Protein AF-A0A8H3VU36-F1 (afdb_monomer)

Sequence (1133 aa):
MWAHSLILAAVPALLTSTVSAATCPMLPPPRTANVGGGGTQIQDLWPNHLSLAILRQSNPGNSPYKAWFDYAQAFKSLDYQGLKSDLKKLMTDSQDWWPADYGNYGPFFIRLSWHAAGTYRVTDGRGGAGTGQQRFAPLNSWPDNGNLDKARRLLWPIKQKYGENISWADLLVLAGNVALESMGFKTFGFAGGRADTWESDQSPYWGGEKKFMDNDVRYGGSKDYAKRDLETPLGATNFGLIYVNPEGSDGIPDPGPSARDIRTTFSRMAMNDEETVALIAGGHSLGKTHGAGSSDLVGPEPEGACLESQGLGWSNRFKSGVGPHATTSGLEVVWTKTPTQWSNPPLYLDYLFRFEWEKTKSPAGAHQWVAKNTSAFIPDPFSKDPGAMRKPTMLTTDIALRTDPAYEKISRAFLSQPAKFEDAFARAWFKLLHRDMGPTTRWLGPELPKEVLIWTDPIPALDHKVIDQADIANLKKQILGTGVSVTKLIAVAWASASTYRNSDKRGGANGARILLAPQKDWKVNNPSELAEVTTALQSVQKNFQSGGRKVSMADLIVLAGAAGLEVAAKTTVPFTPGRMDATAKMTDADSFKWLEPTADGFRNYGASTPRVTLEQKLVDKAHLLSLTAPEMTALIGGMRTLNLNFDKSNVGILTNKPGQLSNDFFVNLLDIKTKWVGTGRGDVFDGVDRASGAKRWTASRVDLIFGSHAELRALAEVYAQAGGEEKLKQDFVAAWTKVMNLDRFDLPRQASQQYAMLEHVHAIFREWVEGRGVKIDGLGVAKLPGKGIGVVATRKLQKAETLISVPASTLITLDSKFVQEPSIKNCSVHGTVATSLTLNHGNSERVYRAWESVWPTAEDLQSMPFTWSAEQQDQLPPAIQALLIHQQGKFDRDWLARDGKIPEASKDLYQYYWLIVNTRCFYWTHFKKAKEAARRGKTLDRDDCMALCPFADYLNHADQGCTFHYDTKGITVVCDRSYAAGEEVVVSYGSHSNDYLLVEYGFILAENKHDNTKLDHLILPMLTRSQTTLLQQHNYLGDYTLDAKGVCYRTQVALRSTCTSAKKMEQFLAGEWDGEKDDAKVNAKRNTILKKFQDEIEAKLAGFEDMEDSATVTTLAQRWEQISAMIEAVLEQ

Structure (mmCIF, N/CA/C/O backbone):
data_AF-A0A8H3VU36-F1
#
_entry.id   AF-A0A8H3VU36-F1
#
loop_
_atom_site.group_PDB
_atom_site.id
_atom_site.type_symbol
_atom_site.label_atom_id
_atom_site.label_alt_id
_atom_site.label_comp_id
_atom_site.label_asym_id
_atom_site.label_entity_id
_atom_site.label_seq_id
_atom_site.pdbx_PDB_ins_code
_atom_site.Cartn_x
_atom_site.Cartn_y
_atom_site.Cartn_z
_atom_site.occupancy
_atom_site.B_iso_or_equiv
_atom_site.auth_seq_id
_atom_site.auth_comp_id
_atom_site.auth_asym_id
_atom_site.auth_atom_id
_atom_site.pdbx_PDB_model_num
ATOM 1 N N . MET A 1 1 ? -10.450 59.858 -19.640 1.00 25.47 1 MET A N 1
ATOM 2 C CA . MET A 1 1 ? -11.817 59.702 -19.101 1.00 25.47 1 MET A CA 1
ATOM 3 C C . MET A 1 1 ? -12.617 58.857 -20.082 1.00 25.47 1 MET A C 1
ATOM 5 O O . MET A 1 1 ? -12.665 59.237 -21.236 1.00 25.47 1 MET A O 1
ATOM 9 N N . TRP A 1 2 ? -13.202 57.760 -19.586 1.00 21.91 2 TRP A N 1
ATOM 10 C CA . TRP A 1 2 ? -14.440 57.103 -20.042 1.00 21.91 2 TRP A CA 1
ATOM 11 C C . TRP A 1 2 ? -14.524 56.407 -21.428 1.00 21.91 2 TRP A C 1
ATOM 13 O O . TRP A 1 2 ? -14.479 57.052 -22.464 1.00 21.91 2 TRP A O 1
ATOM 23 N N . ALA A 1 3 ? -14.845 55.098 -21.348 1.00 23.81 3 ALA A N 1
ATOM 24 C CA . ALA A 1 3 ? -15.915 54.370 -22.065 1.00 23.81 3 ALA A CA 1
ATOM 25 C C . ALA A 1 3 ? -15.641 53.520 -23.345 1.00 23.81 3 ALA A C 1
ATOM 27 O O . ALA A 1 3 ? -15.362 54.046 -24.411 1.00 23.81 3 ALA A O 1
ATOM 28 N N . HIS A 1 4 ? -15.951 52.214 -23.190 1.00 23.95 4 HIS A N 1
ATOM 29 C CA . HIS A 1 4 ? -16.745 51.305 -24.059 1.00 23.95 4 HIS A CA 1
ATOM 30 C C . HIS A 1 4 ? -16.153 50.578 -25.303 1.00 23.95 4 HIS A C 1
ATOM 32 O O . HIS A 1 4 ? -16.045 51.124 -26.389 1.00 23.95 4 HIS A O 1
ATOM 38 N N . SER A 1 5 ? -15.859 49.285 -25.083 1.00 25.48 5 SER A N 1
ATOM 39 C CA . SER A 1 5 ? -16.274 48.012 -25.732 1.00 25.48 5 SER A CA 1
ATOM 40 C C . SER A 1 5 ? -16.947 47.890 -27.131 1.00 25.48 5 SER A C 1
ATOM 42 O O . SER A 1 5 ? -17.853 48.652 -27.449 1.00 25.48 5 SER A O 1
ATOM 44 N N . LEU A 1 6 ? -16.657 46.720 -27.769 1.00 22.86 6 LEU A N 1
ATOM 45 C CA . LEU A 1 6 ? -17.401 45.899 -28.785 1.00 22.86 6 LEU A CA 1
ATOM 46 C C . LEU A 1 6 ? -17.195 46.298 -30.284 1.00 22.86 6 LEU A C 1
ATOM 48 O O . LEU A 1 6 ? -17.145 47.481 -30.567 1.00 22.86 6 LEU A O 1
ATOM 52 N N . ILE A 1 7 ? -17.094 45.448 -31.335 1.00 24.08 7 ILE A N 1
ATOM 53 C CA . ILE A 1 7 ? -17.227 43.987 -31.589 1.00 24.08 7 ILE A CA 1
ATOM 54 C C . ILE A 1 7 ? -16.913 43.681 -33.095 1.00 24.08 7 ILE A C 1
ATOM 56 O O . ILE A 1 7 ? -17.215 44.537 -33.917 1.00 24.08 7 ILE A O 1
ATOM 60 N N . LEU A 1 8 ? -16.409 42.461 -33.414 1.00 22.44 8 LEU A N 1
ATOM 61 C CA . LEU A 1 8 ? -16.479 41.630 -34.671 1.00 22.44 8 LEU A CA 1
ATOM 62 C C . LEU A 1 8 ? -16.044 42.217 -36.057 1.00 22.44 8 LEU A C 1
ATOM 64 O O . LEU A 1 8 ? -16.220 43.394 -36.307 1.00 22.44 8 LEU A O 1
ATOM 68 N N . ALA A 1 9 ? -15.538 41.489 -37.078 1.00 22.92 9 ALA A N 1
ATOM 69 C CA . ALA A 1 9 ? -15.377 40.054 -37.394 1.00 22.92 9 ALA A CA 1
ATOM 70 C C . ALA A 1 9 ? -14.460 39.810 -38.642 1.00 22.92 9 ALA A C 1
ATOM 72 O O . ALA A 1 9 ? -14.334 40.695 -39.480 1.00 22.92 9 ALA A O 1
ATOM 73 N N . ALA A 1 10 ? -13.954 38.559 -38.759 1.00 22.16 10 ALA A N 1
ATOM 74 C CA . ALA A 1 10 ? -13.640 37.715 -39.953 1.00 22.16 10 ALA A CA 1
ATOM 75 C C . ALA A 1 10 ? -12.549 38.157 -40.987 1.00 22.16 10 ALA A C 1
ATOM 77 O O . ALA A 1 10 ? -12.722 39.178 -41.635 1.00 22.16 10 ALA A O 1
ATOM 78 N N . VAL A 1 11 ? -11.357 37.518 -41.134 1.00 26.50 11 VAL A N 1
ATOM 79 C CA . VAL A 1 11 ? -10.952 36.152 -41.648 1.00 26.50 11 VAL A CA 1
ATOM 80 C C . VAL A 1 11 ? -10.975 36.066 -43.203 1.00 26.50 11 VAL A C 1
ATOM 82 O O . VAL A 1 11 ? -11.887 36.669 -43.758 1.00 26.50 11 VAL A O 1
ATOM 85 N N . PRO A 1 12 ? -10.133 35.293 -43.960 1.00 39.78 12 PRO A N 1
ATOM 86 C CA . PRO A 1 12 ? -8.842 34.587 -43.729 1.00 39.78 12 PRO A CA 1
ATOM 87 C C . PRO A 1 12 ? -7.743 34.883 -44.801 1.00 39.78 12 PRO A C 1
ATOM 89 O O . PRO A 1 12 ? -8.022 35.410 -45.873 1.00 39.78 12 PRO A O 1
ATOM 92 N N . ALA A 1 13 ? -6.513 34.390 -44.600 1.00 25.73 13 ALA A N 1
ATOM 93 C CA . ALA A 1 13 ? -5.633 34.010 -45.717 1.00 25.73 13 ALA A CA 1
ATOM 94 C C . ALA A 1 13 ? -4.937 32.670 -45.414 1.00 25.73 13 ALA A C 1
ATOM 96 O O . ALA A 1 13 ? -4.136 32.563 -44.488 1.00 25.73 13 ALA A O 1
ATOM 97 N N . LEU A 1 14 ? -5.318 31.648 -46.185 1.00 28.39 14 LEU A N 1
ATOM 98 C CA . LEU A 1 14 ? -4.683 30.333 -46.284 1.00 28.39 14 LEU A CA 1
ATOM 99 C C . LEU A 1 14 ? -3.356 30.409 -47.066 1.00 28.39 14 LEU A C 1
ATOM 101 O O . LEU A 1 14 ? -3.175 31.325 -47.863 1.00 28.39 14 LEU A O 1
ATOM 105 N N . LEU A 1 15 ? -2.569 29.324 -46.938 1.00 26.67 15 LEU A N 1
ATOM 106 C CA . LEU A 1 15 ? -1.363 28.892 -47.681 1.00 26.67 15 LEU A CA 1
ATOM 107 C C . LEU A 1 15 ? -0.069 29.175 -46.893 1.00 26.67 15 LEU A C 1
ATOM 109 O O . LEU A 1 15 ? 0.253 30.318 -46.619 1.00 26.67 15 LEU A O 1
ATOM 113 N N . THR A 1 16 ? 0.725 28.193 -46.460 1.00 26.06 16 THR A N 1
ATOM 114 C CA . THR A 1 16 ? 1.015 26.875 -47.046 1.00 26.06 16 THR A CA 1
ATOM 115 C C . THR A 1 16 ? 1.228 25.809 -45.970 1.00 26.06 16 THR A C 1
ATOM 117 O O . THR A 1 16 ? 2.098 25.938 -45.112 1.00 26.06 16 THR A O 1
ATOM 120 N N . SER A 1 17 ? 0.468 24.720 -46.067 1.00 30.53 17 SER A N 1
ATOM 121 C CA . SER A 1 17 ? 0.682 23.476 -45.336 1.00 30.53 17 SER A CA 1
ATOM 122 C C . SER A 1 17 ? 1.830 22.682 -45.963 1.00 30.53 17 SER A C 1
ATOM 124 O O . SER A 1 17 ? 1.649 22.000 -46.972 1.00 30.53 17 SER A O 1
ATOM 126 N N . THR A 1 18 ? 3.000 22.717 -45.338 1.00 26.33 18 THR A N 1
ATOM 127 C CA . THR A 1 18 ? 3.868 21.541 -45.290 1.00 26.33 18 THR A CA 1
ATOM 128 C C . THR A 1 18 ? 3.592 20.864 -43.955 1.00 26.33 18 THR A C 1
ATOM 130 O O . THR A 1 18 ? 3.802 21.437 -42.889 1.00 26.33 18 THR A O 1
ATOM 133 N N . VAL A 1 19 ? 3.017 19.663 -44.009 1.00 32.84 19 VAL A N 1
ATOM 134 C CA . VAL A 1 19 ? 2.756 18.837 -42.829 1.00 32.84 19 VAL A CA 1
ATOM 135 C C . VAL A 1 19 ? 4.106 18.457 -42.222 1.00 32.84 19 VAL A C 1
ATOM 137 O O . VAL A 1 19 ? 4.768 17.527 -42.671 1.00 32.84 19 VAL A O 1
ATOM 140 N N . SER A 1 20 ? 4.534 19.220 -41.219 1.00 30.73 20 SER A N 1
ATOM 141 C CA . SER A 1 20 ? 5.589 18.824 -40.294 1.00 30.73 20 SER A CA 1
ATOM 142 C C . SER A 1 20 ? 4.976 17.849 -39.296 1.00 30.73 20 SER A C 1
ATOM 144 O O . SER A 1 20 ? 4.406 18.257 -38.286 1.00 30.73 20 SER A O 1
ATOM 146 N N . ALA A 1 21 ? 5.077 16.551 -39.568 1.00 46.03 21 ALA A N 1
ATOM 147 C CA . ALA A 1 21 ? 4.978 15.572 -38.496 1.00 46.03 21 ALA A CA 1
ATOM 148 C C . ALA A 1 21 ? 6.143 15.813 -37.514 1.00 46.03 21 ALA A C 1
ATOM 150 O O . ALA A 1 21 ? 7.283 15.915 -37.961 1.00 46.03 21 ALA A O 1
ATOM 151 N N . ALA A 1 22 ? 5.839 15.867 -36.208 1.00 46.91 22 ALA A N 1
ATOM 152 C CA . ALA A 1 22 ? 6.757 15.711 -35.059 1.00 46.91 22 ALA A CA 1
ATOM 153 C C . ALA A 1 22 ? 6.947 16.896 -34.082 1.00 46.91 22 ALA A C 1
ATOM 155 O O . ALA A 1 22 ? 8.043 17.088 -33.561 1.00 46.91 22 ALA A O 1
ATOM 156 N N . THR A 1 23 ? 5.876 17.590 -33.695 1.00 44.66 23 THR A N 1
ATOM 157 C CA . THR A 1 23 ? 5.778 18.160 -32.335 1.00 44.66 23 THR A CA 1
ATOM 158 C C . THR A 1 23 ? 4.353 17.984 -31.837 1.00 44.66 23 THR A C 1
ATOM 160 O O . THR A 1 23 ? 3.424 18.392 -32.533 1.00 44.66 23 THR A O 1
ATOM 163 N N . CYS A 1 24 ? 4.180 17.388 -30.654 1.00 53.00 24 CYS A N 1
ATOM 164 C CA . CYS A 1 24 ? 2.889 17.378 -29.969 1.00 53.00 24 CYS A CA 1
ATOM 165 C C . CYS A 1 24 ? 2.316 18.797 -29.949 1.00 53.00 24 CYS A C 1
ATOM 167 O O . CYS A 1 24 ? 3.077 19.716 -29.622 1.00 53.00 24 CYS A O 1
ATOM 169 N N . PRO A 1 25 ? 1.024 19.020 -30.245 1.00 62.66 25 PRO A N 1
ATOM 170 C CA . PRO A 1 25 ? 0.406 20.285 -29.886 1.00 62.66 25 PRO A CA 1
ATOM 171 C C . PRO A 1 25 ? 0.641 20.480 -28.386 1.00 62.66 25 PRO A C 1
ATOM 173 O O . PRO A 1 25 ? 0.240 19.624 -27.598 1.00 62.66 25 PRO A O 1
ATOM 176 N N . MET A 1 26 ? 1.342 21.545 -27.979 1.00 59.84 26 MET A N 1
ATOM 177 C CA . MET A 1 26 ? 1.460 21.850 -26.554 1.00 59.84 26 MET A CA 1
ATOM 178 C C . MET A 1 26 ? 0.050 22.083 -26.025 1.00 59.84 26 MET A C 1
ATOM 180 O O . MET A 1 26 ? -0.571 23.105 -26.324 1.00 59.84 26 MET A O 1
ATOM 184 N N . LEU A 1 27 ? -0.467 21.110 -25.277 1.00 62.34 27 LEU A N 1
ATOM 185 C CA . LEU A 1 27 ? -1.731 21.270 -24.584 1.00 62.34 27 LEU A CA 1
ATOM 186 C C . LEU A 1 27 ? -1.570 22.426 -23.589 1.00 62.34 27 LEU A C 1
ATOM 188 O O . LEU A 1 27 ? -0.526 22.523 -22.931 1.00 62.34 27 LEU A O 1
ATOM 192 N N . PRO A 1 28 ? -2.568 23.319 -23.467 1.00 65.56 28 PRO A N 1
ATOM 193 C CA . PRO A 1 28 ? -2.540 24.320 -22.417 1.00 65.56 28 PRO A CA 1
ATOM 194 C C . PRO A 1 28 ? -2.408 23.591 -21.072 1.00 65.56 28 PRO A C 1
ATOM 196 O O . PRO A 1 28 ? -3.115 22.603 -20.847 1.00 65.56 28 PRO A O 1
ATOM 199 N N . PRO A 1 29 ? -1.501 24.027 -20.180 1.00 73.25 29 PRO A N 1
ATOM 200 C CA . PRO A 1 29 ? -1.308 23.354 -18.906 1.00 73.25 29 PRO A CA 1
ATOM 201 C C . PRO A 1 29 ? -2.649 23.289 -18.158 1.00 73.25 29 PRO A C 1
ATOM 203 O O . PRO A 1 29 ? -3.392 24.273 -18.179 1.00 73.25 29 PRO A O 1
ATOM 206 N N . PRO A 1 30 ? -2.964 22.194 -17.439 1.00 74.44 30 PRO A N 1
ATOM 207 C CA . PRO A 1 30 ? -4.222 22.082 -16.691 1.00 74.44 30 PRO A CA 1
ATOM 208 C C . PRO A 1 30 ? -4.483 23.280 -15.766 1.00 74.44 30 PRO A C 1
ATOM 210 O O . PRO A 1 30 ? -5.617 23.707 -15.576 1.00 74.44 30 PRO A O 1
ATOM 213 N N . ARG A 1 31 ? -3.413 23.913 -15.266 1.00 76.62 31 ARG A N 1
ATOM 214 C CA . ARG A 1 31 ? -3.458 25.147 -14.464 1.00 76.62 31 ARG A CA 1
ATOM 215 C C . ARG A 1 31 ? -4.149 26.330 -15.152 1.00 76.62 31 ARG A C 1
ATOM 217 O O . ARG A 1 31 ? -4.622 27.221 -14.460 1.00 76.62 31 ARG A O 1
ATOM 224 N N . THR A 1 32 ? -4.209 26.359 -16.480 1.00 84.25 32 THR A N 1
ATOM 225 C CA . THR A 1 32 ? -4.903 27.397 -17.259 1.00 84.25 32 THR A CA 1
ATOM 226 C C . THR A 1 32 ? -6.220 26.910 -17.859 1.00 84.25 32 THR A C 1
ATOM 228 O O . THR A 1 32 ? -6.882 27.671 -18.559 1.00 84.25 32 THR A O 1
ATOM 231 N N . ALA A 1 33 ? -6.606 25.654 -17.612 1.00 86.69 33 ALA A N 1
ATOM 232 C CA . ALA A 1 33 ? -7.862 25.105 -18.099 1.00 86.69 33 ALA A CA 1
ATOM 233 C C . ALA A 1 33 ? -9.045 25.684 -17.306 1.00 86.69 33 ALA A C 1
ATOM 235 O O . ALA A 1 33 ? -9.046 25.698 -16.076 1.00 86.69 33 ALA A O 1
ATOM 236 N N . ASN A 1 34 ? -10.069 26.153 -18.016 1.00 90.88 34 ASN A N 1
ATOM 237 C CA . ASN A 1 34 ? -11.277 26.767 -17.462 1.00 90.88 34 ASN A CA 1
ATOM 238 C C . ASN A 1 34 ? -12.401 25.738 -17.227 1.00 90.88 34 ASN A C 1
ATOM 240 O O . ASN A 1 34 ? -13.557 25.982 -17.565 1.00 90.88 34 ASN A O 1
ATOM 244 N N . VAL A 1 35 ? -12.051 24.582 -16.663 1.00 91.38 35 VAL A N 1
ATOM 245 C CA . VAL A 1 35 ? -12.961 23.463 -16.363 1.00 91.38 35 VAL A CA 1
ATOM 246 C C . VAL A 1 35 ? -12.663 22.897 -14.971 1.00 91.38 35 VAL A C 1
ATOM 248 O O . VAL A 1 35 ? -11.626 23.207 -14.381 1.00 91.38 35 VAL A O 1
ATOM 251 N N . GLY A 1 36 ? -13.560 22.065 -14.433 1.00 89.81 36 GLY A N 1
ATOM 252 C CA . GLY A 1 36 ? -13.337 21.384 -13.153 1.00 89.81 36 GLY A CA 1
ATOM 253 C C . GLY A 1 36 ? -12.022 20.594 -13.151 1.00 89.81 36 GLY A C 1
ATOM 254 O O . GLY A 1 36 ? -11.748 19.847 -14.085 1.00 89.81 36 GLY A O 1
ATOM 255 N N . GLY A 1 37 ? -11.194 20.792 -12.121 1.00 86.81 37 GLY A N 1
ATOM 256 C CA . GLY A 1 37 ? -9.844 20.218 -12.020 1.00 86.81 37 GLY A CA 1
ATOM 257 C C . GLY A 1 37 ? -8.717 21.117 -12.553 1.00 86.81 37 GLY A C 1
ATOM 258 O O . GLY A 1 37 ? -7.556 20.881 -12.223 1.00 86.81 37 GLY A O 1
ATOM 259 N N . GLY A 1 38 ? -9.036 22.167 -13.317 1.00 88.94 38 GLY A N 1
ATOM 260 C CA . GLY A 1 38 ? -8.083 23.203 -13.724 1.00 88.94 38 GLY A CA 1
ATOM 261 C C . GLY A 1 38 ? -7.950 24.358 -12.719 1.00 88.94 38 GLY A C 1
ATOM 262 O O . GLY A 1 38 ? -8.631 24.395 -11.694 1.00 88.94 38 GLY A O 1
ATOM 263 N N . GLY A 1 39 ? -7.075 25.323 -13.020 1.00 91.44 39 GLY A N 1
ATOM 264 C CA . GLY A 1 39 ? -6.903 26.555 -12.233 1.00 91.44 39 GLY A CA 1
ATOM 265 C C . GLY A 1 39 ? -5.937 26.468 -11.040 1.00 91.44 39 GLY A C 1
ATOM 266 O O . GLY A 1 39 ? -5.305 25.439 -10.786 1.00 91.44 39 GLY A O 1
ATOM 267 N N . THR A 1 40 ? -5.812 27.590 -10.319 1.00 91.75 40 THR A N 1
ATOM 268 C CA . THR A 1 40 ? -4.995 27.742 -9.100 1.00 91.75 40 THR A CA 1
ATOM 269 C C . THR A 1 40 ? -5.476 26.809 -7.985 1.00 91.75 40 THR A C 1
ATOM 271 O O . THR A 1 40 ? -6.654 26.822 -7.637 1.00 91.75 40 THR A O 1
ATOM 274 N N . GLN A 1 41 ? -4.564 26.045 -7.383 1.00 90.44 41 GLN A N 1
ATOM 275 C CA . GLN A 1 41 ? -4.853 25.090 -6.307 1.00 90.44 41 GLN A CA 1
ATOM 276 C C . GLN A 1 41 ? -4.532 25.665 -4.915 1.00 90.44 41 GLN A C 1
ATOM 278 O O . GLN A 1 41 ? -3.806 26.650 -4.778 1.00 90.44 41 GLN A O 1
ATOM 283 N N . ILE A 1 42 ? -5.015 25.012 -3.847 1.00 91.69 42 ILE A N 1
ATOM 284 C CA . ILE A 1 42 ? -4.770 25.417 -2.441 1.00 91.69 42 ILE A CA 1
ATOM 285 C C . ILE A 1 42 ? -3.271 25.595 -2.157 1.00 91.69 42 ILE A C 1
ATOM 287 O O . ILE A 1 42 ? -2.862 26.577 -1.541 1.00 91.69 42 ILE A O 1
ATOM 291 N N . GLN A 1 43 ? -2.442 24.666 -2.636 1.00 89.62 43 GLN A N 1
ATOM 292 C CA . GLN A 1 43 ? -0.994 24.679 -2.409 1.00 89.62 43 GLN A CA 1
ATOM 293 C C . GLN A 1 43 ? -0.274 25.796 -3.182 1.00 89.62 43 GLN A C 1
ATOM 295 O O . GLN A 1 43 ? 0.818 26.190 -2.783 1.00 89.62 43 GLN A O 1
ATOM 300 N N . ASP A 1 44 ? -0.874 26.337 -4.250 1.00 90.88 44 ASP A N 1
ATOM 301 C CA . ASP A 1 44 ? -0.315 27.491 -4.963 1.00 90.88 44 ASP A CA 1
ATOM 302 C C . ASP A 1 44 ? -0.481 28.779 -4.136 1.00 90.88 44 ASP A C 1
ATOM 304 O O . ASP A 1 44 ? 0.403 29.635 -4.131 1.00 90.88 44 ASP A O 1
ATOM 308 N N . LEU A 1 45 ? -1.596 28.908 -3.406 1.00 94.88 45 LEU A N 1
ATOM 309 C CA . LEU A 1 45 ? -1.874 30.050 -2.526 1.00 94.88 45 LEU A CA 1
ATOM 310 C C . LEU A 1 45 ? -1.174 29.922 -1.169 1.00 94.88 45 LEU A C 1
ATOM 312 O O . LEU A 1 45 ? -0.669 30.906 -0.627 1.00 94.88 45 LEU A O 1
ATOM 316 N N . TRP A 1 46 ? -1.127 28.703 -0.625 1.00 96.12 46 TRP A N 1
ATOM 317 C CA . TRP A 1 46 ? -0.525 28.399 0.671 1.00 96.12 46 TRP A CA 1
ATOM 318 C C . TRP A 1 46 ? 0.445 27.216 0.558 1.00 96.12 46 TRP A C 1
ATOM 320 O O . TRP A 1 46 ? 0.104 26.096 0.938 1.00 96.12 46 TRP A O 1
ATOM 330 N N . PRO A 1 47 ? 1.692 27.447 0.109 1.00 92.19 47 PRO A N 1
ATOM 331 C CA . PRO A 1 47 ? 2.681 26.379 -0.081 1.00 92.19 47 PRO A CA 1
ATOM 332 C C . PRO A 1 47 ? 3.038 25.607 1.196 1.00 92.19 47 PRO A C 1
ATOM 334 O O . PRO A 1 47 ? 3.469 24.461 1.136 1.00 92.19 47 PRO A O 1
ATOM 337 N N . ASN A 1 48 ? 2.841 26.230 2.362 1.00 92.31 48 ASN A N 1
ATOM 338 C CA . ASN A 1 48 ? 3.079 25.622 3.673 1.00 92.31 48 ASN A CA 1
ATOM 339 C C . ASN A 1 48 ? 1.825 24.940 4.260 1.00 92.31 48 ASN A C 1
ATOM 341 O O . ASN A 1 48 ? 1.838 24.544 5.425 1.00 92.31 48 ASN A O 1
ATOM 345 N N . HIS A 1 49 ? 0.727 24.840 3.501 1.00 94.00 49 HIS A N 1
ATOM 346 C CA . HIS A 1 49 ? -0.487 24.148 3.928 1.00 94.00 49 HIS A CA 1
ATOM 347 C C . HIS A 1 49 ? -0.207 22.651 4.129 1.00 94.00 49 HIS A C 1
ATOM 349 O O . HIS A 1 49 ? 0.348 21.988 3.252 1.00 94.00 49 HIS A O 1
ATOM 355 N N . LEU A 1 50 ? -0.610 22.097 5.276 1.00 97.00 50 LEU A N 1
ATOM 356 C CA . LEU A 1 50 ? -0.498 20.662 5.544 1.00 97.00 50 LEU A CA 1
ATOM 357 C C . LEU A 1 50 ? -1.390 19.887 4.564 1.00 97.00 50 LEU A C 1
ATOM 359 O O . LEU A 1 50 ? -2.582 20.147 4.474 1.00 97.00 50 LEU A O 1
ATOM 363 N N . SER A 1 51 ? -0.840 18.932 3.818 1.00 95.88 51 SER A N 1
ATOM 364 C CA . SER A 1 51 ? -1.646 18.099 2.919 1.00 95.88 51 SER A CA 1
ATOM 365 C C . SER A 1 51 ? -2.138 16.846 3.639 1.00 95.88 51 SER A C 1
ATOM 367 O O . SER A 1 51 ? -1.334 16.110 4.207 1.00 95.88 51 SER A O 1
ATOM 369 N N . LEU A 1 52 ? -3.443 16.568 3.564 1.00 97.06 52 LEU A N 1
ATOM 370 C CA . LEU A 1 52 ? -4.036 15.298 4.007 1.00 97.06 52 LEU A CA 1
ATOM 371 C C . LEU A 1 52 ? -4.231 14.299 2.856 1.00 97.06 52 LEU A C 1
ATOM 373 O O . LEU A 1 52 ? -4.830 13.246 3.066 1.00 97.06 52 LEU A O 1
ATOM 377 N N . ALA A 1 53 ? -3.753 14.617 1.645 1.00 95.44 53 ALA A N 1
ATOM 378 C CA . ALA A 1 53 ? -3.995 13.817 0.441 1.00 95.44 53 ALA A CA 1
ATOM 379 C C . ALA A 1 53 ? -3.560 12.354 0.609 1.00 95.44 53 ALA A C 1
ATOM 381 O O . ALA A 1 53 ? -4.308 11.449 0.250 1.00 95.44 53 ALA A O 1
ATOM 382 N N . ILE A 1 54 ? -2.415 12.117 1.258 1.00 96.69 54 ILE A N 1
ATOM 383 C CA . ILE A 1 54 ? -1.896 10.761 1.484 1.00 96.69 54 ILE A CA 1
ATOM 384 C C . ILE A 1 54 ? -2.815 9.910 2.379 1.00 96.69 54 ILE A C 1
ATOM 386 O O . ILE A 1 54 ? -2.820 8.694 2.264 1.00 96.69 54 ILE A O 1
ATOM 390 N N . LEU A 1 55 ? -3.653 10.521 3.227 1.00 96.69 55 LEU A N 1
ATOM 391 C CA . LEU A 1 55 ? -4.614 9.808 4.088 1.00 96.69 55 LEU A CA 1
ATOM 392 C C . LEU A 1 55 ? -5.946 9.497 3.384 1.00 96.69 55 LEU A C 1
ATOM 394 O O . LEU A 1 55 ? -6.879 9.001 4.018 1.00 96.69 55 LEU A O 1
ATOM 398 N N . ARG A 1 56 ? -6.059 9.846 2.098 1.00 92.25 56 ARG A N 1
ATOM 399 C CA . ARG A 1 56 ? -7.227 9.596 1.238 1.00 92.25 56 ARG A CA 1
ATOM 400 C C . ARG A 1 56 ? -6.919 8.604 0.118 1.00 92.25 56 ARG A C 1
ATOM 402 O O . ARG A 1 56 ? -7.815 8.276 -0.655 1.00 92.25 56 ARG A O 1
ATOM 409 N N . GLN A 1 57 ? -5.669 8.154 0.036 1.00 86.50 57 GLN A N 1
ATOM 410 C CA . GLN A 1 57 ? -5.222 7.197 -0.962 1.00 86.50 57 GLN A CA 1
ATOM 411 C C . GLN A 1 57 ? -5.700 5.782 -0.648 1.00 86.50 57 GLN A C 1
ATOM 413 O O . GLN A 1 57 ? -6.023 5.459 0.495 1.00 86.50 57 GLN A O 1
ATOM 418 N N . SER A 1 58 ? -5.712 4.924 -1.669 1.00 71.31 58 SER A N 1
ATOM 419 C CA . SER A 1 58 ? -6.144 3.521 -1.560 1.00 71.31 58 SER A CA 1
ATOM 420 C C . SER A 1 58 ? -7.564 3.360 -0.998 1.00 71.31 58 SER A C 1
ATOM 422 O O . SER A 1 58 ? -7.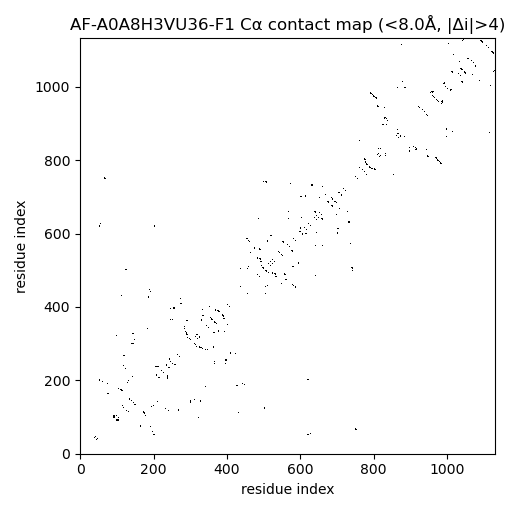879 2.363 -0.345 1.00 71.31 58 SER A O 1
ATOM 424 N N . ASN A 1 59 ? -8.432 4.346 -1.249 1.00 70.25 59 ASN A N 1
ATOM 425 C CA . ASN A 1 59 ? -9.855 4.246 -0.954 1.00 70.25 59 ASN A CA 1
ATOM 426 C C . ASN A 1 59 ? -10.449 3.080 -1.770 1.00 70.25 59 ASN A C 1
ATOM 428 O O . ASN A 1 59 ? -10.224 3.041 -2.982 1.00 70.25 59 ASN A O 1
ATOM 432 N N . PRO A 1 60 ? -11.217 2.152 -1.164 1.00 64.25 60 PRO A N 1
ATOM 433 C CA . PRO A 1 60 ? -11.892 1.085 -1.903 1.00 64.25 60 PRO A CA 1
ATOM 434 C C . PRO A 1 60 ? -12.717 1.582 -3.100 1.00 64.25 60 PRO A C 1
ATOM 436 O O . PRO A 1 60 ? -12.815 0.868 -4.091 1.00 64.25 60 PRO A O 1
ATOM 439 N N . GLY A 1 61 ? -13.251 2.810 -3.045 1.00 65.62 61 GLY A N 1
ATOM 440 C CA . GLY A 1 61 ? -13.970 3.437 -4.162 1.00 65.62 61 GLY A CA 1
ATOM 441 C C . GLY A 1 61 ? -13.108 3.782 -5.386 1.00 65.62 61 GLY A C 1
ATOM 442 O O . GLY A 1 61 ? -13.655 3.955 -6.467 1.00 65.62 61 GLY A O 1
ATOM 443 N N . ASN A 1 62 ? -11.779 3.837 -5.248 1.00 73.81 62 ASN A N 1
ATOM 444 C CA . ASN A 1 62 ? -10.847 4.070 -6.361 1.00 73.81 62 ASN A CA 1
ATOM 445 C C . ASN A 1 62 ? -10.415 2.755 -7.044 1.00 73.81 62 ASN A C 1
ATOM 447 O O . ASN A 1 62 ? -9.635 2.779 -7.994 1.00 73.81 62 ASN A O 1
ATOM 451 N N . SER A 1 63 ? -10.871 1.599 -6.547 1.00 81.00 63 SER A N 1
ATOM 452 C CA . SER A 1 63 ? -10.586 0.288 -7.132 1.00 81.00 63 SER A CA 1
ATOM 453 C C . SER A 1 63 ? -11.676 -0.110 -8.135 1.00 81.00 63 SER A C 1
ATOM 455 O O . SER A 1 63 ? -12.855 -0.050 -7.790 1.00 81.00 63 SER A O 1
ATOM 457 N N . PRO A 1 64 ? -11.321 -0.605 -9.337 1.00 80.62 64 PRO A N 1
ATOM 458 C CA . PRO A 1 64 ? -12.283 -1.195 -10.266 1.00 80.62 64 PRO A CA 1
ATOM 459 C C . PRO A 1 64 ? -12.801 -2.554 -9.772 1.00 80.62 64 PRO A C 1
ATOM 461 O O . PRO A 1 64 ? -13.868 -3.001 -10.185 1.00 80.62 64 PRO A O 1
ATOM 464 N N . TYR A 1 65 ? -12.069 -3.222 -8.873 1.00 72.69 65 TYR A N 1
ATOM 465 C CA . TYR A 1 65 ? -12.562 -4.420 -8.204 1.00 72.69 65 TYR A CA 1
ATOM 466 C C . TYR A 1 65 ? -13.458 -4.046 -7.031 1.00 72.69 65 TYR A C 1
ATOM 468 O O . TYR A 1 65 ? -13.136 -3.147 -6.250 1.00 72.69 65 TYR A O 1
ATOM 47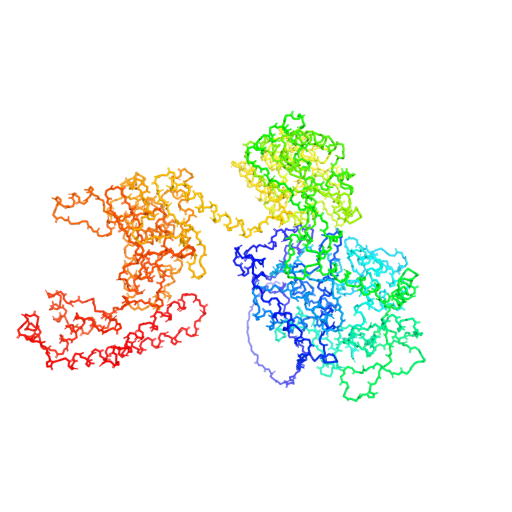6 N N . LYS A 1 66 ? -14.550 -4.798 -6.874 1.00 62.34 66 LYS A N 1
ATOM 477 C CA . LYS A 1 66 ? -15.457 -4.673 -5.732 1.00 62.34 66 LYS A CA 1
ATOM 478 C C . LYS A 1 66 ? -14.700 -4.910 -4.422 1.00 62.34 66 LYS A C 1
ATOM 480 O O . LYS A 1 66 ? -13.748 -5.685 -4.371 1.00 62.34 66 LYS A O 1
ATOM 485 N N . ALA A 1 67 ? -15.184 -4.307 -3.339 1.00 56.66 67 ALA A N 1
ATOM 486 C CA . ALA A 1 67 ? -14.505 -4.316 -2.041 1.00 56.66 67 ALA A CA 1
ATOM 487 C C . ALA A 1 67 ? -14.275 -5.729 -1.445 1.00 56.66 67 ALA A C 1
ATOM 489 O O . ALA A 1 67 ? -13.401 -5.929 -0.607 1.00 56.66 67 ALA A O 1
ATOM 490 N N . TRP A 1 68 ? -15.012 -6.732 -1.931 1.00 58.09 68 TRP A N 1
ATOM 491 C CA . TRP A 1 68 ? -14.885 -8.135 -1.536 1.00 58.09 68 TRP A CA 1
ATOM 492 C C . TRP A 1 68 ? -13.823 -8.937 -2.318 1.00 58.09 68 TRP A C 1
ATOM 494 O O . TRP A 1 68 ? -13.627 -10.114 -2.020 1.00 58.09 68 TRP A O 1
ATOM 504 N N . PHE A 1 69 ? -13.155 -8.359 -3.320 1.00 72.56 69 PHE A N 1
ATOM 505 C CA . PHE A 1 69 ? -12.113 -9.049 -4.088 1.00 72.56 69 PHE A CA 1
ATOM 506 C C . PHE A 1 69 ? -10.896 -9.396 -3.209 1.00 72.56 69 PHE A C 1
ATOM 508 O O . PHE A 1 69 ? -10.296 -8.520 -2.585 1.00 72.56 69 PHE A O 1
ATOM 515 N N . ASP A 1 70 ? -10.495 -10.674 -3.193 1.00 77.69 70 ASP A N 1
ATOM 516 C CA . ASP A 1 70 ? -9.278 -11.141 -2.517 1.00 77.69 70 ASP A CA 1
ATOM 517 C C . ASP A 1 70 ? -8.257 -11.669 -3.527 1.00 77.69 70 ASP A C 1
ATOM 519 O O . ASP A 1 70 ? -8.312 -12.818 -3.977 1.00 77.69 70 ASP A O 1
ATOM 523 N N . TYR A 1 71 ? -7.252 -10.840 -3.806 1.00 88.44 71 TYR A N 1
ATOM 524 C CA . TYR A 1 71 ? -6.153 -11.199 -4.694 1.00 88.44 71 TYR A CA 1
ATOM 525 C C . TYR A 1 71 ? -5.418 -12.485 -4.276 1.00 88.44 71 TYR A C 1
ATOM 527 O O . TYR A 1 71 ? -4.926 -13.214 -5.132 1.00 88.44 71 TYR A O 1
ATOM 535 N N . ALA A 1 72 ? -5.340 -12.807 -2.977 1.00 88.38 72 ALA A N 1
ATOM 536 C CA . ALA A 1 72 ? -4.668 -14.035 -2.554 1.00 88.38 72 ALA A CA 1
ATOM 537 C C . ALA A 1 72 ? -5.406 -15.294 -3.021 1.00 88.38 72 ALA A C 1
ATOM 539 O O . ALA A 1 72 ? -4.760 -16.303 -3.292 1.00 88.38 72 ALA A O 1
ATOM 540 N N . GLN A 1 73 ? -6.738 -15.246 -3.111 1.00 84.94 73 GLN A N 1
ATOM 541 C CA . GLN A 1 73 ? -7.536 -16.354 -3.636 1.00 84.94 73 GLN A CA 1
ATOM 542 C C . GLN A 1 73 ? -7.467 -16.409 -5.160 1.00 84.94 73 GLN A C 1
ATOM 544 O O . GLN A 1 73 ? -7.220 -17.483 -5.705 1.00 84.94 73 GLN A O 1
ATOM 549 N N . ALA A 1 74 ? -7.575 -15.257 -5.832 1.00 83.12 74 ALA A N 1
ATOM 550 C CA . ALA A 1 74 ? -7.411 -15.164 -7.283 1.00 83.12 74 ALA A CA 1
ATOM 551 C C . ALA A 1 74 ? -6.057 -15.756 -7.727 1.00 83.12 74 ALA A C 1
ATOM 553 O O . ALA A 1 74 ? -6.008 -16.666 -8.555 1.00 83.12 74 ALA A O 1
ATOM 554 N N . PHE A 1 75 ? -4.960 -15.358 -7.072 1.00 95.38 75 PHE A N 1
ATOM 555 C CA . PHE A 1 75 ? -3.620 -15.879 -7.356 1.00 95.38 75 PHE A CA 1
ATOM 556 C C . PHE A 1 75 ? -3.478 -17.386 -7.105 1.00 95.38 75 PHE A C 1
ATOM 558 O O . PHE A 1 75 ? -2.767 -18.066 -7.837 1.00 95.38 75 PHE A O 1
ATOM 565 N N . LYS A 1 76 ? -4.154 -17.954 -6.098 1.00 89.81 76 LYS A N 1
ATOM 566 C CA . LYS A 1 76 ? -4.123 -19.411 -5.858 1.00 89.81 76 LYS A CA 1
ATOM 567 C C . LYS A 1 76 ? -4.795 -20.214 -6.974 1.00 89.81 76 LYS A C 1
ATOM 569 O O . LYS A 1 76 ? -4.459 -21.381 -7.140 1.00 89.81 76 LYS A O 1
ATOM 574 N N . SER A 1 77 ? -5.726 -19.607 -7.711 1.00 89.69 77 SER A N 1
ATOM 575 C CA . SER A 1 77 ? -6.402 -20.231 -8.857 1.00 89.69 77 SER A CA 1
ATOM 576 C C . SER A 1 77 ? -5.630 -20.101 -10.178 1.00 89.69 77 SER A C 1
ATOM 578 O O . SER A 1 77 ? -6.018 -20.690 -11.184 1.00 89.69 77 SER A O 1
ATOM 580 N N . LEU A 1 78 ? -4.533 -19.337 -10.182 1.00 96.25 78 LEU A N 1
ATOM 581 C CA . LEU A 1 78 ? -3.702 -19.092 -11.353 1.00 96.25 78 LEU A CA 1
ATOM 582 C C . LEU A 1 78 ? -3.032 -20.381 -11.852 1.00 96.25 78 LEU A C 1
ATOM 584 O O . LEU A 1 78 ? -2.355 -21.074 -11.088 1.00 96.25 78 LEU A O 1
ATOM 588 N N . ASP A 1 79 ? -3.095 -20.631 -13.164 1.00 97.50 79 ASP A N 1
ATOM 589 C CA . ASP A 1 79 ? -2.185 -21.571 -13.828 1.00 97.50 79 ASP A CA 1
ATOM 590 C C . ASP A 1 79 ? -0.767 -20.977 -13.880 1.00 97.50 79 ASP A C 1
ATOM 592 O O . ASP A 1 79 ? -0.330 -20.370 -14.861 1.00 97.50 79 ASP A O 1
ATOM 596 N N . TYR A 1 80 ? -0.047 -21.120 -12.767 1.00 98.38 80 TYR A N 1
ATOM 597 C CA . TYR A 1 80 ? 1.283 -20.547 -12.585 1.00 98.38 80 TYR A CA 1
ATOM 598 C C . TYR A 1 80 ? 2.312 -21.126 -13.570 1.00 98.38 80 TYR A C 1
ATOM 600 O O . TYR A 1 80 ? 3.202 -20.411 -14.034 1.00 98.38 80 TYR A O 1
ATOM 608 N N . GLN A 1 81 ? 2.198 -22.413 -13.920 1.00 98.25 81 GLN A N 1
ATOM 609 C CA . GLN A 1 81 ? 3.125 -23.047 -14.863 1.00 98.25 81 GLN A CA 1
ATOM 610 C C . GLN A 1 81 ? 2.829 -22.629 -16.305 1.00 98.25 81 GLN A C 1
ATOM 612 O O . GLN A 1 81 ? 3.770 -22.327 -17.045 1.00 98.25 81 GLN A O 1
ATOM 617 N N . GLY A 1 82 ? 1.550 -22.520 -16.684 1.00 98.56 82 GLY A N 1
ATOM 618 C CA . GLY A 1 82 ? 1.139 -21.907 -17.946 1.00 98.56 82 GLY A CA 1
ATOM 619 C C . GLY A 1 82 ? 1.672 -20.481 -18.082 1.00 98.56 82 GLY A C 1
ATOM 620 O O . GLY A 1 82 ? 2.312 -20.158 -19.085 1.00 98.56 82 GLY A O 1
ATOM 621 N N . LEU A 1 83 ? 1.533 -19.662 -17.032 1.00 98.75 83 LEU A N 1
ATOM 622 C CA . LEU A 1 83 ? 2.057 -18.294 -17.000 1.00 98.75 83 LEU A CA 1
ATOM 623 C C . LEU A 1 83 ? 3.576 -18.251 -17.225 1.00 98.75 83 LEU A C 1
ATOM 625 O O . LEU A 1 83 ? 4.052 -17.503 -18.081 1.00 98.75 83 LEU A O 1
ATOM 629 N N . LYS A 1 84 ? 4.354 -19.068 -16.499 1.00 98.75 84 LYS A N 1
ATOM 630 C CA . LYS A 1 84 ? 5.813 -19.146 -16.702 1.00 98.75 84 LYS A CA 1
ATOM 631 C C . LYS A 1 84 ? 6.168 -19.633 -18.106 1.00 98.75 84 LYS A C 1
ATOM 633 O O . LYS A 1 84 ? 7.137 -19.141 -18.683 1.00 98.75 84 LYS A O 1
ATOM 638 N N . SER A 1 85 ? 5.409 -20.574 -18.670 1.00 98.81 85 SER A N 1
ATOM 639 C CA . SER A 1 85 ? 5.626 -21.035 -20.043 1.00 98.81 85 SER A CA 1
ATOM 640 C C . SER A 1 85 ? 5.390 -19.924 -21.062 1.00 98.81 85 SER A C 1
ATOM 642 O O . SER A 1 85 ? 6.165 -19.817 -22.012 1.00 98.81 85 SER A O 1
ATOM 644 N N . ASP A 1 86 ? 4.346 -19.117 -20.895 1.00 98.88 86 ASP A N 1
ATOM 645 C CA . ASP A 1 86 ? 4.056 -18.009 -21.806 1.00 98.88 86 ASP A CA 1
ATOM 646 C C . ASP A 1 86 ? 5.100 -16.899 -21.687 1.00 98.88 86 ASP A C 1
ATOM 648 O O . ASP A 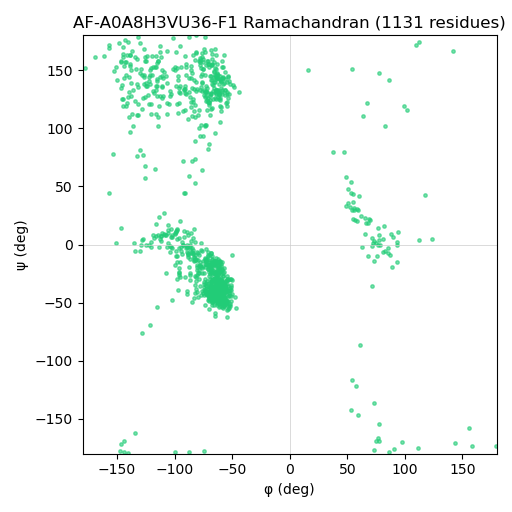1 86 ? 5.566 -16.391 -22.703 1.00 98.88 86 ASP A O 1
ATOM 652 N N . LEU A 1 87 ? 5.554 -16.591 -20.466 1.00 98.88 87 LEU A N 1
ATOM 653 C CA . LEU A 1 87 ? 6.670 -15.669 -20.250 1.00 98.88 87 LEU A CA 1
ATOM 654 C C . LEU A 1 87 ? 7.943 -16.153 -20.954 1.00 98.88 87 LEU A C 1
ATOM 656 O O . LEU A 1 87 ? 8.586 -15.361 -21.633 1.00 98.88 87 LEU A O 1
ATOM 660 N N . LYS A 1 88 ? 8.289 -17.446 -20.855 1.00 98.75 88 LYS A N 1
ATOM 661 C CA . LYS A 1 88 ? 9.452 -18.023 -21.558 1.00 98.75 88 LYS A CA 1
ATOM 662 C C . LYS A 1 88 ? 9.335 -17.906 -23.076 1.00 98.75 88 LYS A C 1
ATOM 664 O O . LYS A 1 88 ? 10.334 -17.610 -23.719 1.00 98.75 88 LYS A O 1
ATOM 669 N N . LYS A 1 89 ? 8.142 -18.118 -23.642 1.00 98.81 89 LYS A N 1
ATOM 670 C CA . LYS A 1 89 ? 7.899 -17.931 -25.083 1.00 98.81 89 LYS A CA 1
ATOM 671 C C . LYS A 1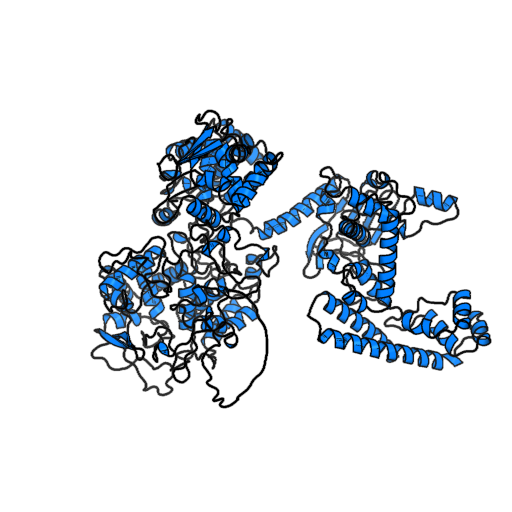 89 ? 8.072 -16.469 -25.485 1.00 98.81 89 LYS A C 1
ATOM 673 O O . LYS A 1 89 ? 8.785 -16.195 -26.444 1.00 98.81 89 LYS A O 1
ATOM 678 N N . LEU A 1 90 ? 7.489 -15.549 -24.710 1.00 98.75 90 LEU A N 1
ATOM 679 C CA . LEU A 1 90 ? 7.601 -14.110 -24.948 1.00 98.75 90 LEU A CA 1
ATOM 680 C C . LEU A 1 90 ? 9.061 -13.646 -24.977 1.00 98.75 90 LEU A C 1
ATOM 682 O O . LEU A 1 90 ? 9.378 -12.748 -25.748 1.00 98.75 90 LEU A O 1
ATOM 686 N N . MET A 1 91 ? 9.959 -14.264 -24.196 1.00 98.31 91 MET A N 1
ATOM 687 C CA . MET A 1 91 ? 11.384 -13.904 -24.206 1.00 98.31 91 MET A CA 1
ATOM 688 C C . MET A 1 91 ? 11.972 -13.896 -25.617 1.00 98.31 91 MET A C 1
ATOM 690 O O . MET A 1 91 ? 12.772 -13.021 -25.908 1.00 98.31 91 MET A O 1
ATOM 694 N N . THR A 1 92 ? 11.570 -14.816 -26.495 1.00 98.56 92 THR A N 1
ATOM 695 C CA . THR A 1 92 ? 12.118 -14.946 -27.857 1.00 98.56 92 THR A CA 1
ATOM 696 C C . THR A 1 92 ? 11.124 -14.585 -28.962 1.00 98.56 92 THR A C 1
ATOM 698 O O . THR A 1 92 ? 11.417 -14.784 -30.139 1.00 98.56 92 THR A O 1
ATOM 701 N N . ASP A 1 93 ? 9.948 -14.065 -28.609 1.00 98.50 93 ASP A N 1
ATOM 702 C CA . ASP A 1 93 ? 8.904 -13.662 -29.555 1.00 98.50 93 ASP A CA 1
ATOM 703 C C . ASP A 1 93 ? 9.047 -12.175 -29.916 1.00 98.50 93 ASP A C 1
ATOM 705 O O . ASP A 1 93 ? 8.307 -11.309 -29.439 1.00 98.50 93 ASP A O 1
ATOM 709 N N . SER A 1 94 ? 10.088 -11.864 -30.695 1.00 98.44 94 SER A N 1
ATOM 710 C CA . SER A 1 94 ? 10.447 -10.488 -31.050 1.00 98.44 94 SER A CA 1
ATOM 711 C C . SER A 1 94 ? 9.329 -9.785 -31.822 1.00 98.44 94 SER A C 1
ATOM 713 O O . SER A 1 94 ? 8.881 -10.260 -32.859 1.00 98.44 94 SER A O 1
ATOM 715 N N . GLN A 1 95 ? 8.957 -8.596 -31.359 1.00 98.56 95 GLN A N 1
ATOM 716 C CA . GLN A 1 95 ? 7.944 -7.741 -31.964 1.00 98.56 95 GLN A CA 1
ATOM 717 C C . GLN A 1 95 ? 8.586 -6.649 -32.825 1.00 98.56 95 GLN A C 1
ATOM 719 O O . GLN A 1 95 ? 9.518 -5.977 -32.383 1.00 98.56 95 GLN A O 1
ATOM 724 N N . ASP A 1 96 ? 8.045 -6.402 -34.017 1.00 97.44 96 ASP A N 1
ATOM 725 C CA . ASP A 1 96 ? 8.612 -5.433 -34.971 1.00 97.44 96 ASP A CA 1
ATOM 726 C C . ASP A 1 96 ? 8.641 -3.993 -34.439 1.00 97.44 96 ASP A C 1
ATOM 728 O O . ASP A 1 96 ? 9.559 -3.226 -34.736 1.00 97.44 96 ASP A O 1
ATOM 732 N N . TRP A 1 97 ? 7.656 -3.621 -33.617 1.00 97.81 97 TRP A N 1
ATOM 733 C CA . TRP A 1 97 ? 7.562 -2.283 -33.029 1.00 97.81 97 TRP A CA 1
ATOM 734 C C . TRP A 1 97 ? 8.597 -2.037 -31.920 1.00 97.81 97 TRP A C 1
ATOM 736 O O . TRP A 1 97 ? 8.860 -0.886 -31.572 1.00 97.81 97 TRP A O 1
ATOM 746 N N . TRP A 1 98 ? 9.207 -3.093 -31.371 1.00 98.56 98 TRP A N 1
ATOM 747 C CA . TRP A 1 98 ? 10.330 -2.988 -30.441 1.00 98.56 98 TRP A CA 1
ATOM 748 C C . TRP A 1 98 ? 11.208 -4.245 -30.494 1.00 98.56 98 TRP A C 1
ATOM 750 O O . TRP A 1 98 ? 11.097 -5.086 -29.607 1.00 98.56 98 TRP A O 1
ATOM 760 N N . PRO A 1 99 ? 12.072 -4.413 -31.510 1.00 98.44 99 PRO A N 1
ATOM 761 C CA . PRO A 1 99 ? 12.783 -5.672 -31.741 1.00 98.44 99 PRO A CA 1
ATOM 762 C C . PRO A 1 99 ? 13.679 -6.099 -30.570 1.00 98.44 99 PRO A C 1
ATOM 764 O O . PRO A 1 99 ? 14.333 -5.262 -29.945 1.00 98.44 99 PRO A O 1
ATOM 767 N N . ALA A 1 100 ? 13.731 -7.402 -30.290 1.00 98.56 100 ALA A N 1
ATOM 768 C CA . ALA A 1 100 ? 14.538 -7.956 -29.206 1.00 98.56 100 ALA A CA 1
ATOM 769 C C . ALA A 1 100 ? 16.037 -7.960 -29.553 1.00 98.56 100 ALA A C 1
ATOM 771 O O . ALA A 1 100 ? 16.440 -8.508 -30.582 1.00 98.56 100 ALA A O 1
ATOM 772 N N . ASP A 1 101 ? 16.878 -7.414 -28.668 1.00 98.06 101 ASP A N 1
ATOM 773 C CA . ASP A 1 101 ? 18.334 -7.544 -28.788 1.00 98.06 101 ASP A CA 1
ATOM 774 C C . ASP A 1 101 ? 18.728 -9.025 -28.778 1.00 98.06 101 ASP A C 1
ATOM 776 O O . ASP A 1 101 ? 18.277 -9.781 -27.916 1.00 98.06 101 ASP A O 1
ATOM 780 N N . TYR A 1 102 ? 19.570 -9.450 -29.725 1.00 96.81 102 TYR A N 1
ATOM 781 C CA . TYR A 1 102 ? 19.993 -10.853 -29.856 1.00 96.81 102 TYR A CA 1
ATOM 782 C C . TYR A 1 102 ? 18.815 -11.848 -29.970 1.00 96.81 102 TYR A C 1
ATOM 784 O O . TYR A 1 102 ? 18.965 -13.02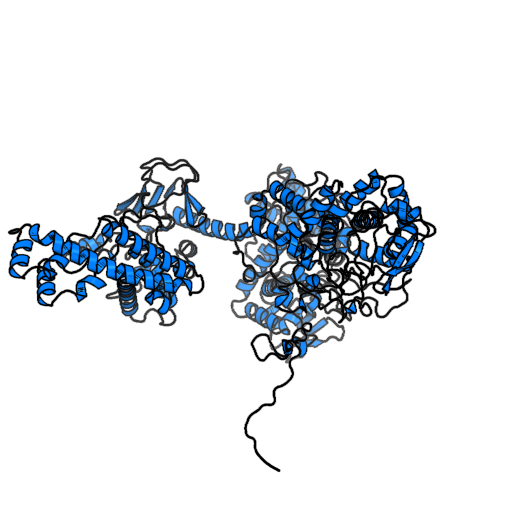9 -29.656 1.00 96.81 102 TYR A O 1
ATOM 792 N N . GLY A 1 103 ? 17.629 -11.377 -30.382 1.00 97.50 103 GLY A N 1
ATOM 793 C CA . GLY A 1 103 ? 16.409 -12.181 -30.432 1.00 97.50 103 GLY A CA 1
ATOM 794 C C . GLY A 1 103 ? 15.857 -12.585 -29.059 1.00 97.50 103 GLY A C 1
ATOM 795 O O . GLY A 1 103 ? 15.092 -13.545 -28.992 1.00 97.50 103 GLY A O 1
ATOM 796 N N . ASN A 1 104 ? 16.245 -11.910 -27.966 1.00 98.62 104 ASN A N 1
ATOM 797 C CA . ASN A 1 104 ? 15.790 -12.251 -26.618 1.00 98.62 104 ASN A CA 1
ATOM 798 C C . ASN A 1 104 ? 15.535 -11.015 -25.719 1.00 98.62 104 ASN A C 1
ATOM 800 O O . ASN A 1 104 ? 16.451 -10.260 -25.399 1.00 98.62 104 ASN A O 1
ATOM 804 N N . TYR A 1 105 ? 14.301 -10.830 -25.240 1.00 98.88 105 TYR A N 1
ATOM 805 C CA . TYR A 1 105 ? 13.908 -9.774 -24.294 1.00 98.88 105 TYR A CA 1
ATOM 806 C C . TYR A 1 105 ? 14.305 -10.044 -22.839 1.00 98.88 105 TYR A C 1
ATOM 808 O O . TYR A 1 105 ? 14.103 -9.183 -21.983 1.00 98.88 105 TYR A O 1
ATOM 816 N N . GLY A 1 106 ? 14.866 -11.209 -22.524 1.00 98.81 106 GLY A N 1
ATOM 817 C CA . GLY A 1 106 ? 15.226 -11.611 -21.167 1.00 98.81 106 GLY A CA 1
ATOM 818 C C . GLY A 1 106 ? 15.975 -10.526 -20.383 1.00 98.81 106 GLY A C 1
ATOM 819 O O . GLY A 1 106 ? 15.487 -10.104 -19.332 1.00 98.81 106 GLY A O 1
ATOM 820 N N . PRO A 1 107 ? 17.096 -9.979 -20.889 1.00 98.81 107 PRO A N 1
ATOM 821 C CA . PRO A 1 107 ? 17.814 -8.917 -20.187 1.00 98.81 107 PRO A CA 1
ATOM 822 C C . PRO A 1 107 ? 16.988 -7.633 -19.999 1.00 98.81 107 PRO A C 1
ATOM 824 O O . PRO A 1 107 ? 17.118 -6.945 -18.985 1.00 98.81 107 PRO A O 1
ATOM 827 N N . PHE A 1 108 ? 16.081 -7.331 -20.933 1.00 98.81 108 PHE A N 1
ATOM 828 C CA . PHE A 1 108 ? 15.175 -6.188 -20.832 1.00 98.81 108 PHE A CA 1
ATOM 829 C C . PHE A 1 108 ? 14.152 -6.369 -19.701 1.00 98.81 108 PHE A C 1
ATOM 831 O O . PHE A 1 108 ? 13.894 -5.428 -18.947 1.00 98.81 108 PHE A O 1
ATOM 838 N N . PHE A 1 109 ? 13.636 -7.587 -19.510 1.00 98.94 109 PHE A N 1
ATOM 839 C CA . PHE A 1 109 ? 12.760 -7.916 -18.383 1.00 98.94 109 PHE A CA 1
ATOM 840 C C . PHE A 1 109 ? 13.499 -8.020 -17.044 1.00 98.94 109 PHE A C 1
ATOM 842 O O . PHE A 1 109 ? 12.926 -7.666 -16.016 1.00 98.94 109 PHE A O 1
ATOM 849 N N . ILE A 1 110 ? 14.778 -8.412 -17.029 1.00 98.94 110 ILE A N 1
ATOM 850 C CA . ILE A 1 110 ? 15.613 -8.315 -15.818 1.00 98.94 110 ILE A CA 1
ATOM 851 C C . ILE A 1 110 ? 15.727 -6.854 -15.384 1.00 98.94 110 ILE A C 1
ATOM 853 O O . ILE A 1 110 ? 15.469 -6.547 -14.219 1.00 98.94 110 ILE A O 1
ATOM 857 N N . ARG A 1 111 ? 16.028 -5.936 -16.316 1.00 98.94 111 ARG A N 1
ATOM 858 C CA . ARG A 1 111 ? 16.033 -4.495 -16.027 1.00 98.94 111 ARG A CA 1
ATOM 859 C C . ARG A 1 111 ? 14.662 -4.018 -15.542 1.00 98.94 111 ARG A C 1
ATOM 861 O O . ARG A 1 111 ? 14.598 -3.289 -14.558 1.00 98.94 111 ARG A O 1
ATOM 868 N N . LEU A 1 112 ? 13.568 -4.445 -16.177 1.00 98.94 112 LEU A N 1
ATOM 869 C CA . LEU A 1 112 ? 12.211 -4.094 -15.744 1.00 98.94 112 LEU A CA 1
ATOM 870 C C . LEU A 1 112 ? 11.974 -4.441 -14.267 1.00 98.94 112 LEU A C 1
ATOM 872 O O . LEU A 1 112 ? 11.562 -3.572 -13.494 1.00 98.94 112 LEU A O 1
ATOM 876 N N . SER A 1 113 ? 12.255 -5.688 -13.880 1.00 98.94 113 SER A N 1
ATOM 877 C CA . SER A 1 113 ? 12.065 -6.176 -12.512 1.00 98.94 113 SER A CA 1
ATOM 878 C C . SER A 1 113 ? 13.028 -5.519 -11.522 1.00 98.94 113 SER A C 1
ATOM 880 O O . SER A 1 113 ? 12.603 -5.135 -10.432 1.00 98.94 113 SER A O 1
ATOM 882 N N . TRP A 1 114 ? 14.294 -5.322 -11.919 1.00 98.88 114 TRP A N 1
ATOM 883 C CA . TRP A 1 114 ? 15.292 -4.581 -11.142 1.00 98.88 114 TRP A CA 1
ATOM 884 C C . TRP A 1 114 ? 14.800 -3.171 -10.819 1.00 98.88 114 TRP A C 1
ATOM 886 O O . TRP A 1 114 ? 14.777 -2.790 -9.656 1.00 98.88 114 TRP A O 1
ATOM 896 N N . HIS A 1 115 ? 14.328 -2.418 -11.816 1.00 98.88 115 HIS A N 1
ATOM 897 C CA . HIS A 1 115 ? 13.847 -1.047 -11.627 1.00 98.88 115 HIS A CA 1
ATOM 898 C C . HIS A 1 115 ? 12.528 -0.989 -10.853 1.00 98.88 115 HIS A C 1
ATOM 900 O O . HIS A 1 115 ? 12.300 -0.043 -10.101 1.00 98.88 115 HIS A O 1
ATOM 906 N N . ALA A 1 116 ? 11.647 -1.982 -11.018 1.00 98.69 116 ALA A N 1
ATOM 907 C CA . ALA A 1 116 ? 10.398 -2.049 -10.265 1.00 98.69 116 ALA A CA 1
ATOM 908 C C . ALA A 1 116 ? 10.679 -2.214 -8.764 1.00 98.69 116 ALA A C 1
ATOM 910 O O . ALA A 1 116 ? 10.128 -1.481 -7.950 1.00 98.69 116 ALA A O 1
ATOM 911 N N . ALA A 1 117 ? 11.584 -3.123 -8.397 1.00 98.81 117 ALA A N 1
ATOM 912 C CA . ALA A 1 117 ? 11.961 -3.363 -7.006 1.00 98.81 117 ALA A CA 1
ATOM 913 C C . ALA A 1 117 ? 12.983 -2.348 -6.459 1.00 98.81 117 ALA A C 1
ATOM 915 O O . ALA A 1 117 ? 13.058 -2.105 -5.252 1.00 98.81 117 ALA A O 1
ATOM 916 N N . GLY A 1 118 ? 13.781 -1.754 -7.342 1.00 98.62 118 GLY A N 1
ATOM 917 C CA . GLY A 1 118 ? 14.962 -0.951 -7.044 1.00 98.62 118 GLY A CA 1
ATOM 918 C C . GLY A 1 118 ? 14.685 0.427 -6.458 1.00 98.62 118 GLY A C 1
ATOM 919 O O . GLY A 1 118 ? 15.625 1.108 -6.103 1.00 98.62 118 GLY A O 1
ATOM 920 N N . THR A 1 119 ? 13.432 0.862 -6.326 1.00 98.69 119 THR A N 1
ATOM 921 C CA . THR A 1 119 ? 13.108 2.179 -5.741 1.00 98.69 119 THR A CA 1
ATOM 922 C C . THR A 1 119 ? 12.951 2.152 -4.215 1.00 98.69 119 THR A C 1
ATOM 924 O O . THR A 1 119 ? 12.789 3.205 -3.598 1.00 98.69 119 THR A O 1
ATOM 927 N N . TYR A 1 120 ? 12.970 0.961 -3.605 1.00 98.75 120 TYR A N 1
ATOM 928 C CA . TYR A 1 120 ? 12.752 0.753 -2.168 1.00 98.75 120 TYR A CA 1
ATOM 929 C C . TYR A 1 120 ? 13.806 1.435 -1.291 1.00 98.75 120 TYR A C 1
ATOM 931 O O . TYR A 1 120 ? 14.989 1.427 -1.617 1.00 98.75 120 TYR A O 1
ATOM 939 N N . ARG A 1 121 ? 13.413 1.926 -0.112 1.00 98.38 121 ARG A N 1
ATOM 940 C CA . ARG A 1 121 ? 14.340 2.529 0.856 1.00 98.38 121 ARG A CA 1
ATOM 941 C C . ARG A 1 121 ? 14.053 2.048 2.269 1.00 98.38 121 ARG A C 1
ATOM 943 O O . ARG A 1 121 ? 12.919 2.103 2.729 1.00 98.38 121 ARG A O 1
ATOM 950 N N . VAL A 1 122 ? 15.086 1.651 3.008 1.00 97.56 122 VAL A N 1
ATOM 951 C CA . VAL A 1 122 ? 14.933 1.136 4.384 1.00 97.56 122 VAL A CA 1
ATOM 952 C C . VAL A 1 122 ? 14.445 2.187 5.370 1.00 97.56 122 VAL A C 1
ATOM 954 O O . VAL A 1 122 ? 13.751 1.846 6.326 1.00 97.56 122 VAL A O 1
ATOM 957 N N . THR A 1 123 ? 14.788 3.449 5.123 1.00 95.19 123 THR A N 1
ATOM 958 C CA . THR A 1 123 ? 14.531 4.609 5.984 1.00 95.19 123 THR A CA 1
ATOM 959 C C . THR A 1 123 ? 13.050 4.784 6.303 1.00 95.19 123 THR A C 1
ATOM 961 O O . THR A 1 123 ? 12.707 5.059 7.446 1.00 95.19 123 THR A O 1
ATOM 964 N N . ASP A 1 124 ? 12.168 4.567 5.329 1.00 96.94 124 ASP A N 1
ATOM 965 C CA . ASP A 1 124 ? 10.715 4.675 5.499 1.00 96.94 124 ASP A CA 1
ATOM 966 C C . ASP A 1 124 ? 9.917 3.524 4.858 1.00 96.94 124 ASP A C 1
ATOM 968 O O . ASP A 1 124 ? 8.686 3.495 4.925 1.00 96.94 124 ASP A O 1
ATOM 972 N N . GLY A 1 125 ? 10.607 2.555 4.255 1.00 97.94 125 GLY A N 1
ATOM 973 C CA . GLY A 1 125 ? 10.022 1.365 3.639 1.00 97.94 125 GLY A CA 1
ATOM 974 C C . GLY A 1 125 ? 9.299 1.634 2.319 1.00 97.94 125 GLY A C 1
ATOM 975 O O . GLY A 1 125 ? 8.680 0.722 1.786 1.00 97.94 125 GLY A O 1
ATOM 976 N N . ARG A 1 126 ? 9.316 2.875 1.809 1.00 98.62 126 ARG A N 1
ATOM 977 C CA . ARG A 1 126 ? 8.619 3.263 0.570 1.00 98.62 126 ARG A CA 1
ATOM 978 C C . ARG A 1 126 ? 9.416 2.909 -0.676 1.00 98.62 126 ARG A C 1
ATOM 980 O O . ARG A 1 126 ? 10.622 2.679 -0.604 1.00 98.62 126 ARG A O 1
ATOM 987 N N . GLY A 1 127 ? 8.730 2.939 -1.818 1.00 97.94 127 GLY A N 1
ATOM 988 C CA . GLY A 1 127 ? 9.231 2.400 -3.079 1.00 97.94 127 GLY A CA 1
ATOM 989 C C . GLY A 1 127 ? 9.146 0.874 -3.097 1.00 97.94 127 GLY A C 1
ATOM 990 O O . GLY A 1 127 ? 8.497 0.271 -2.248 1.00 97.94 127 GLY A O 1
ATOM 991 N N . GLY A 1 128 ? 9.818 0.256 -4.061 1.00 98.31 128 GLY A N 1
ATOM 992 C CA . GLY A 1 128 ? 9.762 -1.185 -4.280 1.00 98.31 128 GLY A CA 1
ATOM 993 C C . GLY A 1 128 ? 8.656 -1.610 -5.246 1.00 98.31 128 GLY A C 1
ATOM 994 O O . GLY A 1 128 ? 7.968 -0.789 -5.858 1.00 98.31 128 GLY A O 1
ATOM 995 N N . ALA A 1 129 ? 8.519 -2.924 -5.410 1.00 98.00 129 ALA A N 1
ATOM 996 C CA . ALA A 1 129 ? 7.623 -3.541 -6.383 1.00 98.00 129 ALA A CA 1
ATOM 997 C C . ALA A 1 129 ? 6.242 -3.894 -5.805 1.00 98.00 129 ALA A C 1
ATOM 999 O O . ALA A 1 129 ? 5.344 -4.271 -6.558 1.00 98.00 129 ALA A O 1
ATOM 1000 N N . GLY A 1 130 ? 6.053 -3.771 -4.489 1.00 97.00 130 GLY A N 1
ATOM 1001 C CA . GLY A 1 130 ? 4.928 -4.303 -3.717 1.00 97.00 130 GLY A CA 1
ATOM 1002 C C . GLY A 1 130 ? 3.537 -3.820 -4.129 1.00 97.00 130 GLY A C 1
ATOM 1003 O O . GLY A 1 130 ? 2.548 -4.434 -3.733 1.00 97.00 130 GLY A O 1
ATOM 1004 N N . THR A 1 131 ? 3.462 -2.749 -4.920 1.00 95.81 131 THR A N 1
ATOM 1005 C CA . THR A 1 131 ? 2.225 -2.084 -5.359 1.00 95.81 131 THR A CA 1
ATOM 1006 C C . THR A 1 131 ? 2.147 -1.860 -6.875 1.00 95.81 131 THR A C 1
ATOM 1008 O O . THR A 1 131 ? 1.156 -1.312 -7.359 1.00 95.81 131 THR A O 1
ATOM 1011 N N . GLY A 1 132 ? 3.171 -2.257 -7.645 1.00 97.88 132 GLY A N 1
ATOM 1012 C CA . GLY A 1 132 ? 3.191 -2.096 -9.107 1.00 97.88 132 GLY A CA 1
ATOM 1013 C C . GLY A 1 132 ? 3.327 -0.646 -9.601 1.00 97.88 132 GLY A C 1
ATOM 1014 O O . GLY A 1 132 ? 2.990 -0.356 -10.749 1.00 97.88 132 GLY A O 1
ATOM 1015 N N . GLN A 1 133 ? 3.835 0.265 -8.761 1.00 98.50 133 GLN A N 1
ATOM 1016 C CA . GLN A 1 133 ? 3.864 1.717 -9.009 1.00 98.50 133 GLN A CA 1
ATOM 1017 C C . GLN A 1 133 ? 4.698 2.163 -10.217 1.00 98.50 133 GLN A C 1
ATOM 1019 O O . GLN A 1 133 ? 4.501 3.266 -10.711 1.00 98.50 133 GLN A O 1
ATOM 1024 N N . GLN A 1 134 ? 5.563 1.311 -10.777 1.00 98.75 134 GLN A N 1
ATOM 1025 C CA . GLN A 1 134 ? 6.280 1.625 -12.023 1.00 98.75 134 GLN A CA 1
ATOM 1026 C C . GLN A 1 134 ? 5.334 1.872 -13.222 1.00 98.75 134 GLN A C 1
ATOM 1028 O O . GLN A 1 134 ? 5.756 2.397 -14.251 1.00 98.75 134 GLN A O 1
ATOM 1033 N N . ARG A 1 135 ? 4.051 1.496 -13.109 1.00 98.62 135 ARG A N 1
ATOM 1034 C CA . ARG A 1 135 ? 3.011 1.798 -14.104 1.00 98.62 135 ARG A CA 1
ATOM 1035 C C . ARG A 1 135 ? 2.505 3.240 -14.053 1.00 98.62 135 ARG A C 1
ATOM 1037 O O . ARG A 1 135 ? 1.937 3.691 -15.041 1.00 98.62 135 ARG A O 1
ATOM 1044 N N . PHE A 1 136 ? 2.717 3.943 -12.945 1.00 98.69 136 PHE A N 1
ATOM 1045 C CA . PHE A 1 136 ? 2.148 5.261 -12.690 1.00 98.69 136 PHE A CA 1
ATOM 1046 C C . PHE A 1 136 ? 3.225 6.340 -12.578 1.00 98.69 136 PHE A C 1
ATOM 1048 O O . PHE A 1 136 ? 4.406 6.056 -12.353 1.00 98.69 136 PHE A O 1
ATOM 1055 N N . ALA A 1 137 ? 2.808 7.595 -12.721 1.00 98.00 137 ALA A N 1
ATOM 1056 C CA . ALA A 1 137 ? 3.664 8.742 -12.473 1.00 98.00 137 ALA A CA 1
ATOM 1057 C C . ALA A 1 137 ? 4.101 8.795 -10.991 1.00 98.00 137 ALA A C 1
ATOM 1059 O O . ALA A 1 137 ? 3.332 8.401 -10.113 1.00 98.00 137 ALA A O 1
ATOM 1060 N N . PRO A 1 138 ? 5.309 9.295 -10.680 1.00 98.00 138 PRO A N 1
ATOM 1061 C CA . PRO A 1 138 ? 6.324 9.743 -11.634 1.00 98.00 138 PRO A CA 1
ATOM 1062 C C . PRO A 1 138 ? 7.190 8.594 -12.182 1.00 98.00 138 PRO A C 1
ATOM 1064 O O . PRO A 1 138 ? 7.960 8.806 -13.116 1.00 98.00 138 PRO A O 1
ATOM 1067 N N . LEU A 1 139 ? 7.101 7.384 -11.613 1.00 98.69 139 LEU A N 1
ATOM 1068 C CA . LEU A 1 139 ? 8.027 6.287 -11.913 1.00 98.69 139 LEU A CA 1
ATOM 1069 C C . LEU A 1 139 ? 7.941 5.816 -13.366 1.00 98.69 139 LEU A C 1
ATOM 1071 O O . LEU A 1 139 ? 8.971 5.487 -13.951 1.00 98.69 139 LEU A O 1
ATOM 1075 N N . ASN A 1 140 ? 6.757 5.813 -13.976 1.00 98.62 140 ASN A N 1
ATOM 1076 C CA . ASN A 1 140 ? 6.586 5.431 -15.379 1.00 98.62 140 ASN A CA 1
ATOM 1077 C C . ASN A 1 140 ? 7.365 6.323 -16.364 1.00 98.62 140 ASN A C 1
ATOM 1079 O O . ASN A 1 140 ? 7.537 5.907 -17.507 1.00 98.62 140 ASN A O 1
ATOM 1083 N N . SER A 1 141 ? 7.845 7.483 -15.901 1.00 98.56 141 SER A N 1
ATOM 1084 C CA . SER A 1 141 ? 8.433 8.565 -16.692 1.00 98.56 141 SER A CA 1
ATOM 1085 C C . SER A 1 141 ? 9.798 9.039 -16.188 1.00 98.56 141 SER A C 1
ATOM 1087 O O . SER A 1 141 ? 10.377 9.973 -16.735 1.00 98.56 141 SER A O 1
ATOM 1089 N N . TRP A 1 142 ? 10.355 8.391 -15.163 1.00 98.62 142 TRP A N 1
ATOM 1090 C CA . TRP A 1 142 ? 11.730 8.652 -14.740 1.00 98.62 142 TRP A CA 1
ATOM 1091 C C . TRP A 1 142 ? 12.724 8.373 -15.880 1.00 98.62 142 TRP A C 1
ATOM 1093 O O . TRP A 1 142 ? 12.572 7.348 -16.552 1.00 98.62 142 TRP A O 1
ATOM 1103 N N . PRO A 1 143 ? 13.777 9.200 -16.066 1.00 98.06 143 PRO A N 1
ATOM 1104 C CA . PRO A 1 143 ? 14.791 8.963 -17.096 1.00 98.06 143 PRO A CA 1
ATOM 1105 C C . PRO A 1 143 ? 15.414 7.568 -17.019 1.00 98.06 143 PRO A C 1
ATOM 1107 O O . PRO A 1 143 ? 15.585 6.903 -18.038 1.00 98.06 143 PRO A O 1
ATOM 1110 N N . ASP A 1 144 ? 15.676 7.074 -15.807 1.00 98.19 144 ASP A N 1
ATOM 1111 C CA . ASP A 1 144 ? 16.269 5.748 -15.611 1.00 98.19 144 ASP A CA 1
ATOM 1112 C C . ASP A 1 144 ? 15.299 4.610 -15.962 1.00 98.19 144 ASP A C 1
ATOM 1114 O O . ASP A 1 144 ? 15.718 3.490 -16.224 1.00 98.19 144 ASP A O 1
ATOM 1118 N N . ASN A 1 145 ? 13.994 4.888 -16.047 1.00 98.69 145 ASN A N 1
ATOM 1119 C CA . ASN A 1 145 ? 12.979 3.958 -16.544 1.00 98.69 145 ASN A CA 1
ATOM 1120 C C . ASN A 1 145 ? 12.726 4.096 -18.050 1.00 98.69 145 ASN A C 1
ATOM 1122 O O . ASN A 1 145 ? 11.792 3.476 -18.563 1.00 98.69 145 ASN A O 1
ATOM 1126 N N . GLY A 1 146 ? 13.586 4.831 -18.767 1.00 97.81 146 GLY A N 1
ATOM 1127 C CA . GLY A 1 146 ? 13.535 4.985 -20.216 1.00 97.81 146 GLY A CA 1
ATOM 1128 C C . GLY A 1 146 ? 13.291 3.656 -20.928 1.00 97.81 146 GLY A C 1
ATOM 1129 O O . GLY A 1 146 ? 13.927 2.637 -20.629 1.00 97.81 146 GLY A O 1
ATOM 1130 N N . ASN A 1 147 ? 12.331 3.662 -21.844 1.00 98.62 147 ASN A N 1
ATOM 1131 C CA . ASN A 1 147 ? 11.858 2.517 -22.620 1.00 98.62 147 ASN A CA 1
ATOM 1132 C C . ASN A 1 147 ? 11.212 1.358 -21.828 1.00 98.62 147 ASN A C 1
ATOM 1134 O O . ASN A 1 147 ? 10.704 0.430 -22.451 1.00 98.62 147 ASN A O 1
ATOM 1138 N N . LEU A 1 148 ? 11.134 1.379 -20.489 1.00 98.88 148 LEU A N 1
ATOM 1139 C CA . LEU A 1 148 ? 10.438 0.318 -19.734 1.00 98.88 148 LEU A CA 1
ATOM 1140 C C . LEU A 1 148 ? 8.912 0.344 -19.918 1.00 98.88 148 LEU A C 1
ATOM 1142 O O . LEU A 1 148 ? 8.246 -0.650 -19.639 1.00 98.88 148 LEU A O 1
ATOM 1146 N N . ASP A 1 149 ? 8.351 1.428 -20.449 1.00 98.81 149 ASP A N 1
ATOM 1147 C CA . ASP A 1 149 ? 6.996 1.463 -21.009 1.00 98.81 149 ASP A CA 1
ATOM 1148 C C . ASP A 1 149 ? 6.795 0.395 -22.102 1.00 98.81 149 ASP A C 1
ATOM 1150 O O . ASP A 1 149 ? 5.769 -0.288 -22.098 1.00 98.81 149 ASP A O 1
ATOM 1154 N N . LYS A 1 150 ? 7.802 0.151 -22.956 1.00 98.81 150 LYS A N 1
ATOM 1155 C CA . LYS A 1 150 ? 7.759 -0.902 -23.989 1.00 98.81 150 LYS A CA 1
ATOM 1156 C C . LYS A 1 150 ? 7.827 -2.284 -23.349 1.00 98.81 150 LYS A C 1
ATOM 1158 O O . LYS A 1 150 ? 7.046 -3.155 -23.718 1.00 98.81 150 LYS A O 1
ATOM 1163 N N . ALA A 1 151 ? 8.682 -2.478 -22.341 1.00 98.88 151 ALA A N 1
ATOM 1164 C CA . ALA A 1 151 ? 8.748 -3.739 -21.596 1.00 98.88 151 ALA A CA 1
ATOM 1165 C C . ALA A 1 151 ? 7.393 -4.086 -20.954 1.00 98.88 151 ALA A C 1
ATOM 1167 O O . ALA A 1 151 ? 6.892 -5.198 -21.102 1.00 98.88 151 ALA A O 1
ATOM 1168 N N . ARG A 1 152 ? 6.740 -3.116 -20.300 1.00 98.88 152 ARG A N 1
ATOM 1169 C CA . ARG A 1 152 ? 5.395 -3.320 -19.741 1.00 98.88 152 ARG A CA 1
ATOM 1170 C C . ARG A 1 152 ? 4.363 -3.614 -20.829 1.00 98.88 152 ARG A C 1
ATOM 1172 O O . ARG A 1 152 ? 3.520 -4.484 -20.637 1.00 98.88 152 ARG A O 1
ATOM 1179 N N . ARG A 1 153 ? 4.445 -2.943 -21.982 1.00 98.88 153 ARG A N 1
ATOM 1180 C CA . ARG A 1 153 ? 3.550 -3.193 -23.121 1.00 98.88 153 ARG A CA 1
ATOM 1181 C C . ARG A 1 153 ? 3.718 -4.598 -23.710 1.00 98.88 153 ARG A C 1
ATOM 1183 O O . ARG A 1 153 ? 2.708 -5.213 -24.027 1.00 98.88 153 ARG A O 1
ATOM 1190 N N . LEU A 1 154 ? 4.939 -5.136 -23.779 1.00 98.94 154 LEU A N 1
ATOM 1191 C CA . LEU A 1 154 ? 5.194 -6.524 -24.200 1.00 98.94 154 LEU A CA 1
ATOM 1192 C C . LEU A 1 154 ? 4.527 -7.553 -23.269 1.00 98.94 154 LEU A C 1
ATOM 1194 O O . LEU A 1 154 ? 4.111 -8.612 -23.724 1.00 98.94 154 LEU A O 1
ATOM 1198 N N . LEU A 1 155 ? 4.378 -7.239 -21.977 1.00 98.94 155 LEU A N 1
ATOM 1199 C CA . LEU A 1 155 ? 3.707 -8.106 -20.997 1.00 98.94 155 LEU A CA 1
ATOM 1200 C C . LEU A 1 155 ? 2.175 -8.007 -21.027 1.00 98.94 155 LEU A C 1
ATOM 1202 O O . LEU A 1 155 ? 1.506 -8.837 -20.407 1.00 98.94 155 LEU A O 1
ATOM 1206 N N . TRP A 1 156 ? 1.597 -7.017 -21.717 1.00 98.88 156 TRP A N 1
ATOM 1207 C CA . TRP A 1 156 ? 0.147 -6.807 -21.723 1.00 98.88 156 TRP A CA 1
ATOM 1208 C C . TRP A 1 156 ? -0.649 -8.029 -22.209 1.00 98.88 156 TRP A C 1
ATOM 1210 O O . TRP A 1 156 ? -1.570 -8.408 -21.489 1.00 98.88 156 TRP A O 1
ATOM 1220 N N . PRO A 1 157 ? -0.300 -8.714 -23.318 1.00 98.81 157 PRO A N 1
ATOM 1221 C CA . PRO A 1 157 ? -1.030 -9.911 -23.748 1.00 98.81 157 PRO A CA 1
ATOM 1222 C C . PRO A 1 157 ? -1.056 -11.020 -22.684 1.00 98.81 157 PRO A C 1
ATOM 1224 O O . PRO A 1 157 ? -2.056 -11.719 -22.529 1.00 98.81 157 PRO A O 1
ATOM 1227 N N . ILE A 1 158 ? 0.013 -11.145 -21.888 1.00 98.88 158 ILE A N 1
ATOM 1228 C CA . ILE A 1 158 ? 0.064 -12.084 -20.760 1.00 98.88 158 ILE A CA 1
ATOM 1229 C C . ILE A 1 158 ? -0.868 -11.613 -19.639 1.00 98.88 158 ILE A C 1
ATOM 1231 O O . ILE A 1 158 ? -1.694 -12.388 -19.161 1.00 98.88 158 ILE A O 1
ATOM 1235 N N . LYS A 1 159 ? -0.804 -10.336 -19.241 1.00 98.81 159 LYS A N 1
ATOM 1236 C CA . LYS A 1 159 ? -1.724 -9.785 -18.232 1.00 98.81 159 LYS A CA 1
ATOM 1237 C C . LYS A 1 159 ? -3.191 -9.928 -18.653 1.00 98.81 159 LYS A C 1
ATOM 1239 O O . LYS A 1 159 ? -4.031 -10.229 -17.809 1.00 98.81 159 LYS A O 1
ATOM 1244 N N . GLN A 1 160 ? -3.481 -9.711 -19.933 1.00 98.62 160 GLN A N 1
ATOM 1245 C CA . GLN A 1 160 ? -4.807 -9.846 -20.524 1.00 98.62 160 GLN A CA 1
ATOM 1246 C C . GLN A 1 160 ? -5.296 -11.296 -20.442 1.00 98.62 160 GLN A C 1
ATOM 1248 O O . GLN A 1 160 ? -6.411 -11.531 -19.990 1.00 98.62 160 GLN A O 1
ATOM 1253 N N . LYS A 1 161 ? -4.446 -12.269 -20.798 1.00 98.50 161 LYS A N 1
ATOM 1254 C CA . LYS A 1 161 ? -4.773 -13.702 -20.748 1.00 98.50 161 LYS A CA 1
ATOM 1255 C C . LYS A 1 161 ? -5.102 -14.201 -19.338 1.00 98.50 161 LYS A C 1
ATOM 1257 O O . LYS A 1 161 ? -6.030 -14.985 -19.176 1.00 98.50 161 LYS A O 1
ATOM 1262 N N . TYR A 1 162 ? -4.335 -13.781 -18.333 1.00 97.56 162 TYR A N 1
ATOM 1263 C CA . TYR A 1 162 ? -4.464 -14.297 -16.961 1.00 97.56 162 TYR A CA 1
ATOM 1264 C C . TYR A 1 162 ? -5.329 -13.421 -16.040 1.00 97.56 162 TYR A C 1
ATOM 1266 O O . TYR A 1 162 ? -5.576 -13.801 -14.896 1.00 97.56 162 TYR A O 1
ATOM 1274 N N . GLY A 1 163 ? -5.816 -12.273 -16.525 1.00 95.94 163 GLY A N 1
ATOM 1275 C CA . GLY A 1 163 ? -6.817 -11.455 -15.840 1.00 95.94 163 GLY A CA 1
ATOM 1276 C C . GLY A 1 163 ? -6.436 -11.090 -14.403 1.00 95.94 163 GLY A C 1
ATOM 1277 O O . GLY A 1 163 ? -5.278 -10.804 -14.096 1.00 95.94 163 GLY A O 1
ATOM 1278 N N . GLU A 1 164 ? -7.416 -11.080 -13.506 1.00 91.94 164 GLU A N 1
ATOM 1279 C CA . GLU A 1 164 ? -7.255 -10.733 -12.086 1.00 91.94 164 GLU A CA 1
ATOM 1280 C C . GLU A 1 164 ? -6.431 -11.741 -11.263 1.00 91.94 164 GLU A C 1
ATOM 1282 O O . GLU A 1 164 ? -5.968 -11.406 -10.170 1.00 91.94 164 GLU A O 1
ATOM 1287 N N . ASN A 1 165 ? -6.174 -12.938 -11.804 1.00 94.69 165 ASN A N 1
ATOM 1288 C CA . ASN A 1 165 ? -5.406 -13.992 -11.132 1.00 94.69 165 ASN A CA 1
ATOM 1289 C C . ASN A 1 165 ? -3.900 -13.694 -11.070 1.00 94.69 165 ASN A C 1
ATOM 1291 O O . ASN A 1 165 ? -3.173 -14.342 -10.321 1.00 94.69 165 ASN A O 1
ATOM 1295 N N . ILE A 1 166 ? -3.420 -12.703 -11.823 1.00 98.56 166 ILE A N 1
ATOM 1296 C CA . ILE A 1 166 ? -2.067 -12.159 -11.698 1.00 98.56 166 ILE A CA 1
ATOM 1297 C C . ILE A 1 166 ? -2.126 -10.630 -11.715 1.00 98.56 166 ILE A C 1
ATOM 1299 O O . ILE A 1 166 ? -2.646 -10.010 -12.647 1.00 98.56 166 ILE A O 1
ATOM 1303 N N . SER A 1 167 ? -1.591 -9.999 -10.674 1.00 98.81 167 SER A N 1
ATOM 1304 C CA . SER A 1 167 ? -1.439 -8.548 -10.622 1.00 98.81 167 SER A CA 1
ATOM 1305 C C . SER A 1 167 ? -0.279 -8.098 -11.505 1.00 98.81 167 SER A C 1
ATOM 1307 O O . SER A 1 167 ? 0.667 -8.847 -11.761 1.00 98.81 167 SER A O 1
ATOM 1309 N N . TRP A 1 168 ? -0.298 -6.840 -11.937 1.00 98.88 168 TRP A N 1
ATOM 1310 C CA . TRP A 1 168 ? 0.890 -6.233 -12.525 1.00 98.88 168 TRP A CA 1
ATOM 1311 C C . TRP A 1 168 ? 2.051 -6.205 -11.536 1.00 98.88 168 TRP A C 1
ATOM 1313 O O . TRP A 1 168 ? 3.176 -6.478 -11.936 1.00 98.88 168 TRP A O 1
ATOM 1323 N N . ALA A 1 169 ? 1.799 -5.907 -10.259 1.00 98.75 169 ALA A N 1
ATOM 1324 C CA . ALA A 1 169 ? 2.842 -5.893 -9.237 1.00 98.75 169 ALA A CA 1
ATOM 1325 C C . ALA A 1 169 ? 3.644 -7.210 -9.184 1.00 98.75 169 ALA A C 1
ATOM 1327 O O . ALA A 1 169 ? 4.872 -7.165 -9.157 1.00 98.75 169 ALA A O 1
ATOM 1328 N N . ASP A 1 170 ? 2.981 -8.371 -9.242 1.00 98.94 170 ASP A N 1
ATOM 1329 C CA . ASP A 1 170 ? 3.661 -9.669 -9.314 1.00 98.94 170 ASP A CA 1
ATOM 1330 C C . ASP A 1 170 ? 4.241 -9.948 -10.711 1.00 98.94 170 ASP A C 1
ATOM 1332 O O . ASP A 1 170 ? 5.380 -10.405 -10.818 1.00 98.94 170 ASP A O 1
ATOM 1336 N N . LEU A 1 171 ? 3.511 -9.638 -11.791 1.00 98.94 171 LEU A N 1
ATOM 1337 C CA . LEU A 1 171 ? 3.958 -9.900 -13.166 1.00 98.94 171 LEU A CA 1
ATOM 1338 C C . LEU A 1 171 ? 5.250 -9.150 -13.525 1.00 98.94 171 LEU A C 1
ATOM 1340 O O . LEU A 1 171 ? 6.136 -9.722 -14.161 1.00 98.94 171 LEU A O 1
ATOM 1344 N N . LEU A 1 172 ? 5.382 -7.890 -13.090 1.00 98.88 172 LEU A N 1
ATOM 1345 C CA . LEU A 1 172 ? 6.557 -7.054 -13.353 1.00 98.88 172 LEU A CA 1
ATOM 1346 C C . LEU A 1 172 ? 7.844 -7.666 -12.797 1.00 98.88 172 LEU A C 1
ATOM 1348 O O . LEU A 1 172 ? 8.897 -7.504 -13.408 1.00 98.88 172 LEU A O 1
ATOM 1352 N N . VAL A 1 173 ? 7.779 -8.351 -11.652 1.00 98.81 173 VAL A N 1
ATOM 1353 C CA . VAL A 1 173 ? 8.950 -8.977 -11.014 1.00 98.81 173 VAL A CA 1
ATOM 1354 C C . VAL A 1 173 ? 9.113 -10.451 -11.376 1.00 98.81 173 VAL A C 1
ATOM 1356 O O . VAL A 1 173 ? 10.241 -10.940 -11.446 1.00 98.81 173 VAL A O 1
ATOM 1359 N N . LEU A 1 174 ? 8.019 -11.154 -11.683 1.00 98.94 174 LEU A N 1
ATOM 1360 C CA . LEU A 1 174 ? 8.077 -12.523 -12.194 1.00 98.94 174 LEU A CA 1
ATOM 1361 C C . LEU A 1 174 ? 8.754 -12.575 -13.568 1.00 98.94 174 LEU A C 1
ATOM 1363 O O . LEU A 1 174 ? 9.532 -13.493 -13.820 1.00 98.94 174 LEU A O 1
ATOM 1367 N N . ALA A 1 175 ? 8.511 -11.586 -14.435 1.00 98.94 175 ALA A N 1
ATOM 1368 C CA . ALA A 1 175 ? 9.099 -11.533 -15.773 1.00 98.94 175 ALA A CA 1
ATOM 1369 C C . ALA A 1 175 ? 10.638 -11.601 -15.748 1.00 98.94 175 ALA A C 1
ATOM 1371 O O . ALA A 1 175 ? 11.221 -12.422 -16.453 1.00 98.94 175 ALA A O 1
ATOM 1372 N N . GLY A 1 176 ? 11.302 -10.812 -14.897 1.00 98.81 176 GLY A N 1
ATOM 1373 C CA . GLY A 1 176 ? 12.758 -10.856 -14.736 1.00 98.81 176 GLY A CA 1
ATOM 1374 C C . GLY A 1 176 ? 13.256 -12.145 -14.082 1.00 98.81 176 GLY A C 1
ATOM 1375 O O . GLY A 1 176 ? 14.315 -12.648 -14.452 1.00 98.81 176 GLY A O 1
ATOM 1376 N N . ASN A 1 177 ? 12.482 -12.734 -13.162 1.00 98.88 177 ASN A N 1
ATOM 1377 C CA . ASN A 1 177 ? 12.828 -14.031 -12.575 1.00 98.88 177 ASN A CA 1
ATOM 1378 C C . ASN A 1 177 ? 12.806 -15.152 -13.631 1.00 98.88 177 ASN A C 1
ATOM 1380 O O . ASN A 1 177 ? 13.757 -15.921 -13.747 1.00 98.88 177 ASN A O 1
ATOM 1384 N N . VAL A 1 178 ? 11.757 -15.200 -14.457 1.00 98.94 178 VAL A N 1
ATOM 1385 C CA . VAL A 1 178 ? 11.640 -16.153 -15.573 1.00 98.94 178 VAL A CA 1
ATOM 1386 C C . VAL A 1 178 ? 12.694 -15.892 -16.649 1.00 98.94 178 VAL A C 1
ATOM 1388 O O . VAL A 1 178 ? 13.218 -16.843 -17.230 1.00 98.94 178 VAL A O 1
ATOM 1391 N N . ALA A 1 179 ? 13.041 -14.628 -16.900 1.00 98.88 179 ALA A N 1
ATOM 1392 C CA . ALA A 1 179 ? 14.104 -14.267 -17.828 1.00 98.88 179 ALA A CA 1
ATOM 1393 C C . ALA A 1 179 ? 15.454 -14.871 -17.408 1.00 98.88 179 ALA A C 1
ATOM 1395 O O . ALA A 1 179 ? 16.100 -15.527 -18.226 1.00 98.88 179 ALA A O 1
ATOM 1396 N N . LEU A 1 180 ? 15.843 -14.729 -16.134 1.00 98.88 180 LEU A N 1
ATOM 1397 C CA . LEU A 1 180 ? 17.051 -15.358 -15.587 1.00 98.88 180 LEU A CA 1
ATOM 1398 C C . LEU A 1 180 ? 17.044 -16.882 -15.778 1.00 98.88 180 LEU A C 1
ATOM 1400 O O . LEU A 1 180 ? 18.010 -17.439 -16.303 1.00 98.88 180 LEU A O 1
ATOM 1404 N N . GLU A 1 181 ? 15.937 -17.544 -15.430 1.00 98.75 181 GLU A N 1
ATOM 1405 C CA . GLU A 1 181 ? 15.776 -18.992 -15.623 1.00 98.75 181 GLU A CA 1
ATOM 1406 C C . GLU A 1 181 ? 15.918 -19.409 -17.090 1.00 98.75 181 GLU A C 1
ATOM 1408 O O . GLU A 1 181 ? 16.593 -20.392 -17.397 1.00 98.75 181 GLU A O 1
ATOM 1413 N N . SER A 1 182 ? 15.298 -18.662 -18.009 1.00 98.62 182 SER A N 1
ATOM 1414 C CA . SER A 1 182 ? 15.329 -18.961 -19.446 1.00 98.62 182 SER A CA 1
ATOM 1415 C C . SER A 1 182 ? 16.727 -18.840 -20.058 1.00 98.62 182 SER A C 1
ATOM 1417 O O . SER A 1 182 ? 17.021 -19.507 -21.045 1.00 98.62 182 SER A O 1
ATOM 1419 N N . MET A 1 183 ? 17.598 -18.034 -19.446 1.00 98.69 183 MET A N 1
ATOM 1420 C CA . MET A 1 183 ? 18.975 -17.802 -19.885 1.00 98.69 183 MET A CA 1
ATOM 1421 C C . MET A 1 183 ? 19.998 -18.647 -19.111 1.00 98.69 183 MET A C 1
ATOM 1423 O O . MET A 1 183 ? 21.200 -18.431 -19.244 1.00 98.69 183 MET A O 1
ATOM 1427 N N . GLY A 1 184 ? 19.547 -19.631 -18.326 1.00 98.06 184 GLY A N 1
ATOM 1428 C CA . GLY A 1 184 ? 20.415 -20.620 -17.682 1.00 98.06 184 GLY A CA 1
ATOM 1429 C C . GLY A 1 184 ? 20.854 -20.287 -16.254 1.00 98.06 184 GLY A C 1
ATOM 1430 O O . GLY A 1 184 ? 21.714 -20.987 -15.724 1.00 98.06 184 GLY A O 1
ATOM 1431 N N . PHE A 1 185 ? 20.271 -19.271 -15.608 1.00 98.62 185 PHE A N 1
ATOM 1432 C CA . PHE A 1 185 ? 20.515 -18.989 -14.192 1.00 98.62 185 PHE A CA 1
ATOM 1433 C C . PHE A 1 185 ? 19.431 -19.599 -13.297 1.00 98.62 185 PHE A C 1
ATOM 1435 O O . PHE A 1 185 ? 18.237 -19.402 -13.515 1.00 98.62 185 PHE A O 1
ATOM 1442 N N . LYS A 1 186 ? 19.826 -20.306 -12.236 1.00 98.19 186 LYS A N 1
ATOM 1443 C CA . LYS A 1 186 ? 18.879 -20.875 -11.271 1.00 98.19 186 LYS A CA 1
ATOM 1444 C C . LYS A 1 186 ? 18.577 -19.871 -10.157 1.00 98.19 186 LYS A C 1
ATOM 1446 O O . LYS A 1 186 ? 19.400 -19.650 -9.275 1.00 98.19 186 LYS A O 1
ATOM 1451 N N . THR A 1 187 ? 17.372 -19.308 -10.163 1.00 98.62 187 THR A N 1
ATOM 1452 C CA . THR A 1 187 ? 16.917 -18.388 -9.110 1.00 98.62 187 THR A CA 1
ATOM 1453 C C . THR A 1 187 ? 16.657 -19.116 -7.787 1.00 98.62 187 THR A C 1
ATOM 1455 O O . THR A 1 187 ? 16.385 -20.318 -7.775 1.00 98.62 187 THR A O 1
ATOM 1458 N N . PHE A 1 188 ? 16.690 -18.386 -6.668 1.00 98.62 188 PHE A N 1
ATOM 1459 C CA . PHE A 1 188 ? 16.453 -18.950 -5.331 1.00 98.62 188 PHE A CA 1
ATOM 1460 C C . PHE A 1 188 ? 15.002 -19.420 -5.111 1.00 98.62 188 PHE A C 1
ATOM 1462 O O . PHE A 1 188 ? 14.760 -20.363 -4.361 1.00 98.62 188 PHE A O 1
ATOM 1469 N N . GLY A 1 189 ? 14.048 -18.766 -5.773 1.00 98.31 189 GLY A N 1
ATOM 1470 C CA . GLY A 1 189 ? 12.611 -19.009 -5.672 1.00 98.31 189 GLY A CA 1
ATOM 1471 C C . GLY A 1 189 ? 11.822 -17.783 -6.132 1.00 98.31 189 GLY A C 1
ATOM 1472 O O . GLY A 1 189 ? 12.409 -16.803 -6.594 1.00 98.31 189 GLY A O 1
ATOM 1473 N N . PHE A 1 190 ? 10.503 -17.817 -5.971 1.00 98.81 190 PHE A N 1
ATOM 1474 C CA . PHE A 1 190 ? 9.619 -16.681 -6.230 1.00 98.81 190 PHE A CA 1
ATOM 1475 C C . PHE A 1 190 ? 8.391 -16.733 -5.317 1.00 98.81 190 PHE A C 1
ATOM 1477 O O . PHE A 1 190 ? 7.839 -17.808 -5.077 1.00 98.81 190 PHE A O 1
ATOM 1484 N N . ALA A 1 191 ? 7.948 -15.570 -4.839 1.00 98.56 191 ALA A N 1
ATOM 1485 C CA . ALA A 1 191 ? 6.692 -15.410 -4.120 1.00 98.56 191 ALA A CA 1
ATOM 1486 C C . ALA A 1 191 ? 5.818 -14.330 -4.774 1.00 98.56 191 ALA A C 1
ATOM 1488 O O . ALA A 1 191 ? 6.242 -13.186 -4.957 1.00 98.56 191 ALA A O 1
ATOM 1489 N N . GLY A 1 192 ? 4.573 -14.696 -5.082 1.00 98.56 192 GLY A N 1
ATOM 1490 C CA . GLY A 1 192 ? 3.498 -13.765 -5.415 1.00 98.56 192 GLY A CA 1
ATOM 1491 C C . GLY A 1 192 ? 2.751 -13.276 -4.171 1.00 98.56 192 GLY A C 1
ATOM 1492 O O . GLY A 1 192 ? 3.067 -13.657 -3.042 1.00 98.56 192 GLY A O 1
ATOM 1493 N N . GLY A 1 193 ? 1.730 -12.445 -4.377 1.00 96.50 193 GLY A N 1
ATOM 1494 C CA . GLY A 1 193 ? 0.853 -11.921 -3.325 1.00 96.50 193 GLY A CA 1
ATOM 1495 C C . GLY A 1 193 ? 0.775 -10.394 -3.247 1.00 96.50 193 GLY A C 1
ATOM 1496 O O . GLY A 1 193 ? 0.110 -9.877 -2.337 1.00 96.50 193 GLY A O 1
ATOM 1497 N N . ARG A 1 194 ? 1.412 -9.671 -4.180 1.00 98.25 194 ARG A N 1
ATOM 1498 C CA . ARG A 1 194 ? 1.356 -8.204 -4.295 1.00 98.25 194 ARG A CA 1
ATOM 1499 C C . ARG A 1 194 ? 0.061 -7.789 -4.991 1.00 98.25 194 ARG A C 1
ATOM 1501 O O . ARG A 1 194 ? -0.112 -8.062 -6.171 1.00 98.25 194 ARG A O 1
ATOM 1508 N N . ALA A 1 195 ? -0.858 -7.150 -4.276 1.00 94.06 195 ALA A N 1
ATOM 1509 C CA . ALA A 1 195 ? -2.063 -6.608 -4.900 1.00 94.06 195 ALA A CA 1
ATOM 1510 C C . ALA A 1 195 ? -1.722 -5.345 -5.708 1.00 94.06 195 ALA A C 1
ATOM 1512 O O . ALA A 1 195 ? -0.845 -4.574 -5.316 1.00 94.06 195 ALA A O 1
ATOM 1513 N N . ASP A 1 196 ? -2.420 -5.139 -6.824 1.00 96.69 196 ASP A N 1
ATOM 1514 C CA . ASP A 1 196 ? -2.285 -3.912 -7.606 1.00 96.69 196 ASP A CA 1
ATOM 1515 C C . ASP A 1 196 ? -2.834 -2.688 -6.865 1.00 96.69 196 ASP A C 1
ATOM 1517 O O . ASP A 1 196 ? -3.727 -2.783 -6.023 1.00 96.69 196 ASP A O 1
ATOM 1521 N N . THR A 1 197 ? -2.302 -1.527 -7.239 1.00 94.06 197 THR A N 1
ATOM 1522 C CA . THR A 1 197 ? -2.857 -0.210 -6.913 1.00 94.06 197 THR A CA 1
ATOM 1523 C C . THR A 1 197 ? -3.371 0.479 -8.180 1.00 94.06 197 THR A C 1
ATOM 1525 O O . THR A 1 197 ? -3.065 0.049 -9.302 1.00 94.06 197 THR A O 1
ATOM 1528 N N . TRP A 1 198 ? -4.165 1.537 -7.993 1.00 94.38 198 TRP A N 1
ATOM 1529 C CA . TRP A 1 198 ? -4.957 2.185 -9.053 1.00 94.38 198 TRP A CA 1
ATOM 1530 C C . TRP A 1 198 ? -4.655 3.670 -9.247 1.00 94.38 198 TRP A C 1
ATOM 1532 O O . TRP A 1 198 ? -5.222 4.308 -10.123 1.00 94.38 198 TRP A O 1
ATOM 1542 N N . GLU A 1 199 ? -3.744 4.214 -8.450 1.00 94.88 199 GLU A N 1
ATOM 1543 C CA . GLU A 1 199 ? -3.358 5.620 -8.466 1.00 94.88 199 GLU A CA 1
ATOM 1544 C C . GLU A 1 199 ? -1.873 5.749 -8.116 1.00 94.88 199 GLU A C 1
ATOM 1546 O O . GLU A 1 199 ? -1.298 4.860 -7.481 1.00 94.88 199 GLU A O 1
ATOM 1551 N N . SER A 1 200 ? -1.252 6.858 -8.514 1.00 97.19 200 SER A N 1
ATOM 1552 C CA . SER A 1 200 ? 0.106 7.214 -8.094 1.00 97.19 200 SER A CA 1
ATOM 1553 C C . SER A 1 200 ? 0.191 7.364 -6.576 1.00 97.19 200 SER A C 1
ATOM 1555 O O . SER A 1 200 ? -0.540 8.165 -5.995 1.00 97.19 200 SER A O 1
ATOM 1557 N N . ASP A 1 201 ? 1.121 6.664 -5.928 1.00 96.50 201 ASP A N 1
ATOM 1558 C CA . ASP A 1 201 ? 1.429 6.882 -4.511 1.00 96.50 201 ASP A CA 1
ATOM 1559 C C . ASP A 1 201 ? 2.093 8.257 -4.337 1.00 96.50 201 ASP A C 1
ATOM 1561 O O . ASP A 1 201 ? 3.175 8.515 -4.872 1.00 96.50 201 ASP A O 1
ATOM 1565 N N . GLN A 1 202 ? 1.431 9.155 -3.602 1.00 96.00 202 GLN A N 1
ATOM 1566 C CA . GLN A 1 202 ? 1.902 10.523 -3.370 1.00 96.00 202 GLN A CA 1
ATOM 1567 C C . GLN A 1 202 ? 2.694 10.655 -2.066 1.00 96.00 202 GLN A C 1
ATOM 1569 O O . GLN A 1 202 ? 3.183 11.737 -1.740 1.00 96.00 202 GLN A O 1
ATOM 1574 N N . SER A 1 203 ? 2.819 9.572 -1.299 1.00 96.88 203 SER A N 1
ATOM 1575 C CA . SER A 1 203 ? 3.524 9.564 -0.021 1.00 96.88 203 SER A CA 1
ATOM 1576 C C . SER A 1 203 ? 5.063 9.509 -0.097 1.00 96.88 203 SER A C 1
ATOM 1578 O O . SER A 1 203 ? 5.697 9.969 0.858 1.00 96.88 203 SER A O 1
ATOM 1580 N N . PRO A 1 204 ? 5.726 8.994 -1.157 1.00 97.81 204 PRO A N 1
ATOM 1581 C CA . PRO A 1 204 ? 7.180 8.999 -1.224 1.00 97.81 204 PRO A CA 1
ATOM 1582 C C . PRO A 1 204 ? 7.741 10.400 -1.491 1.00 97.81 204 PRO A C 1
ATOM 1584 O O . PRO A 1 204 ? 7.484 11.023 -2.520 1.00 97.81 204 PRO A O 1
ATOM 1587 N N . TYR A 1 205 ? 8.617 10.867 -0.603 1.00 97.69 205 TYR A N 1
ATOM 1588 C CA . TYR A 1 205 ? 9.484 12.012 -0.880 1.00 97.69 205 TYR A CA 1
ATOM 1589 C C . TYR A 1 205 ? 10.677 11.567 -1.744 1.00 97.69 205 TYR A C 1
ATOM 1591 O O . TYR A 1 205 ? 11.634 10.990 -1.223 1.00 97.69 205 TYR A O 1
ATOM 1599 N N . TRP A 1 206 ? 10.619 11.811 -3.058 1.00 98.06 206 TRP A N 1
ATOM 1600 C CA . TRP A 1 206 ? 11.679 11.455 -4.021 1.00 98.06 206 TRP A CA 1
ATOM 1601 C C . TRP A 1 206 ? 12.839 12.465 -4.108 1.00 98.06 206 TRP A C 1
ATOM 1603 O O . TRP A 1 206 ? 13.866 12.179 -4.734 1.00 98.06 206 TRP A O 1
ATOM 1613 N N . GLY A 1 207 ? 12.686 13.626 -3.471 1.00 97.06 207 GLY A N 1
ATOM 1614 C CA . GLY A 1 207 ? 13.642 14.730 -3.494 1.00 97.06 207 GLY A CA 1
ATOM 1615 C C . GLY A 1 207 ? 12.939 16.086 -3.549 1.00 97.06 207 GLY A C 1
ATOM 1616 O O . GLY A 1 207 ? 11.733 16.158 -3.780 1.00 97.06 207 GLY A O 1
ATOM 1617 N N . GLY A 1 208 ? 13.686 17.159 -3.289 1.00 95.81 208 GLY A N 1
ATOM 1618 C CA . GLY A 1 208 ? 13.191 18.539 -3.378 1.00 95.81 208 GLY A CA 1
ATOM 1619 C C . GLY A 1 208 ? 13.544 19.228 -4.699 1.00 95.81 208 GLY A C 1
ATOM 1620 O O . GLY A 1 208 ? 13.307 20.427 -4.846 1.00 95.81 208 GLY A O 1
ATOM 1621 N N . GLU A 1 209 ? 14.160 18.501 -5.633 1.00 97.44 209 GLU A N 1
ATOM 1622 C CA . GLU A 1 209 ? 14.521 19.002 -6.955 1.00 97.44 209 GLU A CA 1
ATOM 1623 C C . GLU A 1 209 ? 13.287 19.234 -7.841 1.00 97.44 209 GLU A C 1
ATOM 1625 O O . GLU A 1 209 ? 12.257 18.580 -7.698 1.00 97.44 209 GLU A O 1
ATOM 1630 N N . LYS A 1 210 ? 13.398 20.175 -8.788 1.00 94.25 210 LYS A N 1
ATOM 1631 C CA . LYS A 1 210 ? 12.310 20.536 -9.720 1.00 94.25 210 LYS A CA 1
ATOM 1632 C C . LYS A 1 210 ? 12.498 19.982 -11.132 1.00 94.25 210 LYS A C 1
ATOM 1634 O O . LYS A 1 210 ? 11.615 20.140 -11.969 1.00 94.25 210 LYS A O 1
ATOM 1639 N N . LYS A 1 211 ? 13.650 19.373 -11.407 1.00 94.81 211 LYS A N 1
ATOM 1640 C CA . LYS A 1 211 ? 14.031 18.850 -12.716 1.00 94.81 211 LYS A CA 1
ATOM 1641 C C . LYS A 1 211 ? 14.693 17.491 -12.533 1.00 94.81 211 LYS A C 1
ATOM 1643 O O . LYS A 1 211 ? 15.472 17.300 -11.600 1.00 94.81 211 LYS A O 1
ATOM 1648 N N . PHE A 1 212 ? 14.366 16.545 -13.409 1.00 95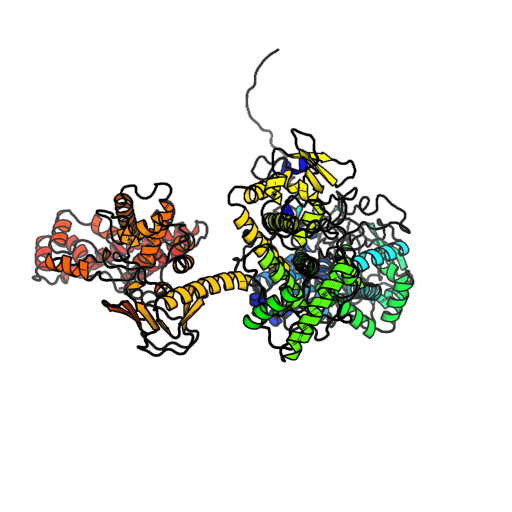.31 212 PHE A N 1
ATOM 1649 C CA . PHE A 1 212 ? 15.046 15.255 -13.430 1.00 95.31 212 PHE A CA 1
ATOM 1650 C C . PHE A 1 212 ? 16.553 15.420 -13.645 1.00 95.31 212 PHE A C 1
ATOM 1652 O O . PHE A 1 212 ? 17.004 16.374 -14.274 1.00 95.31 212 PHE A O 1
ATOM 1659 N N . MET A 1 213 ? 17.310 14.452 -13.141 1.00 94.62 213 MET A N 1
ATOM 1660 C CA . MET A 1 213 ? 18.771 14.389 -13.122 1.00 94.62 213 MET A CA 1
ATOM 1661 C C . MET A 1 213 ? 19.473 15.416 -12.222 1.00 94.62 213 MET A C 1
ATOM 1663 O O . MET A 1 213 ? 20.657 15.234 -11.945 1.00 94.62 213 MET A O 1
ATOM 1667 N N . ASP A 1 214 ? 18.776 16.411 -11.669 1.00 95.75 214 ASP A N 1
ATOM 1668 C CA . ASP A 1 214 ? 19.361 17.322 -10.678 1.00 95.75 214 ASP A CA 1
ATOM 1669 C C . ASP A 1 214 ? 19.593 16.618 -9.325 1.00 95.75 214 ASP A C 1
ATOM 1671 O O . ASP A 1 214 ? 18.934 15.627 -8.976 1.00 95.75 214 ASP A O 1
ATOM 1675 N N . ASN A 1 215 ? 20.546 17.143 -8.546 1.00 95.25 215 ASN A N 1
ATOM 1676 C CA . ASN A 1 215 ? 20.885 16.637 -7.211 1.00 95.25 215 ASN A CA 1
ATOM 1677 C C . ASN A 1 215 ? 21.344 17.707 -6.203 1.00 95.25 215 ASN A C 1
ATOM 1679 O O . ASN A 1 215 ? 21.884 17.372 -5.145 1.00 95.25 215 ASN A O 1
ATOM 1683 N N . ASP A 1 216 ? 21.137 18.993 -6.491 1.00 92.38 216 ASP A N 1
ATOM 1684 C CA . ASP A 1 216 ? 21.657 20.056 -5.628 1.00 92.38 216 ASP A CA 1
ATOM 1685 C C . ASP A 1 216 ? 20.966 20.081 -4.255 1.00 92.38 216 ASP A C 1
ATOM 1687 O O . ASP A 1 216 ? 21.624 20.299 -3.240 1.00 92.38 216 ASP A O 1
ATOM 1691 N N . VAL A 1 217 ? 19.659 19.795 -4.182 1.00 95.31 217 VAL A N 1
ATOM 1692 C CA . VAL A 1 217 ? 18.917 19.810 -2.907 1.00 95.31 217 VAL A CA 1
ATOM 1693 C C . VAL A 1 217 ? 19.372 18.673 -1.994 1.00 95.31 217 VAL A C 1
ATOM 1695 O O . VAL A 1 217 ? 19.693 18.912 -0.828 1.00 95.31 217 VAL A O 1
ATOM 1698 N N . ARG A 1 218 ? 19.463 17.448 -2.523 1.00 96.69 218 ARG A N 1
ATOM 1699 C CA . ARG A 1 218 ? 19.809 16.254 -1.733 1.00 96.69 218 ARG A CA 1
ATOM 1700 C C . ARG A 1 218 ? 21.243 16.206 -1.209 1.00 96.69 218 ARG A C 1
ATOM 1702 O O . ARG A 1 218 ? 21.508 15.417 -0.308 1.00 96.69 218 ARG A O 1
ATOM 1709 N N . TYR A 1 219 ? 22.150 17.013 -1.756 1.00 96.19 219 TYR A N 1
ATOM 1710 C CA . TYR A 1 219 ? 23.521 17.171 -1.253 1.00 96.19 219 TYR A CA 1
ATOM 1711 C C . TYR A 1 219 ? 23.782 18.562 -0.653 1.00 96.19 219 TYR A C 1
ATOM 1713 O O . TYR A 1 219 ? 24.929 18.891 -0.344 1.00 96.19 219 TYR A O 1
ATOM 1721 N N . GLY A 1 220 ? 22.750 19.403 -0.509 1.00 92.31 220 GLY A N 1
ATOM 1722 C CA . GLY A 1 220 ? 22.886 20.770 0.007 1.00 92.31 220 GLY A CA 1
ATOM 1723 C C . GLY A 1 220 ? 23.837 21.649 -0.816 1.00 92.31 220 GLY A C 1
ATOM 1724 O O . GLY A 1 220 ? 24.522 22.499 -0.256 1.00 92.31 220 GLY A O 1
ATOM 1725 N N . GLY A 1 221 ? 23.935 21.403 -2.125 1.00 90.00 221 GLY A N 1
ATOM 1726 C CA . GLY A 1 221 ? 24.850 22.078 -3.048 1.00 90.00 221 GLY A CA 1
ATOM 1727 C C . GLY A 1 221 ? 26.309 21.610 -2.981 1.00 90.00 221 GLY A C 1
ATOM 1728 O O . GLY A 1 221 ? 27.157 22.175 -3.670 1.00 90.00 221 GLY A O 1
ATOM 1729 N N . SER A 1 222 ? 26.638 20.593 -2.173 1.00 91.19 222 SER A N 1
ATOM 1730 C CA . SER A 1 222 ? 28.017 20.108 -2.052 1.00 91.19 222 SER A CA 1
ATOM 1731 C C . SER A 1 222 ? 28.511 19.430 -3.334 1.00 91.19 222 SER A C 1
ATOM 1733 O O . SER A 1 222 ? 27.888 18.496 -3.842 1.00 91.19 222 SER A O 1
ATOM 1735 N N . LYS A 1 223 ? 29.688 19.857 -3.805 1.00 88.12 223 LYS A N 1
ATOM 1736 C CA . LYS A 1 223 ? 30.457 19.223 -4.892 1.00 88.12 223 LYS A CA 1
ATOM 1737 C C . LYS A 1 223 ? 31.729 18.520 -4.392 1.00 88.12 223 LYS A C 1
ATOM 1739 O O . LYS A 1 223 ? 32.549 18.082 -5.191 1.00 88.12 223 LYS A O 1
ATOM 1744 N N . ASP A 1 224 ? 31.897 18.386 -3.072 1.00 90.00 224 ASP A N 1
ATOM 1745 C CA . ASP A 1 224 ? 32.959 17.561 -2.483 1.00 90.00 224 ASP A CA 1
ATOM 1746 C C . ASP A 1 224 ? 32.509 16.095 -2.466 1.00 90.00 224 ASP A C 1
ATOM 1748 O O . ASP A 1 224 ? 31.897 15.613 -1.511 1.00 90.00 224 ASP A O 1
ATOM 1752 N N . TYR A 1 225 ? 32.799 15.367 -3.543 1.00 87.25 225 TYR A N 1
ATOM 1753 C CA . TYR A 1 225 ? 32.386 13.971 -3.695 1.00 87.25 225 TYR A CA 1
ATOM 1754 C C . TYR A 1 225 ? 32.978 13.027 -2.636 1.00 87.25 225 TYR A C 1
ATOM 1756 O O . TYR A 1 225 ? 32.397 11.975 -2.351 1.00 87.25 225 TYR A O 1
ATOM 1764 N N . ALA A 1 226 ? 34.088 13.409 -1.998 1.00 80.69 226 ALA A N 1
ATOM 1765 C CA . ALA A 1 226 ? 34.704 12.617 -0.941 1.00 80.69 226 ALA A CA 1
ATOM 1766 C C . ALA A 1 226 ? 33.949 12.729 0.394 1.00 80.69 226 ALA A C 1
ATOM 1768 O O . ALA A 1 226 ? 34.043 11.816 1.215 1.00 80.69 226 ALA A O 1
ATOM 1769 N N . LYS A 1 227 ? 33.196 13.820 0.614 1.00 83.88 227 LYS A N 1
ATOM 1770 C CA . LYS A 1 227 ? 32.543 14.114 1.906 1.00 83.88 227 LYS A CA 1
ATOM 1771 C C . LYS A 1 227 ? 31.060 14.470 1.840 1.00 83.88 227 LYS A C 1
ATOM 1773 O O . LYS A 1 227 ? 30.438 14.592 2.884 1.00 83.88 227 LYS A O 1
ATOM 1778 N N . ARG A 1 228 ? 30.462 14.618 0.654 1.00 89.88 228 ARG A N 1
ATOM 1779 C CA . ARG A 1 228 ? 29.023 14.901 0.521 1.00 89.88 228 ARG A CA 1
ATOM 1780 C C . ARG A 1 228 ? 28.177 13.788 1.133 1.00 89.88 228 ARG A C 1
ATOM 1782 O O . ARG A 1 228 ? 28.514 12.621 0.955 1.00 89.88 228 ARG A O 1
ATOM 1789 N N . ASP A 1 229 ? 27.080 14.141 1.786 1.00 93.25 229 ASP A N 1
ATOM 1790 C CA . ASP A 1 229 ? 26.154 13.185 2.388 1.00 93.25 229 ASP A CA 1
ATOM 1791 C C . ASP A 1 229 ? 24.796 13.278 1.704 1.00 93.25 229 ASP A C 1
ATOM 1793 O O . ASP A 1 229 ? 24.268 14.368 1.489 1.00 93.25 229 ASP A O 1
ATOM 1797 N N . LEU A 1 230 ? 24.238 12.123 1.350 1.00 96.62 230 LEU A N 1
ATOM 1798 C CA . LEU A 1 230 ? 22.923 12.054 0.727 1.00 96.62 230 LEU A CA 1
ATOM 1799 C C . LEU A 1 230 ? 21.836 12.376 1.763 1.00 96.62 230 LEU A C 1
ATOM 1801 O O . LEU A 1 230 ? 21.800 11.777 2.838 1.00 96.62 230 LEU A O 1
ATOM 1805 N N . GLU A 1 231 ? 20.903 13.266 1.439 1.00 96.69 231 GLU A N 1
ATOM 1806 C CA . GLU A 1 231 ? 19.761 13.598 2.296 1.00 96.69 231 GLU A CA 1
ATOM 1807 C C . GLU A 1 231 ? 18.959 12.343 2.694 1.00 96.69 231 GLU A C 1
ATOM 1809 O O . GLU A 1 231 ? 18.586 11.529 1.851 1.00 96.69 231 GLU A O 1
ATOM 1814 N N . THR A 1 232 ? 18.656 12.171 3.981 1.00 94.19 232 THR A N 1
ATOM 1815 C CA . THR A 1 232 ? 17.691 11.164 4.465 1.00 94.19 232 THR A CA 1
ATOM 1816 C C . THR A 1 232 ? 16.265 11.680 4.235 1.00 94.19 232 THR A C 1
ATOM 1818 O O . THR A 1 232 ? 15.998 12.816 4.624 1.00 94.19 232 THR A O 1
ATOM 1821 N N . PRO A 1 233 ? 15.324 10.890 3.672 1.00 95.56 233 PRO A N 1
ATOM 1822 C CA . PRO A 1 233 ? 15.340 9.428 3.506 1.00 95.56 233 PRO A CA 1
ATOM 1823 C C . PRO A 1 233 ? 15.783 8.894 2.129 1.00 95.56 233 PRO A C 1
ATOM 1825 O O . PRO A 1 233 ? 15.557 7.718 1.858 1.00 95.56 233 PRO A O 1
ATOM 1828 N N . LEU A 1 234 ? 16.378 9.708 1.252 1.00 98.25 234 LEU A N 1
ATOM 1829 C CA . LEU A 1 234 ? 16.603 9.360 -0.158 1.00 98.25 234 LEU A CA 1
ATOM 1830 C C . LEU A 1 234 ? 17.550 8.168 -0.352 1.00 98.25 234 LEU A C 1
ATOM 1832 O O . LEU A 1 234 ? 18.521 8.007 0.386 1.00 98.25 234 LEU A O 1
ATOM 1836 N N . GLY A 1 235 ? 17.277 7.366 -1.384 1.00 97.62 235 GLY A N 1
ATOM 1837 C CA . GLY A 1 235 ? 18.064 6.186 -1.757 1.00 97.62 235 GLY A CA 1
ATOM 1838 C C . GLY A 1 235 ? 18.825 6.316 -3.080 1.00 97.62 235 GLY A C 1
ATOM 1839 O O . GLY A 1 235 ? 19.467 5.353 -3.472 1.00 97.62 235 GLY A O 1
ATOM 1840 N N . ALA A 1 236 ? 18.773 7.473 -3.753 1.00 98.44 236 ALA A N 1
ATOM 1841 C CA . ALA A 1 236 ? 19.373 7.682 -5.074 1.00 98.44 236 ALA A CA 1
ATOM 1842 C C . ALA A 1 236 ? 20.170 8.995 -5.161 1.00 98.44 236 ALA A C 1
ATOM 1844 O O . ALA A 1 236 ? 19.819 9.980 -4.505 1.00 98.44 236 ALA A O 1
ATOM 1845 N N . THR A 1 237 ? 21.202 9.051 -6.007 1.00 97.69 237 THR A N 1
ATOM 1846 C CA . THR A 1 237 ? 22.097 10.219 -6.146 1.00 97.69 237 THR A CA 1
ATOM 1847 C C . THR A 1 237 ? 21.520 11.369 -6.961 1.00 97.69 237 THR A C 1
ATOM 1849 O O . THR A 1 237 ? 22.049 12.472 -6.879 1.00 97.69 237 THR A O 1
ATOM 1852 N N . ASN A 1 238 ? 20.472 11.140 -7.756 1.00 97.75 238 ASN A N 1
ATOM 1853 C CA . ASN A 1 238 ? 19.833 12.155 -8.602 1.00 97.75 238 ASN A CA 1
ATOM 1854 C C . ASN A 1 238 ? 18.322 11.919 -8.660 1.00 97.75 238 ASN A C 1
ATOM 1856 O O . ASN A 1 238 ? 17.848 10.794 -8.468 1.00 97.75 238 ASN A O 1
ATOM 1860 N N . PHE A 1 239 ? 17.546 12.977 -8.891 1.00 98.06 239 PHE A N 1
ATOM 1861 C CA . PHE A 1 239 ? 16.102 12.836 -9.049 1.00 98.06 239 PHE A CA 1
ATOM 1862 C C . PHE A 1 239 ? 15.791 12.119 -10.366 1.00 98.06 239 PHE A C 1
ATOM 1864 O O . PHE A 1 239 ? 16.227 12.560 -11.424 1.00 98.06 239 PHE A O 1
ATOM 1871 N N . GLY A 1 240 ? 15.047 11.013 -10.319 1.00 97.50 240 GLY A N 1
ATOM 1872 C CA . GLY A 1 240 ? 14.735 10.225 -11.515 1.00 97.50 240 GLY A CA 1
ATOM 1873 C C . GLY A 1 240 ? 15.687 9.058 -11.810 1.00 97.50 240 GLY A C 1
ATOM 1874 O O . GLY A 1 240 ? 15.485 8.382 -12.817 1.00 97.50 240 GLY A O 1
ATOM 1875 N N . LEU A 1 241 ? 16.688 8.812 -10.953 1.00 98.50 241 LEU A N 1
ATOM 1876 C CA . LEU A 1 241 ? 17.527 7.606 -10.979 1.00 98.50 241 LEU A CA 1
ATOM 1877 C C . LEU A 1 241 ? 17.080 6.581 -9.936 1.00 98.50 241 LEU A C 1
ATOM 1879 O O . LEU A 1 241 ? 16.561 6.955 -8.883 1.00 98.50 241 LEU A O 1
ATOM 1883 N N . ILE A 1 242 ? 17.341 5.297 -10.199 1.00 98.69 242 ILE A N 1
ATOM 1884 C CA . ILE A 1 242 ? 17.093 4.226 -9.231 1.00 98.69 242 ILE A CA 1
ATOM 1885 C C . ILE A 1 242 ? 18.138 4.266 -8.105 1.00 98.69 242 ILE A C 1
ATOM 1887 O O . ILE A 1 242 ? 17.767 4.329 -6.937 1.00 98.69 242 ILE A O 1
ATOM 1891 N N . TYR A 1 243 ? 19.435 4.286 -8.445 1.00 98.62 243 TYR A N 1
ATOM 1892 C CA . TYR A 1 243 ? 20.540 4.294 -7.470 1.00 98.62 243 TYR A CA 1
ATOM 1893 C C . TYR A 1 243 ? 21.537 5.421 -7.738 1.00 98.62 243 TYR A C 1
ATOM 1895 O O . TYR A 1 243 ? 21.545 6.433 -7.041 1.00 98.62 243 TYR A O 1
ATOM 1903 N N . VAL A 1 244 ? 22.390 5.250 -8.747 1.00 98.56 244 VAL A N 1
ATOM 1904 C CA . VAL A 1 244 ? 23.555 6.102 -9.012 1.00 98.56 244 VAL A CA 1
ATOM 1905 C C . VAL A 1 244 ? 23.618 6.487 -10.483 1.00 98.56 244 VAL A C 1
ATOM 1907 O O . VAL A 1 244 ? 23.055 5.799 -11.330 1.00 98.56 244 VAL A O 1
ATOM 1910 N N . ASN A 1 245 ? 24.339 7.561 -10.801 1.00 98.12 245 ASN A N 1
ATOM 1911 C CA . ASN A 1 245 ? 24.612 7.930 -12.188 1.00 98.12 245 ASN A CA 1
ATOM 1912 C C . ASN A 1 245 ? 25.617 6.938 -12.829 1.00 98.12 245 ASN A C 1
ATOM 1914 O O . ASN A 1 245 ? 26.730 6.796 -12.308 1.00 98.12 245 ASN A O 1
ATOM 1918 N N . PRO A 1 246 ? 25.271 6.269 -13.950 1.00 98.06 246 PRO A N 1
ATOM 1919 C CA . PRO A 1 246 ? 26.124 5.257 -14.586 1.00 98.06 246 PRO A CA 1
ATOM 1920 C C . PRO A 1 246 ? 27.412 5.820 -15.212 1.00 98.06 246 PRO A C 1
ATOM 1922 O O . PRO A 1 246 ? 28.393 5.089 -15.376 1.00 98.06 246 PRO A O 1
ATOM 1925 N N . GLU A 1 247 ? 27.445 7.117 -15.533 1.00 98.25 247 GLU A N 1
ATOM 1926 C CA . GLU A 1 247 ? 28.645 7.805 -16.024 1.00 98.25 247 GLU A CA 1
ATOM 1927 C C . GLU A 1 247 ? 29.626 8.148 -14.889 1.00 98.25 247 GLU A C 1
ATOM 1929 O O . GLU A 1 247 ? 30.800 8.398 -15.159 1.00 98.25 247 GLU A O 1
ATOM 1934 N N . GLY A 1 248 ? 29.171 8.087 -13.631 1.00 96.31 248 GLY A N 1
ATOM 1935 C CA . GLY A 1 248 ? 29.888 8.477 -12.413 1.00 96.31 248 GLY A CA 1
ATOM 1936 C C . GLY A 1 248 ? 29.275 9.714 -11.742 1.00 96.31 248 GLY A C 1
ATOM 1937 O O . GLY A 1 248 ? 28.317 10.300 -12.250 1.00 96.31 248 GLY A O 1
ATOM 1938 N N . SER A 1 249 ? 29.774 10.092 -10.560 1.00 93.81 249 SER A N 1
ATOM 1939 C CA . SER A 1 249 ? 29.205 11.180 -9.747 1.00 93.81 249 SER A CA 1
ATOM 1940 C C . SER A 1 249 ? 29.114 12.487 -10.550 1.00 93.81 249 SER A C 1
ATOM 1942 O O . SER A 1 249 ? 30.116 12.972 -11.066 1.00 93.81 249 SER A O 1
ATOM 1944 N N . ASP A 1 250 ? 27.901 13.033 -10.684 1.00 89.00 250 ASP A N 1
ATOM 1945 C CA . ASP A 1 250 ? 27.583 14.221 -11.500 1.00 89.00 250 ASP A CA 1
ATOM 1946 C C . ASP A 1 250 ? 28.045 14.105 -12.977 1.00 89.00 250 ASP A C 1
ATOM 1948 O O . ASP A 1 250 ? 28.366 15.100 -13.623 1.00 89.00 250 ASP A O 1
ATOM 1952 N N . GLY A 1 251 ? 28.087 12.883 -13.526 1.00 93.25 251 GLY A N 1
ATOM 1953 C CA . GLY A 1 251 ? 28.521 12.605 -14.902 1.00 93.25 251 GLY A CA 1
ATOM 1954 C C . GLY A 1 251 ? 30.042 12.546 -15.089 1.00 93.25 251 GLY A C 1
ATOM 1955 O O . GLY A 1 251 ? 30.526 12.403 -16.212 1.00 93.25 251 GLY A O 1
ATOM 1956 N N . ILE A 1 252 ? 30.817 12.654 -14.006 1.00 95.12 252 ILE A N 1
ATOM 1957 C CA . ILE A 1 252 ? 32.279 12.593 -14.045 1.00 95.12 252 ILE A CA 1
ATOM 1958 C C . ILE A 1 252 ? 32.712 11.119 -14.025 1.00 95.12 252 ILE A C 1
ATOM 1960 O O . ILE A 1 252 ? 32.414 10.433 -13.046 1.00 95.12 252 ILE A O 1
ATOM 1964 N N . PRO A 1 253 ? 33.475 10.624 -15.025 1.00 96.88 253 PRO A N 1
ATOM 1965 C CA . PRO A 1 253 ? 33.920 9.231 -15.096 1.00 96.88 253 PRO A CA 1
ATOM 1966 C C . PRO A 1 253 ? 35.078 8.946 -14.134 1.00 96.88 253 PRO A C 1
ATOM 1968 O O . PRO A 1 253 ? 36.208 8.664 -14.555 1.00 96.88 253 PRO A O 1
ATOM 1971 N N . ASP A 1 254 ? 34.798 9.070 -12.839 1.00 96.12 254 ASP A N 1
ATOM 1972 C CA . ASP A 1 254 ? 35.670 8.728 -11.722 1.00 96.12 254 ASP A CA 1
ATOM 1973 C C . ASP A 1 254 ? 35.067 7.555 -10.916 1.00 96.12 254 ASP A C 1
ATOM 1975 O O . ASP A 1 254 ? 34.051 7.719 -10.230 1.00 96.12 254 ASP A O 1
ATOM 1979 N N . PRO A 1 255 ? 35.681 6.359 -10.991 1.00 96.31 255 PRO A N 1
ATOM 1980 C CA . PRO A 1 255 ? 35.229 5.175 -10.265 1.00 96.31 255 PRO A CA 1
ATOM 1981 C C . PRO A 1 255 ? 35.257 5.314 -8.734 1.00 96.31 255 PRO A C 1
ATOM 1983 O O . PRO A 1 255 ? 34.469 4.656 -8.056 1.00 96.31 255 PRO A O 1
ATOM 1986 N N . GLY A 1 256 ? 36.139 6.152 -8.171 1.00 95.06 256 GLY A N 1
ATOM 1987 C CA . GLY A 1 256 ? 36.313 6.271 -6.718 1.00 95.06 256 GLY A CA 1
ATOM 1988 C C . GLY A 1 256 ? 35.066 6.828 -6.016 1.00 95.06 256 GLY A C 1
ATOM 1989 O O . GLY A 1 256 ? 34.449 6.127 -5.210 1.00 95.06 256 GLY A O 1
ATOM 1990 N N . PRO A 1 257 ? 34.637 8.059 -6.344 1.00 95.00 257 PRO A N 1
ATOM 1991 C CA . PRO A 1 257 ? 33.364 8.616 -5.894 1.00 95.00 257 PRO A CA 1
ATOM 1992 C C . PRO A 1 257 ? 32.149 7.750 -6.237 1.00 95.00 257 PRO A C 1
ATOM 1994 O O . PRO A 1 257 ? 31.254 7.593 -5.405 1.00 95.00 257 PRO A O 1
ATOM 1997 N N . SER A 1 258 ? 32.145 7.127 -7.422 1.00 96.94 258 SER A N 1
ATOM 1998 C CA . SER A 1 258 ? 31.062 6.236 -7.845 1.00 96.94 258 SER A CA 1
ATOM 1999 C C . SER A 1 258 ? 30.891 5.047 -6.889 1.00 96.94 258 SER A C 1
ATOM 2001 O O . SER A 1 258 ? 29.766 4.750 -6.492 1.00 96.94 258 SER A O 1
ATOM 2003 N N . ALA A 1 259 ? 31.980 4.429 -6.413 1.00 97.88 259 ALA A N 1
ATOM 2004 C CA . ALA A 1 259 ? 31.910 3.349 -5.424 1.00 97.88 259 ALA A CA 1
ATOM 2005 C C . ALA A 1 259 ? 31.278 3.791 -4.092 1.00 97.88 259 ALA A C 1
ATOM 2007 O O . ALA A 1 259 ? 30.499 3.049 -3.489 1.00 97.88 259 ALA A O 1
ATOM 2008 N N . ARG A 1 260 ? 31.574 5.013 -3.628 1.00 96.56 260 ARG A N 1
ATOM 2009 C CA . ARG A 1 260 ? 30.975 5.577 -2.406 1.00 96.56 260 ARG A CA 1
ATOM 2010 C C . ARG A 1 260 ? 29.474 5.811 -2.573 1.00 96.56 260 ARG A C 1
ATOM 2012 O O . ARG A 1 260 ? 28.700 5.486 -1.667 1.00 96.56 260 ARG A O 1
ATOM 2019 N N . ASP A 1 261 ? 29.073 6.356 -3.716 1.00 97.56 261 ASP A N 1
ATOM 2020 C CA . ASP A 1 261 ? 27.667 6.561 -4.058 1.00 97.56 261 ASP A CA 1
ATOM 2021 C C . ASP A 1 261 ? 26.922 5.214 -4.151 1.00 97.56 261 ASP A C 1
ATOM 2023 O O . ASP A 1 261 ? 25.838 5.078 -3.578 1.00 97.56 261 ASP A O 1
ATOM 2027 N N . ILE A 1 262 ? 27.526 4.190 -4.772 1.00 98.69 262 ILE A N 1
ATOM 2028 C CA . ILE A 1 262 ? 26.987 2.819 -4.835 1.00 98.69 262 ILE A CA 1
ATOM 2029 C C . ILE A 1 262 ? 26.765 2.281 -3.418 1.00 98.69 262 ILE A C 1
ATOM 2031 O O . ILE A 1 262 ? 25.645 1.921 -3.068 1.00 98.69 262 ILE A O 1
ATOM 2035 N N . ARG A 1 263 ? 27.787 2.320 -2.557 1.00 98.25 263 ARG A N 1
ATOM 2036 C CA . ARG A 1 263 ? 27.689 1.831 -1.172 1.00 98.25 263 ARG A CA 1
ATOM 2037 C C . ARG A 1 263 ? 26.589 2.523 -0.378 1.00 98.25 263 ARG A C 1
ATOM 2039 O O . ARG A 1 263 ? 25.810 1.886 0.334 1.00 98.25 263 ARG A O 1
ATOM 2046 N N . THR A 1 264 ? 26.516 3.845 -0.497 1.00 97.56 264 THR A N 1
ATOM 2047 C CA . THR A 1 264 ? 25.543 4.662 0.237 1.00 97.56 264 THR A CA 1
ATOM 2048 C C . THR A 1 264 ? 24.119 4.363 -0.220 1.00 97.56 264 THR A C 1
ATOM 2050 O O . THR A 1 264 ? 23.229 4.178 0.607 1.00 97.56 264 THR A O 1
ATOM 2053 N N . THR A 1 265 ? 23.891 4.290 -1.528 1.00 98.56 265 THR A N 1
ATOM 2054 C CA . THR A 1 265 ? 22.553 4.055 -2.085 1.00 98.56 265 THR A CA 1
ATOM 2055 C C . THR A 1 265 ? 22.095 2.621 -1.838 1.00 98.56 265 THR A C 1
ATOM 2057 O O . THR A 1 265 ? 21.020 2.423 -1.278 1.00 98.56 265 THR A O 1
ATOM 2060 N N . PHE A 1 266 ? 22.930 1.616 -2.113 1.00 98.69 266 PHE A N 1
ATOM 2061 C CA . PHE A 1 266 ? 22.590 0.208 -1.885 1.00 98.69 266 PHE A CA 1
ATOM 2062 C C . PHE A 1 266 ? 22.344 -0.117 -0.405 1.00 98.69 266 PHE A C 1
ATOM 2064 O O . PHE A 1 266 ? 21.366 -0.802 -0.096 1.00 98.69 266 PHE A O 1
ATOM 2071 N N . SER A 1 267 ? 23.130 0.440 0.524 1.00 97.88 267 SER A N 1
ATOM 2072 C CA . SER A 1 267 ? 22.878 0.260 1.965 1.00 97.88 267 SER A CA 1
ATOM 2073 C C . SER A 1 267 ? 21.540 0.863 2.404 1.00 97.88 267 SER A C 1
ATOM 2075 O O . SER A 1 267 ? 20.790 0.229 3.151 1.00 97.88 267 SER A O 1
ATOM 2077 N N . ARG A 1 268 ? 21.157 2.026 1.856 1.00 98.06 268 ARG A N 1
ATOM 2078 C CA . ARG A 1 268 ? 19.813 2.610 2.039 1.00 98.06 268 ARG A CA 1
ATOM 2079 C C . ARG A 1 268 ? 18.697 1.817 1.365 1.00 98.06 268 ARG A C 1
ATOM 2081 O O . ARG A 1 268 ? 17.527 2.095 1.609 1.00 98.06 268 ARG A O 1
ATOM 2088 N N . MET A 1 269 ? 19.039 0.799 0.586 1.00 98.38 269 MET A N 1
ATOM 2089 C CA . MET A 1 269 ? 18.110 -0.151 -0.014 1.00 98.38 269 MET A CA 1
ATOM 2090 C C . MET A 1 269 ? 18.283 -1.570 0.551 1.00 98.38 269 MET A C 1
ATOM 2092 O O . MET A 1 269 ? 17.897 -2.549 -0.082 1.00 98.38 269 MET A O 1
ATOM 2096 N N . ALA A 1 270 ? 18.824 -1.702 1.763 1.00 97.81 270 ALA A N 1
ATOM 2097 C CA . ALA A 1 270 ? 19.020 -2.976 2.460 1.00 97.81 270 ALA A CA 1
ATOM 2098 C C . ALA A 1 270 ? 20.019 -3.939 1.801 1.00 97.81 270 ALA A C 1
ATOM 2100 O O . ALA A 1 270 ? 19.921 -5.139 2.045 1.00 97.81 270 ALA A O 1
ATOM 2101 N N . MET A 1 271 ? 20.958 -3.461 0.984 1.00 98.62 271 MET A N 1
ATOM 2102 C CA . MET A 1 271 ? 21.993 -4.304 0.383 1.00 98.62 271 MET A CA 1
ATOM 2103 C C . MET A 1 271 ? 23.360 -3.987 0.987 1.00 98.62 271 MET A C 1
ATOM 2105 O O . MET A 1 271 ? 23.775 -2.829 1.032 1.00 98.62 271 MET A O 1
ATOM 2109 N N . ASN A 1 272 ? 24.055 -5.017 1.467 1.00 98.31 272 ASN A N 1
ATOM 2110 C CA . ASN A 1 272 ? 25.445 -4.899 1.912 1.00 98.31 272 ASN A CA 1
ATOM 2111 C C . ASN A 1 272 ? 26.425 -4.962 0.722 1.00 98.31 272 ASN A C 1
ATOM 2113 O O . ASN A 1 272 ? 26.008 -5.105 -0.428 1.00 98.31 272 ASN A O 1
ATOM 2117 N N . ASP A 1 273 ? 27.732 -4.864 0.980 1.00 98.75 273 ASP A N 1
ATOM 2118 C CA . ASP A 1 273 ? 28.745 -4.852 -0.084 1.00 98.75 273 ASP A CA 1
ATOM 2119 C C . ASP A 1 273 ? 28.764 -6.147 -0.926 1.00 98.75 273 ASP A C 1
ATOM 2121 O O . ASP A 1 273 ? 28.938 -6.080 -2.142 1.00 98.75 273 ASP A O 1
ATOM 2125 N N . GLU A 1 274 ? 28.542 -7.318 -0.318 1.00 98.81 274 GLU A N 1
ATOM 2126 C CA . GLU A 1 274 ? 28.517 -8.605 -1.032 1.00 98.81 274 GLU A CA 1
ATOM 2127 C C . GLU A 1 274 ? 27.277 -8.734 -1.924 1.00 98.81 274 GLU A C 1
ATOM 2129 O O . GLU A 1 274 ? 27.397 -9.071 -3.102 1.00 98.81 274 GLU A O 1
ATOM 2134 N N . GLU A 1 275 ? 26.102 -8.386 -1.393 1.00 98.88 275 GLU A N 1
ATOM 2135 C CA . GLU A 1 275 ? 24.839 -8.343 -2.138 1.00 98.88 275 GLU A CA 1
ATOM 2136 C C . GLU A 1 275 ? 24.904 -7.322 -3.283 1.00 98.88 275 GLU A C 1
ATOM 2138 O O . GLU A 1 275 ? 24.419 -7.588 -4.380 1.00 98.88 275 GLU A O 1
ATOM 2143 N N . THR A 1 276 ? 25.552 -6.177 -3.055 1.00 98.94 276 THR A N 1
ATOM 2144 C CA . THR A 1 276 ? 25.738 -5.115 -4.054 1.00 98.94 276 THR A CA 1
ATOM 2145 C C . THR A 1 276 ? 26.575 -5.594 -5.235 1.00 98.94 276 THR A C 1
ATOM 2147 O O . THR A 1 276 ? 26.134 -5.491 -6.381 1.00 98.94 276 THR A O 1
ATOM 2150 N N . VAL A 1 277 ? 27.755 -6.169 -4.975 1.00 98.94 277 VAL A N 1
ATOM 2151 C CA . VAL A 1 277 ? 28.611 -6.720 -6.038 1.00 98.94 277 VAL A CA 1
ATOM 2152 C C . VAL A 1 277 ? 27.894 -7.856 -6.767 1.00 98.94 277 VAL A C 1
ATOM 2154 O O . VAL A 1 277 ? 27.943 -7.908 -7.995 1.00 98.94 277 VAL A O 1
ATOM 2157 N N . ALA A 1 278 ? 27.197 -8.737 -6.040 1.00 98.88 278 ALA A N 1
ATOM 2158 C CA . ALA A 1 278 ? 26.464 -9.848 -6.637 1.00 98.88 278 ALA A CA 1
ATOM 2159 C C . ALA A 1 278 ? 25.351 -9.366 -7.582 1.00 98.88 278 ALA A C 1
ATOM 2161 O O . ALA A 1 278 ? 25.230 -9.884 -8.689 1.00 98.88 278 ALA A O 1
ATOM 2162 N N . LEU A 1 279 ? 24.575 -8.352 -7.182 1.00 98.94 279 LEU A N 1
ATOM 2163 C CA . LEU A 1 279 ? 23.498 -7.779 -7.995 1.00 98.94 279 LEU A CA 1
ATOM 2164 C C . LEU A 1 279 ? 24.020 -7.077 -9.248 1.00 98.94 279 LEU A C 1
ATOM 2166 O O . LEU A 1 279 ? 23.495 -7.327 -10.331 1.00 98.94 279 LEU A O 1
ATOM 2170 N N . ILE A 1 280 ? 25.052 -6.236 -9.121 1.00 98.88 280 ILE A N 1
ATOM 2171 C CA . ILE A 1 280 ? 25.602 -5.500 -10.268 1.00 98.88 280 ILE A CA 1
ATOM 2172 C C . ILE A 1 280 ? 26.261 -6.478 -11.247 1.00 98.88 280 ILE A C 1
ATOM 2174 O O . ILE A 1 280 ? 25.905 -6.499 -12.422 1.00 98.88 280 ILE A O 1
ATOM 2178 N N . ALA A 1 281 ? 27.163 -7.343 -10.770 1.00 98.81 281 ALA A N 1
ATOM 2179 C CA . ALA A 1 281 ? 27.852 -8.299 -11.634 1.00 98.81 281 ALA A CA 1
ATOM 2180 C C . ALA A 1 281 ? 26.900 -9.349 -12.231 1.00 98.81 281 ALA A C 1
ATOM 2182 O O . ALA A 1 281 ? 27.065 -9.742 -13.385 1.00 98.81 281 ALA A O 1
ATOM 2183 N N . GLY A 1 282 ? 25.897 -9.804 -11.472 1.00 98.31 282 GLY A N 1
ATOM 2184 C CA . GLY A 1 282 ? 24.892 -10.758 -11.947 1.00 98.31 282 GLY A CA 1
ATOM 2185 C C . GLY A 1 282 ? 23.953 -10.147 -12.982 1.00 98.31 282 GLY A C 1
ATOM 2186 O O . GLY A 1 282 ? 23.755 -10.728 -14.046 1.00 98.31 282 GLY A O 1
ATOM 2187 N N . GLY A 1 283 ? 23.442 -8.940 -12.724 1.00 97.81 283 GLY A N 1
ATOM 2188 C CA . GLY A 1 283 ? 22.592 -8.211 -13.666 1.00 97.81 283 GLY A CA 1
ATOM 2189 C C . GLY A 1 283 ? 23.320 -7.870 -14.967 1.00 97.81 283 GLY A C 1
ATOM 2190 O O . GLY A 1 283 ? 22.836 -8.201 -16.046 1.00 97.81 283 GLY A O 1
ATOM 2191 N N . HIS A 1 284 ? 24.518 -7.285 -14.873 1.00 98.75 284 HIS A N 1
ATOM 2192 C CA . HIS A 1 284 ? 25.331 -6.893 -16.032 1.00 98.75 284 HIS A CA 1
ATOM 2193 C C . HIS A 1 284 ? 26.050 -8.070 -16.715 1.00 98.75 284 HIS A C 1
ATOM 2195 O O . HIS A 1 284 ? 26.743 -7.881 -17.711 1.00 98.75 284 HIS A O 1
ATOM 2201 N N . SER A 1 285 ? 25.867 -9.310 -16.249 1.00 98.31 285 SER A N 1
ATOM 2202 C CA . SER A 1 285 ? 26.288 -10.489 -17.021 1.00 98.31 285 SER A CA 1
ATOM 2203 C C . SER A 1 285 ? 25.447 -10.690 -18.289 1.00 98.31 285 SER A C 1
ATOM 2205 O O . SER A 1 285 ? 25.877 -11.400 -19.202 1.00 98.31 285 SER A O 1
ATOM 2207 N N . LEU A 1 286 ? 24.271 -10.053 -18.355 1.00 98.50 286 LEU A N 1
ATOM 2208 C CA . LEU A 1 286 ? 23.265 -10.226 -19.394 1.00 98.50 286 LEU A CA 1
ATOM 2209 C C . LEU A 1 286 ? 22.878 -8.873 -20.015 1.00 98.50 286 LEU A C 1
ATOM 2211 O O . LEU A 1 286 ? 22.802 -7.847 -19.344 1.00 98.50 286 LEU A O 1
ATOM 2215 N N . GLY A 1 287 ? 22.579 -8.883 -21.311 1.00 98.06 287 GLY A N 1
ATOM 2216 C CA . GLY A 1 287 ? 22.077 -7.733 -22.054 1.00 98.06 287 GLY A CA 1
ATOM 2217 C C . GLY A 1 287 ? 23.123 -6.692 -22.437 1.00 98.06 287 GLY A C 1
ATOM 2218 O O . GLY A 1 287 ? 24.303 -6.983 -22.642 1.00 98.06 287 GLY A O 1
ATOM 2219 N N . LYS A 1 288 ? 22.628 -5.467 -22.617 1.00 98.50 288 LYS A N 1
ATOM 2220 C CA . LYS A 1 288 ? 23.381 -4.291 -23.053 1.00 98.50 288 LYS A CA 1
ATOM 2221 C C . LYS A 1 288 ? 22.679 -3.000 -22.627 1.00 98.50 288 LYS A C 1
ATOM 2223 O O . LYS A 1 288 ? 21.512 -3.029 -22.237 1.00 98.50 288 LYS A O 1
ATOM 2228 N N . THR A 1 289 ? 23.365 -1.870 -22.769 1.00 98.69 289 THR A N 1
ATOM 2229 C CA . THR A 1 289 ? 22.757 -0.528 -22.749 1.00 98.69 289 THR A CA 1
ATOM 2230 C C . THR A 1 289 ? 22.454 -0.030 -24.173 1.00 98.69 289 THR A C 1
ATOM 2232 O O . THR A 1 289 ? 22.848 -0.673 -25.152 1.00 98.69 289 THR A O 1
ATOM 2235 N N . HIS A 1 290 ? 21.733 1.093 -24.310 1.00 98.62 290 HIS A N 1
ATOM 2236 C CA . HIS A 1 290 ? 21.338 1.664 -25.609 1.00 98.62 290 HIS A CA 1
ATOM 2237 C C . HIS A 1 290 ? 21.630 3.164 -25.692 1.00 98.62 290 HIS A C 1
ATOM 2239 O O . HIS A 1 290 ? 21.082 3.966 -24.925 1.00 98.62 290 HIS A O 1
ATOM 2245 N N . GLY A 1 291 ? 22.446 3.538 -26.672 1.00 97.75 291 GLY A N 1
ATOM 2246 C CA . GLY A 1 291 ? 22.948 4.886 -26.911 1.00 97.75 291 GLY A CA 1
ATOM 2247 C C . GLY A 1 291 ? 23.377 5.073 -28.363 1.00 97.75 291 GLY A C 1
ATOM 2248 O O . GLY A 1 291 ? 24.457 5.606 -28.618 1.00 97.75 291 GLY A O 1
ATOM 2249 N N . ALA A 1 292 ? 22.561 4.594 -29.309 1.00 96.94 292 ALA A N 1
ATOM 2250 C CA . ALA A 1 292 ? 22.895 4.561 -30.733 1.00 96.94 292 ALA A CA 1
ATOM 2251 C C . ALA A 1 292 ? 23.005 5.954 -31.386 1.00 96.94 292 ALA A C 1
ATOM 2253 O O . ALA A 1 292 ? 23.706 6.106 -32.387 1.00 96.94 292 ALA A O 1
ATOM 2254 N N . GLY A 1 293 ? 22.329 6.963 -30.830 1.00 94.12 293 GLY A N 1
ATOM 2255 C CA . GLY A 1 293 ? 22.362 8.352 -31.296 1.00 94.12 293 GLY A CA 1
ATOM 2256 C C . GLY A 1 293 ? 21.982 9.346 -30.196 1.00 94.12 293 GLY A C 1
ATOM 2257 O O . GLY A 1 293 ? 21.553 8.929 -29.118 1.00 94.12 293 GLY A O 1
ATOM 2258 N N . SER A 1 294 ? 22.152 10.648 -30.469 1.00 94.94 294 SER A N 1
ATOM 2259 C CA . SER A 1 294 ? 21.950 11.736 -29.491 1.00 94.94 294 SER A CA 1
ATOM 2260 C C . SER A 1 294 ? 20.611 11.632 -28.751 1.00 94.94 294 SER A C 1
ATOM 2262 O O . SER A 1 294 ? 19.566 11.405 -29.367 1.00 94.94 294 SER A O 1
ATOM 2264 N N . SER A 1 295 ? 20.640 11.875 -27.437 1.00 90.88 295 SER A N 1
ATOM 2265 C CA . SER A 1 295 ? 19.445 11.975 -26.592 1.00 90.88 295 SER A CA 1
ATOM 2266 C C . SER A 1 295 ? 18.501 13.104 -27.016 1.00 90.88 295 SER A C 1
ATOM 2268 O O . SER A 1 295 ? 17.310 13.010 -26.751 1.00 90.88 295 SER A O 1
ATOM 2270 N N . ASP A 1 296 ? 18.982 14.120 -27.741 1.00 92.94 296 ASP A N 1
ATOM 2271 C CA . ASP A 1 296 ? 18.150 15.227 -28.253 1.00 92.94 296 ASP A CA 1
ATOM 2272 C C . ASP A 1 296 ? 17.112 14.765 -29.298 1.00 92.94 296 ASP A C 1
ATOM 2274 O O . ASP A 1 296 ? 16.146 15.467 -29.620 1.00 92.94 296 ASP A O 1
ATOM 2278 N N . LEU A 1 297 ? 17.319 13.573 -29.868 1.00 94.94 297 LEU A N 1
ATOM 2279 C CA . LEU A 1 297 ? 16.397 12.945 -30.814 1.00 94.94 297 LEU A CA 1
ATOM 2280 C C . LEU A 1 297 ? 15.327 12.090 -30.124 1.00 94.94 297 LEU A C 1
ATOM 2282 O O . LEU A 1 297 ? 14.385 11.662 -30.796 1.00 94.94 297 LEU A O 1
ATOM 2286 N N . VAL A 1 298 ? 15.444 11.869 -28.812 1.00 95.88 298 VAL A N 1
ATOM 2287 C CA . VAL A 1 298 ? 14.457 11.161 -27.994 1.00 95.88 298 VAL A CA 1
ATOM 2288 C C . VAL A 1 298 ? 13.374 12.152 -27.564 1.00 95.88 298 VAL A C 1
ATOM 2290 O O . VAL A 1 298 ? 13.657 13.224 -27.037 1.00 95.88 298 VAL A O 1
ATOM 2293 N N . GLY A 1 299 ? 12.120 11.821 -27.859 1.00 94.56 299 GLY A N 1
ATOM 2294 C CA . GLY A 1 299 ? 10.951 12.620 -27.508 1.00 94.56 299 GLY A CA 1
ATOM 2295 C C . GLY A 1 299 ? 10.575 12.538 -26.023 1.00 94.56 299 GLY A C 1
ATOM 2296 O O . GLY A 1 299 ? 11.253 11.858 -25.250 1.00 94.56 299 GLY A O 1
ATOM 2297 N N . PRO A 1 300 ? 9.474 13.204 -25.633 1.00 94.94 300 PRO A N 1
ATOM 2298 C CA . PRO A 1 300 ? 9.007 13.242 -24.248 1.00 94.94 300 PRO A CA 1
ATOM 2299 C C . PRO A 1 300 ? 8.757 11.857 -23.644 1.00 94.94 300 PRO A C 1
ATOM 2301 O O . PRO A 1 300 ? 8.345 10.926 -24.337 1.00 94.94 300 PRO A O 1
ATOM 2304 N N . GLU A 1 301 ? 8.978 11.741 -22.341 1.00 96.62 301 GLU A N 1
ATOM 2305 C CA . GLU A 1 301 ? 8.579 10.626 -21.480 1.00 96.62 301 GLU A CA 1
ATOM 2306 C C . GLU A 1 301 ? 7.055 10.366 -21.511 1.00 96.62 301 GLU A C 1
ATOM 2308 O O . GLU A 1 301 ? 6.312 11.239 -21.953 1.00 96.62 301 GLU A O 1
ATOM 2313 N N . PRO A 1 302 ? 6.551 9.195 -21.062 1.00 97.12 302 PRO A N 1
ATOM 2314 C CA . PRO A 1 302 ? 5.138 8.823 -21.203 1.00 97.12 302 PRO A CA 1
ATOM 2315 C C . PRO A 1 302 ? 4.118 9.868 -20.730 1.00 97.12 302 PRO A C 1
ATOM 2317 O O . PRO A 1 302 ? 3.147 10.114 -21.438 1.00 97.12 302 PRO A O 1
ATOM 2320 N N . GLU A 1 303 ? 4.341 10.518 -19.584 1.00 94.88 303 GLU A N 1
ATOM 2321 C CA . GLU A 1 303 ? 3.436 11.564 -19.067 1.00 94.88 303 GLU A CA 1
ATOM 2322 C C . GLU A 1 303 ? 3.509 12.888 -19.853 1.00 94.88 303 GLU A C 1
ATOM 2324 O O . GLU A 1 303 ? 2.619 13.727 -19.740 1.00 94.88 303 GLU A O 1
ATOM 2329 N N . GLY A 1 304 ? 4.561 13.086 -20.653 1.00 92.06 304 GLY A N 1
ATOM 2330 C CA . GLY A 1 304 ? 4.725 14.227 -21.557 1.00 92.06 304 GLY A CA 1
ATOM 2331 C C . GLY A 1 304 ? 4.444 13.896 -23.029 1.00 92.06 304 GLY A C 1
ATOM 2332 O O . GLY A 1 304 ? 4.563 14.774 -23.887 1.00 92.06 304 GLY A O 1
ATOM 2333 N N . ALA A 1 305 ? 4.125 12.639 -23.347 1.00 92.06 305 ALA A N 1
ATOM 2334 C CA . ALA A 1 305 ? 3.913 12.168 -24.709 1.00 92.06 305 ALA A CA 1
ATOM 2335 C C . ALA A 1 305 ? 2.493 12.472 -25.210 1.00 92.06 305 ALA A C 1
ATOM 2337 O O . ALA A 1 305 ? 1.555 12.669 -24.439 1.00 92.06 305 ALA A O 1
ATOM 2338 N N . CYS A 1 306 ? 2.323 12.491 -26.533 1.00 88.69 306 CYS A N 1
ATOM 2339 C CA . CYS A 1 306 ? 1.014 12.723 -27.137 1.00 88.69 306 CYS A CA 1
ATOM 2340 C C . CYS A 1 306 ? 0.054 11.553 -26.923 1.00 88.69 306 CYS A C 1
ATOM 2342 O O . CYS A 1 306 ? 0.479 10.400 -26.809 1.00 88.69 306 CYS A O 1
ATOM 2344 N N . LEU A 1 307 ? -1.247 11.852 -26.967 1.00 90.88 307 LEU A N 1
ATOM 2345 C CA . LEU A 1 307 ? -2.326 10.890 -26.743 1.00 90.88 307 LEU A CA 1
ATOM 2346 C C . LEU A 1 307 ? -2.249 9.681 -27.691 1.00 90.88 307 LEU A C 1
ATOM 2348 O O . LEU A 1 307 ? -2.491 8.549 -27.272 1.00 90.88 307 LEU A O 1
ATOM 2352 N N . GLU A 1 308 ? -1.851 9.882 -28.948 1.00 92.81 308 GLU A N 1
ATOM 2353 C CA . GLU A 1 308 ? -1.667 8.815 -29.938 1.00 92.81 308 GLU A CA 1
ATOM 2354 C C . GLU A 1 308 ? -0.535 7.836 -29.585 1.00 92.81 308 GLU A C 1
ATOM 2356 O O . GLU A 1 308 ? -0.517 6.717 -30.092 1.00 92.81 308 GLU A O 1
ATOM 2361 N N . SER A 1 309 ? 0.366 8.198 -28.663 1.00 94.25 309 SER A N 1
ATOM 2362 C CA . SER A 1 309 ? 1.377 7.274 -28.125 1.00 94.25 309 SER A CA 1
ATOM 2363 C C . SER A 1 309 ? 0.775 6.242 -27.164 1.00 94.25 309 SER A C 1
ATOM 2365 O O . SER A 1 309 ? 1.446 5.275 -26.801 1.00 94.25 309 SER A O 1
ATOM 2367 N N . GLN A 1 310 ? -0.483 6.429 -26.739 1.00 96.31 310 GLN A N 1
ATOM 2368 C CA . GLN A 1 310 ? -1.244 5.486 -25.913 1.00 96.31 310 GLN A CA 1
ATOM 2369 C C . GLN A 1 310 ? -0.464 5.033 -24.666 1.00 96.31 310 GLN A C 1
ATOM 2371 O O . GLN A 1 310 ? -0.333 3.838 -24.394 1.00 96.31 310 GLN A O 1
ATOM 2376 N N . GLY A 1 311 ? 0.120 5.983 -23.929 1.00 95.06 311 GLY A N 1
ATOM 2377 C CA . GLY A 1 311 ? 0.894 5.720 -22.707 1.00 95.06 311 GLY A CA 1
ATOM 2378 C C . GLY A 1 311 ? 2.322 5.198 -22.924 1.00 95.06 311 GLY A C 1
ATOM 2379 O O . GLY A 1 311 ? 2.973 4.802 -21.956 1.00 95.06 311 GLY A O 1
ATOM 2380 N N . LEU A 1 312 ? 2.815 5.170 -24.166 1.00 98.31 312 LEU A N 1
ATOM 2381 C CA . LEU A 1 312 ? 4.244 5.050 -24.469 1.00 98.31 312 LEU A CA 1
ATOM 2382 C C . LEU A 1 312 ? 4.883 6.444 -24.568 1.00 98.31 312 LEU A C 1
ATOM 2384 O O . LEU A 1 312 ? 4.208 7.419 -24.881 1.00 98.31 312 LEU A O 1
ATOM 2388 N N . GLY A 1 313 ? 6.189 6.528 -24.332 1.00 96.69 313 GLY A N 1
ATOM 2389 C CA . GLY A 1 313 ? 6.981 7.756 -24.447 1.00 96.69 313 GLY A CA 1
ATOM 2390 C C . GLY A 1 313 ? 8.289 7.533 -25.198 1.00 96.69 313 GLY A C 1
ATOM 2391 O O . GLY A 1 313 ? 8.453 6.534 -25.894 1.00 96.69 313 GLY A O 1
ATOM 2392 N N . TRP A 1 314 ? 9.243 8.450 -25.060 1.00 97.25 314 TRP A N 1
ATOM 2393 C CA . TRP A 1 314 ? 10.613 8.351 -25.579 1.00 97.25 314 TRP A CA 1
ATOM 2394 C C . TRP A 1 314 ? 10.701 7.977 -27.068 1.00 97.25 314 TRP A C 1
ATOM 2396 O O . TRP A 1 314 ? 11.592 7.234 -27.480 1.00 97.25 314 TRP A O 1
ATOM 2406 N N . SER A 1 315 ? 9.761 8.463 -27.886 1.00 95.38 315 SER A N 1
ATOM 2407 C CA . SER A 1 315 ? 9.779 8.222 -29.333 1.00 95.38 315 SER A CA 1
ATOM 2408 C C . SER A 1 315 ? 11.057 8.795 -29.938 1.00 95.38 315 SER A C 1
ATOM 2410 O O . SER A 1 315 ? 11.369 9.970 -29.748 1.00 95.38 315 SER A O 1
ATOM 2412 N N . ASN A 1 316 ? 11.824 7.966 -30.635 1.00 96.31 316 ASN A N 1
ATOM 2413 C CA . ASN A 1 316 ? 13.175 8.302 -31.056 1.00 96.31 316 ASN A CA 1
ATOM 2414 C C . ASN A 1 316 ? 13.223 8.582 -32.562 1.00 96.31 316 ASN A C 1
ATOM 2416 O O . ASN A 1 316 ? 12.907 7.718 -33.376 1.00 96.31 316 ASN A O 1
ATOM 2420 N N . ARG A 1 317 ? 13.662 9.788 -32.933 1.00 96.19 317 ARG A N 1
ATOM 2421 C CA . ARG A 1 317 ? 13.772 10.229 -34.336 1.00 96.19 317 ARG A CA 1
ATOM 2422 C C . ARG A 1 317 ? 15.082 9.807 -35.007 1.00 96.19 317 ARG A C 1
ATOM 2424 O O . ARG A 1 317 ? 15.293 10.093 -36.185 1.00 96.19 317 ARG A O 1
ATOM 2431 N N . PHE A 1 318 ? 15.994 9.161 -34.281 1.00 97.00 318 PHE A N 1
ATOM 2432 C CA . PHE A 1 318 ? 17.236 8.662 -34.855 1.00 97.00 318 PHE A CA 1
ATOM 2433 C C . PHE A 1 318 ? 16.973 7.432 -35.730 1.00 97.00 318 PHE A C 1
ATOM 2435 O O . PHE A 1 318 ? 16.796 6.322 -35.229 1.00 97.00 318 PHE A O 1
ATOM 2442 N N . LYS A 1 319 ? 16.984 7.620 -37.056 1.00 96.50 319 LYS A N 1
ATOM 2443 C CA . LYS A 1 319 ? 16.736 6.555 -38.044 1.00 96.50 319 LYS A CA 1
ATOM 2444 C C . LYS A 1 319 ? 15.398 5.846 -37.766 1.00 96.50 319 LYS A C 1
ATOM 2446 O O . LYS A 1 319 ? 14.368 6.497 -37.854 1.00 96.50 319 LYS A O 1
ATOM 2451 N N . SER A 1 320 ? 15.392 4.546 -37.443 1.00 96.00 320 SER A N 1
ATOM 2452 C CA . SER A 1 320 ? 14.156 3.822 -37.087 1.00 96.00 320 SER A CA 1
ATOM 2453 C C . SER A 1 320 ? 13.714 4.030 -35.637 1.00 96.00 320 SER A C 1
ATOM 2455 O O . SER A 1 320 ? 12.620 3.611 -35.281 1.00 96.00 320 SER A O 1
ATOM 2457 N N . GLY A 1 321 ? 14.571 4.581 -34.773 1.00 95.88 321 GLY A N 1
ATOM 2458 C CA . GLY A 1 321 ? 14.292 4.802 -33.352 1.00 95.88 321 GLY A CA 1
ATOM 2459 C C . GLY A 1 321 ? 14.275 3.551 -32.463 1.00 95.88 321 GLY A C 1
ATOM 2460 O O . GLY A 1 321 ? 14.352 3.675 -31.241 1.00 95.88 321 GLY A O 1
ATOM 2461 N N . VAL A 1 322 ? 14.218 2.361 -33.062 1.00 97.69 322 VAL A N 1
ATOM 2462 C CA . VAL A 1 322 ? 14.122 1.047 -32.402 1.00 97.69 322 VAL A CA 1
ATOM 2463 C C . VAL A 1 322 ? 15.230 0.099 -32.875 1.00 97.69 322 VAL A C 1
ATOM 2465 O O . VAL A 1 322 ? 15.918 0.378 -33.864 1.00 97.69 322 VAL A O 1
ATOM 2468 N N . GLY A 1 323 ? 15.404 -1.034 -32.189 1.00 96.69 323 GLY A N 1
ATOM 2469 C CA . GLY A 1 323 ? 16.401 -2.053 -32.533 1.00 96.69 323 GLY A CA 1
ATOM 2470 C C . GLY A 1 323 ? 17.830 -1.480 -32.557 1.00 96.69 323 GLY A C 1
ATOM 2471 O O . GLY A 1 323 ? 18.248 -0.886 -31.559 1.00 96.69 323 GLY A O 1
ATOM 2472 N N . PRO A 1 324 ? 18.581 -1.563 -33.677 1.00 96.31 324 PRO A N 1
ATOM 2473 C CA . PRO A 1 324 ? 19.956 -1.049 -33.756 1.00 96.31 324 PRO A CA 1
ATOM 2474 C C . PRO A 1 324 ? 20.065 0.474 -33.589 1.00 96.31 324 PRO A C 1
ATOM 2476 O O . PRO A 1 324 ? 21.167 0.999 -33.448 1.00 96.31 324 PRO A O 1
ATOM 2479 N N . HIS A 1 325 ? 18.940 1.193 -33.627 1.00 97.69 325 HIS A N 1
ATOM 2480 C CA . HIS A 1 325 ? 18.879 2.648 -33.510 1.00 97.69 325 HIS A CA 1
ATOM 2481 C C . HIS A 1 325 ? 18.244 3.123 -32.195 1.00 97.69 325 HIS A C 1
ATOM 2483 O O . HIS A 1 325 ? 17.964 4.311 -32.051 1.00 97.69 325 HIS A O 1
ATOM 2489 N N . ALA A 1 326 ? 18.014 2.218 -31.238 1.00 97.38 326 ALA A N 1
ATOM 2490 C CA . ALA A 1 326 ? 17.458 2.563 -29.937 1.00 97.38 326 ALA A CA 1
ATOM 2491 C C . ALA A 1 326 ? 18.431 3.410 -29.092 1.00 97.38 326 ALA A C 1
ATOM 2493 O O . ALA A 1 326 ? 19.635 3.148 -29.032 1.00 97.38 326 ALA A O 1
ATOM 2494 N N . THR A 1 327 ? 17.877 4.386 -28.372 1.00 98.25 327 THR A N 1
ATOM 2495 C CA . THR A 1 327 ? 18.569 5.161 -27.336 1.00 98.25 327 THR A CA 1
ATOM 2496 C C . THR A 1 327 ? 17.721 5.105 -26.066 1.00 98.25 327 THR A C 1
ATOM 2498 O O . THR A 1 327 ? 16.530 5.409 -26.101 1.00 98.25 327 THR A O 1
ATOM 2501 N N . THR A 1 328 ? 18.331 4.687 -24.955 1.00 97.94 328 THR A N 1
ATOM 2502 C CA . THR A 1 328 ? 17.701 4.596 -23.628 1.00 97.94 328 THR A CA 1
ATOM 2503 C C . THR A 1 328 ? 18.461 5.461 -22.629 1.00 97.94 328 THR A C 1
ATOM 2505 O O . THR A 1 328 ? 17.955 6.492 -22.207 1.00 97.94 328 THR A O 1
ATOM 2508 N N . SER A 1 329 ? 19.688 5.067 -22.273 1.00 97.06 329 SER A N 1
ATOM 2509 C CA . SER A 1 329 ? 20.531 5.788 -21.308 1.00 97.06 329 SER A CA 1
ATOM 2510 C C . SER A 1 329 ? 21.564 6.694 -21.974 1.00 97.06 329 SER A C 1
ATOM 2512 O O . SER A 1 329 ? 22.253 7.440 -21.290 1.00 97.06 329 SER A O 1
ATOM 2514 N N . GLY A 1 330 ? 21.730 6.589 -23.297 1.00 97.25 330 GLY A N 1
ATOM 2515 C CA . GLY A 1 330 ? 22.813 7.249 -24.026 1.00 97.25 330 GLY A CA 1
ATOM 2516 C C . GLY A 1 330 ? 24.144 6.492 -23.960 1.00 97.25 330 GLY A C 1
ATOM 2517 O O . GLY A 1 330 ? 25.071 6.840 -24.681 1.00 97.25 330 GLY A O 1
ATOM 2518 N N . LEU A 1 331 ? 24.258 5.423 -23.172 1.00 98.62 331 LEU A N 1
ATOM 2519 C CA . LEU A 1 331 ? 25.434 4.546 -23.130 1.00 98.62 331 LEU A CA 1
ATOM 2520 C C . LEU A 1 331 ? 25.275 3.405 -24.137 1.00 98.62 331 LEU A C 1
ATOM 2522 O O . LEU A 1 331 ? 24.173 2.894 -24.286 1.00 98.62 331 LEU A O 1
ATOM 2526 N N . GLU A 1 332 ? 26.360 2.945 -24.760 1.00 98.25 332 GLU A N 1
ATOM 2527 C CA . GLU A 1 332 ? 26.340 1.818 -25.708 1.00 98.25 332 GLU A CA 1
ATOM 2528 C C . GLU A 1 332 ? 27.384 0.774 -25.283 1.00 98.25 332 GLU A C 1
ATOM 2530 O O . GLU A 1 332 ? 28.496 0.703 -25.814 1.00 98.25 332 GLU A O 1
ATOM 2535 N N . VAL A 1 333 ? 27.025 0.007 -24.253 1.00 98.62 333 VAL A N 1
ATOM 2536 C CA . VAL A 1 333 ? 27.865 -0.960 -23.546 1.00 98.62 333 VAL A CA 1
ATOM 2537 C C . VAL A 1 333 ? 27.281 -2.359 -23.700 1.00 98.62 333 VAL A C 1
ATOM 2539 O O . VAL A 1 333 ? 26.099 -2.580 -23.452 1.00 98.62 333 VAL A O 1
ATOM 2542 N N . VAL A 1 334 ? 28.130 -3.309 -24.087 1.00 98.06 334 VAL A N 1
ATOM 2543 C CA . VAL A 1 334 ? 27.860 -4.750 -24.026 1.00 98.06 334 VAL A CA 1
ATOM 2544 C C . VAL A 1 334 ? 28.946 -5.390 -23.165 1.00 98.06 334 VAL A C 1
ATOM 2546 O O . VAL A 1 334 ? 30.139 -5.270 -23.467 1.00 98.06 334 VAL A O 1
ATOM 2549 N N . TRP A 1 335 ? 28.535 -6.037 -22.077 1.00 98.38 335 TRP A N 1
ATOM 2550 C CA . TRP A 1 335 ? 29.457 -6.520 -21.049 1.00 98.38 335 TRP A CA 1
ATOM 2551 C C . TRP A 1 335 ? 30.098 -7.866 -21.385 1.00 98.38 335 TRP A C 1
ATOM 2553 O O . TRP A 1 335 ? 31.289 -8.060 -21.148 1.00 98.38 335 TRP A O 1
ATOM 2563 N N . THR A 1 336 ? 29.326 -8.808 -21.933 1.00 98.00 336 THR A N 1
ATOM 2564 C CA . THR A 1 336 ? 29.759 -10.197 -22.148 1.00 98.00 336 THR A CA 1
ATOM 2565 C C . THR A 1 336 ? 29.585 -10.617 -23.607 1.00 98.00 336 THR A C 1
ATOM 2567 O O . THR A 1 336 ? 28.854 -9.993 -24.371 1.00 98.00 336 THR A O 1
ATOM 2570 N N . LYS A 1 337 ? 30.280 -11.685 -24.031 1.00 97.12 337 LYS A N 1
ATOM 2571 C CA . LYS A 1 337 ? 30.132 -12.234 -25.398 1.00 97.12 337 LYS A CA 1
ATOM 2572 C C . LYS A 1 337 ? 28.880 -13.107 -25.565 1.00 97.12 337 LYS A C 1
ATOM 2574 O O . LYS A 1 337 ? 28.577 -13.510 -26.681 1.00 97.12 337 LYS A O 1
ATOM 2579 N N . THR A 1 338 ? 28.191 -13.423 -24.467 1.00 97.38 338 THR A N 1
ATOM 2580 C CA . THR A 1 338 ? 26.958 -14.222 -24.432 1.00 97.38 338 THR A CA 1
ATOM 2581 C C . THR A 1 338 ? 25.851 -13.455 -23.695 1.00 97.38 338 THR A C 1
ATOM 2583 O O . THR A 1 338 ? 25.449 -13.857 -22.605 1.00 97.38 338 THR A O 1
ATOM 2586 N N . PRO A 1 339 ? 25.337 -12.341 -24.250 1.00 97.44 339 PRO A N 1
ATOM 2587 C CA . PRO A 1 339 ? 24.455 -11.426 -23.513 1.00 97.44 339 PRO A CA 1
ATOM 2588 C C . PRO A 1 339 ? 23.102 -12.033 -23.118 1.00 97.44 339 PRO A C 1
ATOM 2590 O O . PRO A 1 339 ? 22.386 -11.465 -22.302 1.00 97.44 339 PRO A O 1
ATOM 2593 N N . THR A 1 340 ? 22.735 -13.174 -23.694 1.00 98.00 340 THR A N 1
ATOM 2594 C CA . THR A 1 340 ? 21.470 -13.876 -23.445 1.00 98.00 340 THR A CA 1
ATOM 2595 C C . THR A 1 340 ? 21.682 -15.253 -22.815 1.00 98.00 340 THR A C 1
ATOM 2597 O O . THR A 1 340 ? 20.805 -16.111 -22.892 1.00 98.00 340 THR A O 1
ATOM 2600 N N . GLN A 1 341 ? 22.861 -15.508 -22.241 1.00 98.38 341 GLN A N 1
ATOM 2601 C CA . GLN A 1 341 ? 23.180 -16.775 -21.594 1.00 98.38 341 GLN A CA 1
ATOM 2602 C C . GLN A 1 341 ? 24.082 -16.540 -20.383 1.00 98.38 341 GLN A C 1
ATOM 2604 O O . GLN A 1 341 ? 25.166 -15.964 -20.496 1.00 98.38 341 GLN A O 1
ATOM 2609 N N . TRP A 1 342 ? 23.644 -17.038 -19.227 1.00 98.25 342 TRP A N 1
ATOM 2610 C CA . TRP A 1 342 ? 24.445 -17.061 -18.013 1.00 98.25 342 TRP A CA 1
ATOM 2611 C C . TRP A 1 342 ? 25.730 -17.859 -18.243 1.00 98.25 342 TRP A C 1
ATOM 2613 O O . TRP A 1 342 ? 25.709 -18.965 -18.787 1.00 98.25 342 TRP A O 1
ATOM 2623 N N . SER A 1 343 ? 26.859 -17.296 -17.827 1.00 96.88 343 SER A N 1
ATOM 2624 C CA . SER A 1 343 ? 28.177 -17.888 -18.037 1.00 96.88 343 SER A CA 1
ATOM 2625 C C . SER A 1 343 ? 28.789 -18.372 -16.728 1.00 96.88 343 SER A C 1
ATOM 2627 O O . SER A 1 343 ? 28.820 -17.621 -15.753 1.00 96.88 343 SER A O 1
ATOM 2629 N N . ASN A 1 344 ? 29.367 -19.572 -16.744 1.00 91.56 344 ASN A N 1
ATOM 2630 C CA . ASN A 1 344 ? 30.196 -20.099 -15.665 1.00 91.56 344 ASN A CA 1
ATOM 2631 C C . ASN A 1 344 ? 31.483 -20.689 -16.287 1.00 91.56 344 ASN A C 1
ATOM 2633 O O . ASN A 1 344 ? 31.382 -21.668 -17.033 1.00 91.56 344 ASN A O 1
ATOM 2637 N N . PRO A 1 345 ? 32.676 -20.088 -16.082 1.00 93.31 345 PRO A N 1
ATOM 2638 C CA . PRO A 1 345 ? 32.988 -18.981 -15.162 1.00 93.31 345 PRO A CA 1
ATOM 2639 C C . PRO A 1 345 ? 32.338 -17.628 -15.552 1.00 93.31 345 PRO A C 1
ATOM 2641 O O . PRO A 1 345 ? 31.950 -17.454 -16.710 1.00 93.31 345 PRO A O 1
ATOM 2644 N N . PRO A 1 346 ? 32.205 -16.667 -14.609 1.00 96.75 346 PRO A N 1
ATOM 2645 C CA . PRO A 1 346 ? 31.461 -15.420 -14.815 1.00 96.75 346 PRO A CA 1
ATOM 2646 C C . PRO A 1 346 ? 32.212 -14.440 -15.731 1.00 96.75 346 PRO A C 1
ATOM 2648 O O . PRO A 1 346 ? 33.124 -13.734 -15.293 1.00 96.75 346 PRO A O 1
ATOM 2651 N N . LEU A 1 347 ? 31.803 -14.360 -17.004 1.00 98.38 347 LEU A N 1
ATOM 2652 C CA . LEU A 1 347 ? 32.478 -13.560 -18.035 1.00 98.38 347 LEU A CA 1
ATOM 2653 C C . LEU A 1 347 ? 32.533 -12.062 -17.713 1.00 98.38 347 LEU A C 1
ATOM 2655 O O . LEU A 1 347 ? 33.525 -11.423 -18.050 1.00 98.38 347 LEU A O 1
ATOM 2659 N N . TYR A 1 348 ? 31.512 -11.505 -17.051 1.00 98.69 348 TYR A N 1
ATOM 2660 C CA . TYR A 1 348 ? 31.519 -10.102 -16.616 1.00 98.69 348 TYR A CA 1
ATOM 2661 C C . TYR A 1 348 ? 32.729 -9.807 -15.714 1.00 98.69 348 TYR A C 1
ATOM 2663 O O . TYR A 1 348 ? 33.519 -8.905 -15.997 1.00 98.69 348 TYR A O 1
ATOM 2671 N N . LEU A 1 349 ? 32.909 -10.608 -14.655 1.00 98.75 349 LEU A N 1
ATOM 2672 C CA . LEU A 1 349 ? 34.001 -10.435 -13.693 1.00 98.75 349 LEU A CA 1
ATOM 2673 C C . LEU A 1 349 ? 35.357 -10.754 -14.323 1.00 98.75 349 LEU A C 1
ATOM 2675 O O . LEU A 1 349 ? 36.330 -10.042 -14.086 1.00 98.75 349 LEU A O 1
ATOM 2679 N N . ASP A 1 350 ? 35.417 -11.795 -15.152 1.00 98.44 350 ASP A N 1
ATOM 2680 C CA . ASP A 1 350 ? 36.621 -12.139 -15.903 1.00 98.44 350 ASP A CA 1
ATOM 2681 C C . ASP A 1 350 ? 37.056 -10.956 -16.777 1.00 98.44 350 ASP A C 1
ATOM 2683 O O . ASP A 1 350 ? 38.182 -10.485 -16.655 1.00 98.44 350 ASP A O 1
ATOM 2687 N N . TYR A 1 351 ? 36.157 -10.372 -17.574 1.00 98.44 351 TYR A N 1
ATOM 2688 C CA . TYR A 1 351 ? 36.512 -9.254 -18.454 1.00 98.44 351 TYR A CA 1
ATOM 2689 C C . TYR A 1 351 ? 36.923 -8.024 -17.645 1.00 98.44 351 TYR A C 1
ATOM 2691 O O . TYR A 1 351 ? 37.935 -7.400 -17.975 1.00 98.44 351 TYR A O 1
ATOM 2699 N N . LEU A 1 352 ? 36.189 -7.710 -16.569 1.00 98.56 352 LEU A N 1
ATOM 2700 C CA . LEU A 1 352 ? 36.473 -6.583 -15.677 1.00 98.56 352 LEU A CA 1
ATOM 2701 C C . LEU A 1 352 ? 37.924 -6.596 -15.170 1.00 98.56 352 LEU A C 1
ATOM 2703 O O . LEU A 1 352 ? 38.570 -5.543 -15.143 1.00 98.56 352 LEU A O 1
ATOM 2707 N N . PHE A 1 353 ? 38.454 -7.771 -14.815 1.00 98.44 353 PHE A N 1
ATOM 2708 C CA . PHE A 1 353 ? 39.811 -7.922 -14.276 1.00 98.44 353 PHE A CA 1
ATOM 2709 C C . PHE A 1 353 ? 40.880 -8.307 -15.296 1.00 98.44 353 PHE A C 1
ATOM 2711 O O . PHE A 1 353 ? 42.055 -8.043 -15.044 1.00 98.44 353 PHE A O 1
ATOM 2718 N N . ARG A 1 354 ? 40.513 -8.933 -16.416 1.00 97.25 354 ARG A N 1
ATOM 2719 C CA . ARG A 1 354 ? 41.471 -9.403 -17.423 1.00 97.25 354 ARG A CA 1
ATOM 2720 C C . ARG A 1 354 ? 41.987 -8.278 -18.314 1.00 97.25 354 ARG A C 1
ATOM 2722 O O . ARG A 1 354 ? 43.140 -8.316 -18.733 1.00 97.25 354 ARG A O 1
ATOM 2729 N N . PHE A 1 355 ? 41.137 -7.307 -18.643 1.00 98.06 355 PHE A N 1
ATOM 2730 C CA . PHE A 1 355 ? 41.497 -6.207 -19.537 1.00 98.06 355 PHE A CA 1
ATOM 2731 C C . PHE A 1 355 ? 41.882 -4.950 -18.769 1.00 98.06 355 PHE A C 1
ATOM 2733 O O . PHE A 1 355 ? 41.365 -4.691 -17.690 1.00 98.06 355 PHE A O 1
ATOM 2740 N N . GLU A 1 356 ? 42.744 -4.125 -19.356 1.00 97.88 356 GLU A N 1
ATOM 2741 C CA . GLU A 1 356 ? 42.893 -2.727 -18.946 1.00 97.88 356 GLU A CA 1
ATOM 2742 C C . GLU A 1 356 ? 41.840 -1.865 -19.646 1.00 97.88 356 GLU A C 1
ATOM 2744 O O . GLU A 1 356 ? 41.475 -2.138 -20.789 1.00 97.88 356 GLU A O 1
ATOM 2749 N N . TRP A 1 357 ? 41.366 -0.811 -18.982 1.00 98.38 357 TRP A N 1
ATOM 2750 C CA . TRP A 1 357 ? 40.240 0.001 -19.455 1.00 98.38 357 TRP A CA 1
ATOM 2751 C C . TRP A 1 357 ? 40.674 1.439 -19.774 1.00 98.38 357 TRP A C 1
ATOM 2753 O O . TRP A 1 357 ? 41.483 2.034 -19.060 1.00 98.38 357 TRP A O 1
ATOM 2763 N N . GLU A 1 358 ? 40.134 2.022 -20.845 1.00 97.75 358 GLU A N 1
ATOM 2764 C CA . GLU A 1 358 ? 40.221 3.463 -21.136 1.00 97.75 358 GLU A CA 1
ATOM 2765 C C . GLU A 1 358 ? 38.855 4.112 -21.257 1.00 97.75 358 GLU A C 1
ATOM 2767 O O . GLU A 1 358 ? 37.907 3.511 -21.764 1.00 97.75 358 GLU A O 1
ATOM 2772 N N . LYS A 1 359 ? 38.790 5.372 -20.817 1.00 98.19 359 LYS A N 1
ATOM 2773 C CA . LYS A 1 359 ? 37.626 6.236 -20.992 1.00 98.19 359 LYS A CA 1
ATOM 2774 C C . LYS A 1 359 ? 37.410 6.485 -22.481 1.00 98.19 359 LYS A C 1
ATOM 2776 O O . LYS A 1 359 ? 38.337 6.856 -23.195 1.00 98.19 359 LYS A O 1
ATOM 2781 N N . THR A 1 360 ? 36.173 6.340 -22.918 1.00 97.94 360 THR A N 1
ATOM 2782 C CA . THR A 1 360 ? 35.717 6.659 -24.268 1.00 97.94 360 THR A CA 1
ATOM 2783 C C . THR A 1 360 ? 34.336 7.316 -24.203 1.00 97.94 360 THR A C 1
ATOM 2785 O O . THR A 1 360 ? 33.786 7.543 -23.119 1.00 97.94 360 THR A O 1
ATOM 2788 N N . LYS A 1 361 ? 33.781 7.656 -25.364 1.00 98.06 361 LYS A N 1
ATOM 2789 C CA . LYS A 1 361 ? 32.424 8.176 -25.511 1.00 98.06 361 LYS A CA 1
ATOM 2790 C C . LYS A 1 361 ? 31.557 7.200 -26.302 1.00 98.06 361 LYS A C 1
ATOM 2792 O O . LYS A 1 361 ? 32.036 6.569 -27.242 1.00 98.06 361 LYS A O 1
ATOM 2797 N N . SER A 1 362 ? 30.292 7.081 -25.913 1.00 98.00 362 SER A N 1
ATOM 2798 C CA . SER A 1 362 ? 29.273 6.383 -26.699 1.00 98.00 362 SER A CA 1
ATOM 2799 C C . SER A 1 362 ? 28.958 7.151 -27.995 1.00 98.00 362 SER A C 1
ATOM 2801 O O . SER A 1 362 ? 29.301 8.335 -28.103 1.00 98.00 362 SER A O 1
ATOM 2803 N N . PRO A 1 363 ? 28.237 6.547 -28.958 1.00 97.19 363 PRO A N 1
ATOM 2804 C CA . PRO A 1 363 ? 27.708 7.276 -30.114 1.00 97.19 363 PRO A CA 1
ATOM 2805 C C . PRO A 1 363 ? 26.790 8.456 -29.745 1.00 97.19 363 PRO A C 1
ATOM 2807 O O . PRO A 1 363 ? 26.687 9.407 -30.516 1.00 97.19 363 PRO A O 1
ATOM 2810 N N . ALA A 1 364 ? 26.157 8.430 -28.568 1.00 96.88 364 ALA A N 1
ATOM 2811 C CA . ALA A 1 364 ? 25.352 9.533 -28.039 1.00 96.88 364 ALA A CA 1
ATOM 2812 C C . ALA A 1 364 ? 26.154 10.547 -27.193 1.00 96.88 364 ALA A C 1
ATOM 2814 O O . ALA A 1 364 ? 25.582 11.519 -26.711 1.00 96.88 364 ALA A O 1
ATOM 2815 N N . GLY A 1 365 ? 27.463 10.343 -27.000 1.00 96.75 365 GLY A N 1
ATOM 2816 C CA . GLY A 1 365 ? 28.340 11.264 -26.268 1.00 96.75 365 GLY A CA 1
ATOM 2817 C C . GLY A 1 365 ? 28.459 11.019 -24.757 1.00 96.75 365 GLY A C 1
ATOM 2818 O O . GLY A 1 365 ? 29.129 11.804 -24.077 1.00 96.75 365 GLY A O 1
ATOM 2819 N N . ALA A 1 366 ? 27.891 9.934 -24.224 1.00 97.81 366 ALA A N 1
ATOM 2820 C CA . ALA A 1 366 ? 28.000 9.562 -22.808 1.00 97.81 366 ALA A CA 1
ATOM 2821 C C . ALA A 1 366 ? 29.379 8.964 -22.479 1.00 97.81 366 ALA A C 1
ATOM 2823 O O . ALA A 1 366 ? 30.000 8.309 -23.318 1.00 97.81 366 ALA A O 1
ATOM 2824 N N . HIS A 1 367 ? 29.887 9.190 -21.269 1.00 98.50 367 HIS A N 1
ATOM 2825 C CA . HIS A 1 367 ? 31.135 8.605 -20.783 1.00 98.50 367 HIS A CA 1
ATOM 2826 C C . HIS A 1 367 ? 30.992 7.107 -20.492 1.00 98.50 367 HIS A C 1
ATOM 2828 O O . HIS A 1 367 ? 30.183 6.694 -19.669 1.00 98.50 367 HIS A O 1
ATOM 2834 N N . GLN A 1 368 ? 31.847 6.296 -21.113 1.00 98.62 368 GLN A N 1
ATOM 2835 C CA . GLN A 1 368 ? 31.931 4.853 -20.871 1.00 98.62 368 GLN A CA 1
ATOM 2836 C C . GLN A 1 368 ? 33.384 4.371 -20.959 1.00 98.62 368 GLN A C 1
ATOM 2838 O O . GLN A 1 368 ? 34.297 5.164 -21.192 1.00 98.62 368 GLN A O 1
ATOM 2843 N N . TRP A 1 369 ? 33.610 3.071 -20.785 1.00 98.75 369 TRP A N 1
ATOM 2844 C CA . TRP A 1 369 ? 34.938 2.462 -20.822 1.00 98.75 369 TRP A CA 1
ATOM 2845 C C . TRP A 1 369 ? 35.017 1.368 -21.883 1.00 98.75 369 TRP A C 1
ATOM 2847 O O . TRP A 1 369 ? 34.050 0.640 -22.105 1.00 98.75 369 TRP A O 1
ATOM 2857 N N . VAL A 1 370 ? 36.173 1.240 -22.535 1.00 98.56 370 VAL A N 1
ATOM 2858 C CA . VAL A 1 370 ? 36.462 0.200 -23.536 1.00 98.56 370 VAL A CA 1
ATOM 2859 C C . VAL A 1 370 ? 37.769 -0.516 -23.201 1.00 98.56 370 VAL A C 1
ATOM 2861 O O . VAL A 1 370 ? 38.694 0.086 -22.651 1.00 98.56 370 VAL A O 1
ATOM 2864 N N . ALA A 1 371 ? 37.837 -1.812 -23.500 1.00 98.25 371 ALA A N 1
ATOM 2865 C CA . ALA A 1 371 ? 39.028 -2.618 -23.263 1.00 98.25 371 ALA A CA 1
ATOM 2866 C C . ALA A 1 371 ? 40.196 -2.206 -24.182 1.00 98.25 371 ALA A C 1
ATOM 2868 O O . ALA A 1 371 ? 40.060 -2.135 -25.411 1.00 98.25 371 ALA A O 1
ATOM 2869 N N . LYS A 1 372 ? 41.369 -1.989 -23.581 1.00 96.50 372 LYS A N 1
ATOM 2870 C CA . LYS A 1 372 ? 42.635 -1.699 -24.266 1.00 96.50 372 LYS A CA 1
ATOM 2871 C C . LYS A 1 372 ? 43.232 -2.954 -24.891 1.00 96.50 372 LYS A C 1
ATOM 2873 O O . LYS A 1 372 ? 43.080 -4.055 -24.367 1.00 96.50 372 LYS A O 1
ATOM 2878 N N . ASN A 1 373 ? 43.988 -2.762 -25.975 1.00 91.81 373 ASN A N 1
ATOM 2879 C CA . ASN A 1 373 ? 44.877 -3.770 -26.572 1.00 91.81 373 ASN A CA 1
ATOM 2880 C C . ASN A 1 373 ? 44.213 -5.132 -26.867 1.00 91.81 373 ASN A C 1
ATOM 2882 O O . ASN A 1 373 ? 44.866 -6.169 -26.793 1.00 91.81 373 ASN A O 1
ATOM 2886 N N . THR A 1 374 ? 42.921 -5.134 -27.209 1.00 93.81 374 THR A N 1
ATOM 2887 C CA . THR A 1 374 ? 42.163 -6.343 -27.559 1.00 93.81 374 THR A CA 1
ATOM 2888 C C . THR A 1 374 ? 41.418 -6.177 -28.883 1.00 93.81 374 THR A C 1
ATOM 2890 O O . THR A 1 374 ? 41.050 -5.058 -29.268 1.00 93.81 374 THR A O 1
ATOM 2893 N N . SER A 1 375 ? 41.206 -7.287 -29.592 1.00 92.81 375 SER A N 1
ATOM 2894 C CA . SER A 1 375 ? 40.378 -7.335 -30.797 1.00 92.81 375 SER A CA 1
ATOM 2895 C C . SER A 1 375 ? 38.887 -7.297 -30.446 1.00 92.81 375 SER A C 1
ATOM 2897 O O . SER A 1 375 ? 38.484 -7.498 -29.300 1.00 92.81 375 SER A O 1
ATOM 2899 N N . ALA A 1 376 ? 38.047 -7.030 -31.443 1.00 95.81 376 ALA A N 1
ATOM 2900 C CA . ALA A 1 376 ? 36.604 -7.140 -31.293 1.00 95.81 376 ALA A CA 1
ATOM 2901 C C . ALA A 1 376 ? 36.174 -8.617 -31.327 1.00 95.81 376 ALA A C 1
ATOM 2903 O O . ALA A 1 376 ? 36.614 -9.365 -32.198 1.00 95.81 376 ALA A O 1
ATOM 2904 N N . PHE A 1 377 ? 35.337 -9.037 -30.377 1.00 96.00 377 PHE A N 1
ATOM 2905 C CA . PHE A 1 377 ? 34.811 -10.411 -30.294 1.00 96.00 377 PHE A CA 1
ATOM 2906 C C . PHE A 1 377 ? 33.417 -10.503 -29.648 1.00 96.00 377 PHE A C 1
ATOM 2908 O O . PHE A 1 377 ? 32.899 -11.601 -29.448 1.00 96.00 377 PHE A O 1
ATOM 2915 N N . ILE A 1 378 ? 32.827 -9.369 -29.268 1.00 96.44 378 ILE A N 1
ATOM 2916 C CA . ILE A 1 378 ? 31.459 -9.305 -28.755 1.00 96.44 378 ILE A CA 1
ATOM 2917 C C . ILE A 1 378 ? 30.516 -9.197 -29.957 1.00 96.44 378 ILE A C 1
ATOM 2919 O O . ILE A 1 378 ? 30.691 -8.262 -30.732 1.00 96.44 378 ILE A O 1
ATOM 2923 N N . PRO A 1 379 ? 29.542 -10.097 -30.145 1.00 94.44 379 PRO A N 1
ATOM 2924 C CA . PRO A 1 379 ? 28.659 -10.042 -31.306 1.00 94.44 379 PRO A CA 1
ATOM 2925 C C . PRO A 1 379 ? 27.821 -8.761 -31.320 1.00 94.44 379 PRO A C 1
ATOM 2927 O O . PRO A 1 379 ? 27.385 -8.276 -30.275 1.00 94.44 379 PRO A O 1
ATOM 2930 N N . ASP A 1 380 ? 27.587 -8.210 -32.509 1.00 93.88 380 ASP A N 1
ATOM 2931 C CA . ASP A 1 380 ? 26.618 -7.132 -32.691 1.00 93.88 380 ASP A CA 1
ATOM 2932 C C . ASP A 1 380 ? 25.169 -7.661 -32.560 1.00 93.88 380 ASP A C 1
ATOM 2934 O O . ASP A 1 380 ? 24.854 -8.697 -33.147 1.00 93.88 380 ASP A O 1
ATOM 2938 N N . PRO A 1 381 ? 24.268 -6.982 -31.818 1.00 90.62 381 PRO A N 1
ATOM 2939 C CA . PRO A 1 381 ? 22.922 -7.488 -31.516 1.00 90.62 381 PRO A CA 1
ATOM 2940 C C . PRO A 1 381 ? 21.982 -7.647 -32.711 1.00 90.62 381 PRO A C 1
ATOM 2942 O O . PRO A 1 381 ? 21.044 -8.437 -32.617 1.00 90.62 381 PRO A O 1
ATOM 2945 N N . PHE A 1 382 ? 22.193 -6.897 -33.797 1.00 91.69 382 PHE A N 1
ATOM 2946 C CA . PHE A 1 382 ? 21.281 -6.878 -34.949 1.00 91.69 382 PHE A CA 1
ATOM 2947 C C . PHE A 1 382 ? 21.972 -7.206 -36.277 1.00 91.69 382 PHE A C 1
ATOM 2949 O O . PHE A 1 382 ? 21.314 -7.247 -37.321 1.00 91.69 382 PHE A O 1
ATOM 2956 N N . SER A 1 383 ? 23.283 -7.455 -36.268 1.00 89.44 383 SER A N 1
ATOM 2957 C CA . SER A 1 383 ? 23.997 -7.877 -37.469 1.00 89.44 383 SER A CA 1
ATOM 2958 C C . SER A 1 383 ? 23.673 -9.323 -37.838 1.00 89.44 383 SER A C 1
ATOM 2960 O O . SER A 1 383 ? 23.774 -10.234 -37.020 1.00 89.44 383 SER A O 1
ATOM 2962 N N . LYS A 1 384 ? 23.353 -9.544 -39.117 1.00 83.06 384 LYS A N 1
ATOM 2963 C CA . LYS A 1 384 ? 23.287 -10.888 -39.713 1.00 83.06 384 LYS A CA 1
ATOM 2964 C C . LYS A 1 384 ? 24.661 -11.410 -40.148 1.00 83.06 384 LYS A C 1
ATOM 2966 O O . LYS A 1 384 ? 24.775 -12.592 -40.454 1.00 83.06 384 LYS A O 1
ATOM 2971 N N . ASP A 1 385 ? 25.675 -10.544 -40.202 1.00 87.12 385 ASP A N 1
ATOM 2972 C CA . ASP A 1 385 ? 27.064 -10.921 -40.467 1.00 87.12 385 ASP A CA 1
ATOM 2973 C C . ASP A 1 385 ? 27.730 -11.393 -39.160 1.00 87.12 385 ASP A C 1
ATOM 2975 O O . ASP A 1 385 ? 27.914 -10.566 -38.258 1.00 87.12 385 ASP A O 1
ATOM 2979 N N . PRO A 1 386 ? 28.128 -12.678 -39.049 1.00 79.81 386 PRO A N 1
ATOM 2980 C CA . PRO A 1 386 ? 28.833 -13.204 -37.882 1.00 79.81 386 PRO A CA 1
ATOM 2981 C C . PRO A 1 386 ? 30.190 -12.533 -37.623 1.00 79.81 386 PRO A C 1
ATOM 2983 O O . PRO A 1 386 ? 30.723 -12.664 -36.527 1.00 79.81 386 PRO A O 1
ATOM 2986 N N . GLY A 1 387 ? 30.769 -11.841 -38.612 1.00 84.00 387 GLY A N 1
ATOM 2987 C CA . GLY A 1 387 ? 32.013 -11.081 -38.478 1.00 84.00 387 GLY A CA 1
ATOM 2988 C C . GLY A 1 387 ? 31.846 -9.702 -37.829 1.00 84.00 387 GLY A C 1
ATOM 2989 O O . GLY A 1 387 ? 32.842 -9.097 -37.423 1.00 84.00 387 GLY A O 1
ATOM 2990 N N . ALA A 1 388 ? 30.614 -9.201 -37.689 1.00 92.56 388 ALA A N 1
ATOM 2991 C CA . ALA A 1 388 ? 30.340 -7.909 -37.068 1.00 92.56 388 ALA A CA 1
ATOM 2992 C C . ALA A 1 388 ? 30.490 -7.995 -35.542 1.00 92.56 388 ALA A C 1
ATOM 2994 O O . ALA A 1 388 ? 29.562 -8.346 -34.811 1.00 92.56 388 ALA A O 1
ATOM 2995 N N . MET A 1 389 ? 31.690 -7.665 -35.071 1.00 95.38 389 MET A N 1
ATOM 2996 C CA . MET A 1 389 ? 32.070 -7.750 -33.666 1.00 95.38 389 MET A CA 1
ATOM 2997 C C . MET A 1 389 ? 32.386 -6.374 -33.072 1.00 95.38 389 MET A C 1
ATOM 2999 O O . MET A 1 389 ? 32.881 -5.467 -33.741 1.00 95.38 389 MET A O 1
ATOM 3003 N N . ARG A 1 390 ? 32.186 -6.251 -31.761 1.00 94.94 390 ARG A N 1
ATOM 3004 C CA . ARG A 1 390 ? 32.496 -5.097 -30.914 1.00 94.94 390 ARG A CA 1
ATOM 3005 C C . ARG A 1 390 ? 33.585 -5.454 -29.897 1.00 94.94 390 ARG A C 1
ATOM 3007 O O . ARG A 1 390 ? 33.811 -6.626 -29.573 1.00 94.94 390 ARG A O 1
ATOM 3014 N N . LYS A 1 391 ? 34.288 -4.440 -29.389 1.00 96.81 391 LYS A N 1
ATOM 3015 C CA . LYS A 1 391 ? 35.193 -4.602 -28.239 1.00 96.81 391 LYS A CA 1
ATOM 3016 C C . LYS A 1 391 ? 34.382 -4.676 -26.935 1.00 96.81 391 LYS A C 1
ATOM 3018 O O . LYS A 1 391 ? 33.318 -4.063 -26.877 1.00 96.81 391 LYS A O 1
ATOM 3023 N N . PRO A 1 392 ? 34.881 -5.358 -25.887 1.00 97.38 392 PRO A N 1
ATOM 3024 C CA . PRO A 1 392 ? 34.287 -5.293 -24.554 1.00 97.38 392 PRO A CA 1
ATOM 3025 C C . PRO A 1 392 ? 34.255 -3.866 -24.008 1.00 97.38 392 PRO A C 1
ATOM 3027 O O . PRO A 1 392 ? 35.198 -3.090 -24.196 1.00 97.38 392 PRO A O 1
ATOM 3030 N N . THR A 1 393 ? 33.184 -3.549 -23.290 1.00 98.62 393 THR A N 1
ATOM 3031 C CA . THR A 1 393 ? 32.911 -2.217 -22.736 1.00 98.62 393 THR A CA 1
ATOM 3032 C C . THR A 1 393 ? 32.354 -2.323 -21.318 1.00 98.62 393 THR A C 1
ATOM 3034 O O . THR A 1 393 ? 31.777 -3.353 -20.978 1.00 98.62 393 THR A O 1
ATOM 3037 N N . MET A 1 394 ? 32.519 -1.273 -20.511 1.00 98.81 394 MET A N 1
ATOM 3038 C CA . MET A 1 394 ? 32.064 -1.185 -19.114 1.00 98.81 394 MET A CA 1
ATOM 3039 C C . MET A 1 394 ? 31.552 0.226 -18.789 1.00 98.81 394 MET A C 1
ATOM 3041 O O . MET A 1 394 ? 31.940 1.205 -19.435 1.00 98.81 394 MET A O 1
ATOM 3045 N N . LEU A 1 395 ? 30.708 0.343 -17.765 1.00 98.88 395 LEU A N 1
ATOM 3046 C CA . LEU A 1 395 ? 30.288 1.613 -17.165 1.00 98.88 395 LEU A CA 1
ATOM 3047 C C . LEU A 1 395 ? 31.302 2.104 -16.126 1.00 98.88 395 LEU A C 1
ATOM 3049 O O . LEU A 1 395 ? 32.095 1.323 -15.601 1.00 98.88 395 LEU A O 1
ATOM 3053 N N . THR A 1 396 ? 31.249 3.387 -15.752 1.00 98.81 396 THR A N 1
ATOM 3054 C CA . THR A 1 396 ? 32.068 3.897 -14.632 1.00 98.81 396 THR A CA 1
ATOM 3055 C C . THR A 1 396 ? 31.736 3.168 -13.328 1.00 98.81 396 THR A C 1
ATOM 3057 O O . THR A 1 396 ? 32.640 2.840 -12.560 1.00 98.81 396 THR A O 1
ATOM 3060 N N . THR A 1 397 ? 30.459 2.842 -13.114 1.00 98.62 397 THR A N 1
ATOM 3061 C CA . THR A 1 397 ? 29.975 2.061 -11.965 1.00 98.62 397 THR A CA 1
ATOM 3062 C C . THR A 1 397 ? 30.490 0.622 -11.953 1.00 98.62 397 THR A C 1
ATOM 3064 O O . THR A 1 397 ? 30.676 0.052 -10.883 1.00 98.62 397 THR A O 1
ATOM 3067 N N . ASP A 1 398 ? 30.769 0.038 -13.120 1.00 98.81 398 ASP A N 1
ATOM 3068 C CA . ASP A 1 398 ? 31.351 -1.305 -13.217 1.00 98.81 398 ASP A CA 1
ATOM 3069 C C . ASP A 1 398 ? 32.840 -1.267 -12.849 1.00 98.81 398 ASP A C 1
ATOM 3071 O O . ASP A 1 398 ? 33.318 -2.081 -12.056 1.00 98.81 398 ASP A O 1
ATOM 3075 N N . ILE A 1 399 ? 33.569 -0.263 -13.357 1.00 98.75 399 ILE A N 1
ATOM 3076 C CA . ILE A 1 399 ? 34.974 -0.026 -12.991 1.00 98.75 399 ILE A CA 1
ATOM 3077 C C . ILE A 1 399 ? 35.111 0.246 -11.486 1.00 98.75 399 ILE A C 1
ATOM 3079 O O . ILE A 1 399 ? 36.092 -0.188 -10.881 1.00 98.75 399 ILE A O 1
ATOM 3083 N N . ALA A 1 400 ? 34.116 0.878 -10.857 1.00 98.56 400 ALA A N 1
ATOM 3084 C CA . ALA A 1 400 ? 34.095 1.119 -9.416 1.00 98.56 400 ALA A CA 1
ATOM 3085 C C . ALA A 1 400 ? 34.214 -0.180 -8.593 1.00 98.56 400 ALA A C 1
ATOM 3087 O O . ALA A 1 400 ? 34.895 -0.188 -7.564 1.00 98.56 400 ALA A O 1
ATOM 3088 N N . LEU A 1 401 ? 33.647 -1.296 -9.077 1.00 98.69 401 LEU A N 1
ATOM 3089 C CA . LEU A 1 401 ? 33.758 -2.609 -8.424 1.00 98.69 401 LEU A CA 1
ATOM 3090 C C . LEU A 1 401 ? 35.175 -3.189 -8.469 1.00 98.69 401 LEU A C 1
ATOM 3092 O O . LEU A 1 401 ? 35.531 -4.028 -7.645 1.00 98.69 401 LEU A O 1
ATOM 3096 N N . ARG A 1 402 ? 35.984 -2.755 -9.439 1.00 98.19 402 ARG A N 1
ATOM 3097 C CA . ARG A 1 402 ? 37.393 -3.138 -9.571 1.00 98.19 402 ARG A CA 1
ATOM 3098 C C . ARG A 1 402 ? 38.320 -2.245 -8.749 1.00 98.19 402 ARG A C 1
ATOM 3100 O O . ARG A 1 402 ? 39.394 -2.699 -8.370 1.00 98.19 402 ARG A O 1
ATOM 3107 N N . THR A 1 403 ? 37.970 -0.979 -8.539 1.00 96.94 403 THR A N 1
ATOM 3108 C CA . THR A 1 403 ? 38.885 0.009 -7.942 1.00 96.94 403 THR A CA 1
ATOM 3109 C C . THR A 1 403 ? 38.683 0.221 -6.446 1.00 96.94 403 THR A C 1
ATOM 3111 O O . THR A 1 403 ? 39.639 0.570 -5.759 1.00 96.94 403 THR A O 1
ATOM 3114 N N . ASP A 1 404 ? 37.464 0.043 -5.930 1.00 98.38 404 ASP A N 1
ATOM 3115 C CA . ASP A 1 404 ? 37.205 0.128 -4.489 1.00 98.38 404 ASP A CA 1
ATOM 3116 C C . ASP A 1 404 ? 37.750 -1.119 -3.770 1.00 98.38 404 ASP A C 1
ATOM 3118 O O . ASP A 1 404 ? 37.392 -2.230 -4.157 1.00 98.38 404 ASP A O 1
ATOM 3122 N N . PRO A 1 405 ? 38.577 -0.987 -2.715 1.00 98.31 405 PRO A N 1
ATOM 3123 C CA . PRO A 1 405 ? 39.238 -2.137 -2.093 1.00 98.31 405 PRO A CA 1
ATOM 3124 C C . PRO A 1 405 ? 38.301 -3.226 -1.548 1.00 98.31 405 PRO A C 1
ATOM 3126 O O . PRO A 1 405 ? 38.671 -4.401 -1.535 1.00 98.31 405 PRO A O 1
ATOM 3129 N N . ALA A 1 406 ? 37.105 -2.868 -1.069 1.00 98.44 406 ALA A N 1
ATOM 3130 C CA . ALA A 1 406 ? 36.164 -3.850 -0.535 1.00 98.44 406 ALA A CA 1
ATOM 3131 C C . ALA A 1 406 ? 35.418 -4.564 -1.669 1.00 98.44 406 ALA A C 1
ATOM 3133 O O . ALA A 1 406 ? 35.337 -5.796 -1.666 1.00 98.44 406 ALA A O 1
ATOM 3134 N N . TYR A 1 407 ? 34.941 -3.815 -2.667 1.00 98.81 407 TYR A N 1
ATOM 3135 C CA . TYR A 1 407 ? 34.297 -4.403 -3.843 1.00 98.81 407 TYR A CA 1
ATOM 3136 C C . TYR A 1 407 ? 35.257 -5.236 -4.681 1.00 98.81 407 TYR A C 1
ATOM 3138 O O . TYR A 1 407 ? 34.873 -6.308 -5.146 1.00 98.81 407 TYR A O 1
ATOM 3146 N N . GLU A 1 408 ? 36.509 -4.810 -4.809 1.00 98.69 408 GLU A N 1
ATOM 3147 C CA . GLU A 1 408 ? 37.545 -5.525 -5.547 1.00 98.69 408 GLU A CA 1
ATOM 3148 C C . GLU A 1 408 ? 37.774 -6.914 -4.951 1.00 98.69 408 GLU A C 1
ATOM 3150 O O . GLU A 1 408 ? 37.709 -7.922 -5.665 1.00 98.69 408 GLU A O 1
ATOM 3155 N N . LYS A 1 409 ? 37.921 -6.976 -3.622 1.00 98.69 409 LYS A N 1
ATOM 3156 C CA . LYS A 1 409 ? 38.130 -8.224 -2.887 1.00 98.69 409 LYS A CA 1
ATOM 3157 C C . LYS A 1 409 ? 36.967 -9.194 -3.083 1.00 98.69 409 LYS A C 1
ATOM 3159 O O . LYS A 1 409 ? 37.187 -10.385 -3.309 1.00 98.69 409 LYS A O 1
ATOM 3164 N N . ILE A 1 410 ? 35.731 -8.697 -3.001 1.00 98.81 410 ILE A N 1
ATOM 3165 C CA . ILE A 1 410 ? 34.519 -9.504 -3.212 1.00 98.81 410 ILE A CA 1
ATOM 3166 C C . ILE A 1 410 ? 34.448 -9.977 -4.667 1.00 98.81 410 ILE A C 1
ATOM 3168 O O . ILE A 1 410 ? 34.234 -11.160 -4.922 1.00 98.81 410 ILE A O 1
ATOM 3172 N N . SER A 1 411 ? 34.703 -9.082 -5.620 1.00 98.75 411 SER A N 1
ATOM 3173 C CA . SER A 1 411 ? 34.642 -9.375 -7.052 1.00 98.75 411 SER A CA 1
ATOM 3174 C C . SER A 1 411 ? 35.678 -10.430 -7.462 1.00 98.75 411 SER A C 1
ATOM 3176 O O . SER A 1 411 ? 35.352 -11.354 -8.208 1.00 98.75 411 SER A O 1
ATOM 3178 N N . ARG A 1 412 ? 36.906 -10.384 -6.922 1.00 98.56 412 ARG A N 1
ATOM 3179 C CA . ARG A 1 412 ? 37.906 -11.451 -7.121 1.00 98.56 412 ARG A CA 1
ATOM 3180 C C . ARG A 1 412 ? 37.524 -12.766 -6.450 1.00 98.56 412 ARG A C 1
ATOM 3182 O O . ARG A 1 412 ? 37.797 -13.834 -7.006 1.00 98.56 412 ARG A O 1
ATOM 3189 N N . ALA A 1 413 ? 36.900 -12.717 -5.274 1.00 98.44 413 ALA A N 1
ATOM 3190 C CA . ALA A 1 413 ? 36.397 -13.920 -4.617 1.00 98.44 413 ALA A CA 1
ATOM 3191 C C . ALA A 1 413 ? 35.314 -14.596 -5.473 1.00 98.44 413 ALA A C 1
ATOM 3193 O O . ALA A 1 413 ? 35.380 -15.799 -5.691 1.00 98.44 413 ALA A O 1
ATOM 3194 N N . PHE A 1 414 ? 34.381 -13.827 -6.033 1.00 98.69 414 PHE A N 1
ATOM 3195 C CA . PHE A 1 414 ? 33.366 -14.324 -6.964 1.00 98.69 414 PHE A CA 1
ATOM 3196 C C . PHE A 1 414 ? 33.948 -14.840 -8.283 1.00 98.69 414 PHE A C 1
ATOM 3198 O O . PHE A 1 414 ? 33.526 -15.892 -8.757 1.00 98.69 414 PHE A O 1
ATOM 3205 N N . LEU A 1 415 ? 34.960 -14.167 -8.840 1.00 98.31 415 LEU A N 1
ATOM 3206 C CA . LEU A 1 415 ? 35.653 -14.636 -10.043 1.00 98.31 415 LEU A CA 1
ATOM 3207 C C . LEU A 1 415 ? 36.360 -15.982 -9.815 1.00 98.31 415 LEU A C 1
ATOM 3209 O O . LEU A 1 415 ? 36.293 -16.870 -10.660 1.00 98.31 415 LEU A O 1
ATOM 3213 N N . SER A 1 416 ? 37.031 -16.137 -8.670 1.00 97.94 416 SER A N 1
ATOM 3214 C CA . SER A 1 416 ? 37.737 -17.376 -8.313 1.00 97.94 416 SER A CA 1
ATOM 3215 C C . SER A 1 416 ? 36.815 -18.485 -7.795 1.00 97.94 416 SER A C 1
ATOM 3217 O O . SER A 1 416 ? 37.209 -19.650 -7.811 1.00 97.94 416 SER A O 1
ATOM 3219 N N . GLN A 1 417 ? 35.596 -18.152 -7.356 1.00 98.00 417 GLN A N 1
ATOM 3220 C CA . GLN A 1 417 ? 34.604 -19.092 -6.821 1.00 98.00 417 GLN A CA 1
ATOM 3221 C C . GLN A 1 417 ? 33.216 -18.848 -7.445 1.00 98.00 417 GLN A C 1
ATOM 3223 O O . GLN A 1 417 ? 32.324 -18.318 -6.773 1.00 98.00 417 GLN A O 1
ATOM 3228 N N . PRO A 1 418 ? 32.984 -19.273 -8.703 1.00 96.69 418 PRO A N 1
ATOM 3229 C CA . PRO A 1 418 ? 31.722 -19.026 -9.408 1.00 96.69 418 PRO A CA 1
ATOM 3230 C C . PRO A 1 418 ? 30.470 -19.517 -8.667 1.00 96.69 418 PRO A C 1
ATOM 3232 O O . PRO A 1 418 ? 29.457 -18.831 -8.659 1.00 96.69 418 PRO A O 1
ATOM 3235 N N . ALA A 1 419 ? 30.545 -20.652 -7.964 1.00 97.94 419 ALA A N 1
ATOM 3236 C CA . ALA A 1 419 ? 29.419 -21.162 -7.175 1.00 97.94 419 ALA A CA 1
ATOM 3237 C C . ALA A 1 419 ? 29.020 -20.216 -6.023 1.00 97.94 419 ALA A C 1
ATOM 3239 O O . ALA A 1 419 ? 27.840 -20.086 -5.705 1.00 97.94 419 ALA A O 1
ATOM 3240 N N . LYS A 1 420 ? 29.996 -19.520 -5.417 1.00 98.25 420 LYS A N 1
ATOM 3241 C CA . LYS A 1 420 ? 29.731 -18.511 -4.382 1.00 98.25 420 LYS A CA 1
ATOM 3242 C C . LYS A 1 420 ? 29.008 -17.302 -4.979 1.00 98.25 420 LYS A C 1
ATOM 3244 O O . LYS A 1 420 ? 28.091 -16.767 -4.366 1.00 98.25 420 LYS A O 1
ATOM 3249 N N . PHE A 1 421 ? 29.423 -16.884 -6.172 1.00 98.69 421 PHE A N 1
ATOM 3250 C CA . PHE A 1 421 ? 28.778 -15.801 -6.907 1.00 98.69 421 PHE A CA 1
ATOM 3251 C C . PHE A 1 421 ? 27.331 -16.139 -7.277 1.00 98.69 421 PHE A C 1
ATOM 3253 O O . PHE A 1 421 ? 26.441 -15.325 -7.049 1.00 98.69 421 PHE A O 1
ATOM 3260 N N . GLU A 1 422 ? 27.089 -17.347 -7.790 1.00 98.56 422 GLU A N 1
ATOM 3261 C CA . GLU A 1 422 ? 25.749 -17.809 -8.164 1.00 98.56 422 GLU A CA 1
ATOM 3262 C C . GLU A 1 422 ? 24.795 -17.844 -6.959 1.00 98.56 422 GLU A C 1
ATOM 3264 O O . GLU A 1 422 ? 23.680 -17.333 -7.058 1.00 98.56 422 GLU A O 1
ATOM 3269 N N . ASP A 1 423 ? 25.231 -18.365 -5.805 1.00 98.69 423 ASP A N 1
ATOM 3270 C CA . ASP A 1 423 ? 24.421 -18.364 -4.575 1.00 98.69 423 ASP A CA 1
ATOM 3271 C C . ASP A 1 423 ? 24.156 -16.939 -4.058 1.00 98.69 423 ASP A C 1
ATOM 3273 O O . ASP A 1 423 ? 23.007 -16.585 -3.769 1.00 98.69 423 ASP A O 1
ATOM 3277 N N . ALA A 1 424 ? 25.189 -16.089 -4.012 1.00 98.81 424 ALA A N 1
ATOM 3278 C CA . ALA A 1 424 ? 25.051 -14.702 -3.573 1.00 98.81 424 ALA A CA 1
ATOM 3279 C C . ALA A 1 424 ? 24.087 -13.913 -4.473 1.00 98.81 424 ALA A C 1
ATOM 3281 O O . ALA A 1 424 ? 23.211 -13.208 -3.966 1.00 98.81 424 ALA A O 1
ATOM 3282 N N . PHE A 1 425 ? 24.191 -14.066 -5.797 1.00 98.88 425 PHE A N 1
ATOM 3283 C CA . PHE A 1 425 ? 23.292 -13.403 -6.739 1.00 98.88 425 PHE A CA 1
ATOM 3284 C C . PHE A 1 425 ? 21.863 -13.944 -6.634 1.00 98.88 425 PHE A C 1
ATOM 3286 O O . PHE A 1 425 ? 20.928 -13.148 -6.566 1.00 98.88 425 PHE A O 1
ATOM 3293 N N . ALA A 1 426 ? 21.669 -15.265 -6.527 1.00 98.88 426 ALA A N 1
ATOM 3294 C CA . ALA A 1 426 ? 20.338 -15.862 -6.390 1.00 98.88 426 ALA A CA 1
ATOM 3295 C C . ALA A 1 426 ? 19.604 -15.328 -5.150 1.00 98.88 426 ALA A C 1
ATOM 3297 O O . ALA A 1 426 ? 18.422 -14.974 -5.222 1.00 98.88 426 ALA A O 1
ATOM 3298 N N . ARG A 1 427 ? 20.313 -15.229 -4.020 1.00 98.81 427 ARG A N 1
ATOM 3299 C CA . ARG A 1 427 ? 19.777 -14.722 -2.750 1.00 98.81 427 ARG A CA 1
ATOM 3300 C C . ARG A 1 427 ? 19.534 -13.219 -2.781 1.00 98.81 427 ARG A C 1
ATOM 3302 O O . ARG A 1 427 ? 18.474 -12.776 -2.340 1.00 98.81 427 ARG A O 1
ATOM 3309 N N . ALA A 1 428 ? 20.474 -12.439 -3.313 1.00 98.88 428 ALA A N 1
ATOM 3310 C CA . ALA A 1 428 ? 20.339 -10.987 -3.400 1.00 98.88 428 ALA A CA 1
ATOM 3311 C C . ALA A 1 428 ? 19.224 -10.578 -4.377 1.00 98.88 428 ALA A C 1
ATOM 3313 O O . ALA A 1 428 ? 18.446 -9.676 -4.068 1.00 98.88 428 ALA A O 1
ATOM 3314 N N . TRP A 1 429 ? 19.079 -11.283 -5.506 1.00 98.94 429 TRP A N 1
ATOM 3315 C CA . TRP A 1 429 ? 17.966 -11.110 -6.443 1.00 98.94 429 TRP A CA 1
ATOM 3316 C C . TRP A 1 429 ? 16.623 -11.432 -5.783 1.00 98.94 429 TRP A C 1
ATOM 3318 O O . TRP A 1 429 ? 15.684 -10.642 -5.852 1.00 98.94 429 TRP A O 1
ATOM 3328 N N . PHE A 1 430 ? 16.535 -12.550 -5.059 1.00 98.88 430 PHE A N 1
ATOM 3329 C CA . PHE A 1 430 ? 15.318 -12.886 -4.327 1.00 98.88 430 PHE A CA 1
ATOM 3330 C C . PHE A 1 430 ? 14.990 -11.836 -3.254 1.00 98.88 430 PHE A C 1
ATOM 3332 O O . PHE A 1 430 ? 13.861 -11.355 -3.198 1.00 98.88 430 PHE A O 1
ATOM 3339 N N . LYS A 1 431 ? 15.971 -11.398 -2.458 1.00 98.88 431 LYS A N 1
ATOM 3340 C CA . LYS A 1 431 ? 15.790 -10.314 -1.480 1.00 98.88 431 LYS A CA 1
ATOM 3341 C C . LYS A 1 431 ? 15.306 -9.027 -2.140 1.00 98.88 431 LYS A C 1
ATOM 3343 O O . LYS A 1 431 ? 14.344 -8.434 -1.668 1.00 98.88 431 LYS A O 1
ATOM 3348 N N . LEU A 1 432 ? 15.931 -8.608 -3.240 1.00 98.88 432 LEU A N 1
ATOM 3349 C CA . LEU A 1 432 ? 15.543 -7.417 -3.992 1.00 98.88 432 LEU A CA 1
ATOM 3350 C C . LEU A 1 432 ? 14.055 -7.441 -4.340 1.00 98.88 432 LEU A C 1
ATOM 3352 O O . LEU A 1 432 ? 13.352 -6.480 -4.040 1.00 98.88 432 LEU A O 1
ATOM 3356 N N . LEU A 1 433 ? 13.588 -8.527 -4.961 1.00 98.81 433 LEU A N 1
ATOM 3357 C CA . LEU A 1 433 ? 12.218 -8.604 -5.456 1.00 98.81 433 LEU A CA 1
ATOM 3358 C C . LEU A 1 433 ? 11.178 -8.681 -4.326 1.00 98.81 433 LEU A C 1
ATOM 3360 O O . LEU A 1 433 ? 10.027 -8.327 -4.563 1.00 98.81 433 LEU A O 1
ATOM 3364 N N . HIS A 1 434 ? 11.549 -9.142 -3.125 1.00 98.75 434 HIS A N 1
ATOM 3365 C CA . HIS A 1 434 ? 10.597 -9.504 -2.061 1.00 98.75 434 HIS A CA 1
ATOM 3366 C C . HIS A 1 434 ? 10.764 -8.719 -0.743 1.00 98.75 434 HIS A C 1
ATOM 3368 O O . HIS A 1 434 ? 9.973 -8.917 0.178 1.00 98.75 434 HIS A O 1
ATOM 3374 N N . ARG A 1 435 ? 11.757 -7.824 -0.623 1.00 97.81 435 ARG A N 1
ATOM 3375 C CA . ARG A 1 435 ? 12.065 -7.066 0.614 1.00 97.81 435 ARG A CA 1
ATOM 3376 C C . ARG A 1 435 ? 10.926 -6.189 1.145 1.00 97.81 435 ARG A C 1
ATOM 3378 O O . ARG A 1 435 ? 10.922 -5.869 2.326 1.00 97.81 435 ARG A O 1
ATOM 3385 N N . ASP A 1 436 ? 9.974 -5.820 0.296 1.00 98.25 436 ASP A N 1
ATOM 3386 C CA . ASP A 1 436 ? 8.798 -5.001 0.617 1.00 98.25 436 ASP A CA 1
ATOM 3387 C C . ASP A 1 436 ? 7.496 -5.819 0.741 1.00 98.25 436 ASP A C 1
ATOM 3389 O O . ASP A 1 436 ? 6.402 -5.273 0.904 1.00 98.25 436 ASP A O 1
ATOM 3393 N N . MET A 1 437 ? 7.592 -7.152 0.688 1.00 97.94 437 MET A N 1
ATOM 3394 C CA . MET A 1 437 ? 6.449 -8.037 0.903 1.00 97.94 437 MET A CA 1
ATOM 3395 C C . MET A 1 437 ? 6.171 -8.326 2.381 1.00 97.94 437 MET A C 1
ATOM 3397 O O . MET A 1 437 ? 5.148 -8.942 2.681 1.00 97.94 437 MET A O 1
ATOM 3401 N N . GLY A 1 438 ? 7.032 -7.908 3.305 1.00 96.44 438 GLY A N 1
ATOM 3402 C CA . GLY A 1 438 ? 6.915 -8.248 4.722 1.00 96.44 438 GLY A CA 1
ATOM 3403 C C . GLY A 1 438 ? 6.938 -9.762 4.985 1.00 96.44 438 GLY A C 1
ATOM 3404 O O . GLY A 1 438 ? 7.630 -10.495 4.269 1.00 96.44 438 GLY A O 1
ATOM 3405 N N . PRO A 1 439 ? 6.208 -10.249 6.008 1.00 95.69 439 PRO A N 1
ATOM 3406 C CA . PRO A 1 439 ? 6.362 -11.612 6.505 1.00 95.69 439 PRO A CA 1
ATOM 3407 C C . PRO A 1 439 ? 5.908 -12.672 5.498 1.00 95.69 439 PRO A C 1
ATOM 3409 O O . PRO A 1 439 ? 5.023 -12.452 4.666 1.00 95.69 439 PRO A O 1
ATOM 3412 N N . THR A 1 440 ? 6.476 -13.871 5.634 1.00 95.44 440 THR A N 1
ATOM 3413 C CA . THR A 1 440 ? 6.240 -15.012 4.733 1.00 95.44 440 THR A CA 1
ATOM 3414 C C . THR A 1 440 ? 4.792 -15.504 4.711 1.00 95.44 440 THR A C 1
ATOM 3416 O O . THR A 1 440 ? 4.381 -16.138 3.746 1.00 95.44 440 THR A O 1
ATOM 3419 N N . THR A 1 441 ? 3.970 -15.156 5.705 1.00 93.94 441 THR A N 1
ATOM 3420 C CA . THR A 1 441 ? 2.517 -15.408 5.697 1.00 93.94 441 THR A CA 1
ATOM 3421 C C . THR A 1 441 ? 1.788 -14.696 4.554 1.00 93.94 441 THR A C 1
ATOM 3423 O O . THR A 1 441 ? 0.692 -15.103 4.175 1.00 93.94 441 THR A O 1
ATOM 3426 N N . ARG A 1 442 ? 2.392 -13.659 3.956 1.00 95.50 442 ARG A N 1
ATOM 3427 C CA . ARG A 1 442 ? 1.861 -12.972 2.768 1.00 95.50 442 ARG A CA 1
ATOM 3428 C C . ARG A 1 442 ? 2.270 -13.617 1.444 1.00 95.50 442 ARG A C 1
ATOM 3430 O O . ARG A 1 442 ? 1.747 -13.207 0.408 1.00 95.50 442 ARG A O 1
ATOM 3437 N N . TRP A 1 443 ? 3.228 -14.540 1.465 1.00 97.38 443 TRP A N 1
ATOM 3438 C CA . TRP A 1 443 ? 3.866 -15.083 0.271 1.00 97.38 443 TRP A CA 1
ATOM 3439 C C . TRP A 1 443 ? 3.024 -16.211 -0.323 1.00 97.38 443 TRP A C 1
ATOM 3441 O O . TRP A 1 443 ? 2.565 -17.101 0.391 1.00 97.38 443 TRP A O 1
ATOM 3451 N N . LEU A 1 444 ? 2.824 -16.176 -1.639 1.00 97.38 444 LEU A N 1
ATOM 3452 C CA . LEU A 1 444 ? 1.997 -17.130 -2.374 1.00 97.38 444 LEU A CA 1
ATOM 3453 C C . LEU A 1 444 ? 2.781 -17.772 -3.521 1.00 97.38 444 LEU A C 1
ATOM 3455 O O . LEU A 1 444 ? 3.721 -17.186 -4.053 1.00 97.38 444 LEU A O 1
ATOM 3459 N N . GLY A 1 445 ? 2.330 -18.946 -3.956 1.00 96.94 445 GLY A N 1
ATOM 3460 C CA . GLY A 1 445 ? 2.846 -19.631 -5.141 1.00 96.94 445 GLY A CA 1
ATOM 3461 C C . GLY A 1 445 ? 3.660 -20.887 -4.825 1.00 96.94 445 GLY A C 1
ATOM 3462 O O . GLY A 1 445 ? 3.935 -21.180 -3.664 1.00 96.94 445 GLY A O 1
ATOM 3463 N N . PRO A 1 446 ? 4.015 -21.668 -5.857 1.00 97.12 446 PRO A N 1
ATOM 3464 C CA . PRO A 1 446 ? 4.630 -22.983 -5.676 1.00 97.12 446 PRO A CA 1
ATOM 3465 C C . PRO A 1 446 ? 6.162 -22.956 -5.513 1.00 97.12 446 PRO A C 1
ATOM 3467 O O . PRO A 1 446 ? 6.754 -23.990 -5.219 1.00 97.12 446 PRO A O 1
ATOM 3470 N N . GLU A 1 447 ? 6.816 -21.805 -5.700 1.00 97.38 447 GLU A N 1
ATOM 3471 C CA . GLU A 1 447 ? 8.286 -21.667 -5.754 1.00 97.38 447 GLU A CA 1
ATOM 3472 C C . GLU A 1 447 ? 8.867 -20.952 -4.526 1.00 97.38 447 GLU A C 1
ATOM 3474 O O . GLU A 1 447 ? 9.928 -20.328 -4.593 1.00 97.38 447 GLU A O 1
ATOM 3479 N N . LEU A 1 448 ? 8.172 -21.041 -3.389 1.00 97.56 448 LEU A N 1
ATOM 3480 C CA . LEU A 1 448 ? 8.638 -20.455 -2.136 1.00 97.56 448 LEU A CA 1
ATOM 3481 C C . LEU A 1 448 ? 9.928 -21.150 -1.670 1.00 97.56 448 LEU A C 1
ATOM 3483 O O . LEU A 1 448 ? 9.971 -22.386 -1.604 1.00 97.56 448 LEU A O 1
ATOM 3487 N N . PRO A 1 449 ? 10.977 -20.395 -1.302 1.00 95.81 449 PRO A N 1
ATOM 3488 C CA . PRO A 1 449 ? 12.166 -21.002 -0.731 1.00 95.81 449 PRO A CA 1
ATOM 3489 C C . PRO A 1 449 ? 11.849 -21.634 0.629 1.00 95.81 449 PRO A C 1
ATOM 3491 O O . PRO A 1 449 ? 11.071 -21.104 1.419 1.00 95.81 449 PRO A O 1
ATOM 3494 N N . LYS A 1 450 ? 12.488 -22.772 0.918 1.00 93.25 450 LYS A N 1
ATOM 3495 C CA . LYS A 1 450 ? 12.334 -23.480 2.203 1.00 93.25 450 LYS A CA 1
ATOM 3496 C C . LYS A 1 450 ? 13.140 -22.849 3.339 1.00 93.25 450 LYS A C 1
ATOM 3498 O O . LYS A 1 450 ? 12.863 -23.108 4.506 1.00 93.25 450 LYS A O 1
ATOM 3503 N N . GLU A 1 451 ? 14.172 -22.083 3.002 1.00 96.56 451 GLU A N 1
ATOM 3504 C CA . GLU A 1 451 ? 15.035 -21.429 3.979 1.00 96.56 451 GLU A CA 1
ATOM 3505 C C . GLU A 1 451 ? 14.350 -20.194 4.573 1.00 96.56 451 GLU A C 1
ATOM 3507 O O . GLU A 1 451 ? 13.790 -19.369 3.852 1.00 96.56 451 GLU A O 1
ATOM 3512 N N . VAL A 1 452 ? 14.442 -20.045 5.894 1.00 94.50 452 VAL A N 1
ATOM 3513 C CA . VAL A 1 452 ? 13.951 -18.862 6.604 1.00 94.50 452 VAL A CA 1
ATOM 3514 C C . VAL A 1 452 ? 15.025 -17.779 6.565 1.00 94.50 452 VAL A C 1
ATOM 3516 O O . VAL A 1 452 ? 16.065 -17.897 7.209 1.00 94.50 452 VAL A O 1
ATOM 3519 N N . LEU A 1 453 ? 14.762 -16.709 5.820 1.00 96.62 453 LEU A N 1
ATOM 3520 C CA . LEU A 1 453 ? 15.701 -15.606 5.634 1.00 96.62 453 LEU A CA 1
ATOM 3521 C C . LEU A 1 453 ? 15.471 -14.509 6.679 1.00 96.62 453 LEU A C 1
ATOM 3523 O O . LEU A 1 453 ? 14.345 -14.060 6.881 1.00 96.62 453 LEU A O 1
ATOM 3527 N N . ILE A 1 454 ? 16.542 -14.029 7.313 1.00 97.06 454 ILE A N 1
ATOM 3528 C CA . ILE A 1 454 ? 16.450 -13.073 8.432 1.00 97.06 454 ILE A CA 1
ATOM 3529 C C . ILE A 1 454 ? 15.766 -11.748 8.065 1.00 97.06 454 ILE A C 1
ATOM 3531 O O . ILE A 1 454 ? 15.028 -11.198 8.875 1.00 97.06 454 ILE A O 1
ATOM 3535 N N . TRP A 1 455 ? 15.943 -11.263 6.834 1.00 97.38 455 TRP A N 1
ATOM 3536 C CA . TRP A 1 455 ? 15.359 -9.997 6.371 1.00 97.38 455 TRP A CA 1
ATOM 3537 C C . TRP A 1 455 ? 13.836 -10.057 6.167 1.00 97.38 455 TRP A C 1
ATOM 3539 O O . TRP A 1 455 ? 13.223 -9.026 5.912 1.00 97.38 455 TRP A O 1
ATOM 3549 N N . THR A 1 456 ? 13.222 -11.240 6.294 1.00 96.19 456 THR A N 1
ATOM 3550 C CA . THR A 1 456 ? 11.757 -11.424 6.284 1.00 96.19 456 THR A CA 1
ATOM 3551 C C . THR A 1 456 ? 11.115 -11.156 7.647 1.00 96.19 456 THR A C 1
ATOM 3553 O O . THR A 1 456 ? 9.908 -11.332 7.801 1.00 96.19 456 THR A O 1
ATOM 3556 N N . ASP A 1 457 ? 11.923 -10.761 8.640 1.00 97.44 457 ASP A N 1
ATOM 3557 C CA . ASP A 1 457 ? 11.534 -10.580 10.036 1.00 97.44 457 ASP A CA 1
ATOM 3558 C C . ASP A 1 457 ? 10.747 -11.795 10.575 1.00 97.44 457 ASP A C 1
ATOM 3560 O O . ASP A 1 457 ? 9.615 -11.650 11.057 1.00 97.44 457 ASP A O 1
ATOM 3564 N N . PRO A 1 458 ? 11.333 -13.010 10.544 1.00 97.81 458 PRO A N 1
ATOM 3565 C CA . PRO A 1 458 ? 10.603 -14.250 10.782 1.00 97.81 458 PRO A CA 1
ATOM 3566 C C . PRO A 1 458 ? 9.961 -14.313 12.173 1.00 97.81 458 PRO A C 1
ATOM 3568 O O . PRO A 1 458 ? 10.520 -13.846 13.163 1.00 97.81 458 PRO A O 1
ATOM 3571 N N . ILE A 1 459 ? 8.785 -14.929 12.251 1.00 97.25 459 ILE A N 1
ATOM 3572 C CA . ILE A 1 459 ? 8.053 -15.209 13.493 1.00 97.25 459 ILE A CA 1
ATOM 3573 C C . ILE A 1 459 ? 7.803 -16.724 13.522 1.00 97.25 459 ILE A C 1
ATOM 3575 O O . ILE A 1 459 ? 7.483 -17.289 12.471 1.00 97.25 459 ILE A O 1
ATOM 3579 N N . PRO A 1 460 ? 7.986 -17.416 14.662 1.00 96.00 460 PRO A N 1
ATOM 3580 C CA . PRO A 1 460 ? 7.717 -18.848 14.726 1.00 96.00 460 PRO A CA 1
ATOM 3581 C C . PRO A 1 460 ? 6.236 -19.141 14.459 1.00 96.00 460 PRO A C 1
ATOM 3583 O O . PRO A 1 460 ? 5.359 -18.361 14.827 1.00 96.00 460 PRO A O 1
ATOM 3586 N N . ALA A 1 461 ? 5.962 -20.281 13.824 1.00 93.38 461 ALA A N 1
ATOM 3587 C CA . ALA A 1 461 ? 4.597 -20.746 13.611 1.00 93.38 461 ALA A CA 1
ATOM 3588 C C . ALA A 1 461 ? 3.901 -21.038 14.950 1.00 93.38 461 ALA A C 1
ATOM 3590 O O . ALA A 1 461 ? 4.552 -21.430 15.919 1.00 93.38 461 ALA A O 1
ATOM 3591 N N . LEU A 1 462 ? 2.576 -20.886 14.979 1.00 93.81 462 LEU A N 1
ATOM 3592 C CA . LEU A 1 462 ? 1.753 -21.261 16.126 1.00 93.81 462 LEU A CA 1
ATOM 3593 C C . LEU A 1 462 ? 1.907 -22.764 16.417 1.00 93.81 462 LEU A C 1
ATOM 3595 O O . LEU A 1 462 ? 1.566 -23.598 15.580 1.00 93.81 462 LEU A O 1
ATOM 3599 N N . ASP A 1 463 ? 2.402 -23.103 17.608 1.00 92.69 463 ASP A N 1
ATOM 3600 C CA . ASP A 1 463 ? 2.707 -24.480 18.031 1.00 92.69 463 ASP A CA 1
ATOM 3601 C C . ASP A 1 463 ? 1.811 -24.973 19.183 1.00 92.69 463 ASP A C 1
ATOM 3603 O O . ASP A 1 463 ? 2.031 -26.042 19.758 1.00 92.69 463 ASP A O 1
ATOM 3607 N N . HIS A 1 464 ? 0.790 -24.191 19.537 1.00 92.31 464 HIS A N 1
ATOM 3608 C CA . HIS A 1 464 ? -0.126 -24.481 20.630 1.00 92.31 464 HIS A CA 1
ATOM 3609 C C . HIS A 1 464 ? -1.567 -24.104 20.284 1.00 92.31 464 HIS A C 1
ATOM 3611 O O . HIS A 1 464 ? -1.839 -23.330 19.368 1.00 92.31 464 HIS A O 1
ATOM 3617 N N . LYS A 1 465 ? -2.523 -24.638 21.053 1.00 92.19 465 LYS A N 1
ATOM 3618 C CA . LYS A 1 465 ? -3.933 -24.256 20.924 1.00 92.19 465 LYS A CA 1
ATOM 3619 C C . LYS A 1 465 ? -4.094 -22.771 21.262 1.00 92.19 465 LYS A C 1
ATOM 3621 O O . LYS A 1 465 ? -3.579 -22.314 22.284 1.00 92.19 465 LYS A O 1
ATOM 3626 N N . VAL A 1 466 ? -4.819 -22.043 20.417 1.00 93.81 466 VAL A N 1
ATOM 3627 C CA . VAL A 1 466 ? -5.165 -20.635 20.647 1.00 93.81 466 VAL A CA 1
ATOM 3628 C C . VAL A 1 466 ? -6.042 -20.515 21.899 1.00 93.81 466 VAL A C 1
ATOM 3630 O O . VAL A 1 466 ? -6.864 -21.393 22.186 1.00 93.81 466 VAL A O 1
ATOM 3633 N N . ILE A 1 467 ? -5.839 -19.448 22.671 1.00 93.00 467 ILE A N 1
ATOM 3634 C CA . ILE A 1 467 ? -6.675 -19.135 23.832 1.00 93.00 467 ILE A CA 1
ATOM 3635 C C . ILE A 1 467 ? -8.118 -18.831 23.403 1.00 93.00 467 ILE A C 1
ATOM 3637 O O . ILE A 1 467 ? -8.348 -18.241 22.348 1.00 93.00 467 ILE A O 1
ATOM 3641 N N . ASP A 1 468 ? -9.089 -19.261 24.202 1.00 90.56 468 ASP A N 1
ATOM 3642 C CA . ASP A 1 468 ? -10.515 -19.026 23.941 1.00 90.56 468 ASP A CA 1
ATOM 3643 C C . ASP A 1 468 ? -11.068 -17.852 24.765 1.00 90.56 468 ASP A C 1
ATOM 3645 O O . ASP A 1 468 ? -10.345 -17.190 25.508 1.00 90.56 468 ASP A O 1
ATOM 3649 N N . GLN A 1 469 ? -12.366 -17.569 24.636 1.00 91.69 469 GLN A N 1
ATOM 3650 C CA . GLN A 1 469 ? -12.993 -16.433 25.319 1.00 91.69 469 GLN A CA 1
ATOM 3651 C C . GLN A 1 469 ? -12.936 -16.526 26.850 1.00 91.69 469 GLN A C 1
ATOM 3653 O O . GLN A 1 469 ? -12.824 -15.497 27.520 1.00 91.69 469 GLN A O 1
ATOM 3658 N N . ALA A 1 470 ? -12.975 -17.737 27.416 1.00 93.81 470 ALA A N 1
ATOM 3659 C CA . ALA A 1 470 ? -12.881 -17.916 28.860 1.00 93.81 470 ALA A CA 1
ATOM 3660 C C . ALA A 1 470 ? -11.460 -17.611 29.354 1.00 93.81 470 ALA A C 1
ATOM 3662 O O . ALA A 1 470 ? -11.290 -16.915 30.360 1.00 93.81 470 ALA A O 1
ATOM 3663 N N . ASP A 1 471 ? -10.439 -18.057 28.616 1.00 96.69 471 ASP A N 1
ATOM 3664 C CA . ASP A 1 471 ? -9.054 -17.690 28.913 1.00 96.69 471 ASP A CA 1
ATOM 3665 C C . ASP A 1 471 ? -8.831 -16.186 28.794 1.00 96.69 471 ASP A C 1
ATOM 3667 O O . ASP A 1 471 ? -8.197 -15.601 29.665 1.00 96.69 471 ASP A O 1
ATOM 3671 N N . ILE A 1 472 ? -9.346 -15.560 27.730 1.00 96.81 472 ILE A N 1
ATOM 3672 C CA . ILE A 1 472 ? -9.211 -14.121 27.481 1.00 96.81 472 ILE A CA 1
ATOM 3673 C C . ILE A 1 472 ? -9.783 -13.345 28.669 1.00 96.81 472 ILE A C 1
ATOM 3675 O O . ILE A 1 472 ? -9.097 -12.489 29.228 1.00 96.81 472 ILE A O 1
ATOM 3679 N N . ALA A 1 473 ? -10.999 -13.676 29.113 1.00 96.69 473 ALA A N 1
ATOM 3680 C CA . ALA A 1 473 ? -11.616 -13.041 30.276 1.00 96.69 473 ALA A CA 1
ATOM 3681 C C . ALA A 1 473 ? -10.783 -13.234 31.559 1.00 96.69 473 ALA A C 1
ATOM 3683 O O . ALA A 1 473 ? -10.563 -12.284 32.317 1.00 96.69 473 ALA A O 1
ATOM 3684 N N . ASN A 1 474 ? -10.270 -14.447 31.790 1.00 97.19 474 ASN A N 1
ATOM 3685 C CA . ASN A 1 474 ? -9.423 -14.753 32.943 1.00 97.19 474 ASN A CA 1
ATOM 3686 C C . ASN A 1 474 ? -8.084 -13.993 32.903 1.00 97.19 474 ASN A C 1
ATOM 3688 O O . ASN A 1 474 ? -7.675 -13.397 33.898 1.00 97.19 474 ASN A O 1
ATOM 3692 N N . LEU A 1 475 ? -7.418 -13.967 31.751 1.00 98.50 475 LEU A N 1
ATOM 3693 C CA . LEU A 1 475 ? -6.156 -13.262 31.545 1.00 98.50 475 LEU A CA 1
ATOM 3694 C C . LEU A 1 475 ? -6.326 -11.755 31.729 1.00 98.50 475 LEU A C 1
ATOM 3696 O O . LEU A 1 475 ? -5.529 -11.156 32.445 1.00 98.50 475 LEU A O 1
ATOM 3700 N N . LYS A 1 476 ? -7.390 -11.143 31.190 1.00 98.56 476 LYS A N 1
ATOM 3701 C CA . LYS A 1 476 ? -7.701 -9.724 31.443 1.00 98.56 476 LYS A CA 1
ATOM 3702 C C . LYS A 1 476 ? -7.827 -9.439 32.940 1.00 98.56 476 LYS A C 1
ATOM 3704 O O . LYS A 1 476 ? -7.223 -8.489 33.434 1.00 98.56 476 LYS A O 1
ATOM 3709 N N . LYS A 1 477 ? -8.540 -10.292 33.686 1.00 98.06 477 LYS A N 1
ATOM 3710 C CA . LYS A 1 477 ? -8.663 -10.168 35.148 1.00 98.06 477 LYS A CA 1
ATOM 3711 C C . LYS A 1 477 ? -7.307 -10.274 35.852 1.00 98.06 477 LYS A C 1
ATOM 3713 O O . LYS A 1 477 ? -7.028 -9.475 36.741 1.00 98.06 477 LYS A O 1
ATOM 3718 N N . GLN A 1 478 ? -6.466 -11.233 35.462 1.00 98.31 478 GLN A N 1
ATOM 3719 C CA . GLN A 1 478 ? -5.128 -11.397 36.039 1.00 98.31 478 GLN A CA 1
ATOM 3720 C C . GLN A 1 478 ? -4.223 -10.200 35.741 1.00 98.31 478 GLN A C 1
ATOM 3722 O O . GLN A 1 478 ? -3.566 -9.707 36.652 1.00 98.31 478 GLN A O 1
ATOM 3727 N N . ILE A 1 479 ? -4.235 -9.698 34.503 1.00 98.62 479 ILE A N 1
ATOM 3728 C CA . ILE A 1 479 ? -3.471 -8.517 34.082 1.00 98.62 479 ILE A CA 1
ATOM 3729 C C . ILE A 1 479 ? -3.880 -7.294 34.906 1.00 98.62 479 ILE A C 1
ATOM 3731 O O . ILE A 1 479 ? -3.020 -6.635 35.485 1.00 98.62 479 ILE A O 1
ATOM 3735 N N . LEU A 1 480 ? -5.181 -7.015 35.022 1.00 98.25 480 LEU A N 1
ATOM 3736 C CA . LEU A 1 480 ? -5.680 -5.898 35.834 1.00 98.25 480 LEU A CA 1
ATOM 3737 C C . LEU A 1 480 ? -5.370 -6.086 37.332 1.00 98.25 480 LEU A C 1
ATOM 3739 O O . LEU A 1 480 ? -5.138 -5.112 38.044 1.00 98.25 480 LEU A O 1
ATOM 3743 N N . GLY A 1 481 ? -5.302 -7.334 37.806 1.00 98.00 481 GLY A N 1
ATOM 3744 C CA . GLY A 1 481 ? -4.910 -7.687 39.172 1.00 98.00 481 GLY A CA 1
ATOM 3745 C C . GLY A 1 481 ? -3.424 -7.487 39.498 1.00 98.00 481 GLY A C 1
ATOM 3746 O O . GLY A 1 481 ? -3.059 -7.574 40.667 1.00 98.00 481 GLY A O 1
ATOM 3747 N N . THR A 1 482 ? -2.566 -7.198 38.509 1.00 97.81 482 THR A N 1
ATOM 3748 C CA . THR A 1 482 ? -1.130 -6.933 38.740 1.00 97.81 482 THR A CA 1
ATOM 3749 C C . THR A 1 482 ? -0.859 -5.597 39.437 1.00 97.81 482 THR A C 1
ATOM 3751 O O . THR A 1 482 ? 0.236 -5.392 39.952 1.00 97.81 482 THR A O 1
ATOM 3754 N N . GLY A 1 483 ? -1.830 -4.676 39.440 1.00 96.06 483 GLY A N 1
ATOM 3755 C CA . GLY A 1 483 ? -1.673 -3.324 39.986 1.00 96.06 483 GLY A CA 1
ATOM 3756 C C . GLY A 1 483 ? -0.915 -2.350 39.074 1.00 96.06 483 GLY A C 1
ATOM 3757 O O . GLY A 1 483 ? -0.774 -1.180 39.426 1.00 96.06 483 GLY A O 1
ATOM 3758 N N . VAL A 1 484 ? -0.461 -2.789 37.894 1.00 97.94 484 VAL A N 1
ATOM 3759 C CA . VAL A 1 484 ? 0.124 -1.899 36.882 1.00 97.94 484 VAL A CA 1
ATOM 3760 C C . VAL A 1 484 ? -0.950 -0.945 36.355 1.00 97.94 484 VAL A C 1
ATOM 3762 O O . VAL A 1 484 ? -2.064 -1.358 36.034 1.00 97.94 484 VAL A O 1
ATOM 3765 N N . SER A 1 485 ? -0.614 0.344 36.244 1.00 97.12 485 SER A N 1
ATOM 3766 C CA . SER A 1 485 ? -1.542 1.360 35.730 1.00 97.12 485 SER A CA 1
ATOM 3767 C C . SER A 1 485 ? -2.065 0.992 34.339 1.00 97.12 485 SER A C 1
ATOM 3769 O O . SER A 1 485 ? -1.279 0.721 33.428 1.00 97.12 485 SER A O 1
ATOM 3771 N N . VAL A 1 486 ? -3.383 1.097 34.142 1.00 97.19 486 VAL A N 1
ATOM 3772 C CA . VAL A 1 486 ? -4.036 0.839 32.848 1.00 97.19 486 VAL A CA 1
ATOM 3773 C C . VAL A 1 486 ? -3.440 1.678 31.715 1.00 97.19 486 VAL A C 1
ATOM 3775 O O . VAL A 1 486 ? -3.282 1.182 30.605 1.00 97.19 486 VAL A O 1
ATOM 3778 N N . THR A 1 487 ? -3.006 2.911 31.991 1.00 97.25 487 THR A N 1
ATOM 3779 C CA . THR A 1 487 ? -2.383 3.785 30.982 1.00 97.25 487 THR A CA 1
ATOM 3780 C C . THR A 1 487 ? -1.004 3.295 30.540 1.00 97.25 487 THR A C 1
ATOM 3782 O O . THR A 1 487 ? -0.637 3.504 29.388 1.00 97.25 487 THR A O 1
ATOM 3785 N N . LYS A 1 488 ? -0.253 2.597 31.407 1.00 98.31 488 LYS A N 1
ATOM 3786 C CA . LYS A 1 488 ? 1.023 1.957 31.037 1.00 98.31 488 LYS A CA 1
ATOM 3787 C C . LYS A 1 488 ? 0.787 0.728 30.160 1.00 98.31 488 LYS A C 1
ATOM 3789 O O . LYS A 1 488 ? 1.488 0.539 29.171 1.00 98.31 488 LYS A O 1
ATOM 3794 N N . LEU A 1 489 ? -0.241 -0.067 30.478 1.00 98.69 489 LEU A N 1
ATOM 3795 C CA . LEU A 1 489 ? -0.639 -1.220 29.660 1.00 98.69 489 LEU A CA 1
ATOM 3796 C C . LEU A 1 489 ? -1.017 -0.783 28.235 1.00 98.69 489 LEU A C 1
ATOM 3798 O O . LEU A 1 489 ? -0.541 -1.362 27.260 1.00 98.69 489 LEU A O 1
ATOM 3802 N N . ILE A 1 490 ? -1.815 0.284 28.116 1.00 98.69 490 ILE A N 1
ATOM 3803 C CA . ILE A 1 490 ? -2.193 0.873 26.824 1.00 98.69 490 ILE A CA 1
ATOM 3804 C C . ILE A 1 490 ? -0.956 1.447 26.107 1.00 98.69 490 ILE A C 1
ATOM 3806 O O . ILE A 1 490 ? -0.757 1.181 24.924 1.00 98.69 490 ILE A O 1
ATOM 3810 N N . ALA A 1 491 ? -0.088 2.192 26.801 1.00 98.50 491 ALA A N 1
ATOM 3811 C CA . ALA A 1 491 ? 1.101 2.795 26.194 1.00 98.50 491 ALA A CA 1
ATOM 3812 C C . ALA A 1 491 ? 2.072 1.751 25.613 1.00 98.50 491 ALA A C 1
ATOM 3814 O O . ALA A 1 491 ? 2.554 1.931 24.494 1.00 98.50 491 ALA A O 1
ATOM 3815 N N . VAL A 1 492 ? 2.321 0.644 26.322 1.00 98.75 492 VAL A N 1
ATOM 3816 C CA . VAL A 1 492 ? 3.194 -0.443 25.842 1.00 98.75 492 VAL A CA 1
ATOM 3817 C C . VAL A 1 492 ? 2.568 -1.195 24.665 1.00 98.75 492 VAL A C 1
ATOM 3819 O O . VAL A 1 492 ? 3.265 -1.485 23.691 1.00 98.75 492 VAL A O 1
ATOM 3822 N N . ALA A 1 493 ? 1.255 -1.447 24.690 1.00 98.88 493 ALA A N 1
ATOM 3823 C CA . ALA A 1 493 ? 0.555 -2.040 23.550 1.00 98.88 493 ALA A CA 1
ATOM 3824 C C . ALA A 1 493 ? 0.661 -1.158 22.292 1.00 98.88 493 ALA A C 1
ATOM 3826 O O . ALA A 1 493 ? 1.013 -1.648 21.216 1.00 98.88 493 ALA A O 1
ATOM 3827 N N . TRP A 1 494 ? 0.450 0.157 22.440 1.00 98.81 494 TRP A N 1
ATOM 3828 C CA . TRP A 1 494 ? 0.637 1.120 21.353 1.00 98.81 494 TRP A CA 1
ATOM 3829 C C . TRP A 1 494 ? 2.083 1.158 20.863 1.00 98.81 494 TRP A C 1
ATOM 3831 O O . TRP A 1 494 ? 2.324 1.093 19.661 1.00 98.81 494 TRP A O 1
ATOM 3841 N N . ALA A 1 495 ? 3.058 1.233 21.769 1.00 98.69 495 ALA A N 1
ATOM 3842 C CA . ALA A 1 495 ? 4.474 1.247 21.419 1.00 98.69 495 ALA A CA 1
ATOM 3843 C C . ALA A 1 495 ? 4.869 0.014 20.593 1.00 98.69 495 ALA A C 1
ATOM 3845 O O . ALA A 1 495 ? 5.649 0.140 19.654 1.00 98.69 495 ALA A O 1
ATOM 3846 N N . SER A 1 496 ? 4.280 -1.152 20.885 1.00 98.81 496 SER A N 1
ATOM 3847 C CA . SER A 1 496 ? 4.524 -2.373 20.118 1.00 98.81 496 SER A CA 1
ATOM 3848 C C . SER A 1 496 ? 3.896 -2.290 18.724 1.00 98.81 496 SER A C 1
ATOM 3850 O O . SER A 1 496 ? 4.594 -2.432 17.720 1.00 98.81 496 SER A O 1
ATOM 3852 N N . ALA A 1 497 ? 2.590 -2.018 18.647 1.00 98.81 497 ALA A N 1
ATOM 3853 C CA . ALA A 1 497 ? 1.847 -2.015 17.385 1.00 98.81 497 ALA A CA 1
ATOM 3854 C C . ALA A 1 497 ? 2.257 -0.870 16.443 1.00 98.81 497 ALA A C 1
ATOM 3856 O O . ALA A 1 497 ? 2.345 -1.053 15.230 1.00 98.81 497 ALA A O 1
ATOM 3857 N N . SER A 1 498 ? 2.566 0.306 16.995 1.00 98.44 498 SER A N 1
ATOM 3858 C CA . SER A 1 498 ? 2.888 1.515 16.227 1.00 98.44 498 SER A CA 1
ATOM 3859 C C . SER A 1 498 ? 4.208 1.431 15.464 1.00 98.44 498 SER A C 1
ATOM 3861 O O . SER A 1 498 ? 4.484 2.319 14.666 1.00 98.44 498 SER A O 1
ATOM 3863 N N . THR A 1 499 ? 5.020 0.386 15.639 1.00 98.69 499 THR A N 1
ATOM 3864 C CA . THR A 1 499 ? 6.204 0.157 14.791 1.00 98.69 499 THR A CA 1
ATOM 3865 C C . THR A 1 499 ? 5.848 -0.284 13.374 1.00 98.69 499 THR A C 1
ATOM 3867 O O . THR A 1 499 ? 6.686 -0.156 12.483 1.00 98.69 499 THR A O 1
ATOM 3870 N N . TYR A 1 500 ? 4.614 -0.753 13.150 1.00 98.81 500 TYR A N 1
ATOM 3871 C CA . TYR A 1 500 ? 4.154 -1.155 11.828 1.00 98.81 500 TYR A CA 1
ATOM 3872 C C . TYR A 1 500 ? 4.261 -0.010 10.813 1.00 98.81 500 TYR A C 1
ATOM 3874 O O . TYR A 1 500 ? 3.996 1.164 11.122 1.00 98.81 500 TYR A O 1
ATOM 3882 N N . ARG A 1 501 ? 4.616 -0.368 9.578 1.00 98.00 501 ARG A N 1
ATOM 3883 C CA . ARG A 1 501 ? 4.495 0.510 8.419 1.00 98.00 501 ARG A CA 1
ATOM 3884 C C . ARG A 1 501 ? 3.970 -0.255 7.204 1.00 98.00 501 ARG A C 1
ATOM 3886 O O . ARG A 1 501 ? 4.506 -1.282 6.802 1.00 98.00 501 ARG A O 1
ATOM 3893 N N . ASN A 1 502 ? 2.911 0.266 6.593 1.00 97.06 502 ASN A N 1
ATOM 3894 C CA . ASN A 1 502 ? 2.219 -0.373 5.481 1.00 97.06 502 ASN A CA 1
ATOM 3895 C C . ASN A 1 502 ? 3.020 -0.329 4.176 1.00 97.06 502 ASN A C 1
ATOM 3897 O O . ASN A 1 502 ? 2.675 -1.043 3.244 1.00 97.06 502 ASN A O 1
ATOM 3901 N N . SER A 1 503 ? 4.065 0.489 4.085 1.00 97.25 503 SER A N 1
ATOM 3902 C CA . SER A 1 503 ? 4.901 0.610 2.890 1.00 97.25 503 SER A CA 1
ATOM 3903 C C . SER A 1 503 ? 5.597 -0.716 2.547 1.00 97.25 503 SER A C 1
ATOM 3905 O O . SER A 1 503 ? 5.390 -1.237 1.455 1.00 97.25 503 SER A O 1
ATOM 3907 N N . ASP A 1 504 ? 6.276 -1.337 3.515 1.00 98.38 504 ASP A N 1
ATOM 3908 C CA . ASP A 1 504 ? 6.978 -2.625 3.360 1.00 98.38 504 ASP A CA 1
ATOM 3909 C C . ASP A 1 504 ? 6.446 -3.749 4.265 1.00 98.38 504 ASP A C 1
ATOM 3911 O O . ASP A 1 504 ? 6.999 -4.850 4.294 1.00 98.38 504 ASP A O 1
ATOM 3915 N N . LYS A 1 505 ? 5.349 -3.482 4.989 1.00 98.31 505 LYS A N 1
ATOM 3916 C CA . LYS A 1 505 ? 4.652 -4.432 5.872 1.00 98.31 505 LYS A CA 1
ATOM 3917 C C . LYS A 1 505 ? 5.523 -4.943 7.033 1.00 98.31 505 LYS A C 1
ATOM 3919 O O . LYS A 1 505 ? 5.268 -6.033 7.547 1.00 98.31 505 LYS A O 1
ATOM 3924 N N . ARG A 1 506 ? 6.545 -4.179 7.443 1.00 98.62 506 ARG A N 1
ATOM 3925 C CA . ARG A 1 506 ? 7.407 -4.484 8.599 1.00 98.62 506 ARG A CA 1
ATOM 3926 C C . ARG A 1 506 ? 6.879 -3.865 9.893 1.00 98.62 506 ARG A C 1
ATOM 3928 O O . ARG A 1 506 ? 6.112 -2.905 9.863 1.00 98.62 506 ARG A O 1
ATOM 3935 N N . GLY A 1 507 ? 7.363 -4.376 11.027 1.00 98.38 507 GLY A N 1
ATOM 3936 C CA . GLY A 1 507 ? 6.959 -3.944 12.369 1.00 98.38 507 GLY A CA 1
ATOM 3937 C C . GLY A 1 507 ? 5.604 -4.514 12.802 1.00 98.38 507 GLY A C 1
ATOM 3938 O O . GLY A 1 507 ? 5.061 -5.399 12.147 1.00 98.38 507 GLY A O 1
ATOM 3939 N N . GLY A 1 508 ? 5.072 -3.998 13.908 1.00 98.50 508 GLY A N 1
ATOM 3940 C CA . GLY A 1 508 ? 3.812 -4.436 14.509 1.00 98.50 508 GLY A CA 1
ATOM 3941 C C . GLY A 1 508 ? 3.981 -5.148 15.856 1.00 98.50 508 GLY A C 1
ATOM 3942 O O . GLY A 1 508 ? 5.067 -5.187 16.440 1.00 98.50 508 GLY A O 1
ATOM 3943 N N . ALA A 1 509 ? 2.868 -5.651 16.392 1.00 98.75 509 ALA A N 1
ATOM 3944 C CA . ALA A 1 509 ? 2.803 -6.264 17.717 1.00 98.75 509 ALA A CA 1
ATOM 3945 C C . ALA A 1 509 ? 3.142 -7.766 17.731 1.00 98.75 509 ALA A C 1
ATOM 3947 O O . ALA A 1 509 ? 3.585 -8.294 18.753 1.00 98.75 509 ALA A O 1
ATOM 3948 N N . ASN A 1 510 ? 2.942 -8.469 16.619 1.00 98.69 510 ASN A N 1
ATOM 3949 C CA . ASN A 1 510 ? 3.315 -9.864 16.462 1.00 98.69 510 ASN A CA 1
ATOM 3950 C C . ASN A 1 510 ? 4.845 -10.017 16.532 1.00 98.69 510 ASN A C 1
ATOM 3952 O O . ASN A 1 510 ? 5.614 -9.188 16.043 1.00 98.69 510 ASN A O 1
ATOM 3956 N N . GLY A 1 511 ? 5.307 -11.072 17.194 1.00 98.44 511 GLY A N 1
ATOM 3957 C CA . GLY A 1 511 ? 6.717 -11.271 17.512 1.00 98.44 511 GLY A CA 1
ATOM 3958 C C . GLY A 1 511 ? 7.172 -10.620 18.822 1.00 98.44 511 GLY A C 1
ATOM 3959 O O . GLY A 1 511 ? 8.300 -10.883 19.228 1.00 98.44 511 GLY A O 1
ATOM 3960 N N . ALA A 1 512 ? 6.356 -9.780 19.478 1.00 98.69 512 ALA A N 1
ATOM 3961 C CA . ALA A 1 512 ? 6.714 -9.070 20.717 1.00 98.69 512 ALA A CA 1
ATOM 3962 C C . ALA A 1 512 ? 8.085 -8.362 20.655 1.00 98.69 512 ALA A C 1
ATOM 3964 O O . ALA A 1 512 ? 8.800 -8.263 21.655 1.00 98.69 512 ALA A O 1
ATOM 3965 N N . ARG A 1 513 ? 8.476 -7.859 19.474 1.00 98.81 513 ARG A N 1
ATOM 3966 C CA . ARG A 1 513 ? 9.828 -7.318 19.242 1.00 98.81 513 ARG A CA 1
ATOM 3967 C C . ARG A 1 513 ? 10.146 -6.066 20.046 1.00 98.81 513 ARG A C 1
ATOM 3969 O O . ARG A 1 513 ? 11.322 -5.759 20.212 1.00 98.81 513 ARG A O 1
ATOM 3976 N N . ILE A 1 514 ? 9.134 -5.415 20.618 1.00 98.75 514 ILE A N 1
ATOM 3977 C CA . ILE A 1 514 ? 9.318 -4.363 21.621 1.00 98.75 514 ILE A CA 1
ATOM 3978 C C . ILE A 1 514 ? 10.179 -4.830 22.806 1.00 98.75 514 ILE A C 1
ATOM 3980 O O . ILE A 1 514 ? 10.878 -4.023 23.404 1.00 98.75 514 ILE A O 1
ATOM 3984 N N . LEU A 1 515 ? 10.188 -6.132 23.112 1.00 98.62 515 LEU A N 1
ATOM 3985 C CA . LEU A 1 515 ? 10.988 -6.729 24.185 1.00 98.62 515 LEU A CA 1
ATOM 3986 C C . LEU A 1 515 ? 12.432 -7.060 23.768 1.00 98.62 515 LEU A C 1
ATOM 3988 O O . LEU A 1 515 ? 13.231 -7.495 24.597 1.00 98.62 515 LEU A O 1
ATOM 3992 N N . LEU A 1 516 ? 12.780 -6.875 22.493 1.00 98.62 516 LEU A N 1
ATOM 3993 C CA . LEU A 1 516 ? 14.080 -7.213 21.916 1.00 98.62 516 LEU A CA 1
ATOM 3994 C C . LEU A 1 516 ? 14.853 -5.949 21.519 1.00 98.62 516 LEU A C 1
ATOM 3996 O O . LEU A 1 516 ? 14.292 -4.863 21.369 1.00 98.62 516 LEU A O 1
ATOM 4000 N N . ALA A 1 517 ? 16.169 -6.085 21.347 1.00 97.94 517 ALA A N 1
ATOM 4001 C CA . ALA A 1 517 ? 16.977 -5.004 20.797 1.00 97.94 517 ALA A CA 1
ATOM 4002 C C . ALA A 1 517 ? 16.632 -4.778 19.307 1.00 97.94 517 ALA A C 1
ATOM 4004 O O . ALA A 1 517 ? 16.433 -5.754 18.580 1.00 97.94 517 ALA A O 1
ATOM 4005 N N . PRO A 1 518 ? 16.590 -3.518 18.837 1.00 98.19 518 PRO A N 1
ATOM 4006 C CA . PRO A 1 518 ? 16.871 -2.290 19.588 1.00 98.19 518 PRO A CA 1
ATOM 4007 C C . PRO A 1 518 ? 15.646 -1.691 20.310 1.00 98.19 518 PRO A C 1
ATOM 4009 O O . PRO A 1 518 ? 15.815 -0.793 21.129 1.00 98.19 518 PRO A O 1
ATOM 4012 N N . GLN A 1 519 ? 14.425 -2.171 20.044 1.00 98.62 519 GLN A N 1
ATOM 4013 C CA . GLN A 1 519 ? 13.184 -1.509 20.476 1.00 98.62 519 GLN A CA 1
ATOM 4014 C C . GLN A 1 519 ? 13.036 -1.365 21.993 1.00 98.62 519 GLN A C 1
ATOM 4016 O O . GLN A 1 519 ? 12.505 -0.354 22.462 1.00 98.62 519 GLN A O 1
ATOM 4021 N N . LYS A 1 520 ? 13.518 -2.349 22.760 1.00 98.31 520 LYS A N 1
ATOM 4022 C CA . LYS A 1 520 ? 13.471 -2.320 24.229 1.00 98.31 520 LYS A CA 1
ATOM 4023 C C . LYS A 1 520 ? 14.264 -1.157 24.835 1.00 98.31 520 LYS A C 1
ATOM 4025 O O . LYS A 1 520 ? 13.992 -0.748 25.959 1.00 98.31 520 LYS A O 1
ATOM 4030 N N . ASP A 1 521 ? 15.242 -0.641 24.087 1.00 97.94 521 ASP A N 1
ATOM 4031 C CA . ASP A 1 521 ? 16.161 0.414 24.514 1.00 97.94 521 ASP A CA 1
ATOM 4032 C C . ASP A 1 521 ? 15.782 1.790 23.923 1.00 97.94 521 ASP A C 1
ATOM 4034 O O . ASP A 1 521 ? 16.408 2.800 24.247 1.00 97.94 521 ASP A O 1
ATOM 4038 N N . TRP A 1 522 ? 14.744 1.869 23.079 1.00 98.44 522 TRP A N 1
ATOM 4039 C CA . TRP A 1 522 ? 14.312 3.127 22.467 1.00 98.44 522 TRP A CA 1
ATOM 4040 C C . TRP A 1 522 ? 13.745 4.103 23.490 1.00 98.44 522 TRP A C 1
ATOM 4042 O O . TRP A 1 522 ? 12.827 3.786 24.252 1.00 98.44 522 TRP A O 1
ATOM 4052 N N . LYS A 1 523 ? 14.211 5.355 23.428 1.00 98.12 523 LYS A N 1
ATOM 4053 C CA . LYS A 1 523 ? 13.763 6.425 24.332 1.00 98.12 523 LYS A CA 1
ATOM 4054 C C . LYS A 1 523 ? 12.247 6.623 24.288 1.00 98.12 523 LYS A C 1
ATOM 4056 O O . LYS A 1 523 ? 11.626 6.813 25.330 1.00 98.12 523 LYS A O 1
ATOM 4061 N N . VAL A 1 524 ? 11.651 6.562 23.096 1.00 98.00 524 VAL A N 1
ATOM 4062 C CA . VAL A 1 524 ? 10.206 6.753 22.906 1.00 98.00 524 VAL A CA 1
ATOM 4063 C C . VAL A 1 524 ? 9.367 5.664 23.595 1.00 98.00 524 VAL A C 1
ATOM 4065 O O . VAL A 1 524 ? 8.223 5.912 23.967 1.00 98.00 524 VAL A O 1
ATOM 4068 N N . ASN A 1 525 ? 9.931 4.473 23.814 1.00 98.19 525 ASN A N 1
ATOM 4069 C CA . ASN A 1 525 ? 9.248 3.350 24.461 1.00 98.19 525 ASN A CA 1
ATOM 4070 C C . ASN A 1 525 ? 9.345 3.378 25.989 1.00 98.19 525 ASN A C 1
ATOM 4072 O O . ASN A 1 525 ? 8.762 2.510 26.626 1.00 98.19 525 ASN A O 1
ATOM 4076 N N . ASN A 1 526 ? 10.050 4.362 26.565 1.00 97.31 526 ASN A N 1
ATOM 4077 C CA . ASN A 1 526 ? 10.274 4.500 28.003 1.00 97.31 526 ASN A CA 1
ATOM 4078 C C . ASN A 1 526 ? 10.719 3.165 28.646 1.00 97.31 526 ASN A C 1
ATOM 4080 O O . ASN A 1 526 ? 9.907 2.473 29.261 1.00 97.31 526 ASN A O 1
ATOM 4084 N N . PRO A 1 527 ? 12.009 2.788 28.524 1.00 97.94 527 PRO A N 1
ATOM 4085 C CA . PRO A 1 527 ? 12.493 1.461 28.920 1.00 97.94 527 PRO A CA 1
ATOM 4086 C C . PRO A 1 527 ? 12.162 1.054 30.366 1.00 97.94 527 PRO A C 1
ATOM 4088 O O . PRO A 1 527 ? 11.972 -0.127 30.641 1.00 97.94 527 PRO A O 1
ATOM 4091 N N . SER A 1 528 ? 12.045 2.024 31.281 1.00 96.69 528 SER A N 1
ATOM 4092 C CA . SER A 1 528 ? 11.629 1.779 32.668 1.00 96.69 528 SER A CA 1
ATOM 4093 C C . SER A 1 528 ? 10.163 1.334 32.759 1.00 96.69 528 SER A C 1
ATOM 4095 O O . SER A 1 528 ? 9.861 0.301 33.356 1.00 96.69 528 SER A O 1
ATOM 4097 N N . GLU A 1 529 ? 9.252 2.064 32.103 1.00 96.94 529 GLU A N 1
ATOM 4098 C CA . GLU A 1 529 ? 7.830 1.702 32.021 1.00 96.94 529 GLU A CA 1
ATOM 4099 C C . GLU A 1 529 ? 7.626 0.370 31.289 1.00 96.94 529 GLU A C 1
ATOM 4101 O O . GLU A 1 529 ? 6.854 -0.479 31.741 1.00 96.94 529 GLU A O 1
ATOM 4106 N N . LEU A 1 530 ? 8.365 0.150 30.199 1.00 98.31 530 LEU A N 1
ATOM 4107 C CA . LEU A 1 530 ? 8.337 -1.110 29.465 1.00 98.31 530 LEU A CA 1
ATOM 4108 C C . LEU A 1 530 ? 8.776 -2.292 30.343 1.00 98.31 530 LEU A C 1
ATOM 4110 O O . LEU A 1 530 ? 8.124 -3.337 30.322 1.00 98.31 530 LEU A O 1
ATOM 4114 N N . ALA A 1 531 ? 9.847 -2.144 31.127 1.00 98.25 531 ALA A N 1
ATOM 4115 C CA . ALA A 1 531 ? 10.343 -3.198 32.013 1.00 98.25 531 ALA A CA 1
ATOM 4116 C C . ALA A 1 531 ? 9.335 -3.560 33.118 1.00 98.25 531 ALA A C 1
ATOM 4118 O O . ALA A 1 531 ? 9.140 -4.744 33.407 1.00 98.25 531 ALA A O 1
ATOM 4119 N N . GLU A 1 532 ? 8.658 -2.564 33.697 1.00 98.38 532 GLU A N 1
ATOM 4120 C CA . GLU A 1 532 ? 7.601 -2.764 34.697 1.00 98.38 532 GLU A CA 1
ATOM 4121 C C . GLU A 1 532 ? 6.434 -3.583 34.127 1.00 98.38 532 GLU A C 1
ATOM 4123 O O . GLU A 1 532 ? 6.078 -4.626 34.682 1.00 98.38 532 GLU A O 1
ATOM 4128 N N . VAL A 1 533 ? 5.883 -3.161 32.981 1.00 98.56 533 VAL A N 1
ATOM 4129 C CA . VAL A 1 533 ? 4.779 -3.869 32.309 1.00 98.56 533 VAL A CA 1
ATOM 4130 C C . VAL A 1 533 ? 5.210 -5.280 31.911 1.00 98.56 533 VAL A C 1
ATOM 4132 O O . VAL A 1 533 ? 4.490 -6.245 32.163 1.00 98.56 533 VAL A O 1
ATOM 4135 N N . THR A 1 534 ? 6.406 -5.426 31.340 1.00 98.19 534 THR A N 1
ATOM 4136 C CA . THR A 1 534 ? 6.932 -6.725 30.899 1.00 98.19 534 THR A CA 1
ATOM 4137 C C . THR A 1 534 ? 7.060 -7.702 32.064 1.00 98.19 534 THR A C 1
ATOM 4139 O O . THR A 1 534 ? 6.622 -8.843 31.945 1.00 98.19 534 THR A O 1
ATOM 4142 N N . THR A 1 535 ? 7.594 -7.261 33.206 1.00 98.50 535 THR A N 1
ATOM 4143 C CA . THR A 1 535 ? 7.757 -8.105 34.403 1.00 98.50 535 THR A CA 1
ATOM 4144 C C . THR A 1 535 ? 6.406 -8.603 34.930 1.00 98.50 535 THR A C 1
ATOM 4146 O O . THR A 1 535 ? 6.250 -9.779 35.281 1.00 98.50 535 THR A O 1
ATOM 4149 N N . ALA A 1 536 ? 5.399 -7.725 34.945 1.00 98.62 536 ALA A N 1
ATOM 4150 C CA . ALA A 1 536 ? 4.043 -8.083 35.348 1.00 98.62 536 ALA A CA 1
ATOM 4151 C C . ALA A 1 536 ? 3.411 -9.099 34.381 1.00 98.62 536 ALA A C 1
ATOM 4153 O O . ALA A 1 536 ? 2.885 -10.127 34.814 1.00 98.62 536 ALA A O 1
ATOM 4154 N N . LEU A 1 537 ? 3.520 -8.865 33.069 1.00 98.75 537 LEU A N 1
ATOM 4155 C CA . LEU A 1 537 ? 2.972 -9.762 32.049 1.00 98.75 537 LEU A CA 1
ATOM 4156 C C . LEU A 1 537 ? 3.690 -11.117 32.002 1.00 98.75 537 LEU A C 1
ATOM 4158 O O . LEU A 1 537 ? 3.022 -12.136 31.860 1.00 98.75 537 LEU A O 1
ATOM 4162 N N . GLN A 1 538 ? 5.007 -11.169 32.217 1.00 98.44 538 GLN A N 1
ATOM 4163 C CA . GLN A 1 538 ? 5.754 -12.429 32.354 1.00 98.44 538 GLN A CA 1
ATOM 4164 C C . GLN A 1 538 ? 5.260 -13.262 33.544 1.00 98.44 538 GLN A C 1
ATOM 4166 O O . GLN A 1 538 ? 5.170 -14.488 33.456 1.00 98.44 538 GLN A O 1
ATOM 4171 N N . SER A 1 539 ? 4.899 -12.608 34.651 1.00 97.94 539 SER A N 1
ATOM 4172 C CA . SER A 1 539 ? 4.324 -13.286 35.817 1.00 97.94 539 SER A CA 1
ATOM 4173 C C . SER A 1 539 ? 2.942 -13.872 35.499 1.00 97.94 539 SER A C 1
ATOM 4175 O O . SER A 1 539 ? 2.679 -15.031 35.823 1.00 97.94 539 SER A O 1
ATOM 4177 N N . VAL A 1 540 ? 2.087 -13.117 34.796 1.00 98.31 540 VAL A N 1
ATOM 4178 C CA . VAL A 1 540 ? 0.786 -13.607 34.296 1.00 98.31 540 VAL A CA 1
ATOM 4179 C C . VAL A 1 540 ? 0.976 -14.781 33.332 1.00 98.31 540 VAL A C 1
ATOM 4181 O O . VAL A 1 540 ? 0.329 -15.815 33.495 1.00 98.31 540 VAL A O 1
ATOM 4184 N N . GLN A 1 541 ? 1.901 -14.663 32.375 1.00 98.06 541 GLN A N 1
ATOM 4185 C CA . GLN A 1 541 ? 2.221 -15.719 31.415 1.00 98.06 541 GLN A CA 1
ATOM 4186 C C . GLN A 1 541 ? 2.630 -17.009 32.130 1.00 98.06 541 GLN A C 1
ATOM 4188 O O . GLN A 1 541 ? 2.080 -18.076 31.861 1.00 98.06 541 GLN A O 1
ATOM 4193 N N . LYS A 1 542 ? 3.571 -16.917 33.078 1.00 97.06 542 LYS A N 1
ATOM 4194 C CA . LYS A 1 542 ? 4.063 -18.063 33.849 1.00 97.06 542 LYS A CA 1
ATOM 4195 C C . LYS A 1 542 ? 2.938 -18.748 34.627 1.00 97.06 542 LYS A C 1
ATOM 4197 O O . LYS A 1 542 ? 2.849 -19.975 34.605 1.00 97.06 542 LYS A O 1
ATOM 4202 N N . ASN A 1 543 ? 2.070 -17.970 35.273 1.00 95.25 543 ASN A N 1
ATOM 4203 C CA . ASN A 1 543 ? 0.940 -18.500 36.033 1.00 95.25 543 ASN A CA 1
ATOM 4204 C C . ASN A 1 543 ? -0.078 -19.195 35.124 1.00 95.25 543 ASN A C 1
ATOM 4206 O O . ASN A 1 543 ? -0.465 -20.327 35.405 1.00 95.25 543 ASN A O 1
ATOM 4210 N N . PHE A 1 544 ? -0.460 -18.576 34.005 1.00 95.69 544 PHE A N 1
ATOM 4211 C CA . PHE A 1 544 ? -1.376 -19.184 33.037 1.00 95.69 544 PHE A CA 1
ATOM 4212 C C . PHE A 1 544 ? -0.819 -20.499 32.471 1.00 95.69 544 PHE A C 1
ATOM 4214 O O . PHE A 1 544 ? -1.518 -21.511 32.420 1.00 95.69 544 PHE A O 1
ATOM 4221 N N . GLN A 1 545 ? 0.476 -20.515 32.144 1.00 94.00 545 GLN A N 1
ATOM 4222 C CA . GLN A 1 545 ? 1.152 -21.685 31.581 1.00 94.00 545 GLN A CA 1
ATOM 4223 C C . GLN A 1 545 ? 1.309 -22.858 32.545 1.00 94.00 545 GLN A C 1
ATOM 4225 O O . GLN A 1 545 ? 1.376 -24.004 32.101 1.00 94.00 545 GLN A O 1
ATOM 4230 N N . SER A 1 546 ? 1.291 -22.610 33.857 1.00 88.19 546 SER A N 1
ATOM 4231 C CA . SER A 1 546 ? 1.268 -23.686 34.857 1.00 88.19 546 SER A CA 1
ATOM 4232 C C . SER A 1 546 ? 0.003 -24.555 34.778 1.00 88.19 546 SER A C 1
ATOM 4234 O O . SER A 1 546 ? 0.031 -25.714 35.183 1.00 88.19 546 SER A O 1
ATOM 4236 N N . GLY A 1 547 ? -1.079 -24.031 34.186 1.00 79.62 547 GLY A N 1
ATOM 4237 C CA . GLY A 1 547 ? -2.329 -24.751 33.932 1.00 79.62 547 GLY A CA 1
ATOM 4238 C C . GLY A 1 547 ? -2.347 -25.593 32.649 1.00 79.62 547 GLY A C 1
ATOM 4239 O O . GLY A 1 547 ? -3.400 -26.110 32.287 1.00 79.62 547 GLY A O 1
ATOM 4240 N N . GLY A 1 548 ? -1.226 -25.716 31.927 1.00 81.88 548 GLY A N 1
ATOM 4241 C CA . GLY A 1 548 ? -1.112 -26.561 30.728 1.00 81.88 548 GLY A CA 1
ATOM 4242 C C . GLY A 1 548 ? -1.556 -25.916 29.405 1.00 81.88 548 GLY A C 1
ATOM 4243 O O . GLY A 1 548 ? -1.394 -26.532 28.352 1.00 81.88 548 GLY A O 1
ATOM 4244 N N . ARG A 1 549 ? -2.065 -24.675 29.418 1.00 92.00 549 ARG A N 1
ATOM 4245 C CA . ARG A 1 549 ? -2.342 -23.869 28.209 1.00 92.00 549 ARG A CA 1
ATOM 4246 C C . ARG A 1 549 ? -1.248 -22.828 27.989 1.00 92.00 549 ARG A C 1
ATOM 4248 O O . ARG A 1 549 ? -0.660 -22.357 28.949 1.00 92.00 549 ARG A O 1
ATOM 4255 N N . LYS A 1 550 ? -0.982 -22.435 26.742 1.00 95.50 550 LYS A N 1
ATOM 4256 C CA . LYS A 1 550 ? 0.044 -21.430 26.409 1.00 95.50 550 LYS A CA 1
ATOM 4257 C C . LYS A 1 550 ? -0.565 -20.132 25.887 1.00 95.50 550 LYS A C 1
ATOM 4259 O O . LYS A 1 550 ? -1.633 -20.149 25.281 1.00 95.50 550 LYS A O 1
ATOM 4264 N N . VAL A 1 551 ? 0.134 -19.027 26.131 1.00 97.75 551 VAL A N 1
ATOM 4265 C CA . VAL A 1 551 ? -0.159 -17.695 25.588 1.00 97.75 551 VAL A CA 1
ATOM 4266 C C . VAL A 1 551 ? 1.165 -16.966 25.361 1.00 97.75 551 VAL A C 1
ATOM 4268 O O . VAL A 1 551 ? 2.062 -17.050 26.202 1.00 97.75 551 VAL A O 1
ATOM 4271 N N . SER A 1 552 ? 1.313 -16.279 24.232 1.00 98.38 552 SER A N 1
ATOM 4272 C CA . SER A 1 552 ? 2.529 -15.530 23.899 1.00 98.38 552 SER A CA 1
ATOM 4273 C C . SER A 1 552 ? 2.596 -14.191 24.637 1.00 98.38 552 SER A C 1
ATOM 4275 O O . SER A 1 552 ? 1.572 -13.627 25.035 1.00 98.38 552 SER A O 1
ATOM 4277 N N . MET A 1 553 ? 3.801 -13.644 24.795 1.00 98.69 553 MET A N 1
ATOM 4278 C CA . MET A 1 553 ? 3.975 -12.269 25.264 1.00 98.69 553 MET A CA 1
ATOM 4279 C C . MET A 1 553 ? 3.375 -11.268 24.277 1.00 98.69 553 MET A C 1
ATOM 4281 O O . MET A 1 553 ? 2.809 -10.266 24.709 1.00 98.69 553 MET A O 1
ATOM 4285 N N . ALA A 1 554 ? 3.440 -11.547 22.974 1.00 98.81 554 ALA A N 1
ATOM 4286 C CA . ALA A 1 554 ? 2.827 -10.721 21.939 1.00 98.81 554 ALA A CA 1
ATOM 4287 C C . ALA A 1 554 ? 1.308 -10.577 22.141 1.00 98.81 554 ALA A C 1
ATOM 4289 O O . ALA A 1 554 ? 0.780 -9.462 22.103 1.00 98.81 554 ALA A O 1
ATOM 4290 N N . ASP A 1 555 ? 0.601 -11.679 22.414 1.00 98.75 555 ASP A N 1
ATOM 4291 C CA . ASP A 1 555 ? -0.826 -11.627 22.739 1.00 98.75 555 ASP A CA 1
ATOM 4292 C C . ASP A 1 555 ? -1.076 -10.947 24.087 1.00 98.75 555 ASP A C 1
ATOM 4294 O O . ASP A 1 555 ? -1.994 -10.136 24.178 1.00 98.75 555 ASP A O 1
ATOM 4298 N N . LEU A 1 556 ? -0.261 -11.207 25.117 1.00 98.88 556 LEU A N 1
ATOM 4299 C CA . LEU A 1 556 ? -0.427 -10.566 26.427 1.00 98.88 556 LEU A CA 1
ATOM 4300 C C . LEU A 1 556 ? -0.240 -9.048 26.381 1.00 98.88 556 LEU A C 1
ATOM 4302 O O . LEU A 1 556 ? -0.989 -8.341 27.049 1.00 98.88 556 LEU A O 1
ATOM 4306 N N . ILE A 1 557 ? 0.711 -8.534 25.597 1.00 98.94 557 ILE A N 1
ATOM 4307 C CA . ILE A 1 557 ? 0.928 -7.089 25.430 1.00 98.94 557 ILE A CA 1
ATOM 4308 C C . ILE A 1 557 ? -0.317 -6.434 24.821 1.00 98.94 557 ILE A C 1
ATOM 4310 O O . ILE A 1 557 ? -0.830 -5.455 25.365 1.00 98.94 557 ILE A O 1
ATOM 4314 N N . VAL A 1 558 ? -0.847 -6.994 23.731 1.00 98.88 558 VAL A N 1
ATOM 4315 C CA . VAL A 1 558 ? -2.045 -6.453 23.067 1.00 98.88 558 VAL A CA 1
ATOM 4316 C C . VAL A 1 558 ? -3.289 -6.620 23.944 1.00 98.88 558 VAL A C 1
ATOM 4318 O O . VAL A 1 558 ? -4.088 -5.690 24.070 1.00 98.88 558 VAL A O 1
ATOM 4321 N N . LEU A 1 559 ? -3.437 -7.771 24.605 1.00 98.81 559 LEU A N 1
ATOM 4322 C CA . LEU A 1 559 ? -4.544 -8.052 25.516 1.00 98.81 559 LEU A CA 1
ATOM 4323 C C . LEU A 1 559 ? -4.532 -7.124 26.734 1.00 98.81 559 LEU A C 1
ATOM 4325 O O . LEU A 1 559 ? -5.593 -6.691 27.179 1.00 98.81 559 LEU A O 1
ATOM 4329 N N . ALA A 1 560 ? -3.351 -6.786 27.253 1.00 98.81 560 ALA A N 1
ATOM 4330 C CA . ALA A 1 560 ? -3.201 -5.840 28.349 1.00 98.81 560 ALA A CA 1
ATOM 4331 C C . ALA A 1 560 ? -3.638 -4.428 27.948 1.00 98.81 560 ALA A C 1
ATOM 4333 O O . ALA A 1 560 ? -4.354 -3.773 28.707 1.00 98.81 560 ALA A O 1
ATOM 4334 N N . GLY A 1 561 ? -3.268 -3.987 26.742 1.00 98.69 561 GLY A N 1
ATOM 4335 C CA . GLY A 1 561 ? -3.763 -2.736 26.173 1.00 98.69 561 GLY A CA 1
ATOM 4336 C C . GLY A 1 561 ? -5.285 -2.729 26.027 1.00 98.69 561 GLY A C 1
ATOM 4337 O O . GLY A 1 561 ? -5.932 -1.776 26.453 1.00 98.69 561 GLY A O 1
ATOM 4338 N N . ALA A 1 562 ? -5.868 -3.817 25.508 1.00 98.62 562 ALA A N 1
ATOM 4339 C CA . ALA A 1 562 ? -7.318 -3.968 25.407 1.00 98.62 562 ALA A CA 1
ATOM 4340 C C . ALA A 1 562 ? -7.997 -3.923 26.788 1.00 98.62 562 ALA A C 1
ATOM 4342 O O . ALA A 1 562 ? -8.919 -3.141 26.976 1.00 98.62 562 ALA A O 1
ATOM 4343 N N . ALA A 1 563 ? -7.509 -4.680 27.777 1.00 98.50 563 ALA A N 1
ATOM 4344 C CA . ALA A 1 563 ? -8.056 -4.691 29.138 1.00 98.50 563 ALA A CA 1
ATOM 4345 C C . ALA A 1 563 ? -7.995 -3.309 29.806 1.00 98.50 563 ALA A C 1
ATOM 4347 O O . ALA A 1 563 ? -8.963 -2.863 30.423 1.00 98.50 563 ALA A O 1
ATOM 4348 N N . GLY A 1 564 ? -6.860 -2.615 29.671 1.00 98.31 564 GLY A N 1
ATOM 4349 C CA . GLY A 1 564 ? -6.700 -1.259 30.187 1.00 98.31 564 GLY A CA 1
ATOM 4350 C C . GLY A 1 564 ? -7.665 -0.277 29.523 1.00 98.31 564 GLY A C 1
ATOM 4351 O O . GLY A 1 564 ? -8.269 0.554 30.204 1.00 98.31 564 GLY A O 1
ATOM 4352 N N . LEU A 1 565 ? -7.855 -0.403 28.207 1.00 98.19 565 LEU A N 1
ATOM 4353 C CA . LEU A 1 565 ? -8.776 0.439 27.454 1.00 98.19 565 LEU A CA 1
ATOM 4354 C C . LEU A 1 565 ? -10.244 0.148 27.799 1.00 98.19 565 LEU A C 1
ATOM 4356 O O . LEU A 1 565 ? -11.013 1.093 27.923 1.00 98.19 565 LEU A O 1
ATOM 4360 N N . GLU A 1 566 ? -10.631 -1.107 28.041 1.00 98.06 566 GLU A N 1
ATOM 4361 C CA . GLU A 1 566 ? -11.987 -1.455 28.497 1.00 98.06 566 GLU A CA 1
ATOM 4362 C C . GLU A 1 566 ? -12.337 -0.764 29.818 1.00 98.06 566 GLU A C 1
ATOM 4364 O O . GLU A 1 566 ? -13.432 -0.220 29.971 1.00 98.06 566 GLU A O 1
ATOM 4369 N N . VAL A 1 567 ? -11.382 -0.707 30.753 1.00 97.69 567 VAL A N 1
ATOM 4370 C CA . VAL A 1 567 ? -11.544 0.024 32.019 1.00 97.69 567 VAL A CA 1
ATOM 4371 C C . VAL A 1 567 ? -11.661 1.530 31.775 1.00 97.69 567 VAL A C 1
ATOM 4373 O O . VAL A 1 567 ? -12.548 2.178 32.334 1.00 97.69 567 VAL A O 1
ATOM 4376 N N . ALA A 1 568 ? -10.787 2.094 30.939 1.00 96.88 568 ALA A N 1
ATOM 4377 C CA . ALA A 1 568 ? -10.737 3.535 30.698 1.00 96.88 568 ALA A CA 1
ATOM 4378 C C . ALA A 1 568 ? -11.919 4.062 29.862 1.00 96.88 568 ALA A C 1
ATOM 4380 O O . ALA A 1 568 ? -12.339 5.206 30.047 1.00 96.88 568 ALA A O 1
ATOM 4381 N N . ALA A 1 569 ? -12.454 3.240 28.957 1.00 93.38 569 ALA A N 1
ATOM 4382 C CA . ALA A 1 569 ? -13.536 3.583 28.036 1.00 93.38 569 ALA A CA 1
ATOM 4383 C C . ALA A 1 569 ? -14.916 3.090 28.487 1.00 93.38 569 ALA A C 1
ATOM 4385 O O . ALA A 1 569 ? -15.923 3.600 27.999 1.00 93.38 569 ALA A O 1
ATOM 4386 N N . LYS A 1 570 ? -14.972 2.133 29.425 1.00 92.19 570 LYS A N 1
ATOM 4387 C CA . LYS A 1 570 ? -16.202 1.453 29.871 1.00 92.19 570 LYS A CA 1
ATOM 4388 C C . LYS A 1 570 ? -16.981 0.811 28.718 1.00 92.19 570 LYS A C 1
ATOM 4390 O O . LYS A 1 570 ? -18.208 0.806 28.715 1.00 92.19 570 LYS A O 1
ATOM 4395 N N . THR A 1 571 ? -16.258 0.270 27.746 1.00 89.25 571 THR A N 1
ATOM 4396 C CA . THR A 1 571 ? -16.806 -0.462 26.600 1.00 89.25 571 THR A CA 1
ATOM 4397 C C . THR A 1 571 ? -15.937 -1.678 26.310 1.00 89.25 571 THR A C 1
ATOM 4399 O O . THR A 1 571 ? -14.812 -1.748 26.796 1.00 89.25 571 THR A O 1
ATOM 4402 N N . THR A 1 572 ? -16.451 -2.636 25.542 1.00 87.81 572 THR A N 1
ATOM 4403 C CA . THR A 1 572 ? -15.686 -3.828 25.145 1.00 87.81 572 THR A CA 1
ATOM 4404 C C . THR A 1 572 ? -14.699 -3.472 24.041 1.00 87.81 572 THR A C 1
ATOM 4406 O O . THR A 1 572 ? -15.040 -2.742 23.111 1.00 87.81 572 THR A O 1
ATOM 4409 N N . VAL A 1 573 ? -13.487 -4.019 24.114 1.00 92.06 573 VAL A N 1
ATOM 4410 C CA . VAL A 1 573 ? -12.452 -3.823 23.096 1.00 92.06 573 VAL A CA 1
ATOM 4411 C C . VAL A 1 573 ? -12.184 -5.160 22.408 1.00 92.06 573 VAL A C 1
ATOM 4413 O O . VAL A 1 573 ? -11.768 -6.115 23.078 1.00 92.06 573 VAL A O 1
ATOM 4416 N N . PRO A 1 574 ? -12.409 -5.259 21.084 1.00 91.00 574 PRO A N 1
ATOM 4417 C CA . PRO A 1 574 ? -12.127 -6.476 20.342 1.00 91.00 574 PRO A CA 1
ATOM 4418 C C . PRO A 1 574 ? -10.666 -6.909 20.480 1.00 91.00 574 PRO A C 1
ATOM 4420 O O . PRO A 1 574 ? -9.737 -6.102 20.423 1.00 91.00 574 PRO A O 1
ATOM 4423 N N . PHE A 1 575 ? -10.462 -8.214 20.628 1.00 94.25 575 PHE A N 1
ATOM 4424 C CA . PHE A 1 575 ? -9.143 -8.822 20.708 1.00 94.25 575 PHE A CA 1
ATOM 4425 C C . PHE A 1 575 ? -9.127 -10.126 19.916 1.00 94.25 575 PHE A C 1
ATOM 4427 O O . PHE A 1 575 ? -9.993 -10.981 20.093 1.00 94.25 575 PHE A O 1
ATOM 4434 N N . THR A 1 576 ? -8.114 -10.282 19.067 1.00 93.19 576 THR A N 1
ATOM 4435 C CA . THR A 1 576 ? -7.898 -11.498 18.280 1.00 93.19 576 THR A CA 1
ATOM 4436 C C . THR A 1 576 ? -6.573 -12.135 18.703 1.00 93.19 576 THR A C 1
ATOM 4438 O O . THR A 1 576 ? -5.527 -11.531 18.435 1.00 93.19 576 THR A O 1
ATOM 4441 N N . PRO A 1 577 ? -6.581 -13.315 19.352 1.00 96.25 577 PRO A N 1
ATOM 4442 C CA . PRO A 1 577 ? -5.359 -14.019 19.750 1.00 96.25 577 PRO A CA 1
ATOM 4443 C C . PRO A 1 577 ? -4.644 -14.671 18.557 1.00 96.25 577 PRO A C 1
ATOM 4445 O O . PRO A 1 577 ? -5.116 -14.611 17.417 1.00 96.25 577 PRO A O 1
ATOM 4448 N N . GLY A 1 578 ? -3.505 -15.308 18.821 1.00 95.62 578 GLY A N 1
ATOM 4449 C CA . GLY A 1 578 ? -2.731 -16.100 17.863 1.00 95.62 578 GLY A CA 1
ATOM 4450 C C . GLY A 1 578 ? -1.374 -15.502 17.494 1.00 95.62 578 GLY A C 1
ATOM 4451 O O . GLY A 1 578 ? -0.690 -16.064 16.642 1.00 95.62 578 GLY A O 1
ATOM 4452 N N . ARG A 1 579 ? -0.962 -14.386 18.113 1.00 98.44 579 ARG A N 1
ATOM 4453 C CA . ARG A 1 579 ? 0.400 -13.859 17.928 1.00 98.44 579 ARG A CA 1
ATOM 4454 C C . ARG A 1 579 ? 1.418 -14.795 18.567 1.00 98.44 579 ARG A C 1
ATOM 4456 O O . ARG A 1 579 ? 1.116 -15.475 19.545 1.00 98.44 579 ARG A O 1
ATOM 4463 N N . MET A 1 580 ? 2.644 -14.766 18.064 1.00 98.06 580 MET A N 1
ATOM 4464 C CA . MET A 1 580 ? 3.760 -15.572 18.561 1.00 98.06 580 MET A CA 1
ATOM 4465 C C . MET A 1 580 ? 4.945 -14.686 18.949 1.00 98.06 580 MET A C 1
ATOM 4467 O O . MET A 1 580 ? 5.015 -13.531 18.538 1.00 98.06 580 MET A O 1
ATOM 4471 N N . ASP A 1 581 ? 5.880 -15.219 19.736 1.00 98.56 581 ASP A N 1
ATOM 4472 C CA . ASP A 1 581 ? 7.045 -14.474 20.228 1.00 98.56 581 ASP A CA 1
ATOM 4473 C C . ASP A 1 581 ? 8.273 -14.728 19.343 1.00 98.56 581 ASP A C 1
ATOM 4475 O O . ASP A 1 581 ? 8.711 -15.867 19.169 1.00 98.56 581 ASP A O 1
ATOM 4479 N N . ALA A 1 582 ? 8.850 -13.666 18.780 1.00 98.50 582 ALA A N 1
ATOM 4480 C CA . ALA A 1 582 ? 10.094 -13.747 18.028 1.00 98.50 582 ALA A CA 1
ATOM 4481 C C . ALA A 1 582 ? 11.291 -13.834 18.985 1.00 98.50 582 ALA A C 1
ATOM 4483 O O . ALA A 1 582 ? 11.236 -13.433 20.147 1.00 98.50 582 ALA A O 1
ATOM 4484 N N . THR A 1 583 ? 12.414 -14.336 18.477 1.00 98.25 583 THR A N 1
ATOM 4485 C CA . THR A 1 583 ? 13.675 -14.400 19.231 1.00 98.25 583 THR A CA 1
ATOM 4486 C C . THR A 1 583 ? 14.677 -13.367 18.720 1.00 98.25 583 THR A C 1
ATOM 4488 O O . THR A 1 583 ? 14.539 -12.837 17.615 1.00 98.25 583 THR A O 1
ATOM 4491 N N . ALA A 1 584 ? 15.751 -13.128 19.480 1.00 97.62 584 ALA A N 1
ATOM 4492 C CA . ALA A 1 584 ? 16.863 -12.288 19.026 1.00 97.62 584 ALA A CA 1
ATOM 4493 C C . ALA A 1 584 ? 17.513 -12.815 17.729 1.00 97.62 584 ALA A C 1
ATOM 4495 O O . ALA A 1 584 ? 17.921 -12.031 16.886 1.00 97.62 584 ALA A O 1
ATOM 4496 N N . LYS A 1 585 ? 17.544 -14.139 17.512 1.00 97.38 585 LYS A N 1
ATOM 4497 C CA . LYS A 1 585 ? 18.052 -14.741 16.262 1.00 97.38 585 LYS A CA 1
ATOM 4498 C C . LYS A 1 585 ? 17.138 -14.499 15.057 1.00 97.38 585 LYS A C 1
ATOM 4500 O O . LYS A 1 585 ? 17.579 -14.636 13.926 1.00 97.38 585 LYS A O 1
ATOM 4505 N N . MET A 1 586 ? 15.872 -14.173 15.306 1.00 98.19 586 MET A N 1
ATOM 4506 C CA . MET A 1 586 ? 14.848 -13.855 14.306 1.00 98.19 586 MET A CA 1
ATOM 4507 C C . MET A 1 586 ? 14.650 -12.336 14.144 1.00 98.19 586 MET A C 1
ATOM 4509 O O . MET A 1 586 ? 13.673 -11.895 13.538 1.00 98.19 586 MET A O 1
ATOM 4513 N N . THR A 1 587 ? 15.535 -11.531 14.739 1.00 98.19 587 THR A N 1
ATOM 4514 C CA . THR A 1 587 ? 15.434 -10.070 14.771 1.00 98.19 587 THR A CA 1
ATOM 4515 C C . THR A 1 587 ? 16.800 -9.468 14.474 1.00 98.19 587 THR A C 1
ATOM 4517 O O . THR A 1 587 ? 17.668 -9.419 15.342 1.00 98.19 587 THR A O 1
ATOM 4520 N N . ASP A 1 588 ? 16.995 -9.002 13.242 1.00 97.62 588 ASP A N 1
ATOM 4521 C CA . ASP A 1 588 ? 18.196 -8.253 12.880 1.00 97.62 588 ASP A CA 1
ATOM 4522 C C . ASP A 1 588 ? 18.132 -6.840 13.475 1.00 97.62 588 ASP A C 1
ATOM 4524 O O . ASP A 1 588 ? 17.420 -5.962 12.980 1.00 97.62 588 ASP A O 1
ATOM 4528 N N . ALA A 1 589 ? 18.879 -6.624 14.557 1.00 96.81 589 ALA A N 1
ATOM 4529 C CA . ALA A 1 589 ? 18.847 -5.369 15.290 1.00 96.81 589 ALA A CA 1
ATOM 4530 C C . ALA A 1 589 ? 19.219 -4.155 14.421 1.00 96.81 589 ALA A C 1
ATOM 4532 O O . ALA A 1 589 ? 18.664 -3.078 14.638 1.00 96.81 589 ALA A O 1
ATOM 4533 N N . ASP A 1 590 ? 20.101 -4.314 13.428 1.00 95.50 590 ASP A N 1
ATOM 4534 C CA . ASP A 1 590 ? 20.490 -3.219 12.536 1.00 95.50 590 ASP A CA 1
ATOM 4535 C C . ASP A 1 590 ? 19.354 -2.848 11.579 1.00 95.50 590 ASP A C 1
ATOM 4537 O O . ASP A 1 590 ? 19.048 -1.667 11.405 1.00 95.50 590 ASP A O 1
ATOM 4541 N N . SER A 1 591 ? 18.654 -3.844 11.035 1.00 95.75 591 SER A N 1
ATOM 4542 C CA . SER A 1 591 ? 17.474 -3.632 10.190 1.00 95.75 591 SER A CA 1
ATOM 4543 C C . SER A 1 591 ? 16.304 -2.972 10.938 1.00 95.75 591 SER A C 1
ATOM 4545 O O . SER A 1 591 ? 15.547 -2.193 10.348 1.00 95.75 591 SER A O 1
ATOM 4547 N N . PHE A 1 592 ? 16.141 -3.247 12.237 1.00 97.88 592 PHE A N 1
ATOM 4548 C CA . PHE A 1 592 ? 15.074 -2.655 13.054 1.00 97.88 592 PHE A CA 1
ATOM 4549 C C . PHE A 1 592 ? 15.348 -1.206 13.485 1.00 97.88 592 PHE A C 1
ATOM 4551 O O . PHE A 1 592 ? 14.389 -0.500 13.793 1.00 97.88 592 PHE A O 1
ATOM 4558 N N . LYS A 1 593 ? 16.598 -0.714 13.446 1.00 96.75 593 LYS A N 1
ATOM 4559 C CA . LYS A 1 593 ? 16.915 0.707 13.727 1.00 96.75 593 LYS A CA 1
ATOM 4560 C C . LYS A 1 593 ? 16.158 1.667 12.807 1.00 96.75 593 LYS A C 1
ATOM 4562 O O . LYS A 1 593 ? 15.779 2.751 13.231 1.00 96.75 593 LYS A O 1
ATOM 4567 N N . TRP A 1 594 ? 15.870 1.252 11.574 1.00 96.38 594 TRP A N 1
ATOM 4568 C CA . TRP A 1 594 ? 15.113 2.054 10.607 1.00 96.38 594 TRP A CA 1
ATOM 4569 C C . TRP A 1 594 ? 13.622 2.211 10.936 1.00 96.38 594 TRP A C 1
ATOM 4571 O O . TRP A 1 594 ? 12.936 2.993 10.283 1.00 96.38 594 TRP A O 1
ATOM 4581 N N . LEU A 1 595 ? 13.110 1.468 11.922 1.00 97.94 595 LEU A N 1
ATOM 4582 C CA . LEU A 1 595 ? 11.743 1.612 12.422 1.00 97.94 595 LEU A CA 1
ATOM 4583 C C . LEU A 1 595 ? 11.659 2.548 13.639 1.00 97.94 595 LEU A C 1
ATOM 4585 O O . LEU A 1 595 ? 10.550 2.838 14.089 1.00 97.94 595 LEU A O 1
ATOM 4589 N N . GLU A 1 596 ? 12.792 3.019 14.178 1.00 97.94 596 GLU A N 1
ATOM 4590 C CA . GLU A 1 596 ? 12.799 3.957 15.302 1.00 97.94 596 GLU A CA 1
ATOM 4591 C C . GLU A 1 596 ? 12.238 5.316 14.848 1.00 97.94 596 GLU A C 1
ATOM 4593 O O . GLU A 1 596 ? 12.806 5.958 13.957 1.00 97.94 596 GLU A O 1
ATOM 4598 N N . PRO A 1 597 ? 11.118 5.790 15.421 1.00 95.06 597 PRO A N 1
ATOM 4599 C CA . PRO A 1 597 ? 10.529 7.047 14.992 1.00 95.06 597 PRO A CA 1
ATOM 4600 C C . PRO A 1 597 ? 11.372 8.230 15.479 1.00 95.06 597 PRO A C 1
ATOM 4602 O O . PRO A 1 597 ? 11.661 8.354 16.665 1.00 95.06 597 PRO A O 1
ATOM 4605 N N . THR A 1 598 ? 11.690 9.173 14.586 1.00 92.75 598 THR A N 1
ATOM 4606 C CA . THR A 1 598 ? 12.302 10.461 14.989 1.00 92.75 598 THR A CA 1
ATOM 4607 C C . THR A 1 598 ? 11.293 11.422 15.629 1.00 92.75 598 THR A C 1
ATOM 4609 O O . THR A 1 598 ? 11.675 12.385 16.296 1.00 92.75 598 THR A O 1
ATOM 4612 N N . ALA A 1 599 ? 10.001 11.180 15.407 1.00 96.00 599 ALA A N 1
ATOM 4613 C CA . ALA A 1 599 ? 8.885 11.802 16.102 1.00 96.00 599 ALA A CA 1
ATOM 4614 C C . ALA A 1 599 ? 7.687 10.845 16.100 1.00 96.00 599 ALA A C 1
ATOM 4616 O O . ALA A 1 599 ? 7.496 10.084 15.153 1.00 96.00 599 ALA A O 1
ATOM 4617 N N . ASP A 1 600 ? 6.869 10.918 17.142 1.00 98.00 600 ASP A N 1
ATOM 4618 C CA . ASP A 1 600 ? 5.625 10.167 17.274 1.00 98.00 600 ASP A CA 1
ATOM 4619 C C . ASP A 1 600 ? 4.563 11.097 17.870 1.00 98.00 600 ASP A C 1
ATOM 4621 O O . ASP A 1 600 ? 4.499 11.307 19.083 1.00 98.00 600 ASP A O 1
ATOM 4625 N N . GLY A 1 601 ? 3.739 11.687 17.000 1.00 98.00 601 GLY A N 1
ATOM 4626 C CA . GLY A 1 601 ? 2.686 12.619 17.408 1.00 98.00 601 GLY A CA 1
ATOM 4627 C C . GLY A 1 601 ? 1.589 11.967 18.254 1.00 98.00 601 GLY A C 1
ATOM 4628 O O . GLY A 1 601 ? 0.961 12.650 19.063 1.00 98.00 601 GLY A O 1
ATOM 4629 N N . PHE A 1 602 ? 1.400 10.648 18.156 1.00 98.69 602 PHE A N 1
ATOM 4630 C CA . PHE A 1 602 ? 0.443 9.917 18.985 1.00 98.69 602 PHE A CA 1
ATOM 4631 C C . PHE A 1 602 ? 0.882 9.888 20.452 1.00 98.69 602 PHE A C 1
ATOM 4633 O O . PHE A 1 602 ? 0.050 10.060 21.341 1.00 98.69 602 PHE A O 1
ATOM 4640 N N . ARG A 1 603 ? 2.194 9.796 20.705 1.00 98.31 603 ARG A N 1
ATOM 4641 C CA . ARG A 1 603 ? 2.801 9.850 22.049 1.00 98.31 603 ARG A CA 1
ATOM 4642 C C . ARG A 1 603 ? 3.459 11.193 22.391 1.00 98.31 603 ARG A C 1
ATOM 4644 O O . ARG A 1 603 ? 4.192 11.269 23.377 1.00 98.31 603 ARG A O 1
ATOM 4651 N N . ASN A 1 604 ? 3.205 12.239 21.600 1.00 97.44 604 ASN A N 1
ATOM 4652 C CA . ASN A 1 604 ? 3.754 13.588 21.792 1.00 97.44 604 ASN A CA 1
ATOM 4653 C C . ASN A 1 604 ? 5.297 13.602 21.926 1.00 97.44 604 ASN A C 1
ATOM 4655 O O . ASN A 1 604 ? 5.869 14.246 22.803 1.00 97.44 604 ASN A O 1
ATOM 4659 N N . TYR A 1 605 ? 5.980 12.851 21.058 1.00 97.44 605 TYR A N 1
ATOM 4660 C CA . TYR A 1 605 ? 7.435 12.677 21.060 1.00 97.44 605 TYR A CA 1
ATOM 4661 C C . TYR A 1 605 ? 8.100 13.308 19.831 1.00 97.44 605 TYR A C 1
ATOM 4663 O O . TYR A 1 605 ? 7.595 13.203 18.712 1.00 97.44 605 TYR A O 1
ATOM 4671 N N . GLY A 1 606 ? 9.294 13.868 20.031 1.00 95.31 606 GLY A N 1
ATOM 4672 C CA . GLY A 1 606 ? 10.137 14.438 18.979 1.00 95.31 606 GLY A CA 1
ATOM 4673 C C . GLY A 1 606 ? 10.000 15.955 18.851 1.00 95.31 606 GLY A C 1
ATOM 4674 O O . GLY A 1 606 ? 9.417 16.617 19.704 1.00 95.31 606 GLY A O 1
ATOM 4675 N N . ALA A 1 607 ? 10.577 16.503 17.782 1.00 95.12 607 ALA A N 1
ATOM 4676 C CA . ALA A 1 607 ? 10.529 17.929 17.469 1.00 95.12 607 ALA A CA 1
ATOM 4677 C C . ALA A 1 607 ? 10.461 18.173 15.953 1.00 95.12 607 ALA A C 1
ATOM 4679 O O . ALA A 1 607 ? 10.813 17.300 15.141 1.00 95.12 607 ALA A O 1
ATOM 4680 N N . SER A 1 608 ? 10.028 19.372 15.578 1.00 95.62 608 SER A N 1
ATOM 4681 C CA . SER A 1 608 ? 10.128 19.905 14.224 1.00 95.62 608 SER A CA 1
ATOM 4682 C C . SER A 1 608 ? 11.596 20.101 13.834 1.00 95.62 608 SER A C 1
ATOM 4684 O O . SER A 1 608 ? 12.468 20.330 14.672 1.00 95.62 608 SER A O 1
ATOM 4686 N N . THR A 1 609 ? 11.878 20.020 12.540 1.00 94.00 609 THR A N 1
ATOM 4687 C CA . THR A 1 609 ? 13.166 20.394 11.943 1.00 94.00 609 THR A CA 1
ATOM 4688 C C . THR A 1 609 ? 12.972 21.635 11.068 1.00 94.00 609 THR A C 1
ATOM 4690 O O . THR A 1 609 ? 11.831 21.997 10.778 1.00 94.00 609 THR A O 1
ATOM 4693 N N . PRO A 1 610 ? 14.049 22.270 10.567 1.00 91.56 610 PRO A N 1
ATOM 4694 C CA . PRO A 1 610 ? 13.915 23.376 9.616 1.00 91.56 610 PRO A CA 1
ATOM 4695 C C . PRO A 1 610 ? 13.140 23.026 8.335 1.00 91.56 610 PRO A C 1
ATOM 4697 O O . PRO A 1 610 ? 12.665 23.927 7.653 1.00 91.56 610 PRO A O 1
ATOM 4700 N N . ARG A 1 611 ? 13.025 21.733 7.992 1.00 91.75 611 ARG A N 1
ATOM 4701 C CA . ARG A 1 611 ? 12.356 21.261 6.769 1.00 91.75 611 ARG A CA 1
ATOM 4702 C C . ARG A 1 611 ? 11.001 20.600 7.006 1.00 91.75 611 ARG A C 1
ATOM 4704 O O . ARG A 1 611 ? 10.213 20.536 6.070 1.00 91.75 611 ARG A O 1
ATOM 4711 N N . VAL A 1 612 ? 10.749 20.063 8.202 1.00 94.81 612 VAL A N 1
ATOM 4712 C CA . VAL A 1 612 ? 9.557 19.248 8.479 1.00 94.81 612 VAL A CA 1
ATOM 4713 C C . VAL A 1 612 ? 9.014 19.550 9.871 1.00 94.81 612 VAL A C 1
ATOM 4715 O O . VAL A 1 612 ? 9.698 19.352 10.877 1.00 94.81 612 VAL A O 1
ATOM 4718 N N . THR A 1 613 ? 7.762 19.982 9.926 1.00 96.50 613 THR A N 1
ATOM 4719 C CA . THR A 1 613 ? 7.016 20.244 11.163 1.00 96.50 613 THR A CA 1
ATOM 4720 C C . THR A 1 613 ? 6.480 18.955 11.796 1.00 96.50 613 THR A C 1
ATOM 4722 O O . THR A 1 613 ? 6.321 17.932 11.125 1.00 96.50 613 THR A O 1
ATOM 4725 N N . LEU A 1 614 ? 6.195 18.972 13.100 1.00 96.81 614 LEU A N 1
ATOM 4726 C CA . LEU A 1 614 ? 5.660 17.802 13.808 1.00 96.81 614 LEU A CA 1
ATOM 4727 C C . LEU A 1 614 ? 4.326 17.292 13.238 1.00 96.81 614 LEU A C 1
ATOM 4729 O O . LEU A 1 614 ? 4.124 16.083 13.160 1.00 96.81 614 LEU A O 1
ATOM 4733 N N . GLU A 1 615 ? 3.427 18.175 12.811 1.00 97.94 615 GLU A N 1
ATOM 4734 C CA . GLU A 1 615 ? 2.147 17.799 12.203 1.00 97.94 615 GLU A CA 1
ATOM 4735 C C . GLU A 1 615 ? 2.314 17.120 10.835 1.00 97.94 615 GLU A C 1
ATOM 4737 O O . GLU A 1 615 ? 1.555 16.208 10.512 1.00 97.94 615 GLU A O 1
ATOM 4742 N N . GLN A 1 616 ? 3.350 17.474 10.065 1.00 98.06 616 GLN A N 1
ATOM 4743 C CA . GLN A 1 616 ? 3.703 16.750 8.838 1.00 98.06 616 GLN A CA 1
ATOM 4744 C C . GLN A 1 616 ? 4.201 15.337 9.164 1.00 98.06 616 GLN A C 1
ATOM 4746 O O . GLN A 1 616 ? 3.797 14.378 8.508 1.00 98.06 616 GLN A O 1
ATOM 4751 N N . LYS A 1 617 ? 5.020 15.183 10.216 1.00 98.06 617 LYS A N 1
ATOM 4752 C CA . LYS A 1 617 ? 5.466 13.860 10.689 1.00 98.06 617 LYS A CA 1
ATOM 4753 C C . LYS A 1 617 ? 4.305 13.010 11.216 1.00 98.06 617 LYS A C 1
ATOM 4755 O O . LYS A 1 617 ? 4.303 11.801 11.010 1.00 98.06 617 LYS A O 1
ATOM 4760 N N . LEU A 1 618 ? 3.313 13.622 11.871 1.00 98.62 618 LEU A N 1
ATOM 4761 C CA . LEU A 1 618 ? 2.100 12.930 12.317 1.00 98.62 618 LEU A CA 1
ATOM 4762 C C . LEU A 1 618 ? 1.312 12.367 11.128 1.00 98.62 618 LEU A C 1
ATOM 4764 O O . LEU A 1 618 ? 0.952 11.193 11.153 1.00 98.62 618 LEU A O 1
ATOM 4768 N N . VAL A 1 619 ? 1.076 13.175 10.091 1.00 98.75 619 VAL A N 1
ATOM 4769 C CA . VAL A 1 619 ? 0.353 12.736 8.887 1.00 98.75 619 VAL A CA 1
ATOM 4770 C C . VAL A 1 619 ? 1.119 11.632 8.151 1.00 98.75 619 VAL A C 1
ATOM 4772 O O . VAL A 1 619 ? 0.520 10.619 7.793 1.00 98.75 619 VAL A O 1
ATOM 4775 N N . ASP A 1 620 ? 2.443 11.755 8.007 1.00 98.44 620 ASP A N 1
ATOM 4776 C CA . ASP A 1 620 ? 3.277 10.681 7.447 1.00 98.44 620 ASP A CA 1
ATOM 4777 C C . ASP A 1 620 ? 3.165 9.383 8.265 1.00 98.44 620 ASP A C 1
ATOM 4779 O O . ASP A 1 620 ? 2.933 8.304 7.711 1.00 98.44 620 ASP A O 1
ATOM 4783 N N . LYS A 1 621 ? 3.238 9.477 9.599 1.00 98.38 621 LYS A N 1
ATOM 4784 C CA . LYS A 1 621 ? 3.108 8.305 10.468 1.00 98.38 621 LYS A CA 1
ATOM 4785 C C . LYS A 1 621 ? 1.714 7.679 10.399 1.00 98.38 621 LYS A C 1
ATOM 4787 O O . LYS A 1 621 ? 1.604 6.454 10.402 1.00 98.38 621 LYS A O 1
ATOM 4792 N N . ALA A 1 622 ? 0.662 8.490 10.319 1.00 98.62 622 ALA A N 1
ATOM 4793 C CA . ALA A 1 622 ? -0.706 8.010 10.163 1.00 98.62 622 ALA A CA 1
ATOM 4794 C C . ALA A 1 622 ? -0.887 7.246 8.842 1.00 98.62 622 ALA A C 1
ATOM 4796 O O . ALA A 1 622 ? -1.467 6.160 8.847 1.00 98.62 622 ALA A O 1
ATOM 4797 N N . HIS A 1 623 ? -0.296 7.738 7.749 1.00 98.19 623 HIS A N 1
ATOM 4798 C CA . HIS A 1 623 ? -0.265 7.023 6.472 1.00 98.19 623 HIS A CA 1
ATOM 4799 C C . HIS A 1 623 ? 0.454 5.671 6.588 1.00 98.19 623 HIS A C 1
ATOM 4801 O O . HIS A 1 623 ? -0.064 4.652 6.135 1.00 98.19 623 HIS A O 1
ATOM 4807 N N . LEU A 1 624 ? 1.621 5.623 7.246 1.00 98.12 624 LEU A N 1
ATOM 4808 C CA . LEU A 1 624 ? 2.324 4.355 7.479 1.00 98.12 624 LEU A CA 1
ATOM 4809 C C . LEU A 1 624 ? 1.479 3.359 8.291 1.00 98.12 624 LEU A C 1
ATOM 4811 O O . LEU A 1 624 ? 1.588 2.158 8.076 1.00 98.12 624 LEU A O 1
ATOM 4815 N N . LEU A 1 625 ? 0.602 3.827 9.177 1.00 98.12 625 LEU A N 1
ATOM 4816 C CA . LEU A 1 625 ? -0.344 2.985 9.918 1.00 98.12 625 LEU A CA 1
ATOM 4817 C C . LEU A 1 625 ? -1.652 2.713 9.150 1.00 98.12 625 LEU A C 1
ATOM 4819 O O . LEU A 1 625 ? -2.598 2.168 9.715 1.00 98.12 625 LEU A O 1
ATOM 4823 N N . SER A 1 626 ? -1.716 3.069 7.863 1.00 95.75 626 SER A N 1
ATOM 4824 C CA . SER A 1 626 ? -2.899 2.922 7.011 1.00 95.75 626 SER A CA 1
ATOM 4825 C C . SER A 1 626 ? -4.149 3.610 7.585 1.00 95.75 626 SER A C 1
ATOM 4827 O O . SER A 1 626 ? -5.269 3.127 7.390 1.00 95.75 626 SER A O 1
ATOM 4829 N N . LEU A 1 627 ? -3.969 4.709 8.324 1.00 96.75 627 LEU A N 1
ATOM 4830 C CA . LEU A 1 627 ? -5.051 5.466 8.947 1.00 96.75 627 LEU A CA 1
ATOM 4831 C C . LEU A 1 627 ? -5.621 6.516 7.993 1.00 96.75 627 LEU A C 1
ATOM 4833 O O . LEU A 1 627 ? -4.898 7.190 7.265 1.00 96.75 627 LEU A O 1
ATOM 4837 N N . THR A 1 628 ? -6.929 6.705 8.075 1.00 97.00 628 THR A N 1
ATOM 4838 C CA . THR A 1 628 ? -7.640 7.847 7.499 1.00 97.00 628 THR A CA 1
ATOM 4839 C C . THR A 1 628 ? -7.537 9.071 8.418 1.00 97.00 628 THR A C 1
ATOM 4841 O O . THR A 1 628 ? -7.198 8.966 9.602 1.00 97.00 628 THR A O 1
ATOM 4844 N N . ALA A 1 629 ? -7.879 10.257 7.904 1.00 98.25 629 ALA A N 1
ATOM 4845 C CA . ALA A 1 629 ? -7.900 11.475 8.720 1.00 98.25 629 ALA A CA 1
ATOM 4846 C C . ALA A 1 629 ? -8.883 11.402 9.920 1.00 98.25 629 ALA A C 1
ATOM 4848 O O . ALA A 1 629 ? -8.499 11.830 11.015 1.00 98.25 629 ALA A O 1
ATOM 4849 N N . PRO A 1 630 ? -10.103 10.829 9.789 1.00 98.31 630 PRO A N 1
ATOM 4850 C CA . PRO A 1 630 ? -10.998 10.597 10.928 1.00 98.31 630 PRO A CA 1
ATOM 4851 C C . PRO A 1 630 ? -10.430 9.651 11.991 1.00 98.31 630 PRO A C 1
ATOM 4853 O O . PRO A 1 630 ? -10.517 9.967 13.178 1.00 98.31 630 PRO A O 1
ATOM 4856 N N . GLU A 1 631 ? -9.808 8.537 11.585 1.00 98.38 631 GLU A N 1
ATOM 4857 C CA . GLU A 1 631 ? -9.197 7.573 12.515 1.00 98.38 631 GLU A CA 1
ATOM 4858 C C . GLU A 1 631 ? -8.007 8.192 13.262 1.00 98.38 631 GLU A C 1
ATOM 4860 O O . GLU A 1 631 ? -7.903 8.064 14.482 1.00 98.38 631 GLU A O 1
ATOM 4865 N N . MET A 1 632 ? -7.135 8.920 12.551 1.00 98.75 632 MET A N 1
ATOM 4866 C CA . MET A 1 632 ? -6.028 9.665 13.161 1.00 98.75 632 MET A CA 1
ATOM 4867 C C . MET A 1 632 ? -6.543 10.693 14.176 1.00 98.75 632 MET A C 1
ATOM 4869 O O . MET A 1 632 ? -6.004 10.784 15.279 1.00 98.75 632 MET A O 1
ATOM 4873 N N . THR A 1 633 ? -7.589 11.449 13.819 1.00 98.88 633 THR A N 1
ATOM 4874 C CA . THR A 1 633 ? -8.222 12.424 14.717 1.00 98.88 633 THR A CA 1
ATOM 4875 C C . THR A 1 633 ? -8.729 11.735 15.982 1.00 98.88 633 THR A C 1
ATOM 4877 O O . THR A 1 633 ? -8.323 12.123 17.076 1.00 98.88 633 THR A O 1
ATOM 4880 N N . ALA A 1 634 ? -9.541 10.678 15.854 1.00 98.81 634 ALA A N 1
ATOM 4881 C CA . ALA A 1 634 ? -10.081 9.944 17.000 1.00 98.81 634 ALA A CA 1
ATOM 4882 C C . ALA A 1 634 ? -8.968 9.463 17.941 1.00 98.81 634 ALA A C 1
ATOM 4884 O O . ALA A 1 634 ? -9.023 9.723 19.145 1.00 98.81 634 ALA A O 1
ATOM 4885 N N . LEU A 1 635 ? -7.924 8.838 17.379 1.00 98.88 635 LEU A N 1
ATOM 4886 C CA . LEU A 1 635 ? -6.760 8.361 18.125 1.00 98.88 635 LEU A CA 1
ATOM 4887 C C . LEU A 1 635 ? -6.062 9.488 18.887 1.00 98.88 635 LEU A C 1
ATOM 4889 O O . LEU A 1 635 ? -5.831 9.338 20.082 1.00 98.88 635 LEU A O 1
ATOM 4893 N N . ILE A 1 636 ? -5.769 10.631 18.259 1.00 98.81 636 ILE A N 1
ATOM 4894 C CA . ILE A 1 636 ? -5.133 11.754 18.967 1.00 98.81 636 ILE A CA 1
ATOM 4895 C C . ILE A 1 636 ? -5.990 12.209 20.148 1.00 98.81 636 ILE A C 1
ATOM 4897 O O . ILE A 1 636 ? -5.480 12.288 21.266 1.00 98.81 636 ILE A O 1
ATOM 4901 N N . GLY A 1 637 ? -7.288 12.436 19.934 1.00 98.50 637 GLY A N 1
ATOM 4902 C CA . GLY A 1 637 ? -8.184 12.883 20.999 1.00 98.50 637 GLY A CA 1
ATOM 4903 C C . GLY A 1 637 ? -8.196 11.939 22.197 1.00 98.50 637 GLY A C 1
ATOM 4904 O O . GLY A 1 637 ? -7.954 12.367 23.327 1.00 98.50 637 GLY A O 1
ATOM 4905 N N . GLY A 1 638 ? -8.396 10.643 21.948 1.00 98.44 638 GLY A N 1
ATOM 4906 C CA . GLY A 1 638 ? -8.437 9.651 23.019 1.00 98.44 638 GLY A CA 1
ATOM 4907 C C . GLY A 1 638 ? -7.083 9.420 23.692 1.00 98.44 638 GLY A C 1
ATOM 4908 O O . GLY A 1 638 ? -7.007 9.341 24.916 1.00 98.44 638 GLY A O 1
ATOM 4909 N N . MET A 1 639 ? -5.981 9.381 22.936 1.00 98.62 639 MET A N 1
ATOM 4910 C CA . MET A 1 639 ? -4.645 9.179 23.514 1.00 98.62 639 MET A CA 1
ATOM 4911 C C . MET A 1 639 ? -4.232 10.330 24.438 1.00 98.62 639 MET A C 1
ATOM 4913 O O . MET A 1 639 ? -3.518 10.105 25.420 1.00 98.62 639 MET A O 1
ATOM 4917 N N . ARG A 1 640 ? -4.710 11.553 24.170 1.00 98.62 640 ARG A N 1
ATOM 4918 C CA . ARG A 1 640 ? -4.526 12.695 25.069 1.00 98.62 640 ARG A CA 1
ATOM 4919 C C . ARG A 1 640 ? -5.334 12.571 26.349 1.00 98.62 640 ARG A C 1
ATOM 4921 O O . ARG A 1 640 ? -4.762 12.750 27.419 1.00 98.62 640 ARG A O 1
ATOM 4928 N N . THR A 1 641 ? -6.619 12.220 26.302 1.00 98.38 641 THR A N 1
ATOM 4929 C CA . THR A 1 641 ? -7.387 12.074 27.555 1.00 98.38 641 THR A CA 1
ATOM 4930 C C . THR A 1 641 ? -6.898 10.889 28.393 1.00 98.38 641 THR A C 1
ATOM 4932 O O . THR A 1 641 ? -6.918 10.948 29.621 1.00 98.38 641 THR A O 1
ATOM 4935 N N . LEU A 1 642 ? -6.349 9.854 27.752 1.00 98.25 642 LEU A N 1
ATOM 4936 C CA . LEU A 1 642 ? -5.713 8.705 28.405 1.00 98.25 642 LEU A CA 1
ATOM 4937 C C . LEU A 1 642 ? -4.305 8.991 28.967 1.00 98.25 642 LEU A C 1
ATOM 4939 O O . LEU A 1 642 ? -3.744 8.129 29.642 1.00 98.25 642 LEU A O 1
ATOM 4943 N N . ASN A 1 643 ? -3.735 10.177 28.726 1.00 97.06 643 ASN A N 1
ATOM 4944 C CA . ASN A 1 643 ? -2.379 10.554 29.137 1.00 97.06 643 ASN A CA 1
ATOM 4945 C C . ASN A 1 643 ? -1.290 9.560 28.683 1.00 97.06 643 ASN A C 1
ATOM 4947 O O . ASN A 1 643 ? -0.503 9.041 29.480 1.00 97.06 643 ASN A O 1
ATOM 4951 N N . LEU A 1 644 ? -1.262 9.286 27.375 1.00 97.56 644 LEU A N 1
ATOM 4952 C CA . LEU A 1 644 ? -0.324 8.346 26.746 1.00 97.56 644 LEU A CA 1
ATOM 4953 C C . LEU A 1 644 ? 0.928 9.019 26.163 1.00 97.56 644 LEU A C 1
ATOM 4955 O O . LEU A 1 644 ? 1.599 8.442 25.305 1.00 97.56 644 LEU A O 1
ATOM 4959 N N . ASN A 1 645 ? 1.262 10.227 26.619 1.00 97.81 645 ASN A N 1
ATOM 4960 C CA . ASN A 1 645 ? 2.527 10.864 26.259 1.00 97.81 645 ASN A CA 1
ATOM 4961 C C . ASN A 1 645 ? 3.706 9.993 26.724 1.00 97.81 645 ASN A C 1
ATOM 4963 O O . ASN A 1 645 ? 3.666 9.426 27.821 1.00 97.81 645 ASN A O 1
ATOM 4967 N N . PHE A 1 646 ? 4.763 9.901 25.912 1.00 96.19 646 PHE A N 1
ATOM 4968 C CA . PHE A 1 646 ? 5.890 8.988 26.163 1.00 96.19 646 PHE A CA 1
ATOM 4969 C C . PHE A 1 646 ? 6.591 9.241 27.516 1.00 96.19 646 PHE A C 1
ATOM 4971 O O . PHE A 1 646 ? 7.096 8.313 28.149 1.00 96.19 646 PHE A O 1
ATOM 4978 N N . ASP A 1 647 ? 6.594 10.499 27.967 1.00 93.31 647 ASP A N 1
ATOM 4979 C CA . ASP A 1 647 ? 7.227 10.994 29.192 1.00 93.31 647 ASP A CA 1
ATOM 4980 C C . ASP A 1 647 ? 6.226 11.361 30.302 1.00 93.31 647 ASP A C 1
ATOM 4982 O O . ASP A 1 647 ? 6.620 11.939 31.314 1.00 93.31 647 ASP A O 1
ATOM 4986 N N . LYS A 1 648 ? 4.933 11.049 30.119 1.00 91.44 648 LYS A N 1
ATOM 4987 C CA . LYS A 1 648 ? 3.825 11.454 31.009 1.00 91.44 648 LYS A CA 1
ATOM 4988 C C . LYS A 1 648 ? 3.696 12.970 31.216 1.00 91.44 648 LYS A C 1
ATOM 4990 O O . LYS A 1 648 ? 3.101 13.406 32.203 1.00 91.44 648 LYS A O 1
ATOM 4995 N N . SER A 1 649 ? 4.240 13.787 30.312 1.00 94.00 649 SER A N 1
ATOM 4996 C CA . SER A 1 649 ? 4.054 15.237 30.357 1.00 94.00 649 SER A CA 1
ATOM 4997 C C . SER A 1 649 ? 2.583 15.629 30.185 1.00 94.00 649 SER A C 1
ATOM 4999 O O . SER A 1 649 ? 1.809 14.938 29.530 1.00 94.00 649 SER A O 1
ATOM 5001 N N . ASN A 1 650 ? 2.212 16.806 30.693 1.00 95.31 650 ASN A N 1
ATOM 5002 C CA . ASN A 1 650 ? 0.857 17.354 30.547 1.00 95.31 650 ASN A CA 1
ATOM 5003 C C . ASN A 1 650 ? 0.627 18.077 29.201 1.00 95.31 650 ASN A C 1
ATOM 5005 O O . ASN A 1 650 ? -0.345 18.817 29.053 1.00 95.31 650 ASN A O 1
ATOM 5009 N N . VAL A 1 651 ? 1.521 17.915 28.218 1.00 97.12 651 VAL A N 1
ATOM 5010 C CA . VAL A 1 651 ? 1.389 18.557 26.902 1.00 97.12 651 VAL A CA 1
ATOM 5011 C C . VAL A 1 651 ? 0.234 17.913 26.131 1.00 97.12 651 VAL A C 1
ATOM 5013 O O . VAL A 1 651 ? 0.212 16.704 25.921 1.00 97.12 651 VAL A O 1
ATOM 5016 N N . GLY A 1 652 ? -0.754 18.712 25.738 1.00 97.88 652 GLY A N 1
ATOM 5017 C CA . GLY A 1 652 ? -1.943 18.249 25.022 1.00 97.88 652 GLY A CA 1
ATOM 5018 C C . GLY A 1 652 ? -2.962 17.514 25.895 1.00 97.88 652 GLY A C 1
ATOM 5019 O O . GLY A 1 652 ? -3.987 17.083 25.378 1.00 97.88 652 GLY A O 1
ATOM 5020 N N . ILE A 1 653 ? -2.731 17.376 27.206 1.00 98.44 653 ILE A N 1
ATOM 5021 C CA . ILE A 1 653 ? -3.652 16.702 28.136 1.00 98.44 653 ILE A CA 1
ATOM 5022 C C . ILE A 1 653 ? -4.750 17.687 28.552 1.00 98.44 653 ILE A C 1
ATOM 5024 O O . ILE A 1 653 ? -4.745 18.246 29.646 1.00 98.44 653 ILE A O 1
ATOM 5028 N N . LEU A 1 654 ? -5.674 17.957 27.629 1.00 98.38 654 LEU A N 1
ATOM 5029 C CA . LEU A 1 654 ? -6.746 18.943 27.800 1.00 98.38 654 LEU A CA 1
ATOM 5030 C C . LEU A 1 654 ? -7.967 18.304 28.481 1.00 98.38 654 LEU A C 1
ATOM 5032 O O . LEU A 1 654 ? -9.054 18.243 27.914 1.00 98.38 654 LEU A O 1
ATOM 5036 N N . THR A 1 655 ? -7.775 17.762 29.683 1.00 98.19 655 THR A N 1
ATOM 5037 C CA . THR A 1 655 ? -8.833 17.162 30.511 1.00 98.19 655 THR A CA 1
ATOM 5038 C C . THR A 1 655 ? -8.493 17.292 31.994 1.00 98.19 655 THR A C 1
ATOM 5040 O O . THR A 1 655 ? -7.326 17.299 32.380 1.00 98.19 655 THR A O 1
ATOM 5043 N N . ASN A 1 656 ? -9.523 17.336 32.839 1.00 97.00 656 ASN A N 1
ATOM 5044 C CA . ASN A 1 656 ? -9.381 17.255 34.295 1.00 97.00 656 ASN A CA 1
ATOM 5045 C C . ASN A 1 656 ? -9.497 15.813 34.826 1.00 97.00 656 ASN A C 1
ATOM 5047 O O . ASN A 1 656 ? -9.414 15.597 36.034 1.00 97.00 656 ASN A O 1
ATOM 5051 N N . LYS A 1 657 ? -9.720 14.827 33.947 1.00 96.75 657 LYS A N 1
ATOM 5052 C CA . LYS A 1 657 ? -9.869 13.402 34.286 1.00 96.75 657 LYS A CA 1
ATOM 5053 C C . LYS A 1 657 ? -8.881 12.540 33.482 1.00 96.75 657 LYS A C 1
ATOM 5055 O O . LYS A 1 657 ? -9.313 11.643 32.755 1.00 96.75 657 LYS A O 1
ATOM 5060 N N . PRO A 1 658 ? -7.562 12.801 33.575 1.00 97.25 658 PRO A N 1
ATOM 5061 C CA . PRO A 1 658 ? -6.573 12.035 32.825 1.00 97.25 658 PRO A CA 1
ATOM 5062 C C . PRO A 1 658 ? -6.666 10.538 33.155 1.00 97.25 658 PRO A C 1
ATOM 5064 O O . PRO A 1 658 ? -6.830 10.153 34.313 1.00 97.25 658 PRO A O 1
ATOM 5067 N N . GLY A 1 659 ? -6.559 9.698 32.128 1.00 96.12 659 GLY A N 1
ATOM 5068 C CA . GLY A 1 659 ? -6.717 8.244 32.224 1.00 96.12 659 GLY A CA 1
ATOM 5069 C C . GLY A 1 659 ? -8.135 7.732 31.941 1.00 96.12 659 GLY A C 1
ATOM 5070 O O . GLY A 1 659 ? -8.339 6.521 31.962 1.00 96.12 659 GLY A O 1
ATOM 5071 N N . GLN A 1 660 ? -9.099 8.612 31.648 1.00 97.31 660 GLN A N 1
ATOM 5072 C CA . GLN A 1 660 ? -10.432 8.238 31.156 1.00 97.31 660 GLN A CA 1
ATOM 5073 C C . GLN A 1 660 ? -10.559 8.580 29.667 1.00 97.31 660 GLN A C 1
ATOM 5075 O O . GLN A 1 660 ? -10.097 9.633 29.221 1.00 97.31 660 GLN A O 1
ATOM 5080 N N . LEU A 1 661 ? -11.180 7.697 28.882 1.00 98.19 661 LEU A N 1
ATOM 5081 C CA . LEU A 1 661 ? -11.468 7.992 27.480 1.00 98.19 661 LEU A CA 1
ATOM 5082 C C . LEU A 1 661 ? -12.700 8.902 27.402 1.00 98.19 661 LEU A C 1
ATOM 5084 O O . LEU A 1 661 ? -13.797 8.494 27.787 1.00 98.19 661 LEU A O 1
ATOM 5088 N N . SER A 1 662 ? -12.518 10.124 26.909 1.00 97.88 662 SER A N 1
ATOM 5089 C CA . SER A 1 662 ? -13.580 11.118 26.721 1.00 97.88 662 SER A CA 1
ATOM 5090 C C . SER A 1 662 ? -13.266 12.009 25.517 1.00 97.88 662 SER A C 1
ATOM 5092 O O . SER A 1 662 ? -12.182 11.928 24.940 1.00 97.88 662 SER A O 1
ATOM 5094 N N . ASN A 1 663 ? -14.199 12.884 25.134 1.00 98.25 663 ASN A N 1
ATOM 5095 C CA . ASN A 1 663 ? -13.981 13.908 24.108 1.00 98.25 663 ASN A CA 1
ATOM 5096 C C . ASN A 1 663 ? -13.444 15.238 24.660 1.00 98.25 663 ASN A C 1
ATOM 5098 O O . ASN A 1 663 ? -13.377 16.219 23.915 1.00 98.25 663 ASN A O 1
ATOM 5102 N N . ASP A 1 664 ? -13.019 15.272 25.930 1.00 98.62 664 ASP A N 1
ATOM 5103 C CA . ASP A 1 664 ? -12.540 16.486 26.602 1.00 98.62 664 ASP A CA 1
ATOM 5104 C C . ASP A 1 664 ? -11.430 17.189 25.817 1.00 98.62 664 ASP A C 1
ATOM 5106 O O . ASP A 1 664 ? -11.395 18.419 25.792 1.00 98.62 664 ASP A O 1
ATOM 5110 N N . PHE A 1 665 ? -10.552 16.427 25.149 1.00 98.81 665 PHE A N 1
ATOM 5111 C CA . PHE A 1 665 ? -9.495 17.002 24.321 1.00 98.81 665 PHE A CA 1
ATOM 5112 C C . PHE A 1 665 ? -10.059 17.999 23.303 1.00 98.81 665 PHE A C 1
ATOM 5114 O O . PHE A 1 665 ? -9.624 19.148 23.262 1.00 98.81 665 PHE A O 1
ATOM 5121 N N . PHE A 1 666 ? -11.065 17.590 22.526 1.00 98.88 666 PHE A N 1
ATOM 5122 C CA . PHE A 1 666 ? -11.649 18.433 21.485 1.00 98.88 666 PHE A CA 1
ATOM 5123 C C . PHE A 1 666 ? -12.529 19.541 22.062 1.00 98.88 666 PHE A C 1
ATOM 5125 O O . PHE A 1 666 ? -12.455 20.675 21.592 1.00 98.88 666 PHE A O 1
ATOM 5132 N N . VAL A 1 667 ? -13.299 19.248 23.115 1.00 98.75 667 VAL A N 1
ATOM 5133 C CA . VAL A 1 667 ? -14.121 20.254 23.810 1.00 98.75 667 VAL A CA 1
ATOM 5134 C C . VAL A 1 667 ? -13.248 21.401 24.325 1.00 98.75 667 VAL A C 1
ATOM 5136 O O . VAL A 1 667 ? -13.544 22.568 24.080 1.00 98.75 667 VAL A O 1
ATOM 5139 N N . ASN A 1 668 ? -12.136 21.087 24.994 1.00 98.69 668 ASN A N 1
ATOM 5140 C CA . ASN A 1 668 ? -11.244 22.092 25.574 1.00 98.69 668 ASN A CA 1
ATOM 5141 C C . ASN A 1 668 ? -10.324 22.753 24.538 1.00 98.69 668 ASN A C 1
ATOM 5143 O O . ASN A 1 668 ? -9.966 23.920 24.708 1.00 98.69 668 ASN A O 1
ATOM 5147 N N . LEU A 1 669 ? -9.957 22.046 23.463 1.00 98.75 669 LEU A N 1
ATOM 5148 C CA . LEU A 1 669 ? -9.203 22.616 22.343 1.00 98.75 669 LEU A CA 1
ATOM 5149 C C . LEU A 1 669 ? -9.996 23.721 21.633 1.00 98.75 669 LEU A C 1
ATOM 5151 O O . LEU A 1 669 ? -9.427 24.758 21.281 1.00 98.75 669 LEU A O 1
ATOM 5155 N N . LEU A 1 670 ? -11.297 23.489 21.434 1.00 98.69 670 LEU A N 1
ATOM 5156 C CA . LEU A 1 670 ? -12.204 24.377 20.707 1.00 98.69 670 LEU A CA 1
ATOM 5157 C C . LEU A 1 670 ? -12.947 25.375 21.615 1.00 98.69 670 LEU A C 1
ATOM 5159 O O . LEU A 1 670 ? -13.706 26.202 21.107 1.00 98.69 670 LEU A O 1
ATOM 5163 N N . ASP A 1 671 ? -12.711 25.344 22.931 1.00 98.31 671 ASP A N 1
ATOM 5164 C CA . ASP A 1 671 ? -13.298 26.287 23.887 1.00 98.31 671 ASP A CA 1
ATOM 5165 C C . ASP A 1 671 ? -12.889 27.727 23.547 1.00 98.31 671 ASP A C 1
ATOM 5167 O O . ASP A 1 671 ? -11.727 28.127 23.676 1.00 98.31 671 ASP A O 1
ATOM 5171 N N . ILE A 1 672 ? -13.878 28.540 23.171 1.00 97.75 672 ILE A N 1
ATOM 5172 C CA . ILE A 1 672 ? -13.687 29.944 22.807 1.00 97.75 672 ILE A CA 1
ATOM 5173 C C . ILE A 1 672 ? -13.117 30.783 23.952 1.00 97.75 672 ILE A C 1
ATOM 5175 O O . ILE A 1 672 ? -12.548 31.840 23.691 1.00 97.75 672 ILE A O 1
ATOM 5179 N N . LYS A 1 673 ? -13.222 30.338 25.211 1.00 98.31 673 LYS A N 1
ATOM 5180 C CA . LYS A 1 673 ? -12.622 31.021 26.367 1.00 98.31 673 LYS A CA 1
ATOM 5181 C C . LYS A 1 673 ? -11.109 30.822 26.447 1.00 98.31 673 LYS A C 1
ATOM 5183 O O . LYS A 1 673 ? -10.448 31.559 27.173 1.00 98.31 673 LYS A O 1
ATOM 5188 N N . THR A 1 674 ? -10.545 29.878 25.697 1.00 98.50 674 THR A N 1
ATOM 5189 C CA . THR A 1 674 ? -9.099 29.655 25.614 1.00 98.50 674 THR A CA 1
ATOM 5190 C C . THR A 1 674 ? -8.496 30.474 24.467 1.00 98.50 674 THR A C 1
ATOM 5192 O O . THR A 1 674 ? -9.007 30.516 23.344 1.00 98.50 674 THR A O 1
ATOM 5195 N N . LYS A 1 675 ? -7.377 31.147 24.740 1.00 97.81 675 LYS A N 1
ATOM 5196 C CA . LYS A 1 675 ? -6.490 31.763 23.749 1.00 97.81 675 LYS A CA 1
ATOM 5197 C C . LYS A 1 675 ? -5.160 31.019 23.757 1.00 97.81 675 LYS A C 1
ATOM 5199 O O . LYS A 1 675 ? -4.539 30.893 24.806 1.00 97.81 675 LYS A O 1
ATOM 5204 N N . TRP A 1 676 ? -4.703 30.582 22.590 1.00 97.94 676 TRP A N 1
ATOM 5205 C CA . TRP A 1 676 ? -3.410 29.920 22.432 1.00 97.94 676 TRP A CA 1
ATOM 5206 C C . TRP A 1 676 ? -2.316 30.941 22.114 1.00 97.94 676 TRP A C 1
ATOM 5208 O O . TRP A 1 676 ? -2.486 31.782 21.229 1.00 97.94 676 TRP A O 1
ATOM 5218 N N . VAL A 1 677 ? -1.203 30.885 22.845 1.00 96.12 677 VAL A N 1
ATOM 5219 C CA . VAL A 1 677 ? -0.036 31.756 22.663 1.00 96.12 677 VAL A CA 1
ATOM 5220 C C . VAL A 1 677 ? 1.232 30.920 22.510 1.00 96.12 677 VAL A C 1
ATOM 5222 O O . VAL A 1 677 ? 1.430 29.923 23.204 1.00 96.12 677 VAL A O 1
ATOM 5225 N N . GLY A 1 678 ? 2.100 31.314 21.578 1.00 92.19 678 GLY A N 1
ATOM 5226 C CA . GLY A 1 678 ? 3.407 30.680 21.422 1.00 92.19 678 GLY A CA 1
ATOM 5227 C C . GLY A 1 678 ? 4.286 30.954 22.639 1.00 92.19 678 GLY A C 1
ATOM 5228 O O . GLY A 1 678 ? 4.347 32.083 23.118 1.00 92.19 678 GLY A O 1
ATOM 5229 N N . THR A 1 679 ? 4.996 29.936 23.126 1.00 88.19 679 THR A N 1
ATOM 5230 C CA . THR A 1 679 ? 5.901 30.091 24.283 1.00 88.19 679 THR A CA 1
ATOM 5231 C C . THR A 1 679 ? 7.309 30.562 23.898 1.00 88.19 679 THR A C 1
ATOM 5233 O O . THR A 1 679 ? 8.183 30.653 24.754 1.00 88.19 679 THR A O 1
ATOM 5236 N N . GLY A 1 680 ? 7.572 30.773 22.603 1.00 79.38 680 GLY A N 1
ATOM 5237 C CA . GLY A 1 680 ? 8.920 30.968 22.055 1.00 79.38 680 GLY A CA 1
ATOM 5238 C C . GLY A 1 680 ? 9.745 29.676 21.943 1.00 79.38 680 GLY A C 1
ATOM 5239 O O . GLY A 1 680 ? 10.774 29.671 21.277 1.00 79.38 680 GLY A O 1
ATOM 5240 N N . ARG A 1 681 ? 9.281 28.553 22.518 1.00 71.75 681 ARG A N 1
ATOM 5241 C CA . ARG A 1 681 ? 9.951 27.236 22.490 1.00 71.75 681 ARG A CA 1
ATOM 5242 C C . ARG A 1 681 ? 9.515 26.357 21.308 1.00 71.75 681 ARG A C 1
ATOM 5244 O O . ARG A 1 681 ? 9.247 25.174 21.490 1.00 71.75 681 ARG A O 1
ATOM 5251 N N . GLY A 1 682 ? 9.428 26.942 20.111 1.00 81.94 682 GLY A N 1
ATOM 5252 C CA . GLY A 1 682 ? 9.163 26.249 18.840 1.00 81.94 682 GLY A CA 1
ATOM 5253 C C . GLY A 1 682 ? 7.823 25.507 18.775 1.00 81.94 682 GLY A C 1
ATOM 5254 O O . GLY A 1 682 ? 6.830 26.051 18.299 1.00 81.94 682 GLY A O 1
ATOM 5255 N N . ASP A 1 683 ? 7.811 24.261 19.248 1.00 92.81 683 ASP A N 1
ATOM 5256 C CA . ASP A 1 683 ? 6.695 23.322 19.110 1.00 92.81 683 ASP A CA 1
ATOM 5257 C C . ASP A 1 683 ? 5.658 23.382 20.241 1.00 92.81 683 ASP A C 1
ATOM 5259 O O . ASP A 1 683 ? 4.676 22.647 20.180 1.00 92.81 683 ASP A O 1
ATOM 5263 N N . VAL A 1 684 ? 5.856 24.227 21.261 1.00 95.38 684 VAL A N 1
ATOM 5264 C CA . VAL A 1 684 ? 5.028 24.272 22.482 1.00 95.38 684 VAL A CA 1
ATOM 5265 C C . VAL A 1 684 ? 4.290 25.604 22.642 1.00 95.38 684 VAL A C 1
ATOM 5267 O O . VAL A 1 684 ? 4.870 26.691 22.518 1.00 95.38 684 VAL A O 1
ATOM 5270 N N . PHE A 1 685 ? 3.018 25.511 23.017 1.00 97.69 685 PHE A N 1
ATOM 5271 C CA . PHE A 1 685 ? 2.063 26.606 23.148 1.00 97.69 685 PHE A CA 1
ATOM 5272 C C . PHE A 1 685 ? 1.357 26.553 24.502 1.00 97.69 685 PHE A C 1
ATOM 5274 O O . PHE A 1 685 ? 1.068 25.474 25.022 1.00 97.69 685 PHE A O 1
ATOM 5281 N N . ASP A 1 686 ? 1.023 27.725 25.035 1.00 98.12 686 ASP A N 1
ATOM 5282 C CA . ASP A 1 686 ? 0.231 27.861 26.252 1.00 98.12 686 ASP A CA 1
ATOM 5283 C C . ASP A 1 686 ? -1.201 28.270 25.896 1.00 98.12 686 ASP A C 1
ATOM 5285 O O . ASP A 1 686 ? -1.427 29.191 25.110 1.00 98.12 686 ASP A O 1
ATOM 5289 N N . GLY A 1 687 ? -2.176 27.575 26.474 1.00 98.12 687 GLY A N 1
ATOM 5290 C CA . GLY A 1 687 ? -3.581 27.963 26.437 1.00 98.12 687 GLY A CA 1
ATOM 5291 C C . GLY A 1 687 ? -3.894 28.794 27.671 1.00 98.12 687 GLY A C 1
ATOM 5292 O O . GLY A 1 687 ? -3.817 28.277 28.786 1.00 98.12 687 GLY A O 1
ATOM 5293 N N . VAL A 1 688 ? -4.240 30.066 27.492 1.00 98.19 688 VAL A N 1
ATOM 5294 C CA . VAL A 1 688 ? -4.608 30.987 28.575 1.00 98.19 688 VAL A CA 1
ATOM 5295 C C . VAL A 1 688 ? -6.090 31.327 28.510 1.00 98.19 688 VAL A C 1
ATOM 5297 O O . VAL A 1 688 ? -6.676 31.426 27.432 1.00 98.19 688 VAL A O 1
ATOM 5300 N N . ASP A 1 689 ? -6.707 31.506 29.668 1.00 98.06 689 ASP A N 1
ATOM 5301 C CA . ASP A 1 689 ? -8.058 32.037 29.770 1.00 98.06 689 ASP A CA 1
ATOM 5302 C C . ASP A 1 689 ? -8.113 33.468 29.213 1.00 98.06 689 ASP A C 1
ATOM 5304 O O . ASP A 1 689 ? -7.281 34.311 29.551 1.00 98.06 689 ASP A O 1
ATOM 5308 N N . ARG A 1 690 ? -9.089 33.760 28.350 1.00 97.69 690 ARG A N 1
ATOM 5309 C CA . ARG A 1 690 ? -9.199 35.072 27.696 1.00 97.69 690 ARG A CA 1
ATOM 5310 C C . ARG A 1 690 ? -9.520 36.211 28.655 1.00 97.69 690 ARG A C 1
ATOM 5312 O O . ARG A 1 690 ? -9.093 37.328 28.383 1.00 97.69 690 ARG A O 1
ATOM 5319 N N . ALA A 1 691 ? -10.286 35.954 29.713 1.00 97.19 691 ALA A N 1
ATOM 5320 C CA . ALA A 1 691 ? -10.756 36.999 30.617 1.00 97.19 691 ALA A CA 1
ATOM 5321 C C . ALA A 1 691 ? -9.702 37.354 31.677 1.00 97.19 691 ALA A C 1
ATOM 5323 O O . ALA A 1 691 ? -9.432 38.525 31.922 1.00 97.19 691 ALA A O 1
ATOM 5324 N N . SER A 1 692 ? -9.098 36.335 32.288 1.00 97.00 692 SER A N 1
ATOM 5325 C CA . SER A 1 692 ? -8.141 36.461 33.394 1.00 97.00 692 SER A CA 1
ATOM 5326 C C . SER A 1 692 ? -6.674 36.437 32.964 1.00 97.00 692 SER A C 1
ATOM 5328 O O . SER A 1 692 ? -5.807 36.846 33.732 1.00 97.00 692 SER A O 1
ATOM 5330 N N . GLY A 1 693 ? -6.363 35.911 31.776 1.00 95.56 693 GLY A N 1
ATOM 5331 C CA . GLY A 1 693 ? -4.988 35.649 31.340 1.00 95.56 693 GLY A CA 1
ATOM 5332 C C . GLY A 1 693 ? -4.318 34.462 32.045 1.00 95.56 693 GLY A C 1
ATOM 5333 O O . GLY A 1 693 ? -3.157 34.167 31.760 1.00 95.56 693 GLY A O 1
ATOM 5334 N N . ALA A 1 694 ? -5.019 33.764 32.945 1.00 97.06 694 ALA A N 1
ATOM 5335 C CA . ALA A 1 694 ? -4.467 32.631 33.678 1.00 97.06 694 ALA A CA 1
ATOM 5336 C C . ALA A 1 694 ? -4.190 31.444 32.744 1.00 97.06 694 ALA A C 1
ATOM 5338 O O . ALA A 1 694 ? -5.001 31.104 31.880 1.00 97.06 694 ALA A O 1
ATOM 5339 N N . LYS A 1 695 ? -3.048 30.778 32.933 1.00 97.19 695 LYS A N 1
ATOM 5340 C CA . LYS A 1 695 ? -2.701 29.574 32.173 1.00 97.19 695 LYS A CA 1
ATOM 5341 C C . LYS A 1 695 ? -3.659 28.430 32.519 1.00 97.19 695 LYS A C 1
ATOM 5343 O O . LYS A 1 695 ? -3.790 28.065 33.682 1.00 97.19 695 LYS A O 1
ATOM 5348 N N . ARG A 1 696 ? -4.289 27.855 31.493 1.00 96.56 696 ARG A N 1
ATOM 5349 C CA . ARG A 1 696 ? -5.173 26.682 31.580 1.00 96.56 696 ARG A CA 1
ATOM 5350 C C . ARG A 1 696 ? -4.465 25.417 31.112 1.00 96.56 696 ARG A C 1
ATOM 5352 O O . ARG A 1 696 ? -4.498 24.408 31.802 1.00 96.56 696 ARG A O 1
ATOM 5359 N N . TRP A 1 697 ? -3.802 25.484 29.957 1.00 98.12 697 TRP A N 1
ATOM 5360 C CA . TRP A 1 697 ? -3.293 24.306 29.255 1.00 98.12 697 TRP A CA 1
ATOM 5361 C C . TRP A 1 697 ? -1.893 24.523 28.678 1.00 98.12 697 TRP A C 1
ATOM 5363 O O . TRP A 1 697 ? -1.442 25.655 28.505 1.00 98.12 697 TRP A O 1
ATOM 5373 N N . THR A 1 698 ? -1.219 23.425 28.344 1.00 97.88 698 THR A N 1
ATOM 5374 C CA . THR A 1 698 ? -0.033 23.412 27.474 1.00 97.88 698 THR A CA 1
ATOM 5375 C C . THR A 1 698 ? -0.312 22.439 26.335 1.00 97.88 698 THR A C 1
ATOM 5377 O O . THR A 1 698 ? -0.879 21.378 26.581 1.00 97.88 698 THR A O 1
ATOM 5380 N N . ALA A 1 699 ? 0.064 22.778 25.109 1.00 98.19 699 ALA A N 1
ATOM 5381 C CA . ALA A 1 699 ? -0.181 21.966 23.921 1.00 98.19 699 ALA A CA 1
ATOM 5382 C C . ALA A 1 699 ? 1.005 22.049 22.959 1.00 98.19 699 ALA A C 1
ATOM 5384 O O . ALA A 1 699 ? 1.783 23.002 22.999 1.00 98.19 699 ALA A O 1
ATOM 5385 N N . SER A 1 700 ? 1.147 21.052 22.100 1.00 97.94 700 SER A N 1
ATOM 5386 C CA . SER A 1 700 ? 2.141 21.024 21.033 1.00 97.94 700 SER A CA 1
ATOM 5387 C C . SER A 1 700 ? 1.531 21.383 19.671 1.00 97.94 700 SER A C 1
ATOM 5389 O O . SER A 1 700 ? 0.314 21.545 19.538 1.00 97.94 700 SER A O 1
ATOM 5391 N N . ARG A 1 701 ? 2.359 21.428 18.619 1.00 97.56 701 ARG A N 1
ATOM 5392 C CA . ARG A 1 701 ? 1.868 21.529 17.232 1.00 97.56 701 ARG A CA 1
ATOM 5393 C C . ARG A 1 701 ? 0.921 20.392 16.842 1.00 97.56 701 ARG A C 1
ATOM 5395 O O . ARG A 1 701 ? -0.077 20.658 16.177 1.00 97.56 701 ARG A O 1
ATOM 5402 N N . VAL A 1 702 ? 1.195 19.154 17.272 1.00 98.00 702 VAL A N 1
ATOM 5403 C CA . VAL A 1 702 ? 0.332 18.002 16.942 1.00 98.00 702 VAL A CA 1
ATOM 5404 C C . VAL A 1 702 ? -1.022 18.077 17.632 1.00 98.00 702 VAL A C 1
ATOM 5406 O O . VAL A 1 702 ? -1.973 17.470 17.159 1.00 98.00 702 VAL A O 1
ATOM 5409 N N . ASP A 1 703 ? -1.130 18.848 18.710 1.00 98.69 703 ASP A N 1
ATOM 5410 C CA . ASP A 1 703 ? -2.394 19.070 19.404 1.00 98.69 703 ASP A CA 1
ATOM 5411 C C . ASP A 1 703 ? -3.177 20.207 18.733 1.00 98.69 703 ASP A C 1
ATOM 5413 O O . ASP A 1 703 ? -4.349 20.059 18.390 1.00 98.69 703 ASP A O 1
ATOM 5417 N N . LEU A 1 704 ? -2.513 21.344 18.486 1.00 98.56 704 LEU A N 1
ATOM 5418 C CA . LEU A 1 704 ? -3.164 22.542 17.952 1.00 98.56 704 LEU A CA 1
ATOM 5419 C C . LEU A 1 704 ? -3.526 22.452 16.470 1.00 98.56 704 LEU A C 1
ATOM 5421 O O . LEU A 1 704 ? -4.402 23.196 16.024 1.00 98.56 704 LEU A O 1
ATOM 5425 N N . ILE A 1 705 ? -2.910 21.547 15.703 1.00 98.62 705 ILE A N 1
ATOM 5426 C CA . ILE A 1 705 ? -3.251 21.380 14.286 1.00 98.62 705 ILE A CA 1
ATOM 5427 C C . ILE A 1 705 ? -4.730 21.014 14.090 1.00 98.62 705 ILE A C 1
ATOM 5429 O O . ILE A 1 705 ? -5.353 21.508 13.153 1.00 98.62 705 ILE A O 1
ATOM 5433 N N . PHE A 1 706 ? -5.330 20.269 15.026 1.00 98.81 706 PHE A N 1
ATOM 5434 C CA . PHE A 1 706 ? -6.757 19.919 15.021 1.00 98.81 706 PHE A CA 1
ATOM 5435 C C . PHE A 1 706 ? -7.683 21.095 15.362 1.00 98.81 706 PHE A C 1
ATOM 5437 O O . PHE A 1 706 ? -8.883 21.010 15.145 1.00 98.81 706 PHE A O 1
ATOM 5444 N N . GLY A 1 707 ? -7.153 22.208 15.874 1.00 98.50 707 GLY A N 1
ATOM 5445 C CA . GLY A 1 707 ? -7.899 23.458 16.050 1.00 98.50 707 GLY A CA 1
ATOM 5446 C C . GLY A 1 707 ? -7.672 24.473 14.924 1.00 98.50 707 GLY A C 1
ATOM 5447 O O . GLY A 1 707 ? -8.381 25.481 14.882 1.00 98.50 707 GLY A O 1
ATOM 5448 N N . SER A 1 708 ? -6.695 24.214 14.044 1.00 98.12 708 SER A N 1
ATOM 5449 C CA . SER A 1 708 ? -6.145 25.161 13.064 1.00 98.12 708 SER A CA 1
ATOM 5450 C C . SER A 1 708 ? -6.409 24.747 11.612 1.00 98.12 708 SER A C 1
ATOM 5452 O O . SER A 1 708 ? -6.979 25.520 10.845 1.00 98.12 708 SER A O 1
ATOM 5454 N N . HIS A 1 709 ? -6.036 23.524 11.223 1.00 98.56 709 HIS A N 1
ATOM 5455 C CA . HIS A 1 709 ? -6.239 23.030 9.862 1.00 98.56 709 HIS A CA 1
ATOM 5456 C C . HIS A 1 709 ? -7.729 22.791 9.610 1.00 98.56 709 HIS A C 1
ATOM 5458 O O . HIS A 1 709 ? -8.329 21.960 10.289 1.00 98.56 709 HIS A O 1
ATOM 5464 N N . ALA A 1 710 ? -8.318 23.478 8.628 1.00 98.44 710 ALA A N 1
ATOM 5465 C CA . ALA A 1 710 ? -9.772 23.543 8.446 1.00 98.44 710 ALA A CA 1
ATOM 5466 C C . ALA A 1 710 ? -10.449 22.161 8.385 1.00 98.44 710 ALA A C 1
ATOM 5468 O O . ALA A 1 710 ? -11.437 21.924 9.073 1.00 98.44 710 ALA A O 1
ATOM 5469 N N . GLU A 1 711 ? -9.877 21.214 7.638 1.00 98.56 711 GLU A N 1
ATOM 5470 C CA . GLU A 1 711 ? -10.455 19.870 7.511 1.00 98.56 711 GLU A CA 1
ATOM 5471 C C . GLU A 1 711 ? -10.290 19.027 8.788 1.00 98.56 711 GLU A C 1
ATOM 5473 O O . GLU A 1 711 ? -11.181 18.261 9.134 1.00 98.56 711 GLU A O 1
ATOM 5478 N N . LEU A 1 712 ? -9.180 19.177 9.525 1.00 98.81 712 LEU A N 1
ATOM 5479 C CA . LEU A 1 712 ? -8.984 18.445 10.788 1.00 98.81 712 LEU A CA 1
ATOM 5480 C C . LEU A 1 712 ? -9.852 19.043 11.894 1.00 98.81 712 LEU A C 1
ATOM 5482 O O . LEU A 1 712 ? -10.372 18.318 12.738 1.00 98.81 712 LEU A O 1
ATOM 5486 N N . ARG A 1 713 ? -10.044 20.362 11.856 1.00 98.88 713 ARG A N 1
ATOM 5487 C CA . ARG A 1 713 ? -10.949 21.082 12.738 1.00 98.88 713 ARG A CA 1
ATOM 5488 C C . ARG A 1 713 ? -12.393 20.640 12.544 1.00 98.88 713 ARG A C 1
ATOM 5490 O O . ARG A 1 713 ? -13.056 20.378 13.539 1.00 98.88 713 ARG A O 1
ATOM 5497 N N . ALA A 1 714 ? -12.851 20.474 11.305 1.00 98.81 714 ALA A N 1
ATOM 5498 C CA . ALA A 1 714 ? -14.188 19.943 11.037 1.00 98.81 714 ALA A CA 1
ATOM 5499 C C . ALA A 1 714 ? -14.391 18.544 11.661 1.00 98.81 714 ALA A C 1
ATOM 5501 O O . ALA A 1 714 ? -15.441 18.260 12.231 1.00 98.81 714 ALA A O 1
ATOM 5502 N N . LEU A 1 715 ? -13.365 17.683 11.632 1.00 98.62 715 LEU A N 1
ATOM 5503 C CA . LEU A 1 715 ? -13.406 16.379 12.310 1.00 98.62 715 LEU A CA 1
ATOM 5504 C C . LEU A 1 715 ? -13.411 16.520 13.840 1.00 98.62 715 LEU A C 1
ATOM 5506 O O . LEU A 1 715 ? -14.157 15.820 14.523 1.00 98.62 715 LEU A O 1
ATOM 5510 N N . ALA A 1 716 ? -12.610 17.436 14.387 1.00 98.81 716 ALA A N 1
ATOM 5511 C CA . ALA A 1 716 ? -12.597 17.738 15.816 1.00 98.81 716 ALA A CA 1
ATOM 5512 C C . ALA A 1 716 ? -13.957 18.261 16.314 1.00 98.81 716 ALA A C 1
ATOM 5514 O O . ALA A 1 716 ? -14.390 17.893 17.404 1.00 98.81 716 ALA A O 1
ATOM 5515 N N . GLU A 1 717 ? -14.652 19.076 15.515 1.00 98.75 717 GLU A N 1
ATOM 5516 C CA . GLU A 1 717 ? -15.982 19.614 15.825 1.00 98.75 717 GLU A CA 1
ATOM 5517 C C . GLU A 1 717 ? -17.028 18.497 15.977 1.00 98.75 717 GLU A C 1
ATOM 5519 O O . GLU A 1 717 ? -17.803 18.523 16.935 1.00 98.75 717 GLU A O 1
ATOM 5524 N N . VAL A 1 718 ? -16.983 17.456 15.134 1.00 98.62 718 VAL A N 1
ATOM 5525 C CA . VAL A 1 718 ? -17.857 16.270 15.258 1.00 98.62 718 VAL A CA 1
ATOM 5526 C C . VAL A 1 718 ? -17.660 15.547 16.592 1.00 98.62 718 VAL A C 1
ATOM 5528 O O . VAL A 1 718 ? -18.629 15.075 17.185 1.00 98.62 718 VAL A O 1
ATOM 5531 N N . TYR A 1 719 ? -16.428 15.453 17.092 1.00 98.38 719 TYR A N 1
ATOM 5532 C CA . TYR A 1 719 ? -16.170 14.822 18.388 1.00 98.38 719 TYR A CA 1
ATOM 5533 C C . TYR A 1 719 ? -16.440 15.763 19.571 1.00 98.38 719 TYR A C 1
ATOM 5535 O O . TYR A 1 719 ? -16.788 15.286 20.648 1.00 98.38 719 TYR A O 1
ATOM 5543 N N . ALA A 1 720 ? -16.314 17.082 19.398 1.00 98.56 720 ALA A N 1
ATOM 5544 C CA . ALA A 1 720 ? -16.565 18.076 20.446 1.00 98.56 720 ALA A CA 1
ATOM 5545 C C . ALA A 1 720 ? -18.051 18.415 20.650 1.00 98.56 720 ALA A C 1
ATOM 5547 O O . ALA A 1 720 ? -18.412 18.928 21.710 1.00 98.56 720 ALA A O 1
ATOM 5548 N N . GLN A 1 721 ? -18.909 18.176 19.653 1.00 96.44 721 GLN A N 1
ATOM 5549 C CA . GLN A 1 721 ? -20.332 18.505 19.740 1.00 96.44 721 GLN A CA 1
ATOM 5550 C C . GLN A 1 721 ? -21.053 17.705 20.837 1.00 96.44 721 GLN A C 1
ATOM 5552 O O . GLN A 1 721 ? -20.586 16.661 21.303 1.00 96.44 721 GLN A O 1
ATOM 5557 N N . ALA A 1 722 ? -22.245 18.163 21.224 1.00 92.31 722 ALA A N 1
ATOM 5558 C CA . ALA A 1 722 ? -23.104 17.416 22.139 1.00 92.31 722 ALA A CA 1
ATOM 5559 C C . ALA A 1 722 ? -23.397 16.006 21.583 1.00 92.31 722 ALA A C 1
ATOM 5561 O O . ALA A 1 722 ? -23.796 15.857 20.432 1.00 92.31 722 ALA A O 1
ATOM 5562 N N . GLY A 1 723 ? -23.169 14.969 22.394 1.00 87.50 723 GLY A N 1
ATOM 5563 C CA . GLY A 1 723 ? -23.274 13.563 21.972 1.00 87.50 723 GLY A CA 1
ATOM 5564 C C . GLY A 1 723 ? -22.033 12.997 21.260 1.00 87.50 723 GLY A C 1
ATOM 5565 O O . GLY A 1 723 ? -21.973 11.794 21.022 1.00 87.50 723 GLY A O 1
ATOM 5566 N N . GLY A 1 724 ? -21.014 13.818 20.973 1.00 91.88 724 GLY A N 1
ATOM 5567 C CA . GLY A 1 724 ? -19.783 13.398 20.291 1.00 91.88 724 GLY A CA 1
ATOM 5568 C C . GLY A 1 724 ? -18.872 12.468 21.105 1.00 91.88 724 GLY A C 1
ATOM 5569 O O . GLY A 1 724 ? -18.040 11.777 20.521 1.00 91.88 724 GLY A O 1
ATOM 5570 N N . GLU A 1 725 ? -19.041 12.393 22.432 1.00 95.06 725 GLU A N 1
ATOM 5571 C CA . GLU A 1 725 ? -18.235 11.525 23.308 1.00 95.06 725 GLU A CA 1
ATOM 5572 C C . GLU A 1 725 ? -18.399 10.038 22.973 1.00 95.06 725 GLU A C 1
ATOM 5574 O O . GLU A 1 725 ? -17.407 9.321 22.860 1.00 95.06 725 GLU A O 1
ATOM 5579 N N . GLU A 1 726 ? -19.635 9.571 22.782 1.00 92.81 726 GLU A N 1
ATOM 5580 C CA . GLU A 1 726 ? -19.899 8.159 22.482 1.00 92.81 726 GLU A CA 1
ATOM 5581 C C . GLU A 1 726 ? -19.361 7.779 21.099 1.00 92.81 726 GLU A C 1
ATOM 5583 O O . GLU A 1 726 ? -18.694 6.757 20.944 1.00 92.81 726 GLU A O 1
ATOM 5588 N N . LYS A 1 727 ? -19.548 8.664 20.111 1.00 92.12 727 LYS A N 1
ATOM 5589 C CA . LYS A 1 727 ? -18.957 8.500 18.780 1.00 92.12 727 LYS A CA 1
ATOM 5590 C C . LYS A 1 727 ? -17.430 8.424 18.847 1.00 92.12 727 LYS A C 1
ATOM 5592 O O . LYS A 1 727 ? -16.843 7.538 18.235 1.00 92.12 727 LYS A O 1
ATOM 5597 N N . LEU A 1 728 ? -16.786 9.308 19.615 1.00 97.25 728 LEU A N 1
ATOM 5598 C CA . LEU A 1 728 ? -15.335 9.266 19.793 1.00 97.25 728 LEU A CA 1
ATOM 5599 C C . LEU A 1 728 ? -14.881 7.941 20.408 1.00 97.25 728 LEU A C 1
ATOM 5601 O O . LEU A 1 728 ? -13.891 7.384 19.949 1.00 97.25 728 LEU A O 1
ATOM 5605 N N . LYS A 1 729 ? -15.576 7.426 21.430 1.00 95.25 729 LYS A N 1
ATOM 5606 C CA . LYS A 1 729 ? -15.222 6.138 22.048 1.00 95.25 729 LYS A CA 1
ATOM 5607 C C . LYS A 1 729 ? -15.287 4.999 21.037 1.00 95.25 729 LYS A C 1
ATOM 5609 O O . LYS A 1 729 ? -14.349 4.209 20.964 1.00 95.25 729 LYS A O 1
ATOM 5614 N N . GLN A 1 730 ? -16.356 4.938 20.246 1.00 91.88 730 GLN A N 1
ATOM 5615 C CA . GLN A 1 730 ? -16.537 3.915 19.215 1.00 91.88 730 GLN A CA 1
ATOM 5616 C C . GLN A 1 730 ? -15.453 4.007 18.137 1.00 91.88 730 GLN A C 1
ATOM 5618 O O . GLN A 1 730 ? -14.767 3.019 17.869 1.00 91.88 730 GLN A O 1
ATOM 5623 N N . ASP A 1 731 ? -15.230 5.202 17.588 1.00 92.88 731 ASP A N 1
ATOM 5624 C CA . ASP A 1 731 ? -14.242 5.425 16.531 1.00 92.88 731 ASP A CA 1
ATOM 5625 C C . ASP A 1 731 ? -12.804 5.217 17.044 1.00 92.88 731 ASP A C 1
ATOM 5627 O O . ASP A 1 731 ? -11.971 4.642 16.342 1.00 92.88 731 ASP A O 1
ATOM 5631 N N . PHE A 1 732 ? -12.510 5.603 18.292 1.00 98.44 732 PHE A N 1
ATOM 5632 C CA . PHE A 1 732 ? -11.224 5.341 18.942 1.00 98.44 732 PHE A CA 1
ATOM 5633 C C . PHE A 1 732 ? -10.978 3.842 19.108 1.00 98.44 732 PHE A C 1
ATOM 5635 O O . PHE A 1 732 ? -9.900 3.363 18.766 1.00 98.44 732 PHE A O 1
ATOM 5642 N N . VAL A 1 733 ? -11.958 3.086 19.616 1.00 96.88 733 VAL A N 1
ATOM 5643 C CA . VAL A 1 733 ? -11.832 1.630 19.801 1.00 96.88 733 VAL A CA 1
ATOM 5644 C C . VAL A 1 733 ? -11.685 0.918 18.456 1.00 96.88 733 VAL A C 1
ATOM 5646 O O . VAL A 1 733 ? -10.865 0.002 18.344 1.00 96.88 733 VAL A O 1
ATOM 5649 N N . ALA A 1 734 ? -12.406 1.354 17.421 1.00 91.12 734 ALA A N 1
ATOM 5650 C CA . ALA A 1 734 ? -12.268 0.818 16.069 1.00 91.12 734 ALA A CA 1
ATOM 5651 C C . ALA A 1 734 ? -10.866 1.084 15.493 1.00 91.12 734 ALA A C 1
ATOM 5653 O O . ALA A 1 734 ? -10.186 0.149 15.060 1.00 91.12 734 ALA A O 1
ATOM 5654 N N . ALA A 1 735 ? -10.388 2.330 15.564 1.00 96.81 735 ALA A N 1
ATOM 5655 C CA . ALA A 1 735 ? -9.058 2.705 15.090 1.00 96.81 735 ALA A CA 1
ATOM 5656 C C . ALA A 1 735 ? -7.936 2.019 15.894 1.00 96.81 735 ALA A C 1
ATOM 5658 O O . ALA A 1 735 ? -6.961 1.539 15.316 1.00 96.81 735 ALA A O 1
ATOM 5659 N N . TRP A 1 736 ? -8.090 1.894 17.216 1.00 98.44 736 TRP A N 1
ATOM 5660 C CA . TRP A 1 736 ? -7.189 1.130 18.083 1.00 98.44 736 TRP A CA 1
ATOM 5661 C C . TRP A 1 736 ? -7.110 -0.334 17.644 1.00 98.44 736 TRP A C 1
ATOM 5663 O O . TRP A 1 736 ? -6.024 -0.863 17.412 1.00 98.44 736 TRP A O 1
ATOM 5673 N N . THR A 1 737 ? -8.267 -0.976 17.471 1.00 96.81 737 THR A N 1
ATOM 5674 C CA . THR A 1 737 ? -8.371 -2.380 17.047 1.00 96.81 737 THR A CA 1
ATOM 5675 C C . THR A 1 737 ? -7.719 -2.603 15.685 1.00 96.81 737 THR A C 1
ATOM 5677 O O . THR A 1 737 ? -7.023 -3.603 15.497 1.00 96.81 737 THR A O 1
ATOM 5680 N N . LYS A 1 738 ? -7.899 -1.665 14.748 1.00 96.94 738 LYS A N 1
ATOM 5681 C CA . LYS A 1 738 ? -7.224 -1.679 13.447 1.00 96.94 738 LYS A CA 1
ATOM 5682 C C . LYS A 1 738 ? -5.707 -1.679 13.622 1.00 96.94 738 LYS A C 1
ATOM 5684 O O . LYS A 1 738 ? -5.054 -2.599 13.138 1.00 96.94 738 LYS A O 1
ATOM 5689 N N . VAL A 1 739 ? -5.152 -0.716 14.366 1.00 98.62 739 VAL A N 1
ATOM 5690 C CA . VAL A 1 739 ? -3.695 -0.601 14.578 1.00 98.62 739 VAL A CA 1
ATOM 5691 C C . VAL A 1 739 ? -3.115 -1.843 15.256 1.00 98.62 739 VAL A C 1
ATOM 5693 O O . VAL A 1 739 ? -2.067 -2.329 14.836 1.00 98.62 739 VAL A O 1
ATOM 5696 N N . MET A 1 740 ? -3.812 -2.414 16.245 1.00 98.69 740 MET A N 1
ATOM 5697 C CA . MET A 1 740 ? -3.370 -3.639 16.925 1.00 98.69 740 MET A CA 1
ATOM 5698 C C . MET A 1 740 ? -3.274 -4.859 15.994 1.00 98.69 740 MET A C 1
ATOM 5700 O O . MET A 1 740 ? -2.599 -5.827 16.344 1.00 98.69 740 MET A O 1
ATOM 5704 N N . ASN A 1 741 ? -3.945 -4.842 14.837 1.00 97.69 741 ASN A N 1
ATOM 5705 C CA . ASN A 1 741 ? -4.035 -5.975 13.915 1.00 97.69 741 ASN A CA 1
ATOM 5706 C C . ASN A 1 741 ? -3.388 -5.729 12.538 1.00 97.69 741 ASN A C 1
ATOM 5708 O O . ASN A 1 741 ? -3.508 -6.587 11.666 1.00 97.69 741 ASN A O 1
ATOM 5712 N N . LEU A 1 742 ? -2.688 -4.606 12.329 1.00 97.56 742 LEU A N 1
ATOM 5713 C CA . LEU A 1 742 ? -2.078 -4.261 11.033 1.00 97.56 742 LEU A CA 1
ATOM 5714 C C . LEU A 1 742 ? -1.081 -5.312 10.506 1.00 97.56 742 LEU A C 1
ATOM 5716 O O . LEU A 1 742 ? -0.912 -5.434 9.297 1.00 97.56 742 LEU A O 1
ATOM 5720 N N . ASP A 1 743 ? -0.448 -6.081 11.393 1.00 98.00 743 ASP A N 1
ATOM 5721 C CA . ASP A 1 743 ? 0.540 -7.114 11.060 1.00 98.00 743 ASP A CA 1
ATOM 5722 C C . ASP A 1 743 ? -0.006 -8.553 11.107 1.00 98.00 743 ASP A C 1
ATOM 5724 O O . ASP A 1 743 ? 0.749 -9.519 10.958 1.00 98.00 743 ASP A O 1
ATOM 5728 N N . ARG A 1 744 ? -1.321 -8.721 11.299 1.00 96.06 744 ARG A N 1
ATOM 5729 C CA . ARG A 1 744 ? -1.977 -10.029 11.441 1.00 96.06 744 ARG A CA 1
ATOM 5730 C C . ARG A 1 744 ? -2.270 -10.693 10.101 1.00 96.06 744 ARG A C 1
ATOM 5732 O O . ARG A 1 744 ? -3.392 -11.101 9.815 1.00 96.06 744 ARG A O 1
ATOM 5739 N N . PHE A 1 745 ? -1.240 -10.817 9.269 1.00 93.75 745 PHE A N 1
ATOM 5740 C CA . PHE A 1 745 ? -1.315 -11.502 7.973 1.00 93.75 745 PHE A CA 1
ATOM 5741 C C . PHE A 1 745 ? -1.454 -13.025 8.095 1.00 93.75 745 PHE A C 1
ATOM 5743 O O . PHE A 1 745 ? -1.729 -13.692 7.104 1.00 93.75 745 PHE A O 1
ATOM 5750 N N . ASP A 1 746 ? -1.228 -13.573 9.292 1.00 88.69 746 ASP A N 1
ATOM 5751 C CA . ASP A 1 746 ? -1.538 -14.960 9.651 1.00 88.69 746 ASP A CA 1
ATOM 5752 C C . ASP A 1 746 ? -3.049 -15.238 9.666 1.00 88.69 746 ASP A C 1
ATOM 5754 O O . ASP A 1 746 ? -3.470 -16.384 9.512 1.00 88.69 746 ASP A O 1
ATOM 5758 N N . LEU A 1 747 ? -3.863 -14.190 9.820 1.00 85.31 747 LEU A N 1
ATOM 5759 C CA . LEU A 1 747 ? -5.310 -14.275 9.716 1.00 85.31 747 LEU A CA 1
ATOM 5760 C C . LEU A 1 747 ? -5.756 -14.131 8.250 1.00 85.31 747 LEU A C 1
ATOM 5762 O O . LEU A 1 747 ? -5.083 -13.474 7.451 1.00 85.31 747 LEU A O 1
ATOM 5766 N N . PRO A 1 748 ? -6.920 -14.687 7.872 1.00 66.06 748 PRO A N 1
ATOM 5767 C CA . PRO A 1 748 ? -7.513 -14.432 6.560 1.00 66.06 748 PRO A CA 1
ATOM 5768 C C . PRO A 1 748 ? -7.637 -12.915 6.285 1.00 66.06 748 PRO A C 1
ATOM 5770 O O . PRO A 1 748 ? -8.175 -12.190 7.120 1.00 66.06 748 PRO A O 1
ATOM 5773 N N . ARG A 1 749 ? -7.162 -12.422 5.126 1.00 56.19 749 ARG A N 1
ATOM 5774 C CA . ARG A 1 749 ? -7.130 -10.983 4.744 1.00 56.19 749 ARG A CA 1
ATOM 5775 C C . ARG A 1 749 ? -8.499 -10.315 4.840 1.00 56.19 749 ARG A C 1
ATOM 5777 O O . ARG A 1 749 ? -9.422 -10.888 4.303 1.00 56.19 749 ARG A O 1
ATOM 5784 N N . GLN A 1 750 ? -8.602 -9.073 5.329 1.00 44.31 750 GLN A N 1
ATOM 5785 C CA . GLN A 1 750 ? -9.841 -8.290 5.557 1.00 44.31 750 GLN A CA 1
ATOM 5786 C C . GLN A 1 750 ? -10.880 -8.166 4.413 1.00 44.31 750 GLN A C 1
ATOM 5788 O O . GLN A 1 750 ? -11.996 -7.730 4.687 1.00 44.31 750 GLN A O 1
ATOM 5793 N N . ALA A 1 751 ? -10.622 -8.598 3.174 1.00 38.75 751 ALA A N 1
ATOM 5794 C CA . ALA A 1 751 ? -11.729 -8.928 2.261 1.00 38.75 751 ALA A CA 1
ATOM 5795 C C . ALA A 1 751 ? -12.624 -10.013 2.896 1.00 38.75 751 ALA A C 1
ATOM 5797 O O . ALA A 1 751 ? -13.838 -9.923 2.810 1.00 38.75 751 ALA A O 1
ATOM 5798 N N . SER A 1 752 ? -12.021 -10.921 3.673 1.00 39.75 752 SER A N 1
ATOM 5799 C CA . SER A 1 752 ? -12.589 -11.813 4.690 1.00 39.75 752 SER A CA 1
ATOM 5800 C C . SER A 1 752 ? -13.236 -11.106 5.876 1.00 39.75 752 SER A C 1
ATOM 5802 O O . SER A 1 752 ? -13.928 -11.781 6.599 1.00 39.75 752 SER A O 1
ATOM 5804 N N . GLN A 1 753 ? -13.019 -9.812 6.130 1.00 36.56 753 GLN A N 1
ATOM 5805 C CA . GLN A 1 753 ? -13.709 -9.022 7.159 1.00 36.56 753 GLN A CA 1
ATOM 5806 C C . GLN A 1 753 ? -14.878 -8.243 6.590 1.00 36.56 753 GLN A C 1
ATOM 5808 O O . GLN A 1 753 ? -15.789 -7.967 7.343 1.00 36.56 753 GLN A O 1
ATOM 5813 N N . GLN A 1 754 ? -14.908 -7.924 5.297 1.00 36.16 754 GLN A N 1
ATOM 5814 C CA . GLN A 1 754 ? -16.130 -7.464 4.636 1.00 36.16 754 GLN A CA 1
ATOM 5815 C C . GLN A 1 754 ? -17.003 -8.660 4.231 1.00 36.16 754 GLN A C 1
ATOM 5817 O O . GLN A 1 754 ? -18.216 -8.600 4.386 1.00 36.16 754 GLN A O 1
ATOM 5822 N N . TYR A 1 755 ? -16.383 -9.784 3.849 1.00 39.25 755 TYR A N 1
ATOM 5823 C CA . TYR A 1 755 ? -17.007 -11.108 3.818 1.00 39.25 755 TYR A CA 1
ATOM 5824 C C . TYR A 1 755 ? -17.354 -11.602 5.211 1.00 39.25 755 TYR A C 1
ATOM 5826 O O . TYR A 1 755 ? -18.434 -12.131 5.343 1.00 39.25 755 TYR A O 1
ATOM 5834 N N . ALA A 1 756 ? -16.534 -11.410 6.249 1.00 38.53 756 ALA A N 1
ATOM 5835 C CA . ALA A 1 756 ? -16.950 -11.738 7.610 1.00 38.53 756 ALA A CA 1
ATOM 5836 C C . ALA A 1 756 ? -17.898 -10.692 8.151 1.00 38.53 756 ALA A C 1
ATOM 5838 O O . ALA A 1 756 ? -18.622 -11.035 9.047 1.00 38.53 756 ALA A O 1
ATOM 5839 N N . MET A 1 757 ? -17.969 -9.463 7.642 1.00 42.69 757 MET A N 1
ATOM 5840 C CA . MET A 1 757 ? -19.039 -8.530 7.990 1.00 42.69 757 MET A CA 1
ATOM 5841 C C . MET A 1 757 ? -20.328 -8.993 7.325 1.00 42.69 757 MET A C 1
ATOM 5843 O O . MET A 1 757 ? -21.357 -8.966 7.975 1.00 42.69 757 MET A O 1
ATOM 5847 N N . LEU A 1 758 ? -20.272 -9.509 6.095 1.00 49.31 758 LEU A N 1
ATOM 5848 C CA . LEU A 1 758 ? -21.395 -10.173 5.445 1.00 49.31 758 LEU A CA 1
ATOM 5849 C C . LEU A 1 758 ? -21.770 -11.466 6.198 1.00 49.31 758 LEU A C 1
ATOM 5851 O O . LEU A 1 758 ? -22.852 -11.548 6.747 1.00 49.31 758 LEU A O 1
ATOM 5855 N N . GLU A 1 759 ? -20.879 -12.440 6.367 1.00 55.31 759 GLU A N 1
ATOM 5856 C CA . GLU A 1 759 ? -21.108 -13.658 7.159 1.00 55.31 759 GLU A CA 1
ATOM 5857 C C . GLU A 1 759 ? -21.501 -13.349 8.608 1.00 55.31 759 GLU A C 1
ATOM 5859 O O . GLU A 1 759 ? -22.334 -14.057 9.149 1.00 55.31 759 GLU A O 1
ATOM 5864 N N . HIS A 1 760 ? -20.979 -12.294 9.237 1.00 57.69 760 HIS A N 1
ATOM 5865 C CA . HIS A 1 760 ? -21.356 -11.866 10.589 1.00 57.69 760 HIS A CA 1
ATOM 5866 C C . HIS A 1 760 ? -22.737 -11.232 10.608 1.00 57.69 760 HIS A C 1
ATOM 5868 O O . HIS A 1 760 ? -23.519 -11.558 11.487 1.00 57.69 760 HIS A O 1
ATOM 5874 N N . VAL A 1 761 ? -23.081 -10.378 9.643 1.00 63.22 761 VAL A N 1
ATOM 5875 C CA . VAL A 1 761 ? -24.432 -9.814 9.514 1.00 63.22 761 VAL A CA 1
ATOM 5876 C C . VAL A 1 761 ? -25.440 -10.936 9.240 1.00 63.22 761 VAL A C 1
ATOM 5878 O O . VAL A 1 761 ? -26.499 -10.979 9.862 1.00 63.22 761 VAL A O 1
ATOM 5881 N N . HIS A 1 762 ? -25.082 -11.910 8.401 1.00 75.44 762 HIS A N 1
ATOM 5882 C CA . HIS A 1 762 ? -25.906 -13.080 8.106 1.00 75.44 762 HIS A CA 1
ATOM 5883 C C . HIS A 1 762 ? -25.958 -14.073 9.283 1.00 75.44 762 HIS A C 1
ATOM 5885 O O . HIS A 1 762 ? -27.003 -14.680 9.513 1.00 75.44 762 HIS A O 1
ATOM 5891 N N . ALA A 1 763 ? -24.885 -14.214 10.068 1.00 72.94 763 ALA A N 1
ATOM 5892 C CA . ALA A 1 763 ? -24.852 -15.020 11.289 1.00 72.94 763 ALA A CA 1
ATOM 5893 C C . ALA A 1 763 ? -25.666 -14.372 12.415 1.00 72.94 763 ALA A C 1
ATOM 5895 O O . ALA A 1 763 ? -26.471 -15.059 13.031 1.00 72.94 763 ALA A O 1
ATOM 5896 N N . ILE A 1 764 ? -25.546 -13.056 12.623 1.00 74.38 764 ILE A N 1
ATOM 5897 C CA . ILE A 1 764 ? -26.389 -12.282 13.550 1.00 74.38 764 ILE A CA 1
ATOM 5898 C C . ILE A 1 764 ? -27.857 -12.431 13.156 1.00 74.38 764 ILE A C 1
ATOM 5900 O O . ILE A 1 764 ? -28.707 -12.666 14.012 1.00 74.38 764 ILE A O 1
ATOM 5904 N N . PHE A 1 765 ? -28.172 -12.314 11.863 1.00 85.25 765 PHE A N 1
ATOM 5905 C CA . PHE A 1 765 ? -29.528 -12.539 11.381 1.00 85.25 765 PHE A CA 1
ATOM 5906 C C . PHE A 1 765 ? -30.000 -13.973 11.646 1.00 85.25 765 PHE A C 1
ATOM 5908 O O . PHE A 1 765 ? -31.113 -14.160 12.136 1.00 85.25 765 PHE A O 1
ATOM 5915 N N . ARG A 1 766 ? -29.159 -14.979 11.371 1.00 86.19 766 ARG A N 1
ATOM 5916 C CA . ARG A 1 766 ? -29.467 -16.391 11.630 1.00 86.19 766 ARG A CA 1
ATOM 5917 C C . ARG A 1 766 ? -29.744 -16.649 13.113 1.00 86.19 766 ARG A C 1
ATOM 5919 O O . ARG A 1 766 ? -30.779 -17.220 13.443 1.00 86.19 766 ARG A O 1
ATOM 5926 N N . GLU A 1 767 ? -28.877 -16.171 14.001 1.00 83.06 767 GLU A N 1
ATOM 5927 C CA . GLU A 1 767 ? -29.078 -16.243 15.453 1.00 83.06 767 GLU A CA 1
ATOM 5928 C C . GLU A 1 767 ? -30.373 -15.535 15.872 1.00 83.06 767 GLU A C 1
ATOM 5930 O O . GLU A 1 767 ? -31.133 -16.042 16.699 1.00 83.06 767 GLU A O 1
ATOM 5935 N N . TRP A 1 768 ? -30.667 -14.382 15.264 1.00 87.25 768 TRP A N 1
ATOM 5936 C CA . TRP A 1 768 ? -31.882 -13.621 15.535 1.00 87.25 768 TRP A CA 1
ATOM 5937 C C . TRP A 1 768 ? -33.160 -14.371 15.120 1.00 87.25 768 TRP A C 1
ATOM 5939 O O . TRP A 1 768 ? -34.131 -14.363 15.883 1.00 87.25 768 TRP A O 1
ATOM 5949 N N . VAL A 1 769 ? -33.188 -15.043 13.960 1.00 88.69 769 VAL A N 1
ATOM 5950 C CA . VAL A 1 769 ? -34.362 -15.834 13.534 1.00 88.69 769 VAL A CA 1
ATOM 5951 C C . VAL A 1 769 ? -34.510 -17.121 14.345 1.00 88.69 769 VAL A C 1
ATOM 5953 O O . VAL A 1 769 ? -35.619 -17.438 14.786 1.00 88.69 769 VAL A O 1
ATOM 5956 N N . GLU A 1 770 ? -33.412 -17.835 14.606 1.00 89.31 770 GLU A N 1
ATOM 5957 C CA . GLU A 1 770 ? -33.419 -19.077 15.388 1.00 89.31 770 GLU A CA 1
ATOM 5958 C C . GLU A 1 770 ? -33.856 -18.806 16.837 1.00 89.31 770 GLU A C 1
ATOM 5960 O O . GLU A 1 770 ? -34.718 -19.508 17.374 1.00 89.31 770 GLU A O 1
ATOM 5965 N N . GLY A 1 771 ? -33.390 -17.699 17.429 1.00 87.62 771 GLY A N 1
ATOM 5966 C CA . GLY A 1 771 ? -33.826 -17.218 18.744 1.00 87.62 771 GLY A CA 1
ATOM 5967 C C . GLY A 1 771 ? -35.318 -16.867 18.834 1.00 87.62 771 GLY A C 1
ATOM 5968 O O . GLY A 1 771 ? -35.862 -16.751 19.933 1.00 87.62 771 GLY A O 1
ATOM 5969 N N . ARG A 1 772 ? -36.013 -16.733 17.697 1.00 89.75 772 ARG A N 1
ATOM 5970 C CA . ARG A 1 772 ? -37.463 -16.482 17.615 1.00 89.75 772 ARG A CA 1
ATOM 5971 C C . ARG A 1 772 ? -38.273 -17.709 17.192 1.00 89.75 772 ARG A C 1
ATOM 5973 O O . ARG A 1 772 ? -39.467 -17.595 16.913 1.00 89.75 772 ARG A O 1
ATOM 5980 N N . GLY A 1 773 ? -37.645 -18.883 17.194 1.00 90.62 773 GLY A N 1
ATOM 5981 C CA . GLY A 1 773 ? -38.295 -20.160 16.922 1.00 90.62 773 GLY A CA 1
ATOM 5982 C C . GLY A 1 773 ? -38.346 -20.543 15.445 1.00 90.62 773 GLY A C 1
ATOM 5983 O O . GLY A 1 773 ? -39.015 -21.526 15.120 1.00 90.62 773 GLY A O 1
ATOM 5984 N N . VAL A 1 774 ? -37.654 -19.811 14.561 1.00 92.44 774 VAL A N 1
ATOM 5985 C CA . VAL A 1 774 ? -37.429 -20.268 13.185 1.00 92.44 774 VAL A CA 1
ATOM 5986 C C . VAL A 1 774 ? -36.479 -21.460 13.222 1.00 92.44 774 VAL A C 1
ATOM 5988 O O . VAL A 1 774 ? -35.418 -21.396 13.832 1.00 92.44 774 VAL A O 1
ATOM 5991 N N . LYS A 1 775 ? -36.862 -22.567 12.589 1.00 93.81 775 LYS A N 1
ATOM 5992 C CA . LYS A 1 775 ? -36.006 -23.753 12.477 1.00 93.81 775 LYS A CA 1
ATOM 5993 C C . LYS A 1 775 ? -35.413 -23.810 11.084 1.00 93.81 775 LYS A C 1
ATOM 5995 O O . LYS A 1 775 ? -36.166 -23.724 10.119 1.00 93.81 775 LYS A O 1
ATOM 6000 N N . ILE A 1 776 ? -34.097 -23.973 11.009 1.00 92.75 776 ILE A N 1
ATOM 6001 C CA . ILE A 1 776 ? -33.326 -24.070 9.771 1.00 92.75 776 ILE A CA 1
ATOM 6002 C C . ILE A 1 776 ? -32.475 -25.330 9.874 1.00 92.75 776 ILE A C 1
ATOM 6004 O O . ILE A 1 776 ? -31.611 -25.414 10.746 1.00 92.75 776 ILE A O 1
ATOM 6008 N N . ASP A 1 777 ? -32.706 -26.300 8.998 1.00 91.88 777 ASP A N 1
ATOM 6009 C CA . ASP A 1 777 ? -32.004 -27.580 9.032 1.00 91.88 777 ASP A CA 1
ATOM 6010 C C . ASP A 1 777 ? -31.295 -27.865 7.706 1.00 91.88 777 ASP A C 1
ATOM 6012 O O . ASP A 1 777 ? -31.875 -27.768 6.629 1.00 91.88 777 ASP A O 1
ATOM 6016 N N . GLY A 1 778 ? -30.006 -28.198 7.799 1.00 88.69 778 GLY A N 1
ATOM 6017 C CA . GLY A 1 778 ? -29.185 -28.588 6.656 1.00 88.69 778 GLY A CA 1
ATOM 6018 C C . GLY A 1 778 ? -28.924 -27.486 5.622 1.00 88.69 778 GLY A C 1
ATOM 6019 O O . GLY A 1 778 ? -28.518 -27.803 4.507 1.00 88.69 778 GLY A O 1
ATOM 6020 N N . LEU A 1 779 ? -29.116 -26.213 5.986 1.00 89.69 779 LEU A N 1
ATOM 6021 C CA . LEU A 1 779 ? -28.939 -25.050 5.111 1.00 89.69 779 LEU A CA 1
ATOM 6022 C C . LEU A 1 779 ? -27.872 -24.070 5.623 1.00 89.69 779 LEU A C 1
ATOM 6024 O O . LEU A 1 779 ? -27.709 -23.863 6.834 1.00 89.69 779 LEU A O 1
ATOM 6028 N N . GLY A 1 780 ? -27.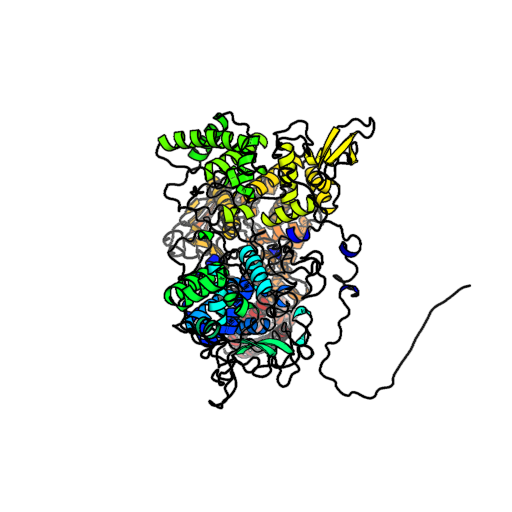162 -23.440 4.687 1.00 83.44 780 GLY A N 1
ATOM 6029 C CA . GLY A 1 780 ? -26.155 -22.406 4.927 1.00 83.44 780 GLY A CA 1
ATOM 6030 C C . GLY A 1 780 ? -26.208 -21.329 3.849 1.00 83.44 780 GLY A C 1
ATOM 6031 O O . GLY A 1 780 ? -26.523 -21.621 2.700 1.00 83.44 780 GLY A O 1
ATOM 6032 N N . VAL A 1 781 ? -25.927 -20.080 4.219 1.00 82.56 781 VAL A N 1
ATOM 6033 C CA . VAL A 1 781 ? -25.881 -18.970 3.258 1.00 82.56 781 VAL A CA 1
ATOM 6034 C C . VAL A 1 781 ? -24.531 -18.984 2.546 1.00 82.56 781 VAL A C 1
ATOM 6036 O O . VAL A 1 781 ? -23.498 -19.132 3.196 1.00 82.56 781 VAL A O 1
ATOM 6039 N N . ALA A 1 782 ? -24.536 -18.833 1.225 1.00 73.44 782 ALA A N 1
ATOM 6040 C CA . ALA A 1 782 ? -23.331 -18.789 0.408 1.00 73.44 782 ALA A CA 1
ATOM 6041 C C . ALA A 1 782 ? -23.439 -17.716 -0.677 1.00 73.44 782 ALA A C 1
ATOM 6043 O O . ALA A 1 782 ? -24.528 -17.384 -1.149 1.00 73.44 782 ALA A O 1
ATOM 6044 N N . LYS A 1 783 ? -22.288 -17.196 -1.107 1.00 68.31 783 LYS A N 1
ATOM 6045 C CA . LYS A 1 783 ? -22.208 -16.371 -2.311 1.00 68.31 783 LYS A CA 1
ATOM 6046 C C . LYS A 1 783 ? -22.018 -17.265 -3.527 1.00 68.31 783 LYS A C 1
ATOM 6048 O O . LYS A 1 783 ? -21.097 -18.078 -3.564 1.00 68.31 783 LYS A O 1
ATOM 6053 N N . LEU A 1 784 ? -22.882 -17.093 -4.514 1.00 68.69 784 LEU A N 1
ATOM 6054 C CA . LEU A 1 784 ? -22.970 -17.934 -5.695 1.00 68.69 784 LEU A CA 1
ATOM 6055 C C . LEU A 1 784 ? -22.501 -17.141 -6.925 1.00 68.69 784 LEU A C 1
ATOM 6057 O O . LEU A 1 784 ? -23.001 -16.036 -7.168 1.00 68.69 784 LEU A O 1
ATOM 6061 N N . PRO A 1 785 ? -21.530 -17.660 -7.700 1.00 52.97 785 PRO A N 1
ATOM 6062 C CA . PRO A 1 785 ? -21.035 -16.986 -8.897 1.00 52.97 785 PRO A CA 1
ATOM 6063 C C . PRO A 1 785 ? -22.177 -16.628 -9.859 1.00 52.97 785 PRO A C 1
ATOM 6065 O O . PRO A 1 785 ? -22.984 -17.483 -10.208 1.00 52.97 785 PRO A O 1
ATOM 6068 N N . GLY A 1 786 ? -22.265 -15.354 -10.254 1.00 52.31 786 GLY A N 1
ATOM 6069 C CA . GLY A 1 786 ? -23.289 -14.855 -11.182 1.00 52.31 786 GLY A CA 1
ATOM 6070 C C . GLY A 1 786 ? -24.721 -14.759 -10.631 1.00 52.31 786 GLY A C 1
ATOM 6071 O O . GLY A 1 786 ? -25.594 -14.305 -11.358 1.00 52.31 786 GLY A O 1
ATOM 6072 N N . LYS A 1 787 ? -24.978 -15.151 -9.371 1.00 59.78 787 LYS A N 1
ATOM 6073 C CA . LYS A 1 787 ? -26.331 -15.187 -8.768 1.00 59.78 787 LYS A CA 1
ATOM 6074 C C . LYS A 1 787 ? -26.463 -14.441 -7.434 1.00 59.78 787 LYS A C 1
ATOM 6076 O O . LYS A 1 787 ? -27.502 -14.507 -6.786 1.00 59.78 787 LYS A O 1
ATOM 6081 N N . GLY A 1 788 ? -25.413 -13.755 -6.987 1.00 70.31 788 GLY A N 1
ATOM 6082 C CA . GLY A 1 788 ? -25.433 -13.025 -5.718 1.00 70.31 788 GLY A CA 1
ATOM 6083 C C . GLY A 1 788 ? -25.385 -13.950 -4.498 1.00 70.31 788 GLY A C 1
ATOM 6084 O O . GLY A 1 788 ? -24.562 -14.862 -4.443 1.00 70.31 788 GLY A O 1
ATOM 6085 N N . ILE A 1 789 ? -26.208 -13.677 -3.485 1.00 74.56 789 ILE A N 1
ATOM 6086 C CA . ILE A 1 789 ? -26.295 -14.479 -2.256 1.00 74.56 789 ILE A CA 1
ATOM 6087 C C . ILE A 1 789 ? -27.454 -15.468 -2.374 1.00 74.56 789 ILE A C 1
ATOM 6089 O O . ILE A 1 789 ? -28.543 -15.080 -2.774 1.00 74.56 789 ILE A O 1
ATOM 6093 N N . GLY A 1 790 ? -27.225 -16.723 -1.991 1.00 82.31 790 GLY A N 1
ATOM 6094 C CA . GLY A 1 790 ? -28.247 -17.767 -1.952 1.00 82.31 790 GLY A CA 1
ATOM 6095 C C . GLY A 1 790 ? -28.023 -18.754 -0.809 1.00 82.31 790 GLY A C 1
ATOM 6096 O O . GLY A 1 790 ? -27.159 -18.559 0.053 1.00 82.31 790 GLY A O 1
ATOM 6097 N N . VAL A 1 791 ? -28.798 -19.836 -0.801 1.00 88.19 791 VAL A N 1
ATOM 6098 C CA . VAL A 1 791 ? -28.697 -20.903 0.202 1.00 88.19 791 VAL A CA 1
ATOM 6099 C C . VAL A 1 791 ? -28.152 -22.170 -0.440 1.00 88.19 791 VAL A C 1
ATOM 6101 O O . VAL A 1 791 ? -28.582 -22.565 -1.519 1.00 88.19 791 VAL A O 1
ATOM 6104 N N . VAL A 1 792 ? -27.230 -22.836 0.248 1.00 90.06 792 VAL A N 1
ATOM 6105 C CA . VAL A 1 792 ? -26.700 -24.147 -0.131 1.00 90.06 792 VAL A CA 1
ATOM 6106 C C . VAL A 1 792 ? -26.989 -25.183 0.946 1.00 90.06 792 VAL A C 1
ATOM 6108 O O . VAL A 1 792 ? -27.086 -24.874 2.138 1.00 90.06 792 VAL A O 1
ATOM 6111 N N . ALA A 1 793 ? -27.089 -26.437 0.527 1.00 90.88 793 ALA A N 1
ATOM 6112 C CA . ALA A 1 793 ? -27.211 -27.564 1.431 1.00 90.88 793 ALA A CA 1
ATOM 6113 C C . ALA A 1 793 ? -25.881 -27.790 2.178 1.00 90.88 793 ALA A C 1
ATOM 6115 O O . ALA A 1 793 ? -24.841 -28.018 1.565 1.00 90.88 793 ALA A O 1
ATOM 6116 N N . THR A 1 794 ? -25.878 -27.759 3.512 1.00 87.44 794 THR A N 1
ATOM 6117 C CA . THR A 1 794 ? -24.669 -28.015 4.331 1.00 87.44 794 THR A CA 1
ATOM 6118 C C . THR A 1 794 ? -24.411 -29.501 4.556 1.00 87.44 794 THR A C 1
ATOM 6120 O O . THR A 1 794 ? -23.327 -29.907 4.972 1.00 87.44 794 THR A O 1
ATOM 6123 N N . ARG A 1 795 ? -25.412 -30.325 4.261 1.00 93.75 795 ARG A N 1
ATOM 6124 C CA . ARG A 1 795 ? -25.370 -31.784 4.280 1.00 93.75 795 ARG A CA 1
ATOM 6125 C C . ARG A 1 795 ? -26.244 -32.313 3.153 1.00 93.75 795 ARG A C 1
ATOM 6127 O O . ARG A 1 795 ? -27.017 -31.571 2.563 1.00 93.75 795 ARG A O 1
ATOM 6134 N N . LYS A 1 796 ? -26.164 -33.613 2.885 1.00 93.25 796 LYS A N 1
ATOM 6135 C CA . LYS A 1 796 ? -27.119 -34.265 1.986 1.00 93.25 796 LYS A CA 1
ATOM 6136 C C . LYS A 1 796 ? -28.547 -34.091 2.530 1.00 93.25 796 LYS A C 1
ATOM 6138 O O . LYS A 1 796 ? -28.788 -34.407 3.699 1.00 93.25 796 LYS A O 1
ATOM 6143 N N . LEU A 1 797 ? -29.458 -33.624 1.678 1.00 94.94 797 LEU A N 1
ATOM 6144 C CA . LEU A 1 797 ? -30.885 -33.445 1.973 1.00 94.94 797 LEU A CA 1
ATOM 6145 C C . LEU A 1 797 ? -31.704 -34.469 1.188 1.00 94.94 797 LEU A C 1
ATOM 6147 O O . LEU A 1 797 ? -31.367 -34.802 0.047 1.00 94.94 797 LEU A O 1
ATOM 6151 N N . GLN A 1 798 ? -32.773 -34.978 1.788 1.00 94.69 798 GLN A N 1
ATOM 6152 C CA . GLN A 1 798 ? -33.675 -35.937 1.160 1.00 94.69 798 GLN A CA 1
ATOM 6153 C C . GLN A 1 798 ? -34.926 -35.250 0.620 1.00 94.69 798 GLN A C 1
ATOM 6155 O O . GLN A 1 798 ? -35.407 -34.259 1.165 1.00 94.69 798 GLN A O 1
ATOM 6160 N N . LYS A 1 799 ? -35.496 -35.817 -0.446 1.00 93.56 799 LYS A N 1
ATOM 6161 C CA . LYS A 1 799 ? -36.823 -35.424 -0.927 1.00 93.56 799 LYS A CA 1
ATOM 6162 C C . LYS A 1 799 ? -37.851 -35.482 0.213 1.00 93.56 799 LYS A C 1
ATOM 6164 O O . LYS A 1 799 ? -37.838 -36.426 0.999 1.00 93.56 799 LYS A O 1
ATOM 6169 N N . ALA A 1 800 ? -38.759 -34.506 0.247 1.00 92.44 800 ALA A N 1
ATOM 6170 C CA . ALA A 1 800 ? -39.795 -34.322 1.268 1.00 92.44 800 ALA A CA 1
ATOM 6171 C C . ALA A 1 800 ? -39.288 -33.992 2.689 1.00 92.44 800 ALA A C 1
ATOM 6173 O O . ALA A 1 800 ? -40.079 -33.945 3.631 1.00 92.44 800 ALA A O 1
ATOM 6174 N N . GLU A 1 801 ? -37.993 -33.722 2.863 1.00 93.94 801 GLU A N 1
ATOM 6175 C CA . GLU A 1 801 ? -37.439 -33.219 4.119 1.00 93.94 801 GLU A CA 1
ATOM 6176 C C . GLU A 1 801 ? -37.833 -31.748 4.346 1.00 93.94 801 GLU A C 1
ATOM 6178 O O . GLU A 1 801 ? -37.800 -30.938 3.420 1.00 93.94 801 GLU A O 1
ATOM 6183 N N . THR A 1 802 ? -38.235 -31.391 5.570 1.00 93.75 802 THR A N 1
ATOM 6184 C CA . THR A 1 802 ? -38.545 -29.998 5.937 1.00 93.75 802 THR A CA 1
ATOM 6185 C C . THR A 1 802 ? -37.261 -29.253 6.281 1.00 93.75 802 THR A C 1
ATOM 6187 O O . THR A 1 802 ? -36.575 -29.616 7.231 1.00 93.75 802 THR A O 1
ATOM 6190 N N . LEU A 1 803 ? -36.966 -28.190 5.536 1.00 92.62 803 LEU A N 1
ATOM 6191 C CA . LEU A 1 803 ? -35.722 -27.426 5.646 1.00 92.62 803 LEU A CA 1
ATOM 6192 C C . LEU A 1 803 ? -35.865 -26.181 6.513 1.00 92.62 803 LEU A C 1
ATOM 6194 O O . LEU A 1 803 ? -34.962 -25.831 7.270 1.00 92.62 803 LEU A O 1
ATOM 6198 N N . ILE A 1 804 ? -37.003 -25.498 6.384 1.00 93.75 804 ILE A N 1
ATOM 6199 C CA . ILE A 1 804 ? -37.283 -24.255 7.100 1.00 93.75 804 ILE A CA 1
ATOM 6200 C C . ILE A 1 804 ? -38.674 -24.358 7.718 1.00 93.75 804 ILE A C 1
ATOM 6202 O O . ILE A 1 804 ? -39.619 -24.791 7.060 1.00 93.75 804 ILE A O 1
ATOM 6206 N N . SER A 1 805 ? -38.817 -23.938 8.972 1.00 94.06 805 SER A N 1
ATOM 6207 C CA . SER A 1 805 ? -40.109 -23.740 9.634 1.00 94.06 805 SER A CA 1
ATOM 6208 C C . SER A 1 805 ? -40.122 -22.383 10.325 1.00 94.06 805 SER A C 1
ATOM 6210 O O . SER A 1 805 ? -39.437 -22.198 11.328 1.00 94.06 805 SER A O 1
ATOM 6212 N N . VAL A 1 806 ? -40.927 -21.454 9.817 1.00 93.44 806 VAL A N 1
ATOM 6213 C CA . VAL A 1 806 ? -41.061 -20.070 10.287 1.00 93.44 806 VAL A CA 1
ATOM 6214 C C . VAL A 1 806 ? -42.389 -19.905 11.038 1.00 93.44 806 VAL A C 1
ATOM 6216 O O . VAL A 1 806 ? -43.447 -19.983 10.411 1.00 93.44 806 VAL A O 1
ATOM 6219 N N . PRO A 1 807 ? -42.394 -19.675 12.365 1.00 92.06 807 PRO A N 1
ATOM 6220 C CA . PRO A 1 807 ? -43.625 -19.455 13.125 1.00 92.06 807 PRO A CA 1
ATOM 6221 C C . PRO A 1 807 ? -44.363 -18.180 12.699 1.00 92.06 807 PRO A C 1
ATOM 6223 O O . PRO A 1 807 ? -43.737 -17.143 12.479 1.00 92.06 807 PRO A O 1
ATOM 6226 N N . ALA A 1 808 ? -45.697 -18.198 12.710 1.00 88.38 808 ALA A N 1
ATOM 6227 C CA . ALA A 1 808 ? -46.539 -17.047 12.363 1.00 88.38 808 ALA A CA 1
ATOM 6228 C C . ALA A 1 808 ? -46.209 -15.774 13.170 1.00 88.38 808 ALA A C 1
ATOM 6230 O O . ALA A 1 808 ? -46.322 -14.666 12.657 1.00 88.38 808 ALA A O 1
ATOM 6231 N N . SER A 1 809 ? -45.746 -15.919 14.418 1.00 87.06 809 SER A N 1
ATOM 6232 C CA . SER A 1 809 ? -45.329 -14.807 15.287 1.00 87.06 809 SER A CA 1
ATOM 6233 C C . SER A 1 809 ? -44.070 -14.065 14.819 1.00 87.06 809 SER A C 1
ATOM 6235 O O . SER A 1 809 ? -43.775 -12.995 15.345 1.00 87.06 809 SER A O 1
ATOM 6237 N N . THR A 1 810 ? -43.304 -14.638 13.887 1.00 88.31 810 THR A N 1
ATOM 6238 C CA . THR A 1 810 ? -42.076 -14.033 13.336 1.00 88.31 810 THR A CA 1
ATOM 6239 C C . THR A 1 810 ? -42.293 -13.317 12.010 1.00 88.31 810 THR A C 1
ATOM 6241 O O . THR A 1 810 ? -41.459 -12.501 11.623 1.00 88.31 810 THR A O 1
ATOM 6244 N N . LEU A 1 811 ? -43.425 -13.571 11.352 1.00 89.69 811 LEU A N 1
ATOM 6245 C CA . LEU A 1 811 ? -43.804 -12.915 10.109 1.00 89.69 811 LEU A CA 1
ATOM 6246 C C . LEU A 1 811 ? -44.138 -11.437 10.357 1.00 89.69 811 LEU A C 1
ATOM 6248 O O . LEU A 1 811 ? -44.738 -11.084 11.380 1.00 89.69 811 LEU A O 1
ATOM 6252 N N . ILE A 1 812 ? -43.804 -10.573 9.396 1.00 89.06 812 ILE A N 1
ATOM 6253 C CA . ILE A 1 812 ? -44.369 -9.218 9.346 1.00 89.06 812 ILE A CA 1
ATOM 6254 C C . ILE A 1 812 ? -45.631 -9.284 8.499 1.00 89.06 812 ILE A C 1
ATOM 6256 O O . ILE A 1 812 ? -45.585 -9.591 7.309 1.00 89.06 812 ILE A O 1
ATOM 6260 N N . THR A 1 813 ? -46.761 -9.010 9.138 1.00 86.75 813 THR A N 1
ATOM 6261 C CA . THR A 1 813 ? -48.099 -9.102 8.554 1.00 86.75 813 THR A CA 1
ATOM 6262 C C . THR A 1 813 ? -48.947 -7.922 9.048 1.00 86.75 813 THR A C 1
ATOM 6264 O O . THR A 1 813 ? -48.536 -7.194 9.951 1.00 86.75 813 THR A O 1
ATOM 6267 N N . LEU A 1 814 ? -50.172 -7.748 8.546 1.00 82.56 814 LEU A N 1
ATOM 6268 C CA . LEU A 1 814 ? -51.130 -6.781 9.118 1.00 82.56 814 LEU A CA 1
ATOM 6269 C C . LEU A 1 814 ? -51.476 -7.007 10.594 1.00 82.56 814 LEU A C 1
ATOM 6271 O O . LEU A 1 814 ? -52.007 -6.109 11.245 1.00 82.56 814 LEU A O 1
ATOM 6275 N N . ASP A 1 815 ? -51.262 -8.214 11.112 1.00 81.06 815 ASP A N 1
ATOM 6276 C CA . ASP A 1 815 ? -51.523 -8.528 12.515 1.00 81.06 815 ASP A CA 1
ATOM 6277 C C . ASP A 1 815 ? -50.338 -8.131 13.419 1.00 81.06 815 ASP A C 1
ATOM 6279 O O . ASP A 1 815 ? -50.453 -8.161 14.645 1.00 81.06 815 ASP A O 1
ATOM 6283 N N . SER A 1 816 ? -49.203 -7.727 12.836 1.00 84.38 816 SER A N 1
ATOM 6284 C CA . SER A 1 816 ? -48.039 -7.240 13.573 1.00 84.38 816 SER A CA 1
ATOM 6285 C C . SER A 1 816 ? -48.344 -5.880 14.204 1.00 84.38 816 SER A C 1
ATOM 6287 O O . SER A 1 816 ? -48.778 -4.948 13.531 1.00 84.38 816 SER A O 1
ATOM 6289 N N . LYS A 1 817 ? -48.072 -5.739 15.508 1.00 81.12 817 LYS A N 1
ATOM 6290 C CA . LYS A 1 817 ? -48.438 -4.548 16.296 1.00 81.12 817 LYS A CA 1
ATOM 6291 C C . LYS A 1 817 ? -47.984 -3.227 15.652 1.00 81.12 817 LYS A C 1
ATOM 6293 O O . LYS A 1 817 ? -48.799 -2.330 15.477 1.00 81.12 817 LYS A O 1
ATOM 6298 N N . PHE A 1 818 ? -46.723 -3.146 15.228 1.00 81.62 818 PHE A N 1
ATOM 6299 C CA . PHE A 1 818 ? -46.157 -1.939 14.610 1.00 81.62 818 PHE A CA 1
ATOM 6300 C C . PHE A 1 818 ? -46.749 -1.615 13.224 1.00 81.62 818 PHE A C 1
ATOM 6302 O O . PHE A 1 818 ? -46.642 -0.484 12.765 1.00 81.62 818 PHE A O 1
ATOM 6309 N N . VAL A 1 819 ? -47.377 -2.594 12.558 1.00 84.56 819 VAL A N 1
ATOM 6310 C CA . VAL A 1 819 ? -48.081 -2.400 11.278 1.00 84.56 819 VAL A CA 1
ATOM 6311 C C . VAL A 1 819 ? -49.493 -1.844 11.500 1.00 84.56 819 VAL A C 1
ATOM 6313 O O . VAL A 1 819 ? -50.032 -1.142 10.648 1.00 84.56 819 VAL A O 1
ATOM 6316 N N . GLN A 1 820 ? -50.099 -2.110 12.663 1.00 77.88 820 GLN A N 1
ATOM 6317 C CA . GLN A 1 820 ? -51.433 -1.609 13.020 1.00 77.88 820 GLN A CA 1
ATOM 6318 C C . GLN A 1 820 ? -51.416 -0.168 13.545 1.00 77.88 820 GLN A C 1
ATOM 6320 O O . GLN A 1 820 ? -52.376 0.573 13.331 1.00 77.88 820 GLN A O 1
ATOM 6325 N N . GLU A 1 821 ? -50.330 0.231 14.209 1.00 71.44 821 GLU A N 1
ATOM 6326 C CA . GLU A 1 821 ? -50.149 1.556 14.817 1.00 71.44 821 GLU A CA 1
ATOM 6327 C C . GLU A 1 821 ? -50.437 2.745 13.884 1.00 71.44 821 GLU A C 1
ATOM 6329 O O . GLU A 1 821 ? -51.153 3.654 14.314 1.00 71.44 821 GLU A O 1
ATOM 6334 N N . PRO A 1 822 ? -49.983 2.776 12.615 1.00 68.50 822 PRO A N 1
ATOM 6335 C CA . PRO A 1 822 ? -50.243 3.926 11.767 1.00 68.50 822 PRO A CA 1
ATOM 6336 C C . PRO A 1 822 ? -51.701 4.055 11.317 1.00 68.50 822 PRO A C 1
ATOM 6338 O O . PRO A 1 822 ? -52.018 5.120 10.816 1.00 68.50 822 PRO A O 1
ATOM 6341 N N . SER A 1 823 ? -52.591 3.060 11.474 1.00 70.88 823 SER A N 1
ATOM 6342 C CA . SER A 1 823 ? -54.023 3.103 11.084 1.00 70.88 823 SER A CA 1
ATOM 6343 C C . SER A 1 823 ? -54.301 3.860 9.769 1.00 70.88 823 SER A C 1
ATOM 6345 O O . SER A 1 823 ? -54.675 5.039 9.755 1.00 70.88 823 SER A O 1
ATOM 6347 N N . ILE A 1 824 ? -54.066 3.197 8.635 1.00 80.38 824 ILE A N 1
ATOM 6348 C CA . ILE A 1 824 ? -54.157 3.797 7.297 1.00 80.38 824 ILE A CA 1
ATOM 6349 C C . ILE A 1 824 ? -55.444 3.321 6.622 1.00 80.38 824 ILE A C 1
ATOM 6351 O O . ILE A 1 824 ? -55.671 2.122 6.463 1.00 80.38 824 ILE A O 1
ATOM 6355 N N . LYS A 1 825 ? -56.320 4.259 6.255 1.00 79.62 825 LYS A N 1
ATOM 6356 C CA . LYS A 1 825 ? -57.576 3.942 5.564 1.00 79.62 825 LYS A CA 1
ATOM 6357 C C . LYS A 1 825 ? -57.315 3.796 4.069 1.00 79.62 825 LYS A C 1
ATOM 6359 O O . LYS A 1 825 ? -56.568 4.582 3.505 1.00 79.62 825 LYS A O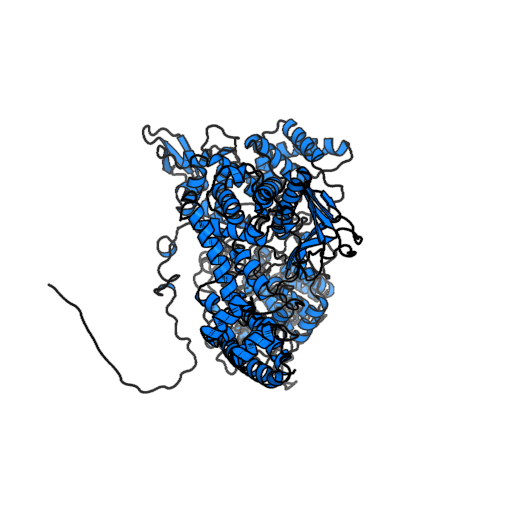 1
ATOM 6364 N N . ASN A 1 826 ? -57.989 2.841 3.429 1.00 80.31 826 ASN A N 1
ATOM 6365 C CA . ASN A 1 826 ? -57.971 2.646 1.973 1.00 80.31 826 ASN A CA 1
ATOM 6366 C C . ASN A 1 826 ? -56.573 2.405 1.358 1.00 80.31 826 ASN A C 1
ATOM 6368 O O . ASN A 1 826 ? -56.402 2.600 0.159 1.00 80.31 826 ASN A O 1
ATOM 6372 N N . CYS A 1 827 ? -55.591 1.980 2.157 1.00 84.69 827 CYS A N 1
ATOM 6373 C CA . CYS A 1 827 ? -54.276 1.548 1.685 1.00 84.69 827 CYS A CA 1
ATOM 6374 C C . CYS A 1 827 ? -54.251 0.021 1.579 1.00 84.69 827 CYS A C 1
ATOM 6376 O O . CYS A 1 827 ? -54.879 -0.659 2.400 1.00 84.69 827 CYS A O 1
ATOM 6378 N N . SER A 1 828 ? -53.547 -0.517 0.582 1.00 86.12 828 SER A N 1
ATOM 6379 C CA . SER A 1 828 ? -53.370 -1.964 0.458 1.00 86.12 828 SER A CA 1
ATOM 6380 C C . SER A 1 828 ? -52.559 -2.527 1.633 1.00 86.12 828 SER A C 1
ATOM 6382 O O . SER A 1 828 ? -51.937 -1.791 2.412 1.00 86.12 828 SER A O 1
ATOM 6384 N N . VAL A 1 829 ? -52.533 -3.854 1.771 1.00 85.12 829 VAL A N 1
ATOM 6385 C CA . VAL A 1 829 ? -51.654 -4.519 2.746 1.00 85.12 829 VAL A CA 1
ATOM 6386 C C . VAL A 1 829 ? -50.193 -4.195 2.481 1.00 85.12 829 VAL A C 1
ATOM 6388 O O . VAL A 1 829 ? -49.469 -3.830 3.408 1.00 85.12 829 VAL A O 1
ATOM 6391 N N . HIS A 1 830 ? -49.803 -4.250 1.211 1.00 87.94 830 HIS A N 1
ATOM 6392 C CA . HIS A 1 830 ? -48.479 -3.895 0.720 1.00 87.94 830 HIS A CA 1
ATOM 6393 C C . HIS A 1 830 ? -48.087 -2.481 1.154 1.00 87.94 830 HIS A C 1
ATOM 6395 O O . HIS A 1 830 ? -47.100 -2.294 1.869 1.00 87.94 830 HIS A O 1
ATOM 6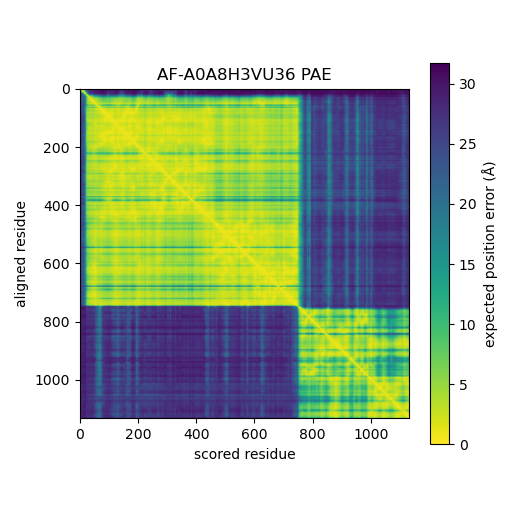401 N N . GLY A 1 831 ? -48.908 -1.491 0.805 1.00 89.50 831 GLY A N 1
ATOM 6402 C CA . GLY A 1 831 ? -48.683 -0.090 1.140 1.00 89.50 831 GLY A CA 1
ATOM 6403 C C . GLY A 1 831 ? -48.694 0.182 2.643 1.00 89.50 831 GLY A C 1
ATOM 6404 O O . GLY A 1 831 ? -47.927 1.020 3.125 1.00 89.50 831 GLY A O 1
ATOM 6405 N N . THR A 1 832 ? -49.507 -0.551 3.409 1.00 89.12 832 THR A N 1
ATOM 6406 C CA . THR A 1 832 ? -49.570 -0.427 4.872 1.00 89.12 832 THR A CA 1
ATOM 6407 C C . THR A 1 832 ? -48.296 -0.949 5.532 1.00 89.12 832 THR A C 1
ATOM 6409 O O . THR A 1 832 ? -47.739 -0.281 6.410 1.00 89.12 832 THR A O 1
ATOM 6412 N N . VAL A 1 833 ? -47.793 -2.109 5.095 1.00 89.06 833 VAL A N 1
ATOM 6413 C CA . VAL A 1 833 ? -46.516 -2.658 5.575 1.00 89.06 833 VAL A CA 1
ATOM 6414 C C . VAL A 1 833 ? -45.367 -1.735 5.174 1.00 89.06 833 VAL A C 1
ATOM 6416 O O . VAL A 1 833 ? -44.592 -1.351 6.046 1.00 89.06 833 VAL A O 1
ATOM 6419 N N . ALA A 1 834 ? -45.305 -1.294 3.913 1.00 91.38 834 ALA A N 1
ATOM 6420 C CA . ALA A 1 834 ? -44.289 -0.355 3.436 1.00 91.38 834 ALA A CA 1
ATOM 6421 C C . ALA A 1 834 ? -44.301 0.955 4.240 1.00 91.38 834 ALA A C 1
ATOM 6423 O O . ALA A 1 834 ? -43.260 1.398 4.716 1.00 91.38 834 ALA A O 1
ATOM 6424 N N . THR A 1 835 ? -45.484 1.520 4.507 1.00 91.00 835 THR A N 1
ATOM 6425 C CA . THR A 1 835 ? -45.614 2.751 5.304 1.00 91.00 835 THR A CA 1
ATOM 6426 C C . THR A 1 835 ? -45.088 2.558 6.719 1.00 91.00 835 THR A C 1
ATOM 6428 O O . THR A 1 835 ? -44.329 3.379 7.233 1.00 91.00 835 THR A O 1
ATOM 6431 N N . SER A 1 836 ? -45.462 1.445 7.346 1.00 88.88 836 SER A N 1
ATOM 6432 C CA . SER A 1 836 ? -44.998 1.089 8.687 1.00 88.88 836 SER A CA 1
ATOM 6433 C C . SER A 1 836 ? -43.487 0.867 8.712 1.00 88.88 836 SER A C 1
ATOM 6435 O O . SER A 1 836 ? -42.827 1.200 9.702 1.00 88.88 836 SER A O 1
ATOM 6437 N N . LEU A 1 837 ? -42.928 0.335 7.618 1.00 89.06 837 LEU A N 1
ATOM 6438 C CA . LEU A 1 837 ? -41.496 0.157 7.457 1.00 89.06 837 LEU A CA 1
ATOM 6439 C C . LEU A 1 837 ? -40.761 1.499 7.387 1.00 89.06 837 LEU A C 1
ATOM 6441 O O . LEU A 1 837 ? -39.826 1.697 8.164 1.00 89.06 837 LEU A O 1
ATOM 6445 N N . THR A 1 838 ? -41.248 2.419 6.553 1.00 90.50 838 THR A N 1
ATOM 6446 C CA . THR A 1 838 ? -40.695 3.765 6.356 1.00 90.50 838 THR A CA 1
ATOM 6447 C C . THR A 1 838 ? -40.773 4.634 7.606 1.00 90.50 838 THR A C 1
ATOM 6449 O O . THR A 1 838 ? -39.773 5.236 7.982 1.00 90.50 838 THR A O 1
ATOM 6452 N N . LEU A 1 839 ? -41.922 4.679 8.290 1.00 86.88 839 LEU A N 1
ATOM 6453 C CA . LEU A 1 839 ? -42.109 5.506 9.496 1.00 86.88 839 LEU A CA 1
ATOM 6454 C C . LEU A 1 839 ? -41.164 5.132 10.642 1.00 86.88 839 LEU A C 1
ATOM 6456 O O . LEU A 1 839 ? -40.876 5.947 11.511 1.00 86.88 839 LEU A O 1
ATOM 6460 N N . ASN A 1 840 ? -40.693 3.890 10.643 1.00 80.38 840 ASN A N 1
ATOM 6461 C CA . ASN A 1 840 ? -39.801 3.353 11.662 1.00 80.38 840 ASN A CA 1
ATOM 6462 C C . ASN A 1 840 ? -38.353 3.213 11.160 1.00 80.38 840 ASN A C 1
ATOM 6464 O O . ASN A 1 840 ? -37.527 2.599 11.841 1.00 80.38 840 ASN A O 1
ATOM 6468 N N . HIS A 1 841 ? -38.034 3.757 9.982 1.00 82.31 841 HIS A N 1
ATOM 6469 C CA . HIS A 1 841 ? -36.678 3.754 9.447 1.00 82.31 841 HIS A CA 1
ATOM 6470 C C . HIS A 1 841 ? -35.714 4.485 10.392 1.00 82.31 841 HIS A C 1
ATOM 6472 O O . HIS A 1 841 ? -36.015 5.566 10.892 1.00 82.31 841 HIS A O 1
ATOM 6478 N N . GLY A 1 842 ? -34.546 3.892 10.651 1.00 62.78 842 GLY A N 1
ATOM 6479 C CA . GLY A 1 842 ? -33.516 4.486 11.512 1.00 62.78 842 GLY A CA 1
ATOM 6480 C C . GLY A 1 842 ? -33.776 4.399 13.024 1.00 62.78 842 GLY A C 1
ATOM 6481 O O . GLY A 1 842 ? -32.918 4.818 13.799 1.00 62.78 842 GLY A O 1
ATOM 6482 N N . ASN A 1 843 ? -34.897 3.822 13.475 1.00 70.88 843 ASN A N 1
ATOM 6483 C CA . ASN A 1 843 ? -35.146 3.600 14.901 1.00 70.88 843 ASN A CA 1
ATOM 6484 C C . ASN A 1 843 ? -34.248 2.464 15.438 1.00 70.88 843 ASN A C 1
ATOM 6486 O O . ASN A 1 843 ? -34.365 1.306 15.031 1.00 70.88 843 ASN A O 1
ATOM 6490 N N . SER A 1 844 ? -33.336 2.791 16.357 1.00 44.50 844 SER A N 1
ATOM 6491 C CA . SER A 1 844 ? -32.328 1.869 16.896 1.00 44.50 844 SER A CA 1
ATOM 6492 C C . SER A 1 844 ? -32.895 0.759 17.790 1.00 44.50 844 SER A C 1
ATOM 6494 O O . SER A 1 844 ? -32.209 -0.248 17.966 1.00 44.50 844 SER A O 1
ATOM 6496 N N . GLU A 1 845 ? -34.128 0.895 18.296 1.00 48.41 845 GLU A N 1
ATOM 6497 C CA . GLU A 1 845 ? -34.810 -0.099 19.147 1.00 48.41 845 GLU A CA 1
ATOM 6498 C C . GLU A 1 845 ? -35.614 -1.151 18.356 1.00 48.41 845 GLU A C 1
ATOM 6500 O O . GLU A 1 845 ? -36.367 -1.951 18.918 1.00 48.41 845 GLU A O 1
ATOM 6505 N N . ARG A 1 846 ? -35.489 -1.171 17.025 1.00 64.44 846 ARG A N 1
ATOM 6506 C CA . ARG A 1 846 ? -36.336 -2.002 16.167 1.00 64.44 846 ARG A CA 1
ATOM 6507 C C . ARG A 1 846 ? -36.024 -3.494 16.295 1.00 64.44 846 ARG A C 1
ATOM 6509 O O . ARG A 1 846 ? -34.915 -3.950 16.022 1.00 64.44 846 ARG A O 1
ATOM 6516 N N . VAL A 1 847 ? -37.064 -4.274 16.592 1.00 65.12 847 VAL A N 1
ATOM 6517 C CA . VAL A 1 847 ? -37.015 -5.740 16.728 1.00 65.12 847 VAL A CA 1
ATOM 6518 C C . VAL A 1 847 ? -36.424 -6.445 15.498 1.00 65.12 847 VAL A C 1
ATOM 6520 O O . VAL A 1 847 ? -35.795 -7.483 15.670 1.00 65.12 847 VAL A O 1
ATOM 6523 N N . TYR A 1 848 ? -36.585 -5.888 14.293 1.00 76.69 848 TYR A N 1
ATOM 6524 C CA . TYR A 1 848 ? -36.251 -6.518 13.004 1.00 76.69 848 TYR A CA 1
ATOM 6525 C C . TYR A 1 848 ? -34.946 -6.024 12.365 1.00 76.69 848 TYR A C 1
ATOM 6527 O O . TYR A 1 848 ? -34.637 -6.398 11.239 1.00 76.69 848 TYR A O 1
ATOM 6535 N N . ARG A 1 849 ? -34.147 -5.211 13.070 1.00 76.81 849 ARG A N 1
ATOM 6536 C CA . ARG A 1 849 ? -32.938 -4.582 12.509 1.00 76.81 849 ARG A CA 1
ATOM 6537 C C . ARG A 1 849 ? -31.940 -5.579 11.905 1.00 76.81 849 ARG A C 1
ATOM 6539 O O . ARG A 1 849 ? -31.363 -5.292 10.864 1.00 76.81 849 ARG A O 1
ATOM 6546 N N . ALA A 1 850 ? -31.767 -6.741 12.538 1.00 78.31 850 ALA A N 1
ATOM 6547 C CA . ALA A 1 850 ? -30.897 -7.809 12.038 1.00 78.31 850 ALA A CA 1
ATOM 6548 C C . ALA A 1 850 ? -31.392 -8.415 10.710 1.00 78.31 850 ALA A C 1
ATOM 6550 O O . ALA A 1 850 ? -30.596 -8.893 9.912 1.00 78.31 850 ALA A O 1
ATOM 6551 N N . TRP A 1 851 ? -32.703 -8.392 10.466 1.00 86.00 851 TRP A N 1
ATOM 6552 C CA . TRP A 1 851 ? -33.288 -8.840 9.204 1.00 86.00 851 TRP A CA 1
ATOM 6553 C C . TRP A 1 851 ? -33.188 -7.768 8.121 1.00 86.00 851 TRP A C 1
ATOM 6555 O O . TRP A 1 851 ? -32.814 -8.063 6.995 1.00 86.00 851 TRP A O 1
ATOM 6565 N N . GLU A 1 852 ? -33.427 -6.504 8.466 1.00 83.12 852 GLU A N 1
ATOM 6566 C CA . GLU A 1 852 ? -33.283 -5.395 7.515 1.00 83.12 852 GLU A CA 1
ATOM 6567 C C . GLU A 1 852 ? -31.850 -5.245 6.996 1.00 83.12 852 GLU A C 1
ATOM 6569 O O . GLU A 1 852 ? -31.653 -4.870 5.845 1.00 83.12 852 GLU A O 1
ATOM 6574 N N . SER A 1 853 ? -30.843 -5.579 7.812 1.00 77.88 853 SER A N 1
ATOM 6575 C CA . SER A 1 853 ? -29.435 -5.530 7.399 1.00 77.88 853 SER A CA 1
ATOM 6576 C C . SER A 1 853 ? -29.047 -6.553 6.331 1.00 77.88 853 SER A C 1
ATOM 6578 O O . SER A 1 853 ? -27.935 -6.471 5.817 1.00 77.88 853 SER A O 1
ATOM 6580 N N . VAL A 1 854 ? -29.924 -7.511 6.017 1.00 82.62 854 VAL A N 1
ATOM 6581 C CA . VAL A 1 854 ? -29.700 -8.516 4.966 1.00 82.62 854 VAL A CA 1
ATOM 6582 C C . VAL A 1 854 ? -30.645 -8.363 3.769 1.00 82.62 854 VAL A C 1
ATOM 6584 O O . VAL A 1 854 ? -30.638 -9.201 2.869 1.00 82.62 854 VAL A O 1
ATOM 6587 N N . TRP A 1 855 ? -31.473 -7.317 3.744 1.00 86.25 855 TRP A N 1
ATOM 6588 C CA . TRP A 1 855 ? -32.324 -7.015 2.593 1.00 86.25 855 TRP A CA 1
ATOM 6589 C C . TRP A 1 855 ? -31.506 -6.464 1.416 1.00 86.25 855 TRP A C 1
ATOM 6591 O O . TRP A 1 855 ? -30.441 -5.883 1.638 1.00 86.25 855 TRP A O 1
ATOM 6601 N N . PRO A 1 856 ? -31.997 -6.617 0.168 1.00 85.06 856 PRO A N 1
ATOM 6602 C CA . PRO A 1 856 ? -31.410 -5.950 -0.990 1.00 85.06 856 PRO A CA 1
ATOM 6603 C C . PRO A 1 856 ? -31.272 -4.456 -0.746 1.00 85.06 856 PRO A C 1
ATOM 6605 O O . PRO A 1 856 ? -32.184 -3.826 -0.219 1.00 85.06 856 PRO A O 1
ATOM 6608 N N . THR A 1 857 ? -30.149 -3.887 -1.152 1.00 84.38 857 THR A N 1
ATOM 6609 C CA . THR A 1 857 ? -29.939 -2.444 -1.119 1.00 84.38 857 THR A CA 1
ATOM 6610 C C . THR A 1 857 ? -30.730 -1.753 -2.232 1.00 84.38 857 THR A C 1
ATOM 6612 O O . THR A 1 857 ? -31.234 -2.388 -3.158 1.00 84.38 857 THR A O 1
ATOM 6615 N N . ALA A 1 858 ? -30.825 -0.422 -2.177 1.00 83.25 858 ALA A N 1
ATOM 6616 C CA . ALA A 1 858 ? -31.421 0.349 -3.269 1.00 83.25 858 ALA A CA 1
ATOM 6617 C C . ALA A 1 858 ? -30.672 0.161 -4.606 1.00 83.25 858 ALA A C 1
ATOM 6619 O O . ALA A 1 858 ? -31.300 0.232 -5.656 1.00 83.25 858 ALA A O 1
ATOM 6620 N N . GLU A 1 859 ? -29.360 -0.109 -4.568 1.00 80.19 859 GLU A N 1
ATOM 6621 C CA . GLU A 1 859 ? -28.550 -0.416 -5.756 1.00 80.19 859 GLU A CA 1
ATOM 6622 C C . GLU A 1 859 ? -28.928 -1.783 -6.347 1.00 80.19 859 GLU A C 1
ATOM 6624 O O . GLU A 1 859 ? -29.117 -1.896 -7.553 1.00 80.19 859 GLU A O 1
ATOM 6629 N N . ASP A 1 860 ? -29.151 -2.800 -5.506 1.00 79.38 860 ASP A N 1
ATOM 6630 C CA . ASP A 1 860 ? -29.561 -4.140 -5.962 1.00 79.38 860 ASP A CA 1
ATOM 6631 C C . ASP A 1 860 ? -30.922 -4.121 -6.690 1.00 79.38 860 ASP A C 1
ATOM 6633 O O . ASP A 1 860 ? -31.174 -4.921 -7.595 1.00 79.38 860 ASP A O 1
ATOM 6637 N N . LEU A 1 861 ? -31.798 -3.180 -6.322 1.00 86.50 861 LEU A N 1
ATOM 6638 C CA . LEU A 1 861 ? -33.114 -2.989 -6.936 1.00 86.50 861 LEU A CA 1
ATOM 6639 C C . LEU A 1 861 ? -33.071 -2.199 -8.256 1.00 86.50 861 LEU A C 1
ATOM 6641 O O . LEU A 1 861 ? -34.097 -2.130 -8.931 1.00 86.50 861 LEU A O 1
ATOM 6645 N N . GLN A 1 862 ? -31.914 -1.656 -8.670 1.00 87.62 862 GLN A N 1
ATOM 6646 C CA . GLN A 1 862 ? -31.776 -0.920 -9.942 1.00 87.62 862 GLN A CA 1
ATOM 6647 C C . GLN A 1 862 ? -31.996 -1.796 -11.185 1.00 87.62 862 GLN A C 1
ATOM 6649 O O . GLN A 1 862 ? -32.198 -1.301 -12.290 1.00 87.62 862 GLN A O 1
ATOM 6654 N N . SER A 1 863 ? -31.982 -3.116 -11.011 1.00 87.81 863 SER A N 1
ATOM 6655 C CA . SER A 1 863 ? -32.341 -4.088 -12.044 1.00 87.81 863 SER A CA 1
ATOM 6656 C C . SER A 1 863 ? -33.836 -4.068 -12.402 1.00 87.81 863 SER A C 1
ATOM 6658 O O . SER A 1 863 ? -34.215 -4.496 -13.489 1.00 87.81 863 SER A O 1
ATOM 6660 N N . MET A 1 864 ? -34.698 -3.536 -11.528 1.00 92.94 864 MET A N 1
ATOM 6661 C CA . MET A 1 864 ? -36.141 -3.480 -11.760 1.00 92.94 864 MET A CA 1
ATOM 6662 C C . MET A 1 864 ? -36.525 -2.291 -12.652 1.00 92.94 864 MET A C 1
ATOM 6664 O O . MET A 1 864 ? -36.184 -1.155 -12.303 1.00 92.94 864 MET A O 1
ATOM 6668 N N . PRO A 1 865 ? -37.351 -2.494 -13.701 1.00 95.62 865 PRO A N 1
ATOM 6669 C CA . PRO A 1 865 ? -37.853 -1.417 -14.555 1.00 95.62 865 PRO A CA 1
ATOM 6670 C C . PRO A 1 865 ? -38.469 -0.228 -13.813 1.00 95.62 865 PRO A C 1
ATOM 6672 O O . PRO A 1 865 ? -38.345 0.908 -14.261 1.00 95.62 865 PRO A O 1
ATOM 6675 N N . PHE A 1 866 ? -39.070 -0.465 -12.642 1.00 95.06 866 PHE A N 1
ATOM 6676 C CA . PHE A 1 866 ? -39.616 0.576 -11.762 1.00 95.06 866 PHE A CA 1
ATOM 6677 C C . PHE A 1 866 ? -38.606 1.680 -11.409 1.00 95.06 866 PHE A C 1
ATOM 6679 O O . PHE A 1 866 ? -38.990 2.821 -11.169 1.00 95.06 866 PHE A O 1
ATOM 6686 N N . THR A 1 867 ? -37.318 1.344 -11.377 1.00 92.56 867 THR A N 1
ATOM 6687 C CA . THR A 1 867 ? -36.221 2.244 -10.994 1.00 92.56 867 THR A CA 1
ATOM 6688 C C . THR A 1 867 ? -35.476 2.855 -12.183 1.00 92.56 867 THR A C 1
ATOM 6690 O O . THR A 1 867 ? -34.598 3.692 -11.984 1.00 92.56 867 THR A O 1
ATOM 6693 N N . TRP A 1 868 ? -35.807 2.441 -13.408 1.00 92.88 868 TRP A N 1
ATOM 6694 C CA . TRP A 1 868 ? -35.152 2.911 -14.628 1.00 92.88 868 TRP A CA 1
ATOM 6695 C C . TRP A 1 868 ? -35.608 4.320 -15.013 1.00 92.88 868 TRP A C 1
ATOM 6697 O O . TRP A 1 868 ? -36.657 4.796 -14.571 1.00 92.88 868 TRP A O 1
ATOM 6707 N N . SER A 1 869 ? -34.826 4.992 -15.861 1.00 91.50 869 SER A N 1
ATOM 6708 C CA . SER A 1 869 ? -35.235 6.279 -16.425 1.00 91.50 869 SER A CA 1
ATOM 6709 C C . SER A 1 869 ? -36.452 6.114 -17.343 1.00 91.50 869 SER A C 1
ATOM 6711 O O . SER A 1 869 ? -36.686 5.039 -17.896 1.00 91.50 869 SER A O 1
ATOM 6713 N N . ALA A 1 870 ? -37.215 7.190 -17.556 1.00 92.00 870 ALA A N 1
ATOM 6714 C CA . ALA A 1 870 ? -38.346 7.169 -18.489 1.00 92.00 870 ALA A CA 1
ATOM 6715 C C . ALA A 1 870 ? -37.912 6.726 -19.901 1.00 92.00 870 ALA A C 1
ATOM 6717 O O . ALA A 1 870 ? -38.558 5.881 -20.508 1.00 92.00 870 ALA A O 1
ATOM 6718 N N . GLU A 1 871 ? -36.754 7.203 -20.368 1.00 89.12 871 GLU A N 1
ATOM 6719 C CA . GLU A 1 871 ? -36.185 6.829 -21.669 1.00 89.12 871 GLU A CA 1
ATOM 6720 C C . GLU A 1 871 ? -35.902 5.325 -21.780 1.00 89.12 871 GLU A C 1
ATOM 6722 O O . GLU A 1 871 ? -36.126 4.732 -22.832 1.00 89.12 871 GLU A O 1
ATOM 6727 N N . GLN A 1 872 ? -35.434 4.697 -20.696 1.00 90.75 872 GLN A N 1
ATOM 6728 C CA . GLN A 1 872 ? -35.199 3.252 -20.631 1.00 90.75 872 GLN A CA 1
ATOM 6729 C C . GLN A 1 872 ? -36.516 2.469 -20.549 1.00 90.75 872 GLN A C 1
ATOM 6731 O O . GLN A 1 872 ? -36.659 1.433 -21.199 1.00 90.75 872 GLN A O 1
ATOM 6736 N N . GLN A 1 873 ? -37.496 2.963 -19.785 1.00 94.81 873 GLN A N 1
ATOM 6737 C CA . GLN A 1 873 ? -38.833 2.365 -19.704 1.00 94.81 873 GLN A CA 1
ATOM 6738 C C . GLN A 1 873 ? -39.551 2.397 -21.067 1.00 94.81 873 GLN A C 1
ATOM 6740 O O . GLN A 1 873 ? -40.232 1.437 -21.436 1.00 94.81 873 GLN A O 1
ATOM 6745 N N . ASP A 1 874 ? -39.322 3.436 -21.870 1.00 93.19 874 ASP A N 1
ATOM 6746 C CA . ASP A 1 874 ? -39.859 3.566 -23.230 1.00 93.19 874 ASP A CA 1
ATOM 6747 C C . ASP A 1 874 ? -39.282 2.532 -24.220 1.00 93.19 874 ASP A C 1
ATOM 6749 O O . ASP A 1 874 ? -39.867 2.286 -25.281 1.00 93.19 874 ASP A O 1
ATOM 6753 N N . GLN A 1 875 ? -38.159 1.887 -23.883 1.00 94.06 875 GLN A N 1
ATOM 6754 C CA . GLN A 1 875 ? -37.574 0.808 -24.690 1.00 94.06 875 GLN A CA 1
ATOM 6755 C C . GLN A 1 875 ? -38.112 -0.586 -24.352 1.00 94.06 875 GLN A C 1
ATOM 6757 O O . GLN A 1 875 ? -37.813 -1.541 -25.071 1.00 94.06 875 GLN A O 1
ATOM 6762 N N . LEU A 1 876 ? -38.896 -0.730 -23.282 1.00 95.69 876 LEU A N 1
ATOM 6763 C CA . LEU A 1 876 ? -39.475 -2.014 -22.890 1.00 95.69 876 LEU A CA 1
ATOM 6764 C C . LEU A 1 876 ? -40.490 -2.523 -23.930 1.00 95.69 876 LEU A C 1
ATOM 6766 O O . LEU A 1 876 ? -41.219 -1.725 -24.523 1.00 95.69 876 LEU A O 1
ATOM 6770 N N . PRO A 1 877 ? -40.627 -3.852 -24.096 1.00 95.88 877 PRO A N 1
ATOM 6771 C CA . PRO A 1 877 ? -41.732 -4.429 -24.850 1.00 95.88 877 PRO A CA 1
ATOM 6772 C C . PRO A 1 877 ? -43.098 -3.935 -24.336 1.00 95.88 877 PRO A C 1
ATOM 6774 O O . PRO A 1 877 ? -43.278 -3.818 -23.119 1.00 95.88 877 PRO A O 1
ATOM 6777 N N . PRO A 1 878 ? -44.103 -3.720 -25.208 1.00 94.56 878 PRO A N 1
ATOM 6778 C CA . PRO A 1 878 ? -45.399 -3.157 -24.805 1.00 94.56 878 PRO A CA 1
ATOM 6779 C C . PRO A 1 878 ? -46.117 -3.940 -23.694 1.00 94.56 878 PRO A C 1
ATOM 6781 O O . PRO A 1 878 ? -46.778 -3.356 -22.835 1.00 94.56 878 PRO A O 1
ATOM 6784 N N . ALA A 1 879 ? -45.969 -5.269 -23.677 1.00 93.88 879 ALA A N 1
ATOM 6785 C CA . ALA A 1 879 ? -46.506 -6.123 -22.617 1.00 93.88 879 ALA A CA 1
ATOM 6786 C C . ALA A 1 879 ? -45.886 -5.808 -21.245 1.00 93.88 879 ALA A C 1
ATOM 6788 O O . ALA A 1 879 ? -46.587 -5.768 -20.233 1.00 93.88 879 ALA A O 1
ATOM 6789 N N . ILE A 1 880 ? -44.581 -5.530 -21.223 1.00 96.44 880 ILE A N 1
ATOM 6790 C CA . ILE A 1 880 ? -43.834 -5.179 -20.017 1.00 96.44 880 ILE A CA 1
ATOM 6791 C C . ILE A 1 880 ? -44.176 -3.760 -19.568 1.00 96.44 880 ILE A C 1
ATOM 6793 O O . ILE A 1 880 ? -44.391 -3.535 -18.379 1.00 96.44 880 ILE A O 1
ATOM 6797 N N . GLN A 1 881 ? -44.328 -2.819 -20.504 1.00 96.06 881 GLN A N 1
ATOM 6798 C CA . GLN A 1 881 ? -44.801 -1.465 -20.197 1.00 96.06 881 GLN A CA 1
ATOM 6799 C C . GLN A 1 881 ? -46.177 -1.487 -19.522 1.00 96.06 881 GLN A C 1
ATOM 6801 O O . GLN A 1 881 ? -46.381 -0.806 -18.520 1.00 96.06 881 GLN A O 1
ATOM 6806 N N . ALA A 1 882 ? -47.111 -2.310 -20.009 1.00 94.31 882 ALA A N 1
ATOM 6807 C CA . ALA A 1 882 ? -48.432 -2.446 -19.395 1.00 94.31 882 ALA A CA 1
ATOM 6808 C C . ALA A 1 882 ? -48.360 -2.981 -17.951 1.00 94.31 882 ALA A C 1
ATOM 6810 O O . ALA A 1 882 ? -49.068 -2.484 -17.070 1.00 94.31 882 ALA A O 1
ATOM 6811 N N . LEU A 1 883 ? -47.487 -3.962 -17.693 1.00 95.12 883 LEU A N 1
ATOM 6812 C CA . LEU A 1 883 ? -47.236 -4.484 -16.346 1.00 95.12 883 LEU A CA 1
ATOM 6813 C C . LEU A 1 883 ? -46.602 -3.425 -15.435 1.00 95.12 883 LEU A C 1
ATOM 6815 O O . LEU A 1 883 ? -47.055 -3.244 -14.305 1.00 95.12 883 LEU A O 1
ATOM 6819 N N . LEU A 1 884 ? -45.609 -2.689 -15.936 1.00 96.06 884 LEU A N 1
ATOM 6820 C CA . LEU A 1 884 ? -44.941 -1.618 -15.202 1.00 96.06 884 LEU A CA 1
ATOM 6821 C C . LEU A 1 884 ? -45.914 -0.489 -14.837 1.00 96.06 884 LEU A C 1
ATOM 6823 O O . LEU A 1 884 ? -45.951 -0.072 -13.683 1.00 96.06 884 LEU A O 1
ATOM 6827 N N . ILE A 1 885 ? -46.759 -0.050 -15.775 1.00 95.75 885 ILE A N 1
ATOM 6828 C CA . ILE A 1 885 ? -47.804 0.957 -15.528 1.00 95.75 885 ILE A CA 1
ATOM 6829 C C . ILE A 1 885 ? -48.756 0.484 -14.427 1.00 95.75 885 ILE A C 1
ATOM 6831 O O . ILE A 1 885 ? -49.144 1.257 -13.551 1.00 95.75 885 ILE A O 1
ATOM 6835 N N . HIS A 1 886 ? -49.135 -0.794 -14.442 1.00 93.69 886 HIS A N 1
ATOM 6836 C CA . HIS A 1 886 ? -49.981 -1.353 -13.397 1.00 93.69 886 HIS A CA 1
ATOM 6837 C C . HIS A 1 886 ? -49.277 -1.359 -12.029 1.00 93.69 886 HIS A C 1
ATOM 6839 O O . HIS A 1 886 ? -49.885 -0.955 -11.035 1.00 93.69 886 HIS A O 1
ATOM 6845 N N . GLN A 1 887 ? -48.001 -1.754 -11.971 1.00 93.88 887 GLN A N 1
ATOM 6846 C CA . GLN A 1 887 ? -47.186 -1.734 -10.750 1.00 93.88 887 GLN A CA 1
ATOM 6847 C C . GLN A 1 887 ? -47.025 -0.304 -10.199 1.00 93.88 887 GLN A C 1
ATOM 6849 O O . GLN A 1 887 ? -47.282 -0.065 -9.018 1.00 93.88 887 GLN A O 1
ATOM 6854 N N . GLN A 1 888 ? -46.704 0.664 -11.062 1.00 94.94 888 GLN A N 1
ATOM 6855 C CA . GLN A 1 888 ? -46.648 2.096 -10.739 1.00 94.94 888 GLN A CA 1
ATOM 6856 C C . GLN A 1 888 ? -47.998 2.615 -10.237 1.00 94.94 888 GLN A C 1
ATOM 6858 O O . GLN A 1 888 ? -48.053 3.282 -9.210 1.00 94.94 888 GLN A O 1
ATOM 6863 N N . GLY A 1 889 ? -49.107 2.220 -10.865 1.00 94.69 889 GLY A N 1
ATOM 6864 C CA . GLY A 1 889 ? -50.450 2.574 -10.404 1.00 94.69 889 GLY A CA 1
ATOM 6865 C C . GLY A 1 889 ? -50.790 2.016 -9.016 1.00 94.69 889 GLY A C 1
ATOM 6866 O O . GLY A 1 889 ? -51.461 2.691 -8.228 1.00 94.69 889 GLY A O 1
ATOM 6867 N N . LYS A 1 890 ? -50.317 0.806 -8.673 1.00 91.50 890 LYS A N 1
ATOM 6868 C CA . LYS A 1 890 ? -50.444 0.269 -7.305 1.00 91.50 890 LYS A CA 1
ATOM 6869 C C . LYS A 1 890 ? -49.643 1.111 -6.313 1.00 91.50 890 LYS A C 1
ATOM 6871 O O . LYS A 1 890 ? -50.197 1.499 -5.283 1.00 91.50 890 LYS A O 1
ATOM 6876 N N . PHE A 1 891 ? -48.389 1.416 -6.645 1.00 94.06 891 PHE A N 1
ATOM 6877 C CA . PHE A 1 891 ? -47.529 2.269 -5.830 1.00 94.06 891 PHE A CA 1
ATOM 6878 C C . PHE A 1 891 ? -48.144 3.653 -5.616 1.00 94.06 891 PHE A C 1
ATOM 6880 O O . PHE A 1 891 ? -48.253 4.091 -4.477 1.00 94.06 891 PHE A O 1
ATOM 6887 N N . ASP A 1 892 ? -48.611 4.318 -6.672 1.00 93.50 892 ASP A N 1
ATOM 6888 C CA . ASP A 1 892 ? -49.184 5.662 -6.591 1.00 93.50 892 ASP A CA 1
ATOM 6889 C C . ASP A 1 892 ? -50.454 5.690 -5.745 1.00 93.50 892 ASP A C 1
ATOM 6891 O O . ASP A 1 892 ? -50.646 6.601 -4.939 1.00 93.50 892 ASP A O 1
ATOM 6895 N N . ARG A 1 893 ? -51.312 4.673 -5.870 1.00 91.75 893 ARG A N 1
ATOM 6896 C CA . ARG A 1 893 ? -52.495 4.523 -5.015 1.00 91.75 893 ARG A CA 1
ATOM 6897 C C . ARG A 1 893 ? -52.106 4.380 -3.544 1.00 91.75 893 ARG A C 1
ATOM 6899 O O . ARG A 1 893 ? -52.709 5.032 -2.691 1.00 91.75 893 ARG A O 1
ATOM 6906 N N . ASP A 1 894 ? -51.122 3.538 -3.245 1.00 91.25 894 ASP A N 1
ATOM 6907 C CA . ASP A 1 894 ? -50.676 3.284 -1.875 1.00 91.25 894 ASP A CA 1
ATOM 6908 C C . ASP A 1 894 ? -49.923 4.476 -1.281 1.00 91.25 894 ASP A C 1
ATOM 6910 O O . ASP A 1 894 ? -50.159 4.829 -0.121 1.00 91.25 894 ASP A O 1
ATOM 6914 N N . TRP A 1 895 ? -49.104 5.148 -2.096 1.00 91.88 895 TRP A N 1
ATOM 6915 C CA . TRP A 1 895 ? -48.515 6.441 -1.791 1.00 91.88 895 TRP A CA 1
ATOM 6916 C C . TRP A 1 895 ? -49.655 7.388 -1.435 1.00 91.88 895 TRP A C 1
ATOM 6918 O O . TRP A 1 895 ? -49.773 7.774 -0.281 1.00 91.88 895 TRP A O 1
ATOM 6928 N N . LEU A 1 896 ? -50.599 7.688 -2.328 1.00 90.44 896 LEU A N 1
ATOM 6929 C CA . LEU A 1 896 ? -51.728 8.591 -2.046 1.00 90.44 896 LEU A CA 1
ATOM 6930 C C . LEU A 1 896 ? -52.498 8.251 -0.753 1.00 90.44 896 LEU A C 1
ATOM 6932 O O . LEU A 1 896 ? -52.810 9.161 0.015 1.00 90.44 896 LEU A O 1
ATOM 6936 N N . ALA A 1 897 ? -52.714 6.969 -0.451 1.00 88.12 897 ALA A N 1
ATOM 6937 C CA . ALA A 1 897 ? -53.446 6.518 0.735 1.00 88.12 897 ALA A CA 1
ATOM 6938 C C . ALA A 1 897 ? -52.732 6.751 2.087 1.00 88.12 897 ALA A C 1
ATOM 6940 O O . ALA A 1 897 ? -53.389 6.715 3.128 1.00 88.12 897 ALA A O 1
ATOM 6941 N N . ARG A 1 898 ? -51.419 7.029 2.106 1.00 86.06 898 ARG A N 1
ATOM 6942 C CA . ARG A 1 898 ? -50.625 7.278 3.335 1.00 86.06 898 ARG A CA 1
ATOM 6943 C C . ARG A 1 898 ? -51.097 8.473 4.179 1.00 86.06 898 ARG A C 1
ATOM 6945 O O . ARG A 1 898 ? -50.692 8.589 5.334 1.00 86.06 898 ARG A O 1
ATOM 6952 N N . ASP A 1 899 ? -51.914 9.359 3.603 1.00 79.06 899 ASP A N 1
ATOM 6953 C CA . ASP A 1 899 ? -52.526 10.528 4.258 1.00 79.06 899 ASP A CA 1
ATOM 6954 C C . ASP A 1 899 ? -51.500 11.473 4.924 1.00 79.06 899 ASP A C 1
ATOM 6956 O O . ASP A 1 899 ? -51.643 11.880 6.073 1.00 79.06 899 ASP A O 1
ATOM 6960 N N . GLY A 1 900 ? -50.386 11.756 4.232 1.00 76.75 900 GLY A N 1
ATOM 6961 C CA . GLY A 1 900 ? -49.352 12.698 4.696 1.00 76.75 900 GLY A CA 1
ATOM 6962 C C . GLY A 1 900 ? -48.492 12.224 5.876 1.00 76.75 900 GLY A C 1
ATOM 6963 O O . GLY A 1 900 ? -47.662 12.985 6.367 1.00 76.75 900 GLY A O 1
ATOM 6964 N N . LYS A 1 901 ? -48.648 10.972 6.327 1.00 81.56 901 LYS A N 1
ATOM 6965 C CA . LYS A 1 901 ? -47.877 10.416 7.456 1.00 81.56 901 LYS A CA 1
ATOM 6966 C C . LYS A 1 901 ? -46.380 10.318 7.176 1.00 81.56 901 LYS A C 1
ATOM 6968 O O . LYS A 1 901 ? -45.586 10.417 8.104 1.00 81.56 901 LYS A O 1
ATOM 6973 N N . ILE A 1 902 ? -46.003 10.132 5.913 1.00 85.31 902 ILE A N 1
ATOM 6974 C CA . ILE A 1 902 ? -44.613 10.134 5.453 1.00 85.31 902 ILE A CA 1
ATOM 6975 C C . ILE A 1 902 ? -44.348 11.474 4.751 1.00 85.31 902 ILE A C 1
ATOM 6977 O O . ILE A 1 902 ? -45.114 11.817 3.845 1.00 85.31 902 ILE A O 1
ATOM 6981 N N . PRO A 1 903 ? -43.287 12.219 5.118 1.00 85.44 903 PRO A N 1
ATOM 6982 C CA . PRO A 1 903 ? -42.893 13.431 4.404 1.00 85.44 903 PRO A CA 1
ATOM 6983 C C . PRO A 1 903 ? -42.610 13.151 2.924 1.00 85.44 903 PRO A C 1
ATOM 6985 O O . PRO A 1 903 ? -42.014 12.128 2.593 1.00 85.44 903 PRO A O 1
ATOM 6988 N N . GLU A 1 904 ? -42.950 14.083 2.030 1.00 87.31 904 GLU A N 1
ATOM 6989 C CA . GLU A 1 904 ? -42.701 13.909 0.586 1.00 87.31 904 GLU A CA 1
ATOM 6990 C C . GLU A 1 904 ? -41.201 13.723 0.277 1.00 87.31 904 GLU A C 1
ATOM 6992 O O . GLU A 1 904 ? -40.839 12.952 -0.604 1.00 87.31 904 GLU A O 1
ATOM 6997 N N . ALA A 1 905 ? -40.315 14.325 1.084 1.00 85.50 905 ALA A N 1
ATOM 6998 C CA . ALA A 1 905 ? -38.861 14.132 1.014 1.00 85.50 905 ALA A CA 1
ATOM 6999 C C . ALA A 1 905 ? -38.400 12.684 1.292 1.00 85.50 905 ALA A C 1
ATOM 7001 O O . ALA A 1 905 ? -37.242 12.352 1.063 1.00 85.50 905 ALA A O 1
ATOM 7002 N N . SER A 1 906 ? -39.281 11.821 1.802 1.00 89.12 906 SER A N 1
ATOM 7003 C CA . SER A 1 906 ? -39.014 10.405 2.070 1.00 89.12 906 SER A CA 1
ATOM 7004 C C . SER A 1 906 ? -39.675 9.476 1.045 1.00 89.12 906 SER A C 1
ATOM 7006 O O . SER A 1 906 ? -39.796 8.279 1.307 1.00 89.12 906 SER A O 1
ATOM 7008 N N . LYS A 1 907 ? -40.101 10.000 -0.115 1.00 91.81 907 LYS A N 1
ATOM 7009 C CA . LYS A 1 907 ? -40.701 9.202 -1.194 1.00 91.81 907 LYS A CA 1
ATOM 7010 C C . LYS A 1 907 ? -39.774 8.095 -1.686 1.00 91.81 907 LYS A C 1
ATOM 7012 O O . LYS A 1 907 ? -40.224 6.961 -1.789 1.00 91.81 907 LYS A O 1
ATOM 7017 N N . ASP A 1 908 ? -38.489 8.382 -1.871 1.00 91.31 908 ASP A N 1
ATOM 7018 C CA . ASP A 1 908 ? -37.508 7.385 -2.328 1.00 91.31 908 ASP A CA 1
ATOM 7019 C C . ASP A 1 908 ? -37.317 6.262 -1.300 1.00 91.31 908 ASP A C 1
ATOM 7021 O O . ASP A 1 908 ? -37.234 5.084 -1.638 1.00 91.31 908 ASP A O 1
ATOM 7025 N N . LEU A 1 909 ? -37.331 6.611 -0.011 1.00 91.94 909 LEU A N 1
ATOM 7026 C CA . LEU A 1 909 ? -37.259 5.636 1.074 1.00 91.94 909 LEU A CA 1
ATOM 7027 C C . LEU A 1 909 ? -38.533 4.783 1.169 1.00 91.94 909 LEU A C 1
ATOM 7029 O O . LEU A 1 909 ? -38.472 3.591 1.476 1.00 91.94 909 LEU A O 1
ATOM 7033 N N . TYR A 1 910 ? -39.700 5.379 0.919 1.00 94.12 910 TYR A N 1
ATOM 7034 C CA . TYR A 1 910 ? -40.950 4.633 0.812 1.00 94.12 910 TYR A CA 1
ATOM 7035 C C . TYR A 1 910 ? -40.955 3.711 -0.403 1.00 94.12 910 TYR A C 1
ATOM 7037 O O . TYR A 1 910 ? -41.318 2.550 -0.260 1.00 94.12 910 TYR A O 1
ATOM 7045 N N . GLN A 1 911 ? -40.496 4.191 -1.559 1.00 95.12 911 GLN A N 1
ATOM 7046 C CA . GLN A 1 911 ? -40.317 3.386 -2.764 1.00 95.12 911 GLN A CA 1
ATOM 7047 C C . GLN A 1 911 ? -39.410 2.190 -2.499 1.00 95.12 911 GLN A C 1
ATOM 7049 O O . GLN A 1 911 ? -39.788 1.070 -2.830 1.00 95.12 911 GLN A O 1
ATOM 7054 N N . TYR A 1 912 ? -38.275 2.396 -1.831 1.00 94.00 912 TYR A N 1
ATOM 7055 C CA . TYR A 1 912 ? -37.398 1.309 -1.410 1.00 94.00 912 TYR A CA 1
ATOM 7056 C C . TYR A 1 912 ? -38.157 0.253 -0.594 1.00 94.00 912 TYR A C 1
ATOM 7058 O O . TYR A 1 912 ? -38.197 -0.910 -0.983 1.00 94.00 912 TYR A O 1
ATOM 7066 N N . TYR A 1 913 ? -38.829 0.639 0.496 1.00 92.62 913 TYR A N 1
ATOM 7067 C CA . TYR A 1 913 ? -39.560 -0.330 1.321 1.00 92.62 913 TYR A CA 1
ATOM 7068 C C . TYR A 1 913 ? -40.769 -0.948 0.615 1.00 92.62 913 TYR A C 1
ATOM 7070 O O . TYR A 1 913 ? -41.102 -2.103 0.877 1.00 92.62 913 TYR A O 1
ATOM 7078 N N . TRP A 1 914 ? -41.412 -0.218 -0.292 1.00 94.25 914 TRP A N 1
ATOM 7079 C CA . TRP A 1 914 ? -42.479 -0.747 -1.127 1.00 94.25 914 TRP A CA 1
ATOM 7080 C C . TRP A 1 914 ? -41.934 -1.832 -2.063 1.00 94.25 914 TRP A C 1
ATOM 7082 O O . TRP A 1 914 ? -42.501 -2.918 -2.116 1.00 94.25 914 TRP A O 1
ATOM 7092 N N . LEU A 1 915 ? -40.784 -1.617 -2.705 1.00 93.62 915 LEU A N 1
ATOM 7093 C CA . LEU A 1 915 ? -40.123 -2.630 -3.537 1.00 93.62 915 LEU A CA 1
ATOM 7094 C C . LEU A 1 915 ? -39.577 -3.811 -2.719 1.00 93.62 915 LEU A C 1
ATOM 7096 O O . LEU A 1 915 ? -39.625 -4.950 -3.185 1.00 93.62 915 LEU A O 1
ATOM 7100 N N . ILE A 1 916 ? -39.136 -3.593 -1.476 1.00 91.31 916 ILE A N 1
ATOM 7101 C CA . ILE A 1 916 ? -38.805 -4.695 -0.559 1.00 91.31 916 ILE A CA 1
ATOM 7102 C C . ILE A 1 916 ? -40.031 -5.570 -0.298 1.00 91.31 916 ILE A C 1
ATOM 7104 O O . ILE A 1 916 ? -39.949 -6.791 -0.413 1.00 91.31 916 ILE A O 1
ATOM 7108 N N . VAL A 1 917 ? -41.179 -4.966 0.025 1.00 90.56 917 VAL A N 1
ATOM 7109 C CA . VAL A 1 917 ? -42.422 -5.725 0.227 1.00 90.56 917 VAL A CA 1
ATOM 7110 C C . VAL A 1 917 ? -42.828 -6.446 -1.058 1.00 90.56 917 VAL A C 1
ATOM 7112 O O . VAL A 1 917 ? -43.222 -7.606 -0.989 1.00 90.56 917 VAL A O 1
ATOM 7115 N N . ASN A 1 918 ? -42.638 -5.819 -2.219 1.00 89.31 918 ASN A N 1
ATOM 7116 C CA . ASN A 1 918 ? -42.921 -6.433 -3.514 1.00 89.31 918 ASN A CA 1
ATOM 7117 C C . ASN A 1 918 ? -42.091 -7.705 -3.748 1.00 89.31 918 ASN A C 1
ATOM 7119 O O . ASN A 1 918 ? -42.626 -8.764 -4.061 1.00 89.31 918 ASN A O 1
ATOM 7123 N N . THR A 1 919 ? -40.778 -7.609 -3.542 1.00 85.88 919 THR A N 1
ATOM 7124 C CA . THR A 1 919 ? -39.814 -8.650 -3.932 1.00 85.88 919 THR A CA 1
ATOM 7125 C C . THR A 1 919 ? -39.604 -9.736 -2.876 1.00 85.88 919 THR A C 1
ATOM 7127 O O . THR A 1 919 ? -39.113 -10.814 -3.208 1.00 85.88 919 THR A O 1
ATOM 7130 N N . ARG A 1 920 ? -39.947 -9.480 -1.605 1.00 86.31 920 ARG A N 1
ATOM 7131 C CA . ARG A 1 920 ? -39.646 -10.377 -0.467 1.00 86.31 920 ARG A CA 1
ATOM 7132 C C . ARG A 1 920 ? -40.883 -10.899 0.270 1.00 86.31 920 ARG A C 1
ATOM 7134 O O . ARG A 1 920 ? -40.748 -11.514 1.331 1.00 86.31 920 ARG A O 1
ATOM 7141 N N . CYS A 1 921 ? -42.090 -10.663 -0.251 1.00 87.56 921 CYS A N 1
ATOM 7142 C CA . CYS A 1 921 ? -43.315 -11.180 0.357 1.00 87.56 921 CYS A CA 1
ATOM 7143 C C . CYS A 1 921 ? -43.665 -12.606 -0.092 1.00 87.56 921 CYS A C 1
ATOM 7145 O O . CYS A 1 921 ? -43.388 -13.039 -1.206 1.00 87.56 921 CYS A O 1
ATOM 7147 N N . PHE A 1 922 ? -44.332 -13.327 0.806 1.00 85.19 922 PHE A N 1
ATOM 7148 C CA . PHE A 1 922 ? -44.878 -14.660 0.594 1.00 85.19 922 PHE A CA 1
ATOM 7149 C C . PHE A 1 922 ? -46.385 -14.637 0.808 1.00 85.19 922 PHE A C 1
ATOM 7151 O O . PHE A 1 922 ? -46.898 -13.841 1.600 1.00 85.19 922 PHE A O 1
ATOM 7158 N N . TYR A 1 923 ? -47.096 -15.542 0.136 1.00 85.50 923 TYR A N 1
ATOM 7159 C CA . TYR A 1 923 ? -48.538 -15.669 0.310 1.00 85.50 923 TYR A CA 1
ATOM 7160 C C . TYR A 1 923 ? -48.883 -16.034 1.761 1.00 85.50 923 TYR A C 1
ATOM 7162 O O . TYR A 1 923 ? -48.408 -17.038 2.294 1.00 85.50 923 TYR A O 1
ATOM 7170 N N . TRP A 1 924 ? -49.740 -15.235 2.393 1.00 85.69 924 TRP A N 1
ATOM 7171 C CA . TRP A 1 924 ? -50.177 -15.447 3.771 1.00 85.69 924 TRP A CA 1
ATOM 7172 C C . TRP A 1 924 ? -51.634 -15.041 3.955 1.00 85.69 924 TRP A C 1
ATOM 7174 O O . TRP A 1 924 ? -52.012 -13.886 3.774 1.00 85.69 924 TRP A O 1
ATOM 7184 N N . THR A 1 925 ? -52.481 -15.991 4.350 1.00 84.25 925 THR A N 1
ATOM 7185 C CA . THR A 1 925 ? -53.900 -15.704 4.578 1.00 84.25 925 THR A CA 1
ATOM 7186 C C . THR A 1 925 ? -54.132 -15.187 5.995 1.00 84.25 925 THR A C 1
ATOM 7188 O O . THR A 1 925 ? -53.972 -15.906 6.980 1.00 84.25 925 THR A O 1
ATOM 7191 N N . HIS A 1 926 ? -54.626 -13.955 6.108 1.00 77.69 926 HIS A N 1
ATOM 7192 C CA . HIS A 1 926 ? -55.101 -13.396 7.371 1.00 77.69 926 HIS A CA 1
ATOM 7193 C C . HIS A 1 926 ? -56.407 -14.061 7.817 1.00 77.69 926 HIS A C 1
ATOM 7195 O O . HIS A 1 926 ? -57.493 -13.558 7.538 1.00 77.69 926 HIS A O 1
ATOM 7201 N N . PHE A 1 927 ? -56.329 -15.185 8.537 1.00 74.94 927 PHE A N 1
ATOM 7202 C CA . PHE A 1 927 ? -57.490 -16.018 8.892 1.00 74.94 927 PHE A CA 1
ATOM 7203 C C . PHE A 1 927 ? -58.665 -15.252 9.528 1.00 74.94 927 PHE A C 1
ATOM 7205 O O . PHE A 1 927 ? -59.824 -15.576 9.263 1.00 74.94 927 PHE A O 1
ATOM 7212 N N . LYS A 1 928 ? -58.399 -14.209 10.329 1.00 74.69 928 LYS A N 1
ATOM 7213 C CA . LYS A 1 928 ? -59.451 -13.342 10.892 1.00 74.69 928 LYS A CA 1
ATOM 7214 C C . LYS A 1 928 ? -60.180 -12.550 9.804 1.00 74.69 928 LYS A C 1
ATOM 7216 O O . LYS A 1 928 ? -61.402 -12.648 9.705 1.00 74.69 928 LYS A O 1
ATOM 7221 N N . LYS A 1 929 ? -59.438 -11.840 8.950 1.00 75.00 929 LYS A N 1
ATOM 7222 C CA . LYS A 1 929 ? -59.997 -11.084 7.820 1.00 75.00 929 LYS A CA 1
ATOM 7223 C C . LYS A 1 929 ? -60.643 -11.998 6.781 1.00 75.00 929 LYS A C 1
ATOM 7225 O O . LYS A 1 929 ? -61.695 -11.661 6.257 1.00 75.00 929 LYS A O 1
ATOM 7230 N N . ALA A 1 930 ? -60.078 -13.181 6.544 1.00 78.44 930 ALA A N 1
ATOM 7231 C CA . ALA A 1 930 ? -60.641 -14.184 5.643 1.00 78.44 930 ALA A CA 1
ATOM 7232 C C . ALA A 1 930 ? -62.021 -14.634 6.134 1.00 78.44 930 ALA A C 1
ATOM 7234 O O . ALA A 1 930 ? -62.978 -14.692 5.367 1.00 78.44 930 ALA A O 1
ATOM 7235 N N . LYS A 1 931 ? -62.149 -14.874 7.445 1.00 80.12 931 LYS A N 1
ATOM 7236 C CA . LYS A 1 931 ? -63.421 -15.217 8.087 1.00 80.12 931 LYS A CA 1
ATOM 7237 C C . LYS A 1 931 ? -64.424 -14.058 8.051 1.00 80.12 931 LYS A C 1
ATOM 7239 O O . LYS A 1 931 ? -65.618 -14.297 7.891 1.00 80.12 931 LYS A O 1
ATOM 7244 N N . GLU A 1 932 ? -63.970 -12.814 8.192 1.00 79.25 932 GLU A N 1
ATOM 7245 C CA . GLU A 1 932 ? -64.816 -11.617 8.057 1.00 79.25 932 GLU A CA 1
ATOM 7246 C C . GLU A 1 932 ? -65.294 -11.383 6.620 1.00 79.25 932 GLU A C 1
ATOM 7248 O O . GLU A 1 932 ? -66.472 -11.090 6.414 1.00 79.25 932 GLU A O 1
ATOM 7253 N N . ALA A 1 933 ? -64.415 -11.553 5.632 1.00 79.06 933 ALA A N 1
ATOM 7254 C CA . ALA A 1 933 ? -64.754 -11.493 4.216 1.00 79.06 933 ALA A CA 1
ATOM 7255 C C . ALA A 1 933 ? -65.766 -12.591 3.861 1.00 79.06 933 ALA A C 1
ATOM 7257 O O . ALA A 1 933 ? -66.821 -12.289 3.300 1.00 79.06 933 ALA A O 1
ATOM 7258 N N . ALA A 1 934 ? -65.520 -13.829 4.305 1.00 82.56 934 ALA A N 1
ATOM 7259 C CA . ALA A 1 934 ? -66.414 -14.962 4.076 1.00 82.56 934 ALA A CA 1
ATOM 7260 C C . ALA A 1 934 ? -67.809 -14.739 4.685 1.00 82.56 934 ALA A C 1
ATOM 7262 O O . ALA A 1 934 ? -68.816 -15.022 4.043 1.00 82.56 934 ALA A O 1
ATOM 7263 N N . ARG A 1 935 ? -67.897 -14.140 5.886 1.00 85.12 935 ARG A N 1
ATOM 7264 C CA . ARG A 1 935 ? -69.179 -13.726 6.500 1.00 85.12 935 ARG A CA 1
ATOM 7265 C C . ARG A 1 935 ? -69.953 -12.699 5.668 1.00 85.12 935 ARG A C 1
ATOM 7267 O O . ARG A 1 935 ? -71.162 -12.586 5.833 1.00 85.12 935 ARG A O 1
ATOM 7274 N N . ARG A 1 936 ? -69.272 -11.950 4.798 1.00 84.38 936 ARG A N 1
ATOM 7275 C CA . ARG A 1 936 ? -69.855 -10.976 3.861 1.00 84.38 936 ARG A CA 1
ATOM 7276 C C . ARG A 1 936 ? -70.021 -11.543 2.443 1.00 84.38 936 ARG A C 1
ATOM 7278 O O . ARG A 1 936 ? -70.279 -10.770 1.525 1.00 84.38 936 ARG A O 1
ATOM 7285 N N . GLY A 1 937 ? -69.843 -12.854 2.251 1.00 80.94 937 GLY A N 1
ATOM 7286 C CA . GLY A 1 937 ? -69.914 -13.506 0.940 1.00 80.94 937 GLY A CA 1
ATOM 7287 C C . GLY A 1 937 ? -68.766 -13.137 -0.006 1.00 80.94 937 GLY A C 1
ATOM 7288 O O . GLY A 1 937 ? -68.925 -13.242 -1.217 1.00 80.94 937 GLY A O 1
ATOM 7289 N N . LYS A 1 938 ? -67.631 -12.666 0.525 1.00 78.94 938 LYS A N 1
ATOM 7290 C CA . LYS A 1 938 ? -66.452 -12.254 -0.248 1.00 78.94 938 LYS A CA 1
ATOM 7291 C C . LYS A 1 938 ? -65.246 -13.135 0.074 1.00 78.94 938 LYS A C 1
ATOM 7293 O O . LYS A 1 938 ? -65.113 -13.637 1.188 1.00 78.94 938 LYS A O 1
ATOM 7298 N N . THR A 1 939 ? -64.336 -13.270 -0.879 1.00 75.94 939 THR A N 1
ATOM 7299 C CA . THR A 1 939 ? -62.971 -13.765 -0.652 1.00 75.94 939 THR A CA 1
ATOM 7300 C C . THR A 1 939 ? -62.029 -12.578 -0.455 1.00 75.94 939 THR A C 1
ATOM 7302 O O . THR A 1 939 ? -62.319 -11.480 -0.930 1.00 75.94 939 THR A O 1
ATOM 7305 N N . LEU A 1 940 ? -60.933 -12.772 0.284 1.00 74.19 940 LEU A N 1
ATOM 7306 C CA . LEU A 1 940 ? -59.858 -11.776 0.333 1.00 74.19 940 LEU A CA 1
ATOM 7307 C C . LEU A 1 940 ? -59.219 -11.645 -1.051 1.00 74.19 940 LEU A C 1
ATOM 7309 O O . LEU A 1 940 ? -59.119 -12.641 -1.771 1.00 74.19 940 LEU A O 1
ATOM 7313 N N . ASP A 1 941 ? -58.796 -10.432 -1.396 1.00 74.19 941 ASP A N 1
ATOM 7314 C CA . ASP A 1 941 ? -57.961 -10.217 -2.571 1.00 74.19 941 ASP A CA 1
ATOM 7315 C C . ASP A 1 941 ? -56.593 -10.885 -2.354 1.00 74.19 941 ASP A C 1
ATOM 7317 O O . ASP A 1 941 ? -56.111 -10.989 -1.223 1.00 74.19 941 ASP A O 1
ATOM 7321 N N . ARG A 1 942 ? -55.952 -11.344 -3.431 1.00 72.06 942 ARG A N 1
ATOM 7322 C CA . ARG A 1 942 ? -54.600 -11.907 -3.364 1.00 72.06 942 ARG A CA 1
ATOM 7323 C C . ARG A 1 942 ? -53.592 -10.854 -2.898 1.00 72.06 942 ARG A C 1
ATOM 7325 O O . ARG A 1 942 ? -52.690 -11.199 -2.136 1.00 72.06 942 ARG A O 1
ATOM 7332 N N . ASP A 1 943 ? -53.792 -9.593 -3.279 1.00 70.38 943 ASP A N 1
ATOM 7333 C CA . ASP A 1 943 ? -52.982 -8.457 -2.821 1.00 70.38 943 ASP A CA 1
ATOM 7334 C C . ASP A 1 943 ? -53.156 -8.195 -1.306 1.00 70.38 943 ASP A C 1
ATOM 7336 O O . ASP A 1 943 ? -52.312 -7.551 -0.682 1.00 70.38 943 ASP A O 1
ATOM 7340 N N . ASP A 1 944 ? -54.208 -8.746 -0.683 1.00 73.50 944 ASP A N 1
ATOM 7341 C CA . ASP A 1 944 ? -54.433 -8.695 0.766 1.00 73.50 944 ASP A CA 1
ATOM 7342 C C . ASP A 1 944 ? -53.883 -9.925 1.517 1.00 73.50 944 ASP A C 1
ATOM 7344 O O . ASP A 1 944 ? -54.054 -10.048 2.737 1.00 73.50 944 ASP A O 1
ATOM 7348 N N . CYS A 1 945 ? -53.238 -10.856 0.811 1.00 82.25 945 CYS A N 1
ATOM 7349 C CA . CYS A 1 945 ? -52.747 -12.121 1.351 1.00 82.25 945 CYS A CA 1
ATOM 7350 C C . CYS A 1 945 ? -51.219 -12.226 1.271 1.00 82.25 945 CYS A C 1
ATOM 7352 O O . CYS A 1 945 ? -50.690 -13.101 0.586 1.00 82.25 945 CYS A O 1
ATOM 7354 N N . MET A 1 946 ? -50.504 -11.367 2.003 1.00 87.88 946 MET A N 1
ATOM 7355 C CA . MET A 1 946 ? -49.039 -11.329 1.989 1.00 87.88 946 MET A CA 1
ATOM 7356 C C . MET A 1 946 ? -48.402 -11.147 3.371 1.00 87.88 946 MET A C 1
ATOM 7358 O O . MET A 1 946 ? -48.964 -10.514 4.267 1.00 87.88 946 MET A O 1
ATOM 7362 N N . ALA A 1 947 ? -47.200 -11.697 3.521 1.00 88.69 947 ALA A N 1
ATOM 7363 C CA . ALA A 1 947 ? -46.337 -11.530 4.683 1.00 88.69 947 ALA A CA 1
ATOM 7364 C C . ALA A 1 947 ? -44.869 -11.465 4.255 1.00 88.69 947 ALA A C 1
ATOM 7366 O O . ALA A 1 947 ? -44.453 -12.224 3.382 1.00 88.69 947 ALA A O 1
ATOM 7367 N N . LEU A 1 948 ? -44.058 -10.635 4.913 1.00 90.06 948 LEU A N 1
ATOM 7368 C CA . LEU A 1 948 ? -42.608 -10.825 4.840 1.00 90.06 948 LEU A CA 1
ATOM 7369 C C . LEU A 1 948 ? -42.248 -12.029 5.716 1.00 90.06 948 LEU A C 1
ATOM 7371 O O . LEU A 1 948 ? -42.688 -12.118 6.872 1.00 90.06 948 LEU A O 1
ATOM 7375 N N . CYS A 1 949 ? -41.431 -12.931 5.176 1.00 90.19 949 CYS A N 1
ATOM 7376 C CA . CYS A 1 949 ? -41.031 -14.168 5.837 1.00 90.19 949 CYS A CA 1
ATOM 7377 C C . CYS A 1 949 ? -39.506 -14.216 5.993 1.00 90.19 949 CYS A C 1
ATOM 7379 O O . CYS A 1 949 ? -38.810 -14.343 4.986 1.00 90.19 949 CYS A O 1
ATOM 7381 N N . PRO A 1 950 ? -38.969 -14.143 7.223 1.00 89.25 950 PRO A N 1
ATOM 7382 C CA . PRO A 1 950 ? -37.528 -14.128 7.416 1.00 89.25 950 PRO A CA 1
ATOM 7383 C C . PRO A 1 950 ? -36.899 -15.470 7.039 1.00 89.25 950 PRO A C 1
ATOM 7385 O O . PRO A 1 950 ? -37.478 -16.531 7.284 1.00 89.25 950 PRO A O 1
ATOM 7388 N N . PHE A 1 951 ? -35.688 -15.410 6.485 1.00 86.50 951 PHE A N 1
ATOM 7389 C CA . PHE A 1 951 ? -34.823 -16.528 6.097 1.00 86.50 951 PHE A CA 1
ATOM 7390 C C . PHE A 1 951 ? -35.299 -17.318 4.871 1.00 86.50 951 PHE A C 1
ATOM 7392 O O . PHE A 1 951 ? -34.477 -17.732 4.059 1.00 86.50 951 PHE A O 1
ATOM 7399 N N . ALA A 1 952 ? -36.609 -17.499 4.693 1.00 85.12 952 ALA A N 1
ATOM 7400 C CA . ALA A 1 952 ? -37.166 -18.057 3.459 1.00 85.12 952 ALA A CA 1
ATOM 7401 C C . ALA A 1 952 ? -36.893 -17.157 2.238 1.00 85.12 952 ALA A C 1
ATOM 7403 O O . ALA A 1 952 ? -36.774 -17.652 1.122 1.00 85.12 952 ALA A O 1
ATOM 7404 N N . ASP A 1 953 ? -36.741 -15.851 2.464 1.00 81.19 953 ASP A N 1
ATOM 7405 C CA . ASP A 1 953 ? -36.400 -14.835 1.469 1.00 81.19 953 ASP A CA 1
ATOM 7406 C C . ASP A 1 953 ? -34.963 -14.925 0.915 1.00 81.19 953 ASP A C 1
ATOM 7408 O O . ASP A 1 953 ? -34.669 -14.250 -0.073 1.00 81.19 953 ASP A O 1
ATOM 7412 N N . TYR A 1 954 ? -34.091 -15.768 1.492 1.00 83.00 954 TYR A N 1
ATOM 7413 C CA . TYR A 1 954 ? -32.762 -16.086 0.943 1.00 83.00 954 TYR A CA 1
ATOM 7414 C C . TYR A 1 954 ? -32.766 -17.116 -0.178 1.00 83.00 954 TYR A C 1
ATOM 7416 O O . TYR A 1 954 ? -31.759 -17.262 -0.873 1.00 83.00 954 TYR A O 1
ATOM 7424 N N . LEU A 1 955 ? -33.834 -17.903 -0.300 1.00 84.75 955 LEU A N 1
ATOM 7425 C CA . LEU A 1 955 ? -33.879 -18.941 -1.313 1.00 84.75 955 LEU A CA 1
ATOM 7426 C C . LEU A 1 955 ? -33.980 -18.265 -2.679 1.00 84.75 955 LEU A C 1
ATOM 7428 O O . LEU A 1 955 ? -34.992 -17.652 -3.024 1.00 84.75 955 LEU A O 1
ATOM 7432 N N . ASN A 1 956 ? -32.905 -18.387 -3.454 1.00 82.12 956 ASN A N 1
ATOM 7433 C CA . ASN A 1 956 ? -32.944 -18.084 -4.872 1.00 82.12 956 ASN A CA 1
ATOM 7434 C C . ASN A 1 956 ? -33.977 -18.976 -5.539 1.00 82.12 956 ASN A C 1
ATOM 7436 O O . ASN A 1 956 ? -34.350 -20.036 -5.034 1.00 82.12 956 ASN A O 1
ATOM 7440 N N . HIS A 1 957 ? -34.448 -18.543 -6.688 1.00 78.06 957 HIS A N 1
ATOM 7441 C CA . HIS A 1 957 ? -35.559 -19.204 -7.329 1.00 78.06 957 HIS A CA 1
ATOM 7442 C C . HIS A 1 957 ? -35.152 -19.827 -8.669 1.00 78.06 957 HIS A C 1
ATOM 7444 O O . HIS A 1 957 ? -34.191 -19.403 -9.310 1.00 78.06 957 HIS A O 1
ATOM 7450 N N . ALA A 1 958 ? -35.912 -20.831 -9.094 1.00 77.31 958 ALA A N 1
ATOM 7451 C CA . ALA A 1 958 ? -35.743 -21.556 -10.347 1.00 77.31 958 ALA A CA 1
ATOM 7452 C C . ALA A 1 958 ? -37.102 -22.028 -10.904 1.00 77.31 958 ALA A C 1
ATOM 7454 O O . ALA A 1 958 ? -38.164 -21.747 -10.341 1.00 77.31 958 ALA A O 1
ATOM 7455 N N . ASP A 1 959 ? -37.086 -22.757 -12.024 1.00 67.81 959 ASP A N 1
ATOM 7456 C CA . ASP A 1 959 ? -38.288 -23.322 -12.656 1.00 67.81 959 ASP A CA 1
ATOM 7457 C C . ASP A 1 959 ? -38.920 -24.461 -11.825 1.00 67.81 959 ASP A C 1
ATOM 7459 O O . ASP A 1 959 ? -40.122 -24.729 -11.923 1.00 67.81 959 ASP A O 1
ATOM 7463 N N . GLN A 1 960 ? -38.103 -25.130 -11.012 1.00 73.94 960 GLN A N 1
ATOM 7464 C CA . GLN A 1 960 ? -38.449 -26.152 -10.030 1.00 73.94 960 GLN A CA 1
ATOM 7465 C C . GLN A 1 960 ? -37.616 -25.925 -8.772 1.00 73.94 960 GLN A C 1
ATOM 7467 O O . GLN A 1 960 ? -36.457 -25.523 -8.841 1.00 73.94 960 GLN A O 1
ATOM 7472 N N . GLY A 1 961 ? -38.205 -26.184 -7.615 1.00 85.38 961 GLY A N 1
ATOM 7473 C CA . GLY A 1 961 ? -37.524 -26.029 -6.343 1.00 85.38 961 GLY A CA 1
ATOM 7474 C C . GLY A 1 961 ? -38.438 -26.384 -5.187 1.00 85.38 961 GLY A C 1
ATOM 7475 O O . GLY A 1 961 ? -39.567 -26.841 -5.384 1.00 85.38 961 GLY A O 1
ATOM 7476 N N . CYS A 1 962 ? -37.946 -26.141 -3.980 1.00 89.12 962 CYS A N 1
ATOM 7477 C CA . CYS A 1 962 ? -38.631 -26.470 -2.742 1.00 89.12 962 CYS A CA 1
ATOM 7478 C C . CYS A 1 962 ? -40.057 -25.896 -2.693 1.00 89.12 962 CYS A C 1
ATOM 7480 O O . CYS A 1 962 ? -40.336 -24.797 -3.180 1.00 89.12 962 CYS A O 1
ATOM 7482 N N . THR A 1 963 ? -40.964 -26.647 -2.070 1.00 86.69 963 THR A N 1
ATOM 7483 C CA . THR A 1 963 ? -42.383 -26.298 -1.956 1.00 86.69 963 THR A CA 1
ATOM 7484 C C . THR A 1 963 ? -42.691 -25.637 -0.619 1.00 86.69 963 THR A C 1
ATOM 7486 O O . THR A 1 963 ? -42.200 -26.071 0.425 1.00 86.69 963 THR A O 1
ATOM 7489 N N . PHE A 1 964 ? -43.565 -24.630 -0.644 1.00 87.00 964 PHE A N 1
ATOM 7490 C CA . PHE A 1 964 ? -44.050 -23.945 0.553 1.00 87.00 964 PHE A CA 1
ATOM 7491 C C . PHE A 1 964 ? -45.376 -24.530 1.041 1.00 87.00 964 PHE A C 1
ATOM 7493 O O . PHE A 1 964 ? -46.310 -24.712 0.257 1.00 87.00 964 PHE A O 1
ATOM 7500 N N . HIS A 1 965 ? -45.496 -24.728 2.352 1.00 87.06 965 HIS A N 1
ATOM 7501 C CA . HIS A 1 965 ? -46.775 -24.968 3.020 1.00 87.06 965 HIS A CA 1
ATOM 7502 C C . HIS A 1 965 ? -47.018 -23.898 4.077 1.00 87.06 965 HIS A C 1
ATOM 7504 O O . HIS A 1 965 ? -46.109 -23.542 4.826 1.00 87.06 965 HIS A O 1
ATOM 7510 N N . TYR A 1 966 ? -48.250 -23.411 4.160 1.00 86.38 966 TYR A N 1
ATOM 7511 C CA . TYR A 1 966 ? -48.657 -22.381 5.108 1.00 86.38 966 TYR A CA 1
ATOM 7512 C C . TYR A 1 966 ? -49.961 -22.779 5.800 1.00 86.38 966 TYR A C 1
ATOM 7514 O O . TYR A 1 966 ? -50.890 -23.289 5.173 1.00 86.38 966 TYR A O 1
ATOM 7522 N N . ASP A 1 967 ? -50.033 -22.542 7.105 1.00 85.00 967 ASP A N 1
ATOM 7523 C CA . ASP A 1 967 ? -51.219 -22.770 7.928 1.00 85.00 967 ASP A CA 1
ATOM 7524 C C . ASP A 1 967 ? -51.339 -21.684 9.015 1.00 85.00 967 ASP A C 1
ATOM 7526 O O . ASP A 1 967 ? -50.636 -20.677 9.000 1.00 85.00 967 ASP A O 1
ATOM 7530 N N . THR A 1 968 ? -52.230 -21.861 9.993 1.00 82.50 968 THR A N 1
ATOM 7531 C CA . THR A 1 968 ? -52.378 -20.904 11.106 1.00 82.50 968 THR A CA 1
ATOM 7532 C C . THR A 1 968 ? -51.143 -20.790 12.009 1.00 82.50 968 THR A C 1
ATOM 7534 O O . THR A 1 968 ? -51.080 -19.874 12.828 1.00 82.50 968 THR A O 1
ATOM 7537 N N . LYS A 1 969 ? -50.199 -21.735 11.931 1.00 85.44 969 LYS A N 1
ATOM 7538 C CA . LYS A 1 969 ? -49.008 -21.820 12.785 1.00 85.44 969 LYS A CA 1
ATOM 7539 C C . LYS A 1 969 ? -47.781 -21.184 12.141 1.00 85.44 969 LYS A C 1
ATOM 7541 O O . LYS A 1 969 ? -46.910 -20.741 12.889 1.00 85.44 969 LYS A O 1
ATOM 7546 N N . GLY A 1 970 ? -47.700 -21.107 10.813 1.00 89.69 970 GLY A N 1
ATOM 7547 C CA . GLY A 1 970 ? -46.571 -20.479 10.126 1.00 89.69 970 GLY A CA 1
ATOM 7548 C C . GLY A 1 970 ? -46.352 -20.968 8.696 1.00 89.69 970 GLY A C 1
ATOM 7549 O O . GLY A 1 970 ? -47.271 -21.484 8.063 1.00 89.69 970 GLY A O 1
ATOM 7550 N N . ILE A 1 971 ? -45.125 -20.788 8.202 1.00 91.44 971 ILE A N 1
ATOM 7551 C CA . ILE A 1 971 ? -44.676 -21.187 6.861 1.00 91.44 971 ILE A CA 1
ATOM 7552 C C . ILE A 1 971 ? -43.604 -22.272 6.994 1.00 91.44 971 ILE A C 1
ATOM 7554 O O . ILE A 1 971 ? -42.702 -22.161 7.821 1.00 91.44 971 ILE A O 1
ATOM 7558 N N . THR A 1 972 ? -43.679 -23.316 6.173 1.00 92.44 972 THR A N 1
ATOM 7559 C CA . THR A 1 972 ? -42.665 -24.377 6.089 1.00 92.44 972 THR A CA 1
ATOM 7560 C C . THR A 1 972 ? -42.183 -24.564 4.656 1.00 92.44 972 THR A C 1
ATOM 7562 O O . THR A 1 972 ? -42.967 -24.429 3.717 1.00 92.44 972 THR A O 1
ATOM 7565 N N . VAL A 1 973 ? -40.895 -24.872 4.501 1.00 91.94 973 VAL A N 1
ATOM 7566 C CA . VAL A 1 973 ? -40.237 -25.132 3.213 1.00 91.94 973 VAL A CA 1
ATOM 7567 C C . VAL A 1 973 ? -39.779 -26.580 3.178 1.00 91.94 973 VAL A C 1
ATOM 7569 O O . VAL A 1 973 ? -39.095 -27.035 4.098 1.00 91.94 973 VAL A O 1
ATOM 7572 N N . VAL A 1 974 ? -40.162 -27.300 2.127 1.00 92.62 974 VAL A N 1
ATOM 7573 C CA . VAL A 1 974 ? -39.936 -28.741 1.982 1.00 92.62 974 VAL A CA 1
ATOM 7574 C C . VAL A 1 974 ? -39.198 -29.037 0.680 1.00 92.62 974 VAL A C 1
ATOM 7576 O O . VAL A 1 974 ? -39.556 -28.501 -0.368 1.00 92.62 974 VAL A O 1
ATOM 7579 N N . CYS A 1 975 ? -38.197 -29.917 0.745 1.00 92.19 975 CYS A N 1
ATOM 7580 C CA . CYS A 1 975 ? -37.471 -30.428 -0.415 1.00 92.19 975 CYS A CA 1
ATOM 7581 C C . CYS A 1 975 ? -38.414 -31.042 -1.459 1.00 92.19 975 CYS A C 1
ATOM 7583 O O . CYS A 1 975 ? -39.091 -32.039 -1.191 1.00 92.19 975 CYS A O 1
ATOM 7585 N N . ASP A 1 976 ? -38.366 -30.541 -2.686 1.00 91.06 976 ASP A N 1
ATOM 7586 C CA . ASP A 1 976 ? -38.986 -31.153 -3.867 1.00 91.06 976 ASP A CA 1
ATOM 7587 C C . ASP A 1 976 ? -38.201 -32.384 -4.359 1.00 91.06 976 ASP A C 1
ATOM 7589 O O . ASP A 1 976 ? -38.783 -33.367 -4.839 1.00 91.06 976 ASP A O 1
ATOM 7593 N N . ARG A 1 977 ? -36.876 -32.361 -4.174 1.00 93.31 977 ARG A N 1
ATOM 7594 C CA . ARG A 1 977 ? -35.934 -33.433 -4.519 1.00 93.31 977 ARG A CA 1
ATOM 7595 C C . ARG A 1 977 ? -34.808 -33.563 -3.491 1.00 93.31 977 ARG A C 1
ATOM 7597 O O . ARG A 1 977 ? -34.725 -32.800 -2.538 1.00 93.31 977 ARG A O 1
ATOM 7604 N N . SER A 1 978 ? -33.942 -34.556 -3.673 1.00 93.56 978 SER A N 1
ATOM 7605 C CA . SER A 1 978 ? -32.711 -34.658 -2.884 1.00 93.56 978 SER A CA 1
ATOM 7606 C C . SER A 1 978 ? -31.657 -33.665 -3.391 1.00 93.56 978 SER A C 1
ATOM 7608 O O . SER A 1 978 ? -31.543 -33.459 -4.603 1.00 93.56 978 SER A O 1
ATOM 7610 N N . TYR A 1 979 ? -30.868 -33.113 -2.466 1.00 92.50 979 TYR A N 1
ATOM 7611 C CA . TYR A 1 979 ? -29.763 -32.186 -2.744 1.00 92.50 979 TYR A CA 1
ATOM 7612 C C . TYR A 1 979 ? -28.444 -32.731 -2.180 1.00 92.50 979 TYR A C 1
ATOM 7614 O O . TYR A 1 979 ? -28.409 -33.309 -1.084 1.00 92.50 979 TYR A O 1
ATOM 7622 N N . ALA A 1 980 ? -27.353 -32.563 -2.924 1.00 91.81 980 ALA A N 1
ATOM 7623 C CA . ALA A 1 980 ? -26.002 -32.863 -2.461 1.00 91.81 980 ALA A CA 1
ATOM 7624 C C . ALA A 1 980 ? -25.469 -31.750 -1.543 1.00 91.81 980 ALA A C 1
ATOM 7626 O O . ALA A 1 980 ? -25.871 -30.597 -1.648 1.00 91.81 980 ALA A O 1
ATOM 7627 N N . ALA A 1 981 ? -24.533 -32.078 -0.647 1.00 88.88 981 ALA A N 1
ATOM 7628 C CA . ALA A 1 981 ? -23.858 -31.051 0.146 1.00 88.88 981 ALA A CA 1
ATOM 7629 C C . ALA A 1 981 ? -23.080 -30.093 -0.778 1.00 88.88 981 ALA A C 1
ATOM 7631 O O . ALA A 1 981 ? -22.367 -30.544 -1.673 1.00 88.88 981 ALA A O 1
ATOM 7632 N N . GLY A 1 982 ? -23.223 -28.789 -0.552 1.00 80.31 982 GLY A N 1
ATOM 7633 C CA . GLY A 1 982 ? -22.688 -27.720 -1.395 1.00 80.31 982 GLY A CA 1
ATOM 7634 C C . GLY A 1 982 ? -23.580 -27.333 -2.580 1.00 80.31 982 GLY A C 1
ATOM 7635 O O . GLY A 1 982 ? -23.284 -26.345 -3.244 1.00 80.31 982 GLY A O 1
ATOM 7636 N N . GLU A 1 983 ? -24.663 -28.068 -2.845 1.00 90.19 983 GLU A N 1
ATOM 7637 C CA . GLU A 1 983 ? -25.612 -27.738 -3.912 1.00 90.19 983 GLU A CA 1
ATOM 7638 C C . GLU A 1 983 ? -26.526 -26.575 -3.498 1.00 90.19 983 GLU A C 1
ATOM 7640 O O . GLU A 1 983 ? -26.976 -26.512 -2.351 1.00 90.19 983 GLU A O 1
ATOM 7645 N N . GLU A 1 984 ? -26.807 -25.661 -4.433 1.00 91.69 984 GLU A N 1
ATOM 7646 C CA . GLU A 1 984 ? -27.767 -24.569 -4.235 1.00 91.69 984 GLU A CA 1
ATOM 7647 C C . GLU A 1 984 ? -29.178 -25.135 -4.029 1.00 91.69 984 GLU A C 1
ATOM 7649 O O . GLU A 1 984 ? -29.670 -25.946 -4.818 1.00 91.69 984 GLU A O 1
ATOM 7654 N N . VAL A 1 985 ? -29.835 -24.684 -2.964 1.00 91.12 985 VAL A N 1
ATOM 7655 C CA . VAL A 1 985 ? -31.235 -24.986 -2.682 1.00 91.12 985 VAL A CA 1
ATOM 7656 C C . VAL A 1 985 ? -32.061 -23.803 -3.157 1.00 91.12 985 VAL A C 1
ATOM 7658 O O . VAL A 1 985 ? -31.870 -22.675 -2.706 1.00 91.12 985 VAL A O 1
ATOM 7661 N N . VAL A 1 986 ? -32.976 -24.077 -4.079 1.00 88.75 986 VAL A N 1
ATOM 7662 C CA . VAL A 1 986 ? -33.808 -23.071 -4.744 1.00 88.75 986 VAL A CA 1
ATOM 7663 C C . VAL A 1 986 ? -35.286 -23.318 -4.482 1.00 88.75 986 VAL A C 1
ATOM 7665 O O . VAL A 1 986 ? -35.688 -24.426 -4.119 1.00 88.75 986 VAL A O 1
ATOM 7668 N N . VAL A 1 987 ? -36.107 -22.298 -4.703 1.00 85.19 987 VAL A N 1
ATOM 7669 C CA . VAL A 1 987 ? -37.575 -22.372 -4.669 1.00 85.19 987 VAL A CA 1
ATOM 7670 C C . VAL A 1 987 ? -38.176 -22.104 -6.044 1.00 85.19 987 VAL A C 1
ATOM 7672 O O . VAL A 1 987 ? -37.535 -21.516 -6.904 1.00 85.19 987 VAL A O 1
ATOM 7675 N N . SER A 1 988 ? -39.405 -22.547 -6.300 1.00 79.25 988 SER A N 1
ATOM 7676 C CA . SER A 1 988 ? -40.049 -22.260 -7.588 1.00 79.25 988 SER A CA 1
ATOM 7677 C C . SER A 1 988 ? -40.737 -20.891 -7.584 1.00 79.25 988 SER A C 1
ATOM 7679 O O . SER A 1 988 ? -41.493 -20.598 -6.658 1.00 79.25 988 SER A O 1
ATOM 7681 N N . TYR A 1 989 ? -40.556 -20.092 -8.646 1.00 64.81 989 TYR A N 1
ATOM 7682 C CA . TYR A 1 989 ? -41.379 -18.893 -8.904 1.00 64.81 989 TYR A CA 1
ATOM 7683 C C . TYR A 1 989 ? -42.838 -19.230 -9.253 1.00 64.81 989 TYR A C 1
ATOM 7685 O O . TYR A 1 989 ? -43.684 -18.345 -9.288 1.00 64.81 989 TYR A O 1
ATOM 7693 N N . GLY A 1 990 ? -43.166 -20.491 -9.536 1.00 70.88 990 GLY A N 1
ATOM 7694 C CA . GLY A 1 990 ? -44.419 -20.832 -10.204 1.00 70.88 990 GLY A CA 1
ATOM 7695 C C . GLY A 1 990 ? -44.387 -20.485 -11.698 1.00 70.88 990 GLY A C 1
ATOM 7696 O O . GLY A 1 990 ? -43.337 -20.211 -12.278 1.00 70.88 990 GLY A O 1
ATOM 7697 N N . SER A 1 991 ? -45.543 -20.552 -12.357 1.00 81.31 991 SER A N 1
ATOM 7698 C CA . SER A 1 991 ? -45.651 -20.411 -13.815 1.00 81.31 991 SER A CA 1
ATOM 7699 C C . SER A 1 991 ? -45.739 -18.947 -14.264 1.00 81.31 991 SER A C 1
ATOM 7701 O O . SER A 1 991 ? -46.806 -18.488 -14.671 1.00 81.31 991 SER A O 1
ATOM 7703 N N . HIS A 1 992 ? -44.625 -18.215 -14.175 1.00 87.50 992 HIS A N 1
ATOM 7704 C CA . HIS A 1 992 ? -44.517 -16.808 -14.585 1.00 87.50 992 HIS A CA 1
ATOM 7705 C C . HIS A 1 992 ? -43.718 -16.624 -15.883 1.00 87.50 992 HIS A C 1
ATOM 7707 O O . HIS A 1 992 ? -42.748 -17.341 -16.130 1.00 87.50 992 HIS A O 1
ATOM 7713 N N . SER A 1 993 ? -44.116 -15.641 -16.698 1.00 91.88 993 SER A N 1
ATOM 7714 C CA . SER A 1 993 ? -43.367 -15.231 -17.889 1.00 91.88 993 SER A CA 1
ATOM 7715 C C . SER A 1 993 ? -42.163 -14.368 -17.532 1.00 91.88 993 SER A C 1
ATOM 7717 O O . SER A 1 993 ? -42.137 -13.746 -16.469 1.00 91.88 993 SER A O 1
ATOM 7719 N N . ASN A 1 994 ? -41.194 -14.266 -18.442 1.00 93.06 994 ASN A N 1
ATOM 7720 C CA . ASN A 1 994 ? -40.069 -13.350 -18.258 1.00 93.06 994 ASN A CA 1
ATOM 7721 C C . ASN A 1 994 ? -40.524 -11.880 -18.226 1.00 93.06 994 ASN A C 1
ATOM 7723 O O . ASN A 1 994 ? -39.913 -11.088 -17.517 1.00 93.06 994 ASN A O 1
ATOM 7727 N N . ASP A 1 995 ? -41.637 -11.535 -18.890 1.00 95.44 995 ASP A N 1
ATOM 7728 C CA . ASP A 1 995 ? -42.267 -10.208 -18.773 1.00 95.44 995 ASP A CA 1
ATOM 7729 C C . ASP A 1 995 ? -42.622 -9.884 -17.311 1.00 95.44 995 ASP A C 1
ATOM 7731 O O . ASP A 1 995 ? -42.299 -8.812 -16.803 1.00 95.44 995 ASP A O 1
ATOM 7735 N N . TYR A 1 996 ? -43.262 -10.830 -16.617 1.00 92.62 996 TYR A N 1
ATOM 7736 C CA . TYR A 1 996 ? -43.646 -10.672 -15.214 1.00 92.62 996 TYR A CA 1
ATOM 7737 C C . TYR A 1 996 ? -42.431 -10.685 -14.284 1.00 92.62 996 TYR A C 1
ATOM 7739 O O . TYR A 1 996 ? -42.338 -9.851 -13.385 1.00 92.62 996 TYR A O 1
ATOM 7747 N N . LEU A 1 997 ? -41.493 -11.613 -14.503 1.00 90.56 997 LEU A N 1
ATOM 7748 C CA . LEU A 1 997 ? -40.292 -11.731 -13.674 1.00 90.56 997 LEU A CA 1
ATOM 7749 C C . LEU A 1 997 ? -39.436 -10.461 -13.724 1.00 90.56 997 LEU A C 1
ATOM 7751 O O . LEU A 1 997 ? -38.956 -10.011 -12.683 1.00 90.56 997 LEU A O 1
ATOM 7755 N N . LEU A 1 998 ? -39.323 -9.835 -14.898 1.00 92.81 998 LEU A N 1
ATOM 7756 C CA . LEU A 1 998 ? -38.568 -8.598 -15.048 1.00 92.81 998 LEU A CA 1
ATOM 7757 C C . LEU A 1 998 ? -39.205 -7.449 -14.260 1.00 92.81 998 LEU A C 1
ATOM 7759 O O . LEU A 1 998 ? -38.508 -6.762 -13.520 1.00 92.81 998 LEU A O 1
ATOM 7763 N N . VAL A 1 999 ? -40.523 -7.254 -14.370 1.00 94.00 999 VAL A N 1
ATOM 7764 C CA . VAL A 1 999 ? -41.216 -6.145 -13.683 1.00 94.00 999 VAL A CA 1
ATOM 7765 C C . VAL A 1 999 ? -41.257 -6.343 -12.176 1.00 94.00 999 VAL A C 1
ATOM 7767 O O . VAL A 1 999 ? -41.001 -5.407 -11.421 1.00 94.00 999 VAL A O 1
ATOM 7770 N N . GLU A 1 1000 ? -41.582 -7.550 -11.720 1.00 88.75 1000 GLU A N 1
ATOM 7771 C CA . GLU A 1 1000 ? -41.830 -7.791 -10.298 1.00 88.75 1000 GLU A CA 1
ATOM 7772 C C . GLU A 1 1000 ? -40.561 -8.115 -9.508 1.00 88.75 1000 GLU A C 1
ATOM 7774 O O . GLU A 1 1000 ? -40.518 -7.851 -8.304 1.00 88.75 1000 GLU A O 1
ATOM 7779 N N . TYR A 1 1001 ? -39.519 -8.631 -10.171 1.00 86.81 1001 TYR A N 1
ATOM 7780 C CA . TYR A 1 1001 ? -38.297 -9.091 -9.507 1.00 86.81 1001 TYR A CA 1
ATOM 7781 C C . TYR A 1 1001 ? -36.978 -8.633 -10.153 1.00 86.81 1001 TYR A C 1
ATOM 7783 O O . TYR A 1 1001 ? -35.925 -8.881 -9.569 1.00 86.81 1001 TYR A O 1
ATOM 7791 N N . GLY A 1 1002 ? -37.001 -7.957 -11.306 1.00 89.19 1002 GLY A N 1
ATOM 7792 C CA . GLY A 1 1002 ? -35.814 -7.327 -11.900 1.00 89.19 1002 GLY A CA 1
ATOM 7793 C C . GLY A 1 1002 ? -34.889 -8.251 -12.692 1.00 89.19 1002 GLY A C 1
ATOM 7794 O O . GLY A 1 1002 ? -33.748 -7.885 -12.951 1.00 89.19 1002 GLY A O 1
ATOM 7795 N N . PHE A 1 1003 ? -35.330 -9.447 -13.087 1.00 87.62 1003 PHE A N 1
ATOM 7796 C CA . PHE A 1 1003 ? -34.511 -10.345 -13.909 1.00 87.62 1003 PHE A CA 1
ATOM 7797 C C . PHE A 1 1003 ? -35.358 -11.140 -14.912 1.00 87.62 1003 PHE A C 1
ATOM 7799 O O . PHE A 1 1003 ? -36.572 -11.277 -14.765 1.00 87.62 1003 PHE A O 1
ATOM 7806 N N . ILE A 1 1004 ? -34.692 -11.717 -15.912 1.00 89.38 1004 ILE A N 1
ATOM 7807 C CA . ILE A 1 1004 ? -35.266 -12.669 -16.870 1.00 89.38 1004 ILE A CA 1
ATOM 7808 C C . ILE A 1 1004 ? -34.498 -13.988 -16.814 1.00 89.38 1004 ILE A C 1
ATOM 7810 O O . ILE A 1 1004 ? -33.306 -14.018 -16.508 1.00 89.38 1004 ILE A O 1
ATOM 7814 N N . LEU A 1 1005 ? -35.177 -15.097 -17.094 1.00 86.00 1005 LEU A N 1
ATOM 7815 C CA . LEU A 1 1005 ? -34.536 -16.405 -17.192 1.00 86.00 1005 LEU A CA 1
ATOM 7816 C C . LEU A 1 1005 ? -34.112 -16.655 -18.640 1.00 86.00 1005 LEU A C 1
ATOM 7818 O O . LEU A 1 1005 ? -34.898 -16.419 -19.556 1.00 86.00 1005 LEU A O 1
ATOM 7822 N N . ALA A 1 1006 ? -32.899 -17.171 -18.849 1.00 84.50 1006 ALA A N 1
ATOM 7823 C CA . ALA A 1 1006 ? -32.427 -17.539 -20.186 1.00 84.50 1006 ALA A CA 1
ATOM 7824 C C . ALA A 1 1006 ? -33.323 -18.617 -20.826 1.00 84.50 1006 ALA A C 1
ATOM 7826 O O . ALA A 1 1006 ? -33.711 -18.488 -21.982 1.00 84.50 1006 ALA A O 1
ATOM 7827 N N . GLU A 1 1007 ? -33.716 -19.621 -20.037 1.00 82.19 1007 GLU A N 1
ATOM 7828 C CA . GLU A 1 1007 ? -34.676 -20.658 -20.417 1.00 82.19 1007 GLU A CA 1
ATOM 7829 C C . GLU A 1 1007 ? -35.874 -20.630 -19.460 1.00 82.19 1007 GLU A C 1
ATOM 7831 O O . GLU A 1 1007 ? -35.722 -20.801 -18.249 1.00 82.19 1007 GLU A O 1
ATOM 7836 N N . ASN A 1 1008 ? -37.082 -20.428 -19.992 1.00 86.38 1008 ASN A N 1
ATOM 7837 C CA . ASN A 1 1008 ? -38.308 -20.429 -19.197 1.00 86.38 1008 ASN A CA 1
ATOM 7838 C C . ASN A 1 1008 ? -39.449 -21.149 -19.929 1.00 86.38 1008 ASN A C 1
ATOM 7840 O O . ASN A 1 1008 ? -40.025 -20.652 -20.890 1.00 86.38 1008 ASN A O 1
ATOM 7844 N N . LYS A 1 1009 ? -39.828 -22.325 -19.416 1.00 85.25 1009 LYS A N 1
ATOM 7845 C CA . LYS A 1 1009 ? -40.913 -23.162 -19.967 1.00 85.25 1009 LYS A CA 1
ATOM 7846 C C . LYS A 1 1009 ? -42.310 -22.532 -19.878 1.00 85.25 1009 LYS A C 1
ATOM 7848 O O . LYS A 1 1009 ? -43.251 -23.054 -20.474 1.00 85.25 1009 LYS A O 1
ATOM 7853 N N . HIS A 1 1010 ? -42.460 -21.480 -19.077 1.00 87.62 1010 HIS A N 1
ATOM 7854 C CA . HIS A 1 1010 ? -43.701 -20.735 -18.878 1.00 87.62 1010 HIS A CA 1
ATOM 7855 C C . HIS A 1 1010 ? -43.660 -19.351 -19.534 1.00 87.62 1010 HIS A C 1
ATOM 7857 O O . HIS A 1 1010 ? -44.570 -18.545 -19.314 1.00 87.62 1010 HIS A O 1
ATOM 7863 N N . ASP A 1 1011 ? -42.621 -19.068 -20.322 1.00 92.69 1011 ASP A N 1
ATOM 7864 C CA . ASP A 1 1011 ? -42.477 -17.774 -20.961 1.00 92.69 1011 ASP A CA 1
ATOM 7865 C C . ASP A 1 1011 ? -43.569 -17.521 -21.999 1.00 92.69 1011 ASP A C 1
ATOM 7867 O O . ASP A 1 1011 ? -43.993 -18.417 -22.729 1.00 92.69 1011 ASP A O 1
ATOM 7871 N N . ASN A 1 1012 ? -44.052 -16.286 -22.008 1.00 94.19 1012 ASN A N 1
ATOM 7872 C CA . ASN A 1 1012 ? -45.058 -15.786 -22.928 1.00 94.19 1012 ASN A CA 1
ATOM 7873 C C . ASN A 1 1012 ? -45.020 -14.255 -22.943 1.00 94.19 1012 ASN A C 1
ATOM 7875 O O . ASN A 1 1012 ? -44.514 -13.634 -22.004 1.00 94.19 1012 ASN A O 1
ATOM 7879 N N . THR A 1 1013 ? -45.605 -13.654 -23.976 1.00 96.00 1013 THR A N 1
ATOM 7880 C CA . THR A 1 1013 ? -45.828 -12.206 -24.045 1.00 96.00 1013 THR A CA 1
ATOM 7881 C C . THR A 1 1013 ? -47.240 -11.857 -24.526 1.00 96.00 1013 THR A C 1
ATOM 7883 O O . THR A 1 1013 ? -47.947 -12.696 -25.096 1.00 96.00 1013 THR A O 1
ATOM 7886 N N . LYS A 1 1014 ? -47.684 -10.621 -24.265 1.00 95.38 1014 LYS A N 1
ATOM 7887 C CA . LYS A 1 1014 ? -49.036 -10.126 -24.582 1.00 95.38 1014 LYS A CA 1
ATOM 7888 C C . LYS A 1 1014 ? -49.071 -9.383 -25.922 1.00 95.38 1014 LYS A C 1
ATOM 7890 O O . LYS A 1 1014 ? -48.314 -8.445 -26.158 1.00 95.38 1014 LYS A O 1
ATOM 7895 N N . LEU A 1 1015 ? -50.031 -9.745 -26.767 1.00 95.38 1015 LEU A N 1
ATOM 7896 C CA . LEU A 1 1015 ? -50.281 -9.178 -28.097 1.00 95.38 1015 LEU A CA 1
ATOM 7897 C C . LEU A 1 1015 ? -51.420 -8.144 -28.111 1.00 95.38 1015 LEU A C 1
ATOM 7899 O O . LEU A 1 1015 ? -51.863 -7.711 -29.176 1.00 95.38 1015 LEU A O 1
ATOM 7903 N N . ASP A 1 1016 ? -51.924 -7.742 -26.943 1.00 95.00 1016 ASP A N 1
ATOM 7904 C CA . ASP A 1 1016 ? -53.028 -6.787 -26.792 1.00 95.00 1016 ASP A CA 1
ATOM 7905 C C . ASP A 1 1016 ? -52.799 -5.476 -27.562 1.00 95.00 1016 ASP A C 1
ATOM 7907 O O . ASP A 1 1016 ? -53.717 -4.988 -28.224 1.00 95.00 1016 ASP A O 1
ATOM 7911 N N . HIS A 1 1017 ? -51.564 -4.967 -27.561 1.00 93.81 1017 HIS A N 1
ATOM 7912 C CA . HIS A 1 1017 ? -51.163 -3.753 -28.280 1.00 93.81 1017 HIS A CA 1
ATOM 7913 C C . HIS A 1 1017 ? -51.316 -3.858 -29.809 1.00 93.81 1017 HIS A C 1
ATOM 7915 O O . HIS A 1 1017 ? -51.532 -2.846 -30.473 1.00 93.81 1017 HIS A O 1
ATOM 7921 N N . LEU A 1 1018 ? -51.266 -5.070 -30.369 1.00 93.88 1018 LEU A N 1
ATOM 7922 C CA . LEU A 1 1018 ? -51.463 -5.318 -31.799 1.00 93.88 1018 LEU A CA 1
ATOM 7923 C C . LEU A 1 1018 ? -52.933 -5.564 -32.129 1.00 93.88 1018 LEU A C 1
ATOM 7925 O O . LEU A 1 1018 ? -53.424 -5.103 -33.156 1.00 93.88 1018 LEU A O 1
ATOM 7929 N N . ILE A 1 1019 ? -53.640 -6.305 -31.272 1.00 94.19 1019 ILE A N 1
ATOM 7930 C CA . ILE A 1 1019 ? -54.970 -6.837 -31.592 1.00 94.19 1019 ILE A CA 1
ATOM 7931 C C . ILE A 1 1019 ? -56.083 -5.865 -31.206 1.00 94.19 1019 ILE A C 1
ATOM 7933 O O . ILE A 1 1019 ? -57.016 -5.686 -31.988 1.00 94.19 1019 ILE A O 1
ATOM 7937 N N . LEU A 1 1020 ? -56.018 -5.222 -30.034 1.00 94.50 1020 LEU A N 1
ATOM 7938 C CA . LEU A 1 1020 ? -57.084 -4.320 -29.579 1.00 94.50 1020 LEU A CA 1
ATOM 7939 C C . LEU A 1 1020 ? -57.359 -3.170 -30.568 1.00 94.50 1020 LEU A C 1
ATOM 7941 O O . LEU A 1 1020 ? -58.537 -2.930 -30.845 1.00 94.50 1020 LEU A O 1
ATOM 7945 N N . PRO A 1 1021 ? -56.347 -2.512 -31.174 1.00 93.88 1021 PRO A N 1
ATOM 7946 C CA . PRO A 1 1021 ? -56.586 -1.457 -32.164 1.00 93.88 1021 PRO A CA 1
ATOM 7947 C C . PRO A 1 1021 ? -57.269 -1.938 -33.452 1.00 93.88 1021 PRO A C 1
ATOM 7949 O O . PRO A 1 1021 ? -57.826 -1.128 -34.190 1.00 93.88 1021 PRO A O 1
ATOM 7952 N N . MET A 1 1022 ? -57.239 -3.244 -33.742 1.00 91.69 1022 MET A N 1
ATOM 7953 C CA . MET A 1 1022 ? -57.864 -3.825 -34.936 1.00 91.69 1022 MET A CA 1
ATOM 7954 C C . MET A 1 1022 ? -59.364 -4.095 -34.759 1.00 91.69 1022 MET A C 1
ATOM 7956 O O . MET A 1 1022 ? -60.053 -4.386 -35.740 1.00 91.69 1022 MET A O 1
ATOM 7960 N N . LEU A 1 1023 ? -59.872 -4.052 -33.524 1.00 92.69 1023 LEU A N 1
ATOM 7961 C CA . LEU A 1 1023 ? -61.257 -4.381 -33.207 1.00 92.69 1023 LEU A CA 1
ATOM 7962 C C . LEU A 1 1023 ? -62.158 -3.151 -33.351 1.00 92.69 1023 LEU A C 1
ATOM 7964 O O . LEU A 1 1023 ? -61.909 -2.082 -32.798 1.00 92.69 1023 LEU A O 1
ATOM 7968 N N . THR A 1 1024 ? -63.272 -3.314 -34.058 1.00 92.62 1024 THR A N 1
ATOM 7969 C CA . THR A 1 1024 ? -64.349 -2.317 -34.079 1.00 92.62 1024 THR A CA 1
ATOM 7970 C C . THR A 1 1024 ? -65.102 -2.310 -32.748 1.00 92.62 1024 THR A C 1
ATOM 7972 O O . THR A 1 1024 ? -65.184 -3.326 -32.062 1.00 92.62 1024 THR A O 1
ATOM 7975 N N . ARG A 1 1025 ? -65.788 -1.204 -32.425 1.00 90.69 1025 ARG A N 1
ATOM 7976 C CA . ARG A 1 1025 ? -66.623 -1.087 -31.210 1.00 90.69 1025 ARG A CA 1
ATOM 7977 C C . ARG A 1 1025 ? -67.622 -2.242 -31.040 1.00 90.69 1025 ARG A C 1
ATOM 7979 O O . ARG A 1 1025 ? -67.870 -2.682 -29.917 1.00 90.69 1025 ARG A O 1
ATOM 7986 N N . SER A 1 1026 ? -68.183 -2.734 -32.148 1.00 89.44 1026 SER A N 1
ATOM 7987 C CA . SER A 1 1026 ? -69.111 -3.872 -32.147 1.00 89.44 1026 SER A CA 1
ATOM 7988 C C . SER A 1 1026 ? -68.427 -5.188 -31.754 1.00 89.44 1026 SER A C 1
ATOM 7990 O O . SER A 1 1026 ? -68.926 -5.893 -30.882 1.00 89.44 1026 SER A O 1
ATOM 7992 N N . GLN A 1 1027 ? -67.243 -5.471 -32.309 1.00 92.44 1027 GLN A N 1
ATOM 7993 C CA . GLN A 1 1027 ? -66.442 -6.652 -31.972 1.00 92.44 1027 GLN A CA 1
ATOM 7994 C C . GLN A 1 1027 ? -65.933 -6.589 -30.532 1.00 92.44 1027 GLN A C 1
ATOM 7996 O O . GLN A 1 1027 ? -66.025 -7.578 -29.816 1.00 92.44 1027 GLN A O 1
ATOM 8001 N N . THR A 1 1028 ? -65.467 -5.422 -30.080 1.00 92.12 1028 THR A N 1
ATOM 8002 C CA . THR A 1 1028 ? -65.038 -5.210 -28.691 1.00 92.12 1028 THR A CA 1
ATOM 8003 C C . THR A 1 1028 ? -66.168 -5.511 -27.711 1.00 92.12 1028 THR A C 1
ATOM 8005 O O . THR A 1 1028 ? -65.957 -6.219 -26.731 1.00 92.12 1028 THR A O 1
ATOM 8008 N N . THR A 1 1029 ? -67.383 -5.028 -27.994 1.00 90.12 1029 THR A N 1
ATOM 8009 C CA . THR A 1 1029 ? -68.561 -5.281 -27.149 1.00 90.12 1029 THR A CA 1
ATOM 8010 C C . THR A 1 1029 ? -68.909 -6.769 -27.114 1.00 90.12 1029 THR A C 1
ATOM 8012 O O . THR A 1 1029 ? -69.129 -7.313 -26.035 1.00 90.12 1029 THR A O 1
ATOM 8015 N N . LEU A 1 1030 ? -68.901 -7.437 -28.271 1.00 88.75 1030 LEU A N 1
ATOM 8016 C CA . LEU A 1 1030 ? -69.184 -8.869 -28.375 1.00 88.75 1030 LEU A CA 1
ATOM 8017 C C . LEU A 1 1030 ? -68.150 -9.709 -27.607 1.00 88.75 1030 LEU A C 1
ATOM 8019 O O . LEU A 1 1030 ? -68.508 -10.542 -26.778 1.00 88.75 1030 LEU A O 1
ATOM 8023 N N . LEU A 1 1031 ? -66.857 -9.460 -27.825 1.00 91.81 1031 LEU A N 1
ATOM 8024 C CA . LEU A 1 1031 ? -65.785 -10.165 -27.120 1.00 91.81 1031 LEU A CA 1
ATOM 8025 C C . LEU A 1 1031 ? -65.840 -9.902 -25.610 1.00 91.81 1031 LEU A C 1
ATOM 8027 O O . LEU A 1 1031 ? -65.611 -10.822 -24.831 1.00 91.81 1031 LEU A O 1
ATOM 8031 N N . GLN A 1 1032 ? -66.192 -8.686 -25.183 1.00 92.44 1032 GLN A N 1
ATOM 8032 C CA . GLN A 1 1032 ? -66.367 -8.364 -23.766 1.00 92.44 1032 GLN A CA 1
ATOM 8033 C C . GLN A 1 1032 ? -67.538 -9.135 -23.145 1.00 92.44 1032 GLN A C 1
ATOM 8035 O O . GLN A 1 1032 ? -67.389 -9.680 -22.056 1.00 92.44 1032 GLN A O 1
ATOM 8040 N N . GLN A 1 1033 ? -68.686 -9.205 -23.828 1.00 89.94 1033 GLN A N 1
ATOM 8041 C CA . GLN A 1 1033 ? -69.877 -9.921 -23.349 1.00 89.94 1033 GLN A CA 1
ATOM 8042 C C . GLN A 1 1033 ? -69.623 -11.419 -23.155 1.00 89.94 1033 GLN A C 1
ATOM 8044 O O . GLN A 1 1033 ? -70.164 -12.019 -22.230 1.00 89.94 1033 GLN A O 1
ATOM 8049 N N . HIS A 1 1034 ? -68.768 -12.006 -23.994 1.00 88.75 1034 HIS A N 1
ATOM 8050 C CA . HIS A 1 1034 ? -68.400 -13.419 -23.930 1.00 88.75 1034 HIS A CA 1
ATOM 8051 C C . HIS A 1 1034 ? -67.064 -13.681 -23.208 1.00 88.75 1034 HIS A C 1
ATOM 8053 O O . HIS A 1 1034 ? -66.554 -14.795 -23.265 1.00 88.75 1034 HIS A O 1
ATOM 8059 N N . ASN A 1 1035 ? -66.498 -12.690 -22.507 1.00 90.38 1035 ASN A N 1
ATOM 8060 C CA . ASN A 1 1035 ? -65.244 -12.800 -21.742 1.00 90.38 1035 ASN A CA 1
ATOM 8061 C C . ASN A 1 1035 ? -63.994 -13.192 -22.562 1.00 90.38 1035 ASN A C 1
ATOM 8063 O O . ASN A 1 1035 ? -63.057 -13.787 -22.022 1.00 90.38 1035 ASN A O 1
ATOM 8067 N N . TYR A 1 1036 ? -63.950 -12.817 -23.842 1.00 92.69 1036 TYR A N 1
ATOM 8068 C CA . TYR A 1 1036 ? -62.816 -13.016 -24.754 1.00 92.69 1036 TYR A CA 1
ATOM 8069 C C . TYR A 1 1036 ? -62.035 -11.733 -25.079 1.00 92.69 1036 TYR A C 1
ATOM 8071 O O . TYR A 1 1036 ? -61.057 -11.811 -25.816 1.00 92.69 1036 TYR A O 1
ATOM 8079 N N . LEU A 1 1037 ? -62.435 -10.560 -24.568 1.00 94.38 1037 LEU A N 1
ATOM 8080 C CA . LEU A 1 1037 ? -61.684 -9.322 -24.800 1.00 94.38 1037 LEU A CA 1
ATOM 8081 C C . LEU A 1 1037 ? -60.378 -9.309 -23.987 1.00 94.38 1037 LEU A C 1
ATOM 8083 O O . LEU A 1 1037 ? -60.406 -9.504 -22.773 1.00 94.38 1037 LEU A O 1
ATOM 8087 N N . GLY A 1 1038 ? -59.260 -9.048 -24.664 1.00 93.56 1038 GLY A N 1
ATOM 8088 C CA . GLY A 1 1038 ? -57.928 -8.903 -24.070 1.00 93.56 1038 GLY A CA 1
ATOM 8089 C C . GLY A 1 1038 ? -57.297 -10.215 -23.597 1.00 93.56 1038 GLY A C 1
ATOM 8090 O O . GLY A 1 1038 ? -57.874 -11.298 -23.756 1.00 93.56 1038 GLY A O 1
ATOM 8091 N N . ASP A 1 1039 ? -56.113 -10.105 -22.994 1.00 91.06 1039 ASP A N 1
ATOM 8092 C CA . ASP A 1 1039 ? -55.272 -11.231 -22.563 1.00 91.06 1039 ASP A CA 1
ATOM 8093 C C . ASP A 1 1039 ? -54.852 -12.139 -23.726 1.00 91.06 1039 ASP A C 1
ATOM 8095 O O . ASP A 1 1039 ? -54.851 -13.371 -23.627 1.00 91.06 1039 ASP A O 1
ATOM 8099 N N . TYR A 1 1040 ? -54.487 -11.525 -24.847 1.00 95.62 1040 TYR A N 1
ATOM 8100 C CA . TYR A 1 1040 ? -54.042 -12.247 -26.030 1.00 95.62 1040 TYR A CA 1
ATOM 8101 C C . TYR A 1 1040 ? -52.570 -12.609 -25.865 1.00 95.62 1040 TYR A C 1
ATOM 8103 O O . TYR A 1 1040 ? -51.717 -11.731 -25.876 1.00 95.62 1040 TYR A O 1
ATOM 8111 N N . THR A 1 1041 ? -52.249 -13.888 -25.676 1.00 94.44 1041 THR A N 1
ATOM 8112 C CA . THR A 1 1041 ? -50.877 -14.332 -25.381 1.00 94.44 1041 THR A CA 1
ATOM 8113 C C . THR A 1 1041 ? -50.249 -15.081 -26.549 1.00 94.44 1041 THR A C 1
ATOM 8115 O O . THR A 1 1041 ? -50.945 -15.776 -27.300 1.00 94.44 1041 THR A O 1
ATOM 8118 N N . LEU A 1 1042 ? -48.929 -14.942 -26.656 1.00 95.25 1042 LEU A N 1
ATOM 8119 C CA . LEU A 1 1042 ? -48.029 -15.700 -27.519 1.00 95.25 1042 LEU A CA 1
ATOM 8120 C C . LEU A 1 1042 ? -47.017 -16.439 -26.644 1.00 95.25 1042 LEU A C 1
ATOM 8122 O O . LEU A 1 1042 ? -46.416 -15.825 -25.764 1.00 95.25 1042 LEU A O 1
ATOM 8126 N N . ASP A 1 1043 ? -46.824 -17.723 -26.910 1.00 93.38 1043 ASP A N 1
ATOM 8127 C CA . ASP A 1 1043 ? -45.710 -18.515 -26.396 1.00 93.38 1043 ASP A CA 1
ATOM 8128 C C . ASP A 1 1043 ? -45.050 -19.300 -27.544 1.00 93.38 1043 ASP A C 1
ATOM 8130 O O . ASP A 1 1043 ? -45.502 -19.249 -28.691 1.00 93.38 1043 ASP A O 1
ATOM 8134 N N . ALA A 1 1044 ? -43.994 -20.058 -27.241 1.00 86.50 1044 ALA A N 1
ATOM 8135 C CA . ALA A 1 1044 ? -43.277 -20.863 -28.234 1.00 86.50 1044 ALA A CA 1
ATOM 8136 C C . ALA A 1 1044 ? -44.136 -21.957 -28.912 1.00 86.50 1044 ALA A C 1
ATOM 8138 O O . ALA A 1 1044 ? -43.720 -22.533 -29.914 1.00 86.50 1044 ALA A O 1
ATOM 8139 N N . LYS A 1 1045 ? -45.321 -22.286 -28.376 1.00 89.31 1045 LYS A N 1
ATOM 8140 C CA . LYS A 1 1045 ? -46.251 -23.275 -28.948 1.00 89.31 1045 LYS A CA 1
ATOM 8141 C C . LYS A 1 1045 ? -47.324 -22.635 -29.824 1.00 89.31 1045 LYS A C 1
ATOM 8143 O O . LYS A 1 1045 ? -47.992 -23.363 -30.553 1.00 89.31 1045 LYS A O 1
ATOM 8148 N N . GLY A 1 1046 ? -47.528 -21.321 -29.749 1.00 91.50 1046 GLY A N 1
ATOM 8149 C CA . GLY A 1 1046 ? -48.535 -20.628 -30.542 1.00 91.50 1046 GLY A CA 1
ATOM 8150 C C . GLY A 1 1046 ? -49.227 -19.481 -29.819 1.00 91.50 1046 GLY A C 1
ATOM 8151 O O . GLY A 1 1046 ? -48.881 -19.062 -28.717 1.00 91.50 1046 GLY A O 1
ATOM 8152 N N . VAL A 1 1047 ? -50.273 -18.971 -30.468 1.00 92.88 1047 VAL A N 1
ATOM 8153 C CA . VAL A 1 1047 ? -51.185 -17.999 -29.859 1.00 92.88 1047 VAL A CA 1
ATOM 8154 C C . VAL A 1 1047 ? -52.285 -18.709 -29.074 1.00 92.88 1047 VAL A C 1
ATOM 8156 O O . VAL A 1 1047 ? -52.804 -19.740 -29.510 1.00 92.88 1047 VAL A O 1
ATOM 8159 N N . CYS A 1 1048 ? -52.691 -18.142 -27.939 1.00 93.06 1048 CYS A N 1
ATOM 8160 C CA . CYS A 1 1048 ? -53.743 -18.747 -27.125 1.00 93.06 1048 CYS A CA 1
ATOM 8161 C C . CYS A 1 1048 ? -55.117 -18.723 -27.814 1.00 93.06 1048 CYS A C 1
ATOM 8163 O O . CYS A 1 1048 ? -55.372 -17.960 -28.750 1.00 93.06 1048 CYS A O 1
ATOM 8165 N N . TYR A 1 1049 ? -56.053 -19.529 -27.306 1.00 92.81 1049 TYR A N 1
ATOM 8166 C CA . TYR A 1 1049 ? -57.402 -19.619 -27.868 1.00 92.81 1049 TYR A CA 1
ATOM 8167 C C . TYR A 1 1049 ? -58.114 -18.256 -27.920 1.00 92.81 1049 TYR A C 1
ATOM 8169 O O . TYR A 1 1049 ? -58.732 -17.932 -28.929 1.00 92.81 1049 TYR A O 1
ATOM 8177 N N . ARG A 1 1050 ? -57.959 -17.399 -26.894 1.00 94.69 1050 ARG A N 1
ATOM 8178 C CA . ARG A 1 1050 ? -58.542 -16.039 -26.882 1.00 94.69 1050 ARG A CA 1
ATOM 8179 C C . ARG A 1 1050 ? -58.074 -15.216 -28.083 1.00 94.69 1050 ARG A C 1
ATOM 8181 O O . ARG A 1 1050 ? -58.890 -14.567 -28.734 1.00 94.69 1050 ARG A O 1
ATOM 8188 N N . THR A 1 1051 ? -56.786 -15.304 -28.415 1.00 94.00 1051 THR A N 1
ATOM 8189 C CA . THR A 1 1051 ? -56.200 -14.658 -29.593 1.00 94.00 1051 THR A CA 1
ATOM 8190 C C . THR A 1 1051 ? -56.853 -15.159 -30.879 1.00 94.00 1051 THR A C 1
ATOM 8192 O O . THR A 1 1051 ? -57.235 -14.358 -31.729 1.00 94.00 1051 THR A O 1
ATOM 8195 N N . GLN A 1 1052 ? -57.061 -16.472 -31.014 1.00 92.50 1052 GLN A N 1
ATOM 8196 C CA . GLN A 1 1052 ? -57.727 -17.054 -32.185 1.00 92.50 1052 GLN A CA 1
ATOM 8197 C C . GLN A 1 1052 ? -59.180 -16.573 -32.318 1.00 92.50 1052 GLN A C 1
ATOM 8199 O O . GLN A 1 1052 ? -59.600 -16.195 -33.411 1.00 92.50 1052 GLN A O 1
ATOM 8204 N N . VAL A 1 1053 ? -59.933 -16.525 -31.211 1.00 92.75 1053 VAL A N 1
ATOM 8205 C CA . VAL A 1 1053 ? -61.312 -16.005 -31.172 1.00 92.75 1053 VAL A CA 1
ATOM 8206 C C . VAL A 1 1053 ? -61.358 -14.530 -31.587 1.00 92.75 1053 VAL A C 1
ATOM 8208 O O . VAL A 1 1053 ? -62.165 -14.149 -32.440 1.00 92.75 1053 VAL A O 1
ATOM 8211 N N . ALA A 1 1054 ? -60.463 -13.698 -31.048 1.00 94.12 1054 ALA A N 1
ATOM 8212 C CA . ALA A 1 1054 ? -60.390 -12.282 -31.394 1.00 94.12 1054 ALA A CA 1
ATOM 8213 C C . ALA A 1 1054 ? -60.049 -12.073 -32.874 1.00 94.12 1054 ALA A C 1
ATOM 8215 O O . ALA A 1 1054 ? -60.748 -11.332 -33.566 1.00 94.12 1054 ALA A O 1
ATOM 8216 N N . LEU A 1 1055 ? -59.052 -12.787 -33.401 1.00 93.50 1055 LEU A N 1
ATOM 8217 C CA . LEU A 1 1055 ? -58.695 -12.725 -34.817 1.00 93.50 1055 LEU A CA 1
ATOM 8218 C C . LEU A 1 1055 ? -59.838 -13.214 -35.718 1.00 93.50 1055 LEU A C 1
ATOM 8220 O O . LEU A 1 1055 ? -60.118 -12.568 -36.733 1.00 93.50 1055 LEU A O 1
ATOM 8224 N N . ARG A 1 1056 ? -60.561 -14.272 -35.324 1.00 93.56 1056 ARG A N 1
ATOM 8225 C CA . ARG A 1 1056 ? -61.747 -14.775 -36.041 1.00 93.56 1056 ARG A CA 1
ATOM 8226 C C . ARG A 1 1056 ? -62.858 -13.735 -36.120 1.00 93.56 1056 ARG A C 1
ATOM 8228 O O . ARG A 1 1056 ? -63.472 -13.577 -37.178 1.00 93.56 1056 ARG A O 1
ATOM 8235 N N . SER A 1 1057 ? -63.063 -12.952 -35.061 1.00 92.44 1057 SER A N 1
ATOM 8236 C CA . SER A 1 1057 ? -64.046 -11.859 -35.069 1.00 92.44 1057 SER A CA 1
ATOM 8237 C C . SER A 1 1057 ? -63.755 -10.809 -36.154 1.00 92.44 1057 SER A C 1
ATOM 8239 O O . SER A 1 1057 ? -64.672 -10.162 -36.655 1.00 92.44 1057 SER A O 1
ATOM 8241 N N . THR A 1 1058 ? -62.492 -10.676 -36.578 1.00 91.25 1058 THR A N 1
ATOM 8242 C CA . THR A 1 1058 ? -62.068 -9.709 -37.604 1.00 91.25 1058 THR A CA 1
ATOM 8243 C C . THR A 1 1058 ? -62.133 -10.237 -39.041 1.00 91.25 1058 THR A C 1
ATOM 8245 O O . THR A 1 1058 ? -61.877 -9.474 -39.976 1.00 91.25 1058 THR A O 1
ATOM 8248 N N . CYS A 1 1059 ? -62.426 -11.525 -39.246 1.00 88.88 1059 CYS A N 1
ATOM 8249 C CA . CYS A 1 1059 ? -62.604 -12.130 -40.574 1.00 88.88 1059 CYS A CA 1
ATOM 8250 C C . CYS A 1 1059 ? -63.990 -12.761 -40.785 1.00 88.88 1059 CYS A C 1
ATOM 8252 O O . CYS A 1 1059 ? -64.253 -13.301 -41.861 1.00 88.88 1059 CYS A O 1
ATOM 8254 N N . THR A 1 1060 ? -64.881 -12.669 -39.794 1.00 86.88 1060 THR A N 1
ATOM 8255 C CA . THR A 1 1060 ? -66.240 -13.224 -39.829 1.00 86.88 1060 THR A CA 1
ATOM 8256 C C . THR A 1 1060 ? -67.294 -12.147 -39.549 1.00 86.88 1060 THR A C 1
ATOM 8258 O O . THR A 1 1060 ? -67.009 -11.095 -38.984 1.00 86.88 1060 THR A O 1
ATOM 8261 N N . SER A 1 1061 ? -68.536 -12.376 -39.987 1.00 85.88 1061 SER A N 1
ATOM 8262 C CA . SER A 1 1061 ? -69.670 -11.484 -39.690 1.00 85.88 1061 SER A CA 1
ATOM 8263 C C . SER A 1 1061 ? -70.149 -11.652 -38.245 1.00 85.88 1061 SER A C 1
ATOM 8265 O O . SER A 1 1061 ? -70.142 -12.782 -37.759 1.00 85.88 1061 SER A O 1
ATOM 8267 N N . ALA A 1 1062 ? -70.709 -10.603 -37.629 1.00 82.31 1062 ALA A N 1
ATOM 8268 C CA . ALA A 1 1062 ? -71.253 -10.643 -36.261 1.00 82.31 1062 ALA A CA 1
ATOM 8269 C C . ALA A 1 1062 ? -72.167 -11.859 -35.992 1.00 82.31 1062 ALA A C 1
ATOM 8271 O O . ALA A 1 1062 ? -71.945 -12.586 -35.033 1.00 82.31 1062 ALA A O 1
ATOM 8272 N N . LYS A 1 1063 ? -73.092 -12.170 -36.914 1.00 84.06 1063 LYS A N 1
ATOM 8273 C CA . LYS A 1 1063 ? -73.987 -13.339 -36.813 1.00 84.06 1063 LYS A CA 1
ATOM 8274 C C . LYS A 1 1063 ? -73.242 -14.681 -36.739 1.00 84.06 1063 LYS A C 1
ATOM 8276 O O . LYS A 1 1063 ? -73.606 -15.546 -35.957 1.00 84.06 1063 LYS A O 1
ATOM 8281 N N . LYS A 1 1064 ? -72.196 -14.865 -37.553 1.00 87.00 1064 LYS A N 1
ATOM 8282 C CA . LYS A 1 1064 ? -71.358 -16.080 -37.519 1.00 87.00 1064 LYS A CA 1
ATOM 8283 C C . LYS A 1 1064 ? -70.532 -16.162 -36.240 1.00 87.00 1064 LYS A C 1
ATOM 8285 O O . LYS A 1 1064 ? -70.301 -17.253 -35.736 1.00 87.00 1064 LYS A O 1
ATOM 8290 N N . MET A 1 1065 ? -70.086 -15.016 -35.731 1.00 89.00 1065 MET A N 1
ATOM 8291 C CA . MET A 1 1065 ? -69.325 -14.954 -34.491 1.00 89.00 1065 MET A CA 1
ATOM 8292 C C . MET A 1 1065 ? -70.196 -15.315 -33.280 1.00 89.00 1065 MET A C 1
ATOM 8294 O O . MET A 1 1065 ? -69.749 -16.064 -32.421 1.00 89.00 1065 MET A O 1
ATOM 8298 N N . GLU A 1 1066 ? -71.453 -14.867 -33.243 1.00 84.88 1066 GLU A N 1
ATOM 8299 C CA . GLU A 1 1066 ? -72.429 -15.291 -32.227 1.00 84.88 1066 GLU A CA 1
ATOM 8300 C C . GLU A 1 1066 ? -72.677 -16.807 -32.275 1.00 84.88 1066 GLU A C 1
ATOM 8302 O O . GLU A 1 1066 ? -72.637 -17.461 -31.238 1.00 84.88 1066 GLU A O 1
ATOM 8307 N N . GLN A 1 1067 ? -72.831 -17.386 -33.473 1.00 86.44 1067 GLN A N 1
ATOM 8308 C CA . GLN A 1 1067 ? -72.974 -18.840 -33.652 1.00 86.44 1067 GLN A CA 1
ATOM 8309 C C . GLN A 1 1067 ? -71.733 -19.620 -33.193 1.00 86.44 1067 GLN A C 1
ATOM 8311 O O . GLN A 1 1067 ? -71.864 -20.650 -32.537 1.00 86.44 1067 GLN A O 1
ATOM 8316 N N . PHE A 1 1068 ? -70.529 -19.121 -33.496 1.00 89.31 1068 PHE A N 1
ATOM 8317 C CA . PHE A 1 1068 ? -69.269 -19.707 -33.027 1.00 89.31 1068 PHE A CA 1
ATOM 8318 C C . PHE A 1 1068 ? -69.184 -19.709 -31.494 1.00 89.31 1068 PHE A C 1
ATOM 8320 O O . PHE A 1 1068 ? -68.878 -20.727 -30.881 1.00 89.31 1068 PHE A O 1
ATOM 8327 N N . LEU A 1 1069 ? -69.506 -18.576 -30.861 1.00 87.12 1069 LEU A N 1
ATOM 8328 C CA . LEU A 1 1069 ? -69.455 -18.416 -29.404 1.00 87.12 1069 LEU A CA 1
ATOM 8329 C C . LEU A 1 1069 ? -70.554 -19.208 -28.679 1.00 87.12 1069 LEU A C 1
ATOM 8331 O O . LEU A 1 1069 ? -70.356 -19.606 -27.533 1.00 87.12 1069 LEU A O 1
ATOM 8335 N N . ALA A 1 1070 ? -71.686 -19.457 -29.342 1.00 84.25 1070 ALA A N 1
ATOM 8336 C CA . ALA A 1 1070 ? -72.759 -20.321 -28.855 1.00 84.25 1070 ALA A CA 1
ATOM 8337 C C . ALA A 1 1070 ? -72.480 -21.827 -29.057 1.00 84.25 1070 ALA A C 1
ATOM 8339 O O . ALA A 1 1070 ? -73.247 -22.654 -28.568 1.00 84.25 1070 ALA A O 1
ATOM 8340 N N . GLY A 1 1071 ? -71.399 -22.196 -29.759 1.00 83.62 1071 GLY A N 1
ATOM 8341 C CA . GLY A 1 1071 ? -71.069 -23.588 -30.087 1.00 83.62 1071 GLY A CA 1
ATOM 8342 C C . GLY A 1 1071 ? -71.912 -24.190 -31.220 1.00 83.62 1071 GLY A C 1
ATOM 8343 O O . GLY A 1 1071 ? -71.908 -25.402 -31.409 1.00 83.62 1071 GLY A O 1
ATOM 8344 N N . GLU A 1 1072 ? -72.634 -23.361 -31.980 1.00 85.88 1072 GLU A N 1
ATOM 8345 C CA . GLU A 1 1072 ? -73.477 -23.772 -33.114 1.00 85.88 1072 GLU A CA 1
ATOM 8346 C C . GLU A 1 1072 ? -72.682 -23.936 -34.425 1.00 85.88 1072 GLU A C 1
ATOM 8348 O O . GLU A 1 1072 ? -73.197 -24.467 -35.411 1.00 85.88 1072 GLU A O 1
ATOM 8353 N N . TRP A 1 1073 ? -71.430 -23.469 -34.457 1.00 85.19 1073 TRP A N 1
ATOM 8354 C CA . TRP A 1 1073 ? -70.514 -23.571 -35.593 1.00 85.19 1073 TRP A CA 1
ATOM 8355 C C . TRP A 1 1073 ? -69.065 -23.732 -35.104 1.00 85.19 1073 TRP A C 1
ATOM 8357 O O . TRP A 1 1073 ? -68.634 -23.015 -34.206 1.00 85.19 1073 TRP A O 1
ATOM 8367 N N . ASP A 1 1074 ? -68.314 -24.660 -35.704 1.00 78.50 1074 ASP A N 1
ATOM 8368 C CA . ASP A 1 1074 ? -66.965 -25.086 -35.281 1.00 78.50 1074 ASP A CA 1
ATOM 8369 C C . ASP A 1 1074 ? -65.818 -24.164 -35.720 1.00 78.50 1074 ASP A C 1
ATOM 8371 O O . ASP A 1 1074 ? -64.727 -24.211 -35.157 1.00 78.50 1074 ASP A O 1
ATOM 8375 N N . GLY A 1 1075 ? -66.042 -23.296 -36.706 1.00 81.06 1075 GLY A N 1
ATOM 8376 C CA . GLY A 1 1075 ? -65.036 -22.344 -37.163 1.00 81.06 1075 GLY A CA 1
ATOM 8377 C C . GLY A 1 1075 ? -64.103 -22.835 -38.275 1.00 81.06 1075 GLY A C 1
ATOM 8378 O O . GLY A 1 1075 ? -63.551 -21.982 -38.969 1.00 81.06 1075 GLY A O 1
ATOM 8379 N N . GLU A 1 1076 ? -63.957 -24.142 -38.514 1.00 83.38 1076 GLU A N 1
ATOM 8380 C CA . GLU A 1 1076 ? -62.812 -24.719 -39.259 1.00 83.38 1076 GLU A CA 1
ATOM 8381 C C . GLU A 1 1076 ? -62.560 -24.065 -40.630 1.00 83.38 1076 GLU A C 1
ATOM 8383 O O . GLU A 1 1076 ? -61.428 -23.786 -41.027 1.00 83.38 1076 GLU A O 1
ATOM 8388 N N . LYS A 1 1077 ? -63.633 -23.734 -41.360 1.00 82.88 1077 LYS A N 1
ATOM 8389 C CA . LYS A 1 1077 ? -63.552 -23.125 -42.703 1.00 82.88 1077 LYS A CA 1
ATOM 8390 C C . LYS A 1 1077 ? -62.884 -21.746 -42.737 1.00 82.88 1077 LYS A C 1
ATOM 8392 O O . LYS A 1 1077 ? -62.494 -21.294 -43.813 1.00 82.88 1077 LYS A O 1
ATOM 8397 N N . ASP A 1 1078 ? -62.788 -21.061 -41.602 1.00 85.06 1078 ASP A N 1
ATOM 8398 C CA . ASP A 1 1078 ? -62.176 -19.737 -41.496 1.00 85.06 1078 ASP A CA 1
ATOM 8399 C C . ASP A 1 1078 ? -60.767 -19.777 -40.864 1.00 85.06 1078 ASP A C 1
ATOM 8401 O O . ASP A 1 1078 ? -60.098 -18.743 -40.830 1.00 85.06 1078 ASP A O 1
ATOM 8405 N N . ASP A 1 1079 ? -60.258 -20.949 -40.463 1.00 87.19 1079 ASP A N 1
ATOM 8406 C CA . ASP A 1 1079 ? -58.952 -21.108 -39.796 1.00 87.19 1079 ASP A CA 1
ATOM 8407 C C . ASP A 1 1079 ? -57.787 -20.622 -40.656 1.00 87.19 1079 ASP A C 1
ATOM 8409 O O . ASP A 1 1079 ? -56.911 -19.911 -40.170 1.00 87.19 1079 ASP A O 1
ATOM 8413 N N . ALA A 1 1080 ? -57.817 -20.891 -41.964 1.00 87.94 1080 ALA A N 1
ATOM 8414 C CA . ALA A 1 1080 ? -56.809 -20.380 -42.893 1.00 87.94 1080 ALA A CA 1
ATOM 8415 C C . ALA A 1 1080 ? -56.757 -18.839 -42.905 1.00 87.94 1080 ALA A C 1
ATOM 8417 O O . ALA A 1 1080 ? -55.680 -18.247 -42.973 1.00 87.94 1080 ALA A O 1
ATOM 8418 N N . LYS A 1 1081 ? -57.913 -18.168 -42.785 1.00 90.06 1081 LYS A N 1
ATOM 8419 C CA . LYS A 1 1081 ? -57.979 -16.697 -42.712 1.00 90.06 1081 LYS A CA 1
ATOM 8420 C C . LYS A 1 1081 ? -57.514 -16.181 -41.354 1.00 90.06 1081 LYS A C 1
ATOM 8422 O O . LYS A 1 1081 ? -56.885 -15.126 -41.292 1.00 90.06 1081 LYS A O 1
ATOM 8427 N N . VAL A 1 1082 ? -57.828 -16.903 -40.277 1.00 91.56 1082 VAL A N 1
ATOM 8428 C CA . VAL A 1 1082 ? -57.361 -16.591 -38.919 1.00 91.56 1082 VAL A CA 1
ATOM 8429 C C . VAL A 1 1082 ? -55.837 -16.713 -38.843 1.00 91.56 1082 VAL A C 1
ATOM 8431 O O . VAL A 1 1082 ? -55.187 -15.773 -38.392 1.00 91.56 1082 VAL A O 1
ATOM 8434 N N . ASN A 1 1083 ? -55.258 -17.790 -39.381 1.00 91.25 1083 ASN A N 1
ATOM 8435 C CA . ASN A 1 1083 ? -53.810 -18.006 -39.448 1.00 91.25 1083 ASN A CA 1
ATOM 8436 C C . ASN A 1 1083 ? -53.112 -16.973 -40.342 1.00 91.25 1083 ASN A C 1
ATOM 8438 O O . ASN A 1 1083 ? -52.065 -16.451 -39.970 1.00 91.25 1083 ASN A O 1
ATOM 8442 N N . ALA A 1 1084 ? -53.709 -16.591 -41.476 1.00 91.12 1084 ALA A N 1
ATOM 8443 C CA . ALA A 1 1084 ? -53.168 -15.515 -42.310 1.00 91.12 1084 ALA A CA 1
ATOM 8444 C C . ALA A 1 1084 ? -53.113 -14.173 -41.555 1.00 91.12 1084 ALA A C 1
ATOM 8446 O O . ALA A 1 1084 ? -52.109 -13.460 -41.617 1.00 91.12 1084 ALA A O 1
ATOM 8447 N N . LYS A 1 1085 ? -54.164 -13.841 -40.790 1.00 92.25 1085 LYS A N 1
ATOM 8448 C CA . LYS A 1 1085 ? -54.178 -12.648 -39.932 1.00 92.25 1085 LYS A CA 1
ATOM 8449 C C . LYS A 1 1085 ? -53.169 -12.744 -38.789 1.00 92.25 1085 LYS A C 1
ATOM 8451 O O . LYS A 1 1085 ? -52.452 -11.774 -38.573 1.00 92.25 1085 LYS A O 1
ATOM 8456 N N . ARG A 1 1086 ? -53.065 -13.901 -38.121 1.00 94.06 1086 ARG A N 1
ATOM 8457 C CA . ARG A 1 1086 ? -52.033 -14.199 -37.110 1.00 94.06 1086 ARG A CA 1
ATOM 8458 C C . ARG A 1 1086 ? -50.639 -13.925 -37.677 1.00 94.06 1086 ARG A C 1
ATOM 8460 O O . ARG A 1 1086 ? -49.906 -13.120 -37.125 1.00 94.06 1086 ARG A O 1
ATOM 8467 N N . ASN A 1 1087 ? -50.302 -14.520 -38.817 1.00 94.44 1087 ASN A N 1
ATOM 8468 C CA . ASN A 1 1087 ? -48.979 -14.360 -39.420 1.00 94.44 1087 ASN A CA 1
ATOM 8469 C C . ASN A 1 1087 ? -48.718 -12.909 -39.851 1.00 94.44 1087 ASN A C 1
ATOM 8471 O O . ASN A 1 1087 ? -47.592 -12.440 -39.750 1.00 94.44 1087 ASN A O 1
ATOM 8475 N N . THR A 1 1088 ? -49.750 -12.181 -40.286 1.00 93.88 1088 THR A N 1
ATOM 8476 C CA . THR A 1 1088 ? -49.626 -10.754 -40.627 1.00 93.88 1088 THR A CA 1
ATOM 8477 C C . THR A 1 1088 ? -49.273 -9.908 -39.402 1.00 93.88 1088 THR A C 1
ATOM 8479 O O . THR A 1 1088 ? -48.366 -9.085 -39.481 1.00 93.88 1088 THR A O 1
ATOM 8482 N N . ILE A 1 1089 ? -49.957 -10.108 -38.267 1.00 94.38 1089 ILE A N 1
ATOM 8483 C CA . ILE A 1 1089 ? -49.672 -9.332 -37.049 1.00 94.38 1089 ILE A CA 1
ATOM 8484 C C . ILE A 1 1089 ? -48.319 -9.700 -36.436 1.00 94.38 1089 ILE A C 1
ATOM 8486 O O . ILE A 1 1089 ? -47.618 -8.816 -35.960 1.00 94.38 1089 ILE A O 1
ATOM 8490 N N . LEU A 1 1090 ? -47.938 -10.981 -36.487 1.00 95.69 1090 LEU A N 1
ATOM 8491 C CA . LEU A 1 1090 ? -46.671 -11.454 -35.937 1.00 95.69 1090 LEU A CA 1
ATOM 8492 C C . LEU A 1 1090 ? -45.481 -10.957 -36.761 1.00 95.69 1090 LEU A C 1
ATOM 8494 O O . LEU A 1 1090 ? -44.517 -10.491 -36.177 1.00 95.69 1090 LEU A O 1
ATOM 8498 N N . LYS A 1 1091 ? -45.576 -10.954 -38.099 1.00 94.88 1091 LYS A N 1
ATOM 8499 C CA . LYS A 1 1091 ? -44.544 -10.357 -38.966 1.00 94.88 1091 LYS A CA 1
ATOM 8500 C C . LYS A 1 1091 ? -44.372 -8.864 -38.721 1.00 94.88 1091 LYS A C 1
ATOM 8502 O O . LYS A 1 1091 ? -43.255 -8.392 -38.620 1.00 94.88 1091 LYS A O 1
ATOM 8507 N N . LYS A 1 1092 ? -45.478 -8.132 -38.559 1.00 93.19 1092 LYS A N 1
ATOM 8508 C CA . LYS A 1 1092 ? -45.396 -6.711 -38.213 1.00 93.19 1092 LYS A CA 1
ATOM 8509 C C . LYS A 1 1092 ? -44.660 -6.505 -36.884 1.00 93.19 1092 LYS A C 1
ATOM 8511 O O . LYS A 1 1092 ? -43.858 -5.589 -36.774 1.00 93.19 1092 LYS A O 1
ATOM 8516 N N . PHE A 1 1093 ? -44.944 -7.340 -35.885 1.00 95.56 1093 PHE A N 1
ATOM 8517 C CA . PHE A 1 1093 ? -44.262 -7.239 -34.601 1.00 95.56 1093 PHE A CA 1
ATOM 8518 C C . PHE A 1 1093 ? -42.784 -7.620 -34.721 1.00 95.56 1093 PHE A C 1
ATOM 8520 O O . PHE A 1 1093 ? -41.953 -6.915 -34.174 1.00 95.56 1093 PHE A O 1
ATOM 8527 N N . GLN A 1 1094 ? -42.449 -8.642 -35.511 1.00 96.06 1094 GLN A N 1
ATOM 8528 C CA . GLN A 1 1094 ? -41.069 -9.007 -35.839 1.00 96.06 1094 GLN A CA 1
ATOM 8529 C C . GLN A 1 1094 ? -40.276 -7.818 -36.411 1.00 96.06 1094 GLN A C 1
ATOM 8531 O O . GLN A 1 1094 ? -39.207 -7.501 -35.898 1.00 96.06 1094 GLN A O 1
ATOM 8536 N N . ASP A 1 1095 ? -40.839 -7.099 -37.389 1.00 93.94 1095 ASP A N 1
ATOM 8537 C CA . ASP A 1 1095 ? -40.206 -5.903 -37.966 1.00 93.94 1095 ASP A CA 1
ATOM 8538 C C . ASP A 1 1095 ? -39.975 -4.803 -36.900 1.00 93.94 1095 ASP A C 1
ATOM 8540 O O . ASP A 1 1095 ? -38.960 -4.103 -36.912 1.00 93.94 1095 ASP A O 1
ATOM 8544 N N . GLU A 1 1096 ? -40.912 -4.643 -35.954 1.00 94.25 1096 GLU A N 1
ATOM 8545 C CA . GLU A 1 1096 ? -40.778 -3.706 -34.828 1.00 94.25 1096 GLU A CA 1
ATOM 8546 C C . GLU A 1 1096 ? -39.658 -4.129 -33.855 1.00 94.25 1096 GLU A C 1
ATOM 8548 O O . GLU A 1 1096 ? -38.932 -3.267 -33.355 1.00 94.25 1096 GLU A O 1
ATOM 8553 N N . ILE A 1 1097 ? -39.486 -5.435 -33.612 1.00 95.88 1097 ILE A N 1
ATOM 8554 C CA . ILE A 1 1097 ? -38.422 -5.989 -32.758 1.00 95.88 1097 ILE A CA 1
ATOM 8555 C C . ILE A 1 1097 ? -37.050 -5.752 -33.386 1.00 95.88 1097 ILE A C 1
ATOM 8557 O O . ILE A 1 1097 ? -36.150 -5.252 -32.715 1.00 95.88 1097 ILE A O 1
ATOM 8561 N N . GLU A 1 1098 ? -36.890 -6.065 -34.671 1.00 94.12 1098 GLU A N 1
ATOM 8562 C CA . GLU A 1 1098 ? -35.625 -5.885 -35.392 1.00 94.12 1098 GLU A CA 1
ATOM 8563 C C . GLU A 1 1098 ? -35.183 -4.417 -35.387 1.00 94.12 1098 GLU A C 1
ATOM 8565 O O . GLU A 1 1098 ? -34.021 -4.111 -35.112 1.00 94.12 1098 GLU A O 1
ATOM 8570 N N . ALA A 1 1099 ? -36.126 -3.490 -35.590 1.00 92.62 1099 ALA A N 1
ATOM 8571 C CA . ALA A 1 1099 ? -35.855 -2.059 -35.491 1.00 92.62 1099 ALA A CA 1
ATOM 8572 C C . ALA A 1 1099 ? -35.416 -1.633 -34.077 1.00 92.62 1099 ALA A C 1
ATOM 8574 O O . ALA A 1 1099 ? -34.566 -0.751 -33.939 1.00 92.62 1099 ALA A O 1
ATOM 8575 N N . LYS A 1 1100 ? -35.977 -2.244 -33.023 1.00 92.88 1100 LYS A N 1
ATOM 8576 C CA . LYS A 1 1100 ? -35.569 -1.987 -31.633 1.00 92.88 1100 LYS A CA 1
ATOM 8577 C C . LYS A 1 1100 ? -34.175 -2.530 -31.332 1.00 92.88 1100 LYS A C 1
ATOM 8579 O O . LYS A 1 1100 ? -33.373 -1.794 -30.765 1.00 92.88 1100 LYS A O 1
ATOM 8584 N N . LEU A 1 1101 ? -33.881 -3.765 -31.736 1.00 93.12 1101 LEU A N 1
ATOM 8585 C CA . LEU A 1 1101 ? -32.577 -4.398 -31.521 1.00 93.12 1101 LEU A CA 1
ATOM 8586 C C . LEU A 1 1101 ? -31.450 -3.628 -32.217 1.00 93.12 1101 LEU A C 1
ATOM 8588 O O . LEU A 1 1101 ? -30.441 -3.343 -31.579 1.00 93.12 1101 LEU A O 1
ATOM 8592 N N . ALA A 1 1102 ? -31.656 -3.191 -33.464 1.00 90.50 1102 ALA A N 1
ATOM 8593 C CA . ALA A 1 1102 ? -30.687 -2.357 -34.179 1.00 90.50 1102 ALA A CA 1
ATOM 8594 C C . ALA A 1 1102 ? -30.390 -1.039 -33.441 1.00 90.50 1102 ALA A C 1
ATOM 8596 O O . ALA A 1 1102 ? -29.249 -0.593 -33.390 1.00 90.50 1102 ALA A O 1
ATOM 8597 N N . GLY A 1 1103 ? -31.402 -0.432 -32.813 1.00 87.81 1103 GLY A N 1
ATOM 8598 C CA . GLY A 1 1103 ? -31.220 0.781 -32.014 1.00 87.81 1103 GLY A CA 1
ATOM 8599 C C . GLY A 1 1103 ? -30.387 0.579 -30.743 1.00 87.81 1103 GLY A C 1
ATOM 8600 O O . GLY A 1 1103 ? -29.819 1.549 -30.246 1.00 87.81 1103 GLY A O 1
ATOM 8601 N N . PHE A 1 1104 ? -30.294 -0.646 -30.213 1.00 90.56 1104 PHE A N 1
ATOM 8602 C CA . PHE A 1 1104 ? -29.478 -0.944 -29.032 1.00 90.56 1104 PHE A CA 1
ATOM 8603 C C . PHE A 1 1104 ? -27.990 -1.106 -29.349 1.00 90.56 1104 PHE A C 1
ATOM 8605 O O . PHE A 1 1104 ? -27.178 -0.858 -28.461 1.00 90.56 1104 PHE A O 1
ATOM 8612 N N . GLU A 1 1105 ? -27.617 -1.459 -30.585 1.00 83.25 1105 GLU A N 1
ATOM 8613 C CA . GLU A 1 1105 ? -26.207 -1.566 -31.001 1.00 83.25 1105 GLU A CA 1
ATOM 8614 C C . GLU A 1 1105 ? -25.461 -0.223 -30.893 1.00 83.25 1105 GLU A C 1
ATOM 8616 O O . GLU A 1 1105 ? -24.259 -0.195 -30.630 1.00 83.25 1105 GLU A O 1
ATOM 8621 N N . ASP A 1 1106 ? -26.189 0.888 -31.038 1.00 76.38 1106 ASP A N 1
ATOM 8622 C CA . ASP A 1 1106 ? -25.662 2.254 -30.965 1.00 76.38 1106 ASP A CA 1
ATOM 8623 C C . ASP A 1 1106 ? -25.686 2.853 -29.538 1.00 76.38 1106 ASP A C 1
ATOM 8625 O O . ASP A 1 1106 ? -25.237 3.986 -29.332 1.00 76.38 1106 ASP A O 1
ATOM 8629 N N . MET A 1 1107 ? -26.222 2.134 -28.541 1.00 81.44 1107 MET A N 1
ATOM 8630 C CA . MET A 1 1107 ? -26.307 2.600 -27.149 1.00 81.44 1107 MET A CA 1
ATOM 8631 C C . MET A 1 1107 ? -25.073 2.199 -26.326 1.00 81.44 1107 MET A C 1
ATOM 8633 O O . MET A 1 1107 ? -24.427 1.188 -26.582 1.00 81.44 1107 MET A O 1
ATOM 8637 N N . GLU A 1 1108 ? -24.747 2.987 -25.293 1.00 77.25 1108 GLU A N 1
ATOM 8638 C CA . GLU A 1 1108 ? -23.670 2.649 -24.354 1.00 77.25 1108 GLU A CA 1
ATOM 8639 C C . GLU A 1 1108 ? -23.986 1.337 -23.619 1.00 77.25 1108 GLU A C 1
ATOM 8641 O O . GLU A 1 1108 ? -25.063 1.179 -23.028 1.00 77.25 1108 GLU A O 1
ATOM 8646 N N . ASP A 1 1109 ? -23.036 0.399 -23.661 1.00 73.88 1109 ASP A N 1
ATOM 8647 C CA . ASP A 1 1109 ? -23.195 -0.924 -23.067 1.00 73.88 1109 ASP A CA 1
ATOM 8648 C C . ASP A 1 1109 ? -23.438 -0.812 -21.556 1.00 73.88 1109 ASP A C 1
ATOM 8650 O O . ASP A 1 1109 ? -22.632 -0.279 -20.787 1.00 73.88 1109 ASP A O 1
ATOM 8654 N N . SER A 1 1110 ? -24.598 -1.302 -21.131 1.00 81.81 1110 SER A N 1
ATOM 8655 C CA . SER A 1 1110 ? -25.038 -1.295 -19.743 1.00 81.81 1110 SER A CA 1
ATOM 8656 C C . SER A 1 1110 ? -25.877 -2.536 -19.455 1.00 81.81 1110 SER A C 1
ATOM 8658 O O . SER A 1 1110 ? -26.496 -3.120 -20.347 1.00 81.81 1110 SER A O 1
ATOM 8660 N N . ALA A 1 1111 ? -25.961 -2.920 -18.178 1.00 82.06 1111 ALA A N 1
ATOM 8661 C CA . ALA A 1 1111 ? -26.759 -4.072 -17.753 1.00 82.06 1111 ALA A CA 1
ATOM 8662 C C . ALA A 1 1111 ? -28.246 -3.946 -18.151 1.00 82.06 1111 ALA A C 1
ATOM 8664 O O . ALA A 1 1111 ? -28.888 -4.942 -18.494 1.00 82.06 1111 ALA A O 1
ATOM 8665 N N . THR A 1 1112 ? -28.784 -2.721 -18.153 1.00 87.62 1112 THR A N 1
ATOM 8666 C CA . THR A 1 1112 ? -30.150 -2.421 -18.603 1.00 87.62 1112 THR A CA 1
ATOM 8667 C C . THR A 1 1112 ? -30.314 -2.671 -20.100 1.00 87.62 1112 THR A C 1
ATOM 8669 O O . THR A 1 1112 ? -31.253 -3.360 -20.493 1.00 87.62 1112 THR A O 1
ATOM 8672 N N . VAL A 1 1113 ? -29.391 -2.168 -20.931 1.00 88.62 1113 VAL A N 1
ATOM 8673 C CA . VAL A 1 1113 ? -29.415 -2.376 -22.392 1.00 88.62 1113 VAL A CA 1
ATOM 8674 C C . VAL A 1 1113 ? -29.274 -3.861 -22.727 1.00 88.62 1113 VAL A C 1
ATOM 8676 O O . VAL A 1 1113 ? -30.053 -4.380 -23.520 1.00 88.62 1113 VAL A O 1
ATOM 8679 N N . THR A 1 1114 ? -28.376 -4.575 -22.041 1.00 89.56 1114 THR A N 1
ATOM 8680 C CA . THR A 1 1114 ? -28.222 -6.032 -22.193 1.00 89.56 1114 THR A CA 1
ATOM 8681 C C . THR A 1 1114 ? -29.529 -6.774 -21.882 1.00 89.56 1114 THR A C 1
ATOM 8683 O O . THR A 1 1114 ? -29.964 -7.626 -22.653 1.00 89.56 1114 THR A O 1
ATOM 8686 N N . THR A 1 1115 ? -30.192 -6.433 -20.770 1.00 92.44 1115 THR A N 1
ATOM 8687 C CA . THR A 1 1115 ? -31.457 -7.072 -20.359 1.00 92.44 1115 THR A CA 1
ATOM 8688 C C . THR A 1 1115 ? -32.591 -6.776 -21.346 1.00 92.44 1115 THR A C 1
ATOM 8690 O O . THR A 1 1115 ? -33.389 -7.661 -21.658 1.00 92.44 1115 THR A O 1
ATOM 8693 N N . LEU A 1 1116 ? -32.660 -5.539 -21.853 1.00 93.25 1116 LEU A N 1
ATOM 8694 C CA . LEU A 1 1116 ? -33.620 -5.130 -22.878 1.00 93.25 1116 LEU A CA 1
ATOM 8695 C C . LEU A 1 1116 ? -33.427 -5.932 -24.166 1.00 93.25 1116 LEU A C 1
ATOM 8697 O O . LEU A 1 1116 ? -34.383 -6.558 -24.626 1.00 93.25 1116 LEU A O 1
ATOM 8701 N N . ALA A 1 1117 ? -32.208 -5.949 -24.708 1.00 93.69 1117 ALA A N 1
ATOM 8702 C CA . ALA A 1 1117 ? -31.878 -6.677 -25.930 1.00 93.69 1117 ALA A CA 1
ATOM 8703 C C . ALA A 1 1117 ? -32.244 -8.161 -25.804 1.00 93.69 1117 ALA A C 1
ATOM 8705 O O . ALA A 1 1117 ? -33.035 -8.673 -26.596 1.00 93.69 1117 ALA A O 1
ATOM 8706 N N . GLN A 1 1118 ? -31.800 -8.808 -24.723 1.00 94.50 1118 GLN A N 1
ATOM 8707 C CA . GLN A 1 1118 ? -32.091 -10.217 -24.470 1.00 94.50 1118 GLN A CA 1
ATOM 8708 C C . GLN A 1 1118 ? -33.599 -10.502 -24.412 1.00 94.50 1118 GLN A C 1
ATOM 8710 O O . GLN A 1 1118 ? -34.061 -11.535 -24.903 1.00 94.50 1118 GLN A O 1
ATOM 8715 N N . ARG A 1 1119 ? -34.406 -9.610 -23.821 1.00 96.00 1119 ARG A N 1
ATOM 8716 C CA . ARG A 1 1119 ? -35.854 -9.836 -23.763 1.00 96.00 1119 ARG A CA 1
ATOM 8717 C C . ARG A 1 1119 ? -36.519 -9.699 -25.131 1.00 96.00 1119 ARG A C 1
ATOM 8719 O O . ARG A 1 1119 ? -37.397 -10.498 -25.454 1.00 96.00 1119 ARG A O 1
ATOM 8726 N N . TRP A 1 1120 ? -36.115 -8.709 -25.918 1.00 96.75 1120 TRP A N 1
ATOM 8727 C CA . TRP A 1 1120 ? -36.609 -8.524 -27.281 1.00 96.75 1120 TRP A CA 1
ATOM 8728 C C . TRP A 1 1120 ? -36.254 -9.722 -28.178 1.00 96.75 1120 TRP A C 1
ATOM 8730 O O . TRP A 1 1120 ? -37.129 -10.229 -28.880 1.00 96.75 1120 TRP A O 1
ATOM 8740 N N . GLU A 1 1121 ? -35.038 -10.260 -28.060 1.00 96.12 1121 GLU A N 1
ATOM 8741 C CA . GLU A 1 1121 ? -34.612 -11.495 -28.738 1.00 96.12 1121 GLU A CA 1
ATOM 8742 C C . GLU A 1 1121 ? -35.465 -12.710 -28.342 1.00 96.12 1121 GLU A C 1
ATOM 8744 O O . GLU A 1 1121 ? -35.890 -13.483 -29.200 1.00 96.12 1121 GLU A O 1
ATOM 8749 N N . GLN A 1 1122 ? -35.782 -12.874 -27.052 1.00 95.75 1122 GLN A N 1
ATOM 8750 C CA . GLN A 1 1122 ? -36.654 -13.965 -26.599 1.00 95.75 1122 GLN A CA 1
ATOM 8751 C C . GLN A 1 1122 ? -38.057 -13.885 -27.212 1.00 95.75 1122 GLN A C 1
ATOM 8753 O O . GLN A 1 1122 ? -38.648 -14.918 -27.530 1.00 95.75 1122 GLN A O 1
ATOM 8758 N N . ILE A 1 1123 ? -38.597 -12.676 -27.391 1.00 96.31 1123 ILE A N 1
ATOM 8759 C CA . ILE A 1 1123 ? -39.893 -12.479 -28.050 1.00 96.31 1123 ILE A CA 1
ATOM 8760 C C . ILE A 1 1123 ? -39.782 -12.777 -29.554 1.00 96.31 1123 ILE A C 1
ATOM 8762 O O . ILE A 1 1123 ? -40.659 -13.462 -30.082 1.00 96.31 1123 ILE A O 1
ATOM 8766 N N . SER A 1 1124 ? -38.700 -12.343 -30.215 1.00 95.88 1124 SER A N 1
ATOM 8767 C CA . SER A 1 1124 ? -38.389 -12.682 -31.619 1.00 95.88 1124 SER A CA 1
ATOM 8768 C C . SER A 1 1124 ? -38.428 -14.192 -31.838 1.00 95.88 1124 SER A C 1
ATOM 8770 O O . SER A 1 1124 ? -39.179 -14.695 -32.672 1.00 95.88 1124 SER A O 1
ATOM 8772 N N . ALA A 1 1125 ? -37.721 -14.939 -30.987 1.00 94.69 1125 ALA A N 1
ATOM 8773 C CA . ALA A 1 1125 ? -37.655 -16.392 -31.072 1.00 94.69 1125 ALA A CA 1
ATOM 8774 C C . ALA A 1 1125 ? -39.037 -17.063 -30.935 1.00 94.69 1125 ALA A C 1
ATOM 8776 O O . ALA A 1 1125 ? -39.317 -18.054 -31.611 1.00 94.69 1125 ALA A O 1
ATOM 8777 N N . MET A 1 1126 ? -39.938 -16.526 -30.096 1.00 94.88 1126 MET A N 1
ATOM 8778 C CA . MET A 1 1126 ? -41.318 -17.031 -30.009 1.00 94.88 1126 MET A CA 1
ATOM 8779 C C . MET A 1 1126 ? -42.110 -16.774 -31.294 1.00 94.88 1126 MET A C 1
ATOM 8781 O O . MET A 1 1126 ? -42.913 -17.613 -31.697 1.00 94.88 1126 MET A O 1
ATOM 8785 N N . ILE A 1 1127 ? -41.919 -15.615 -31.926 1.00 95.62 1127 ILE A N 1
ATOM 8786 C CA . ILE A 1 1127 ? -42.602 -15.256 -33.172 1.00 95.62 1127 ILE A CA 1
ATOM 8787 C C . ILE A 1 1127 ? -42.129 -16.149 -34.316 1.00 95.62 1127 ILE A C 1
ATOM 8789 O O . ILE A 1 1127 ? -42.963 -16.727 -35.016 1.00 95.62 1127 ILE A O 1
ATOM 8793 N N . GLU A 1 1128 ? -40.816 -16.293 -34.475 1.00 93.69 1128 GLU A N 1
ATOM 8794 C CA . GLU A 1 1128 ? -40.192 -17.152 -35.483 1.00 93.69 1128 GLU A CA 1
ATOM 8795 C C . GLU A 1 1128 ? -40.707 -18.592 -35.368 1.00 93.69 1128 GLU A C 1
ATOM 8797 O O . GLU A 1 1128 ? -41.245 -19.130 -36.338 1.00 93.69 1128 GLU A O 1
ATOM 8802 N N . ALA A 1 1129 ? -40.702 -19.159 -34.156 1.00 91.69 1129 ALA A N 1
ATOM 8803 C CA . ALA A 1 1129 ? -41.193 -20.513 -33.893 1.00 91.69 1129 ALA A CA 1
ATOM 8804 C C . ALA A 1 1129 ? -42.668 -20.735 -34.286 1.00 91.69 1129 ALA A C 1
ATOM 8806 O O . ALA A 1 1129 ? -43.067 -21.862 -34.581 1.00 91.69 1129 ALA A O 1
ATOM 8807 N N . VAL A 1 1130 ? -43.500 -19.686 -34.280 1.00 91.88 1130 VAL A N 1
ATOM 8808 C CA . VAL A 1 1130 ? -44.918 -19.755 -34.678 1.00 91.88 1130 VAL A CA 1
ATOM 8809 C C . VAL A 1 1130 ? -45.120 -19.456 -36.163 1.00 91.88 1130 VAL A C 1
ATOM 8811 O O . VAL A 1 1130 ? -46.080 -19.947 -36.755 1.00 91.88 1130 VAL A O 1
ATOM 8814 N N . LEU A 1 1131 ? -44.251 -18.658 -36.782 1.00 90.25 1131 LEU A N 1
ATOM 8815 C CA . LEU A 1 1131 ? -44.283 -18.398 -38.223 1.00 90.25 1131 LEU A CA 1
ATOM 8816 C C . LEU A 1 1131 ? -43.777 -19.592 -39.045 1.00 90.25 1131 LEU A C 1
ATOM 8818 O O . LEU A 1 1131 ? -44.186 -19.734 -40.198 1.00 90.25 1131 LEU A O 1
ATOM 8822 N N . GLU A 1 1132 ? -42.939 -20.444 -38.453 1.00 86.38 1132 GLU A N 1
ATOM 8823 C CA . GLU A 1 1132 ? -42.497 -21.722 -39.024 1.00 86.38 1132 GLU A CA 1
ATOM 8824 C C . GLU A 1 1132 ? -43.580 -22.825 -38.996 1.00 86.38 1132 GLU A C 1
ATOM 8826 O O . GLU A 1 1132 ? -43.440 -23.824 -39.706 1.00 86.38 1132 GLU A O 1
ATOM 8831 N N . GLN A 1 1133 ? -44.663 -22.641 -38.221 1.00 79.31 1133 GLN A N 1
ATOM 8832 C CA . GLN A 1 1133 ? -45.837 -23.533 -38.124 1.00 79.31 1133 GLN A CA 1
ATOM 8833 C C . GLN A 1 1133 ? -46.970 -23.130 -39.077 1.00 79.31 1133 GLN A C 1
ATOM 8835 O O . GLN A 1 1133 ? -47.451 -24.026 -39.809 1.00 79.31 1133 GLN A O 1
#

Organism: Venturia inaequalis (NCBI:txid5025)

Solvent-accessible surface area (backbone atoms only — not comparable to full-atom values): 61678 Å² total; per-residue (Å²): 135,88,87,85,87,90,82,91,82,85,90,88,87,86,88,83,89,73,87,73,86,88,70,71,80,81,69,79,55,55,60,75,38,97,50,95,92,33,39,90,50,72,56,75,79,36,74,85,59,86,78,64,64,61,37,60,59,91,43,62,88,68,43,94,57,61,77,64,64,50,57,67,58,36,40,70,71,40,62,59,66,60,51,54,50,52,53,55,51,52,28,55,58,61,42,87,90,58,42,30,59,69,51,37,38,28,41,58,31,33,50,45,18,48,58,32,20,45,52,28,17,51,56,75,29,37,58,25,26,48,40,33,52,54,78,26,64,67,50,37,43,21,63,69,37,46,68,43,47,55,57,54,56,71,45,41,68,57,46,64,74,51,40,78,30,47,32,62,16,34,48,48,43,47,47,14,54,50,23,41,45,73,24,68,38,78,68,60,49,50,67,39,64,32,53,62,66,79,69,57,79,77,71,69,78,78,68,83,62,93,50,75,69,41,41,49,62,47,32,75,64,57,82,50,68,92,72,55,58,77,40,85,69,55,30,41,67,28,30,45,42,56,42,59,57,57,25,5,60,96,62,40,75,41,30,68,51,23,37,53,48,48,52,56,18,38,44,33,47,75,30,53,72,68,38,45,52,22,44,52,52,56,55,47,31,33,34,65,56,28,5,54,34,50,64,88,40,41,43,48,38,27,89,68,33,52,76,91,47,70,70,35,42,48,55,34,66,41,82,81,22,39,54,85,32,24,57,50,80,22,37,63,34,41,43,33,72,44,31,75,39,64,54,87,68,42,48,34,52,46,49,67,70,72,43,54,76,40,84,45,65,26,73,29,65,33,55,30,31,34,50,51,100,62,74,57,70,24,69,46,58,76,58,88,53,91,82,47,46,35,60,50,26,40,42,22,52,57,49,7,38,66,68,36,75,69,42,24,55,50,47,52,50,30,52,77,34,45,70,60,35,51,51,43,23,19,50,35,51,42,44,52,67,46,61,38,56,24,42,70,68,50,53,34,75,94,42,59,60,89,73,88,52,59,85,37,59,48,59,62,76,85,87,67,72,70,71,50,73,68,52,50,56,51,48,39,52,52,55,63,68,66,70,63,56,41,46,56,32,32,40,51,25,46,56,25,17,67,39,30,29,62,52,16,48,43,60,18,30,61,21,34,49,46,79,32,70,52,48,38,72,32,75,75,53,27,44,69,62,43,50,54,53,49,56,50,50,51,52,50,43,53,58,52,40,73,72,78,49,65,74,33,64,16,34,49,40,48,45,35,16,34,44,24,44,24,69,31,55,75,47,91,54,81,81,83,76,71,41,33,57,39,50,72,91,32,41,57,41,76,72,48,56,45,55,62,69,78,49,37,52,71,28,72,39,67,69,58,54,102,85,46,49,45,49,58,52,31,52,53,52,33,36,29,59,71,32,37,65,67,40,48,50,29,43,46,34,34,33,27,16,28,52,34,32,53,82,64,57,65,64,36,40,41,51,97,57,70,46,33,54,45,32,41,26,36,39,54,65,65,34,82,58,51,42,79,41,80,66,83,63,84,56,37,32,39,26,20,32,68,90,80,63,48,80,74,46,39,29,34,49,61,51,49,42,41,70,63,42,66,72,47,24,56,55,35,48,60,31,37,39,94,77,11,40,62,56,36,53,52,47,25,51,52,41,49,47,47,48,65,46,75,61,51,52,86,46,81,60,62,29,50,47,56,46,38,45,48,52,43,48,52,46,50,24,48,53,55,43,44,77,64,61,33,45,75,50,55,66,41,82,43,80,41,90,98,63,54,68,28,30,22,21,70,36,75,44,51,54,71,40,72,36,37,38,37,40,48,90,67,38,51,34,78,84,31,68,72,42,48,69,75,68,66,65,89,37,49,54,57,37,40,47,15,48,39,51,44,78,52,59,89,51,88,85,50,92,57,52,53,55,61,76,70,51,82,51,76,73,69,50,55,55,16,57,89,64,47,54,70,76,60,48,71,68,46,56,70,49,37,43,54,52,44,52,51,50,51,50,53,49,51,49,23,56,65,29,51,71,76,75,63,60,77,92,43,47,69,56,34,52,48,35,38,50,48,50,63,62,41,48,42,85,35,78,52,64,69,59,43,53,54,27,47,76,70,79,37,77,69,56,72,75,61,21,50,24,40,45,80,74,66,64,44,45,40,68,39,94,65,39,34,46,80,49,74,62,97,64,24,43,34,35,26,30,67,50,64,43,52,55,72,35,76,46,35,24,44,76,64,89,55,22,43,51,53,37,24,55,60,68,28,45,70,64,95,78,57,99,47,39,45,49,53,45,42,86,68,51,59,81,72,51,50,74,70,54,49,51,53,28,48,76,70,73,39,57,64,87,21,38,38,28,65,90,36,67,38,70,42,36,52,54,52,46,37,56,76,78,48,55,71,72,57,45,51,34,39,76,70,67,76,39,91,59,70,93,48,45,68,60,32,50,52,50,51,50,52,55,46,50,56,48,46,56,54,45,54,58,50,50,60,58,52,74,80,46,82,92,43,76,65,54,53,54,49,48,54,52,50,50,55,51,44,54,26,45,52,52,42,69,78,104

Nearest PDB structures (foldseek):
  8w1y-assembly1_B  TM=9.704E-01  e=3.668E-74  Mycobacterium tuberculosis
  4c51-assembly1_B  TM=9.704E-01  e=6.998E-74  Mycobacterium tuberculosis H37Rv
  2ccd-assembly1_B  TM=9.708E-01  e=2.440E-73  Mycobacterium tuberculosis
  3wnu-assembly1_A  TM=9.687E-01  e=1.203E-70  Synechococcus elongatus PCC 7942 = FACHB-805
  7a8z-assembly1_B  TM=9.305E-01  e=3.727E-45  Mycobacterium tuberculosis

Foldseek 3Di:
DDDDDDDDDDDDDDDDDPDDPDDFPPDDPQCPDPDPSHHDDPCNVPVPFFDLVLLVFPDCVLDPDHLLDDLQVLQVPFPVVVLLVVLLVLQQPADPLFGDFLSGCQLVLLLQLCLQLLQAFLLFRFGGLLAVQCLAPPNVAQLSCFPVLVVLVSCVVSCVVSDSNAANSQVSNVSNVSSCVSQPADFLFDFDQRHYGRHHNPLDDLFPDPDWFDQCRQQVNDPPLVDTDGHPPHLDRTRRHSFYQLCARSLPLALASLLVSLQRNVVRSVDHLLLSLLQVLVSLLADWAFQLAAQVQFFHRQVRDDVVCVSHGRQGPQPSCHDNRPHRSNDTARQALSRSHQDVVRSNLCQLPVFDWDWDAHNNGGIWIFGPPDDFRRDGRPDPDRPRGDTHIGTSSSNSLCPDPSSVVSSVVCNVPVVSSSVSNSVSSNCSNQLLVAACLSTDDDTDRPDDDLSSLDFDAQPFDWDDPVRLVVLLVQLVVLVQALLLLQLLLCLQLLLFFNSSRDGGLFQVCCVDPPNCVALLSPNVSNVSSLVSLVVSQVVVVVVVHHAAPSQSSNSSSQSSLCVQEVDHFDGDGRGGHHDNVSHDNVSSVSSRDCAALLQRDHAADPVGGNQSSLSSSCSRLSHRLLLSLLSSQQSLQCQSHSVSDQALNQDPRHNHGWLSSLQSLQPPQWDWDDPVPHFKIFTAGPPPRHTDGIYGPSSNCCVPNPVSVVSSCCCNDVVNGVVSSVSNSVSSNSSNCSSVSVDDPCSVVVVVVVVVLVVLLVCLQVVVVKDAPQWDWDQDVPQGIAIFGQAKDFAFDWGIWHFPQRWAFCVDPLLPVLPFPQAFRLLSSLLSCLLCPPPPPDSCVSQVSPFDDPVSCCLALLNDDPVLLVLADPQLNVVLVVVVVSLVSSVVRSVCSDPPVCSVVSVVSSLSQLAQKDFADPVVVQVVQVVVVHGDDSSNGIIRTGPVSRAAADQAAWDWDDDNTGIITTTNGIHHRRHTHHHYPPQDAQSCCCNRPSAGDLDHPNHKGFPLVLQVVLDDPLLQVVCVVLVLRGPFIFFLVGIDPSLLLSLLSNVDDPVVSVCCSVVVDVCPVCVVVSLVSVLVSLVVVLVVLVVSLVVLVPDDDDPSSVRSNSVSVNSNNRSVSHNVD

Secondary structure (DSSP, 8-state):
--------------------------PPPGGG-SSTT-S--HHHH-TTPPP-GGGGTT-GGG-SS-TT--HHHHHHTS-HHHHHHHHHHHHT--BTTBPPGGG--HHHHHHHHHHHHTT--TTT---SSTT-GGGSTTGGG-GGGTTHHHHHHHHHHHHHHHGGGS-HHHHHHHHHHHHHHHTT---S---B-----SS--------S-SSTT--TTTTTT---TTT--PPTT--SSSTT-SSS-TT-GGG---HHHHHHHHHHHHHTTT--HHHHHHHHHHHTTS-B--BSS-GGGB---GGGS-GGGTT----B-STTSSGGG-BSSS---B--S-TTS--SS-HHHHHHHHS-EEEEE-TTS-EEEEETT----EEPSS-S-TT-EE--EE-HHHHHHHHSHHHHHHHHHHHH-HHHHHHHHHHHHHHHHHTTS-SGGG-BSTT--SS--GGG---PPP-SPPP-HHHHHHHHHHHHTT---HHHHHHHHHHHHTT-BTTTTB-SSTB-GGGSTTGGG-GGG-HHHHHHHHHHHHHHHHHHHHTT----HHHHHHHHHHHHHHHHHTS---------B--GGG--HHHHGGGS-S-BGGGTB----SS--HHHHHHHHHHHTT--HHHHHHHHHHHHHTT--TT---BT---SSTTS--SHHHHHHS-TTEEEEE-SSTTEEEEEETTT--EEEEEEHHHHHHHHSHHHHHHHHHHHSTTHHHHHHHHHHHHHHHHHTTT-TTSPPTHHHHHHHHHHHHHHHHHHHHTTT-EE-SEEEEEETTTEEEEEESS-B-TT-EEEEEEGGGSB-TTSHHHHTT--TT--HHHHHHHHHHHTTT-TT-TTHHHHTTSPPTTGGGGSGGGS-HHHHTTS-HHHHHHHHHHHHHHHHHHHHTTT-S-GGGHHHHHHHHHHHHHHEEE---HHHHHHHHHTT-PPPGGGSEEE-TTGGG--EESS-BEEEE-SSEEEEE-SS-B-TTPEE-EE--S--HHHHHHHHS---SS-TT--EE-HHHHGGG--HHHHHHHHHTT-SS--EEETTEE-HHHHHHHHHTTS-HHHHHHHHTTS---GGGHHHHHHHHHHHHHHHHHHHHHHHHHHHTSPP-HHHHHHHHHHHHHHHHHHHHHT-

pLDDT: mean 90.99, std 12.91, range [21.91, 98.94]

Mean predicted aligned error: 14.63 Å

InterPro domains:
  IPR000763 Catalase-peroxidase haem [MF_01961] (19-748)
  IPR000763 Catalase-peroxidase haem [PR00460] (42-64)
  IPR000763 Catalase-peroxidase haem [PR00460] (68-81)
  IPR000763 Catalase-peroxidase haem [PR00460] (83-108)
  IPR000763 Catalase-peroxidase haem [PR00460] (284-307)
  IPR000763 Catalase-peroxidase haem [PR00460] (501-527)
  IPR000763 Catalase-peroxidase haem [PTHR30555] (20-748)
  IPR000763 Catalase-peroxidase haem [TIGR00198] (39-749)
  IPR001214 SET domain [PF00856] (788-990)
  IPR001214 SET domain [PS50280] (777-990)
  IPR002016 Haem peroxidase [PF00141] (100-415)
  IPR002016 Haem peroxidase [PF00141] (487-721)
  IPR002016 Haem peroxidase [PR00458] (106-120)
  IPR002016 Haem peroxidase [PR00458] (166-183)
  IPR002016 Haem peroxidase [PR00458] (184-196)
  IPR002016 Haem peroxidase [PR00458] (276-291)
  IPR002016 Haem peroxidase [PR00458] (654-669)
  IPR002016 Haem peroxidase [PS50873] (148-452)
  IPR010255 Haem peroxidase superfamily [SSF48113] (39-451)
  IPR010255 Haem peroxidase superfamily [SSF48113] (451-747)

Radius of gyration: 37.65 Å; Cα contacts (8 Å, |Δi|>4): 1901; chains: 1; bounding box: 119×96×88 Å